Protein 1ERP (pdb70)

InterPro domains:
  IPR009064 Pheromone, protozoan [PF06360] (38-75)
  IPR016058 Pheromone Er-1, protozoan [G3DSA:1.20.50.10] (38-75)
  IPR036245 Protozoan pheromone superfamily [SSF47014] (38-75)

Structure (mmCIF, N/CA/C/O backbone):
data_1ERP
#
_entry.id   1ERP
#
_cell.length_a   1.000
_cell.length_b   1.000
_cell.length_c   1.000
_cell.angle_alpha   90.00
_cell.angle_beta   90.00
_cell.angle_gamma   90.00
#
_symmetry.space_group_name_H-M   'P 1'
#
loop_
_atom_site.group_PDB
_atom_site.id
_atom_site.type_symbol
_atom_site.label_atom_id
_atom_site.label_alt_id
_atom_site.label_comp_id
_atom_site.label_asym_id
_atom_site.label_entity_id
_atom_site.label_seq_id
_atom_site.pdbx_PDB_ins_code
_atom_site.Cartn_x
_atom_site.Cartn_y
_atom_site.Cartn_z
_atom_site.occupancy
_atom_site.B_iso_or_equiv
_atom_site.auth_seq_id
_atom_site.auth_comp_id
_atom_site.auth_asym_id
_atom_site.auth_atom_id
_atom_site.pdbx_PDB_model_num
ATOM 1 N N . ASP A 1 1 ? -0.701 -10.895 -2.826 1.00 0.51 1 ASP A N 1
ATOM 2 C CA . ASP A 1 1 ? -0.049 -10.820 -4.142 1.00 0.44 1 ASP A CA 1
ATOM 3 C C . ASP A 1 1 ? 0.687 -9.491 -4.245 1.00 0.35 1 ASP A C 1
ATOM 4 O O . ASP A 1 1 ? 0.971 -8.958 -3.182 1.00 0.36 1 ASP A O 1
ATOM 13 N N . LEU A 1 2 ? 0.995 -8.951 -5.426 1.00 0.41 2 LEU A N 1
ATOM 14 C CA . LEU A 1 2 ? 1.750 -7.712 -5.586 1.00 0.43 2 LEU A CA 1
ATOM 15 C C . LEU A 1 2 ? 1.098 -6.579 -4.778 1.00 0.37 2 LEU A C 1
ATOM 16 O O . LEU A 1 2 ? 1.771 -5.781 -4.124 1.00 0.46 2 LEU A O 1
ATOM 32 N N . CYS A 1 3 ? -0.234 -6.533 -4.799 1.00 0.32 3 CYS A N 1
ATOM 33 C CA . CYS A 1 3 ? -1.004 -5.562 -4.028 1.00 0.24 3 CYS A CA 1
ATOM 34 C C . CYS A 1 3 ? -0.732 -5.694 -2.531 1.00 0.20 3 CYS A C 1
ATOM 35 O O . CYS A 1 3 ? -0.185 -4.791 -1.911 1.00 0.30 3 CYS A O 1
ATOM 42 N N . GLU A 1 4 ? -1.085 -6.838 -1.950 1.00 0.24 4 GLU A N 1
ATOM 43 C CA . GLU A 1 4 ? -0.794 -7.129 -0.546 1.00 0.31 4 GLU A CA 1
ATOM 44 C C . GLU A 1 4 ? 0.670 -6.801 -0.238 1.00 0.30 4 GLU A C 1
ATOM 45 O O . GLU A 1 4 ? 0.969 -6.073 0.704 1.00 0.37 4 GLU A O 1
ATOM 57 N N . GLN A 1 5 ? 1.588 -7.325 -1.055 1.00 0.27 5 GLN A N 1
ATOM 58 C CA . GLN A 1 5 ? 3.007 -7.071 -0.910 1.00 0.33 5 GLN A CA 1
ATOM 59 C C . GLN A 1 5 ? 3.293 -5.580 -0.789 1.00 0.39 5 GLN A C 1
ATOM 60 O O . GLN A 1 5 ? 4.076 -5.197 0.072 1.00 0.61 5 GLN A O 1
ATOM 74 N N . SER A 1 6 ? 2.663 -4.729 -1.600 1.00 0.30 6 SER A N 1
ATOM 75 C CA . SER A 1 6 ? 2.870 -3.294 -1.466 1.00 0.36 6 SER A CA 1
ATOM 76 C C . SER A 1 6 ? 2.389 -2.717 -0.133 1.00 0.43 6 SER A C 1
ATOM 77 O O . SER A 1 6 ? 2.952 -1.732 0.342 1.00 0.62 6 SER A O 1
ATOM 85 N N . ALA A 1 7 ? 1.407 -3.349 0.510 1.00 0.42 7 ALA A N 1
ATOM 86 C CA . ALA A 1 7 ? 1.005 -2.970 1.856 1.00 0.63 7 ALA A CA 1
ATOM 87 C C . ALA A 1 7 ? 2.030 -3.470 2.872 1.00 0.78 7 ALA A C 1
ATOM 88 O O . ALA A 1 7 ? 2.523 -2.718 3.708 1.00 0.98 7 ALA A O 1
ATOM 95 N N . LEU A 1 8 ? 2.363 -4.751 2.778 1.00 0.74 8 LEU A N 1
ATOM 96 C CA . LEU A 1 8 ? 3.167 -5.485 3.732 1.00 0.95 8 LEU A CA 1
ATOM 97 C C . LEU A 1 8 ? 4.616 -4.982 3.731 1.00 0.99 8 LEU A C 1
ATOM 98 O O . LEU A 1 8 ? 5.201 -4.778 4.791 1.00 1.12 8 LEU A O 1
ATOM 114 N N . GLN A 1 9 ? 5.203 -4.788 2.547 1.00 0.90 9 GLN A N 1
ATOM 115 C CA . GLN A 1 9 ? 6.568 -4.316 2.380 1.00 0.97 9 GLN A CA 1
ATOM 116 C C . GLN A 1 9 ? 6.628 -2.788 2.320 1.00 0.82 9 GLN A C 1
ATOM 117 O O . GLN A 1 9 ? 7.726 -2.257 2.172 1.00 0.93 9 GLN A O 1
ATOM 131 N N . CYS A 1 10 ? 5.497 -2.077 2.434 1.00 0.65 10 CYS A N 1
ATOM 132 C CA . CYS A 1 10 ? 5.503 -0.618 2.455 1.00 0.50 10 CYS A CA 1
ATOM 133 C C . CYS A 1 10 ? 6.056 -0.053 1.148 1.00 0.54 10 CYS A C 1
ATOM 134 O O . CYS A 1 10 ? 7.175 0.445 1.066 1.00 1.18 10 CYS A O 1
ATOM 141 N N . ASN A 1 11 ? 5.244 -0.152 0.099 1.00 0.66 11 ASN A N 1
ATOM 142 C CA . ASN A 1 11 ? 5.582 0.281 -1.242 1.00 0.54 11 ASN A CA 1
ATOM 143 C C . ASN A 1 11 ? 4.445 1.150 -1.772 1.00 0.42 11 ASN A C 1
ATOM 144 O O . ASN A 1 11 ? 3.534 0.651 -2.426 1.00 0.39 11 ASN A O 1
ATOM 155 N N . GLU A 1 12 ? 4.510 2.455 -1.497 1.00 0.44 12 GLU A N 1
ATOM 156 C CA . GLU A 1 12 ? 3.615 3.460 -2.065 1.00 0.44 12 GLU A CA 1
ATOM 157 C C . GLU A 1 12 ? 3.392 3.211 -3.568 1.00 0.35 12 GLU A C 1
ATOM 158 O O . GLU A 1 12 ? 2.264 3.294 -4.054 1.00 0.44 12 GLU A O 1
ATOM 170 N N . GLN A 1 13 ? 4.459 2.854 -4.291 1.00 0.32 13 GLN A N 1
ATOM 171 C CA . GLN A 1 13 ? 4.426 2.745 -5.739 1.00 0.41 13 GLN A CA 1
ATOM 172 C C . GLN A 1 13 ? 3.459 1.631 -6.068 1.00 0.40 13 GLN A C 1
ATOM 173 O O . GLN A 1 13 ? 2.451 1.821 -6.739 1.00 0.44 13 GLN A O 1
ATOM 187 N N . GLY A 1 14 ? 3.769 0.465 -5.528 1.00 0.35 14 GLY A N 1
ATOM 188 C CA . GLY A 1 14 ? 2.950 -0.724 -5.634 1.00 0.33 14 GLY A CA 1
ATOM 189 C C . GLY A 1 14 ? 1.499 -0.459 -5.221 1.00 0.24 14 GLY A C 1
ATOM 190 O O . GLY A 1 14 ? 0.568 -0.869 -5.914 1.00 0.25 14 GLY A O 1
ATOM 194 N N . CYS A 1 15 ? 1.293 0.267 -4.121 1.00 0.25 15 CYS A N 1
ATOM 195 C CA . CYS A 1 15 ? -0.047 0.647 -3.681 1.00 0.24 15 CYS A CA 1
ATOM 196 C C . CYS A 1 15 ? -0.841 1.443 -4.727 1.00 0.30 15 CYS A C 1
ATOM 197 O O . CYS A 1 15 ? -2.068 1.446 -4.676 1.00 0.34 15 CYS A O 1
ATOM 204 N N . HIS A 1 16 ? -0.180 2.132 -5.658 1.00 0.36 16 HIS A N 1
ATOM 205 C CA . HIS A 1 16 ? -0.843 2.746 -6.811 1.00 0.44 16 HIS A CA 1
ATOM 206 C C . HIS A 1 16 ? -0.792 1.862 -8.062 1.00 0.40 16 HIS A C 1
ATOM 207 O O . HIS A 1 16 ? -1.689 1.928 -8.899 1.00 0.61 16 HIS A O 1
ATOM 221 N N . ASN A 1 17 ? 0.293 1.107 -8.233 1.00 0.24 17 ASN A N 1
ATOM 222 C CA . ASN A 1 17 ? 0.657 0.469 -9.493 1.00 0.28 17 ASN A CA 1
ATOM 223 C C . ASN A 1 17 ? 0.068 -0.937 -9.567 1.00 0.29 17 ASN A C 1
ATOM 224 O O . ASN A 1 17 ? -0.515 -1.333 -10.572 1.00 0.44 17 ASN A O 1
ATOM 235 N N . PHE A 1 18 ? 0.245 -1.690 -8.481 1.00 0.22 18 PHE A N 1
ATOM 236 C CA . PHE A 1 18 ? -0.178 -3.068 -8.331 1.00 0.29 18 PHE A CA 1
ATOM 237 C C . PHE A 1 18 ? -1.594 -3.133 -7.764 1.00 0.32 18 PHE A C 1
ATOM 238 O O . PHE A 1 18 ? -2.434 -3.862 -8.288 1.00 0.41 18 PHE A O 1
ATOM 255 N N . CYS A 1 19 ? -1.857 -2.418 -6.664 1.00 0.26 19 CYS A N 1
ATOM 256 C CA . CYS A 1 19 ? -3.196 -2.418 -6.080 1.00 0.28 19 CYS A CA 1
ATOM 257 C C . CYS A 1 19 ? -4.174 -1.704 -7.007 1.00 0.29 19 CYS A C 1
ATOM 258 O O . CYS A 1 19 ? -3.802 -0.795 -7.747 1.00 0.29 19 CYS A O 1
ATOM 265 N N . SER A 1 20 ? -5.439 -2.126 -6.960 1.00 0.34 20 SER A N 1
ATOM 266 C CA . SER A 1 20 ? -6.508 -1.513 -7.732 1.00 0.39 20 SER A CA 1
ATOM 267 C C . SER A 1 20 ? -6.819 -0.137 -7.132 1.00 0.44 20 SER A C 1
ATOM 268 O O . SER A 1 20 ? -6.406 0.142 -6.007 1.00 0.49 20 SER A O 1
ATOM 276 N N . PRO A 1 21 ? -7.594 0.723 -7.811 1.00 0.45 21 PRO A N 1
ATOM 277 C CA . PRO A 1 21 ? -8.047 1.963 -7.206 1.00 0.40 21 PRO A CA 1
ATOM 278 C C . PRO A 1 21 ? -8.878 1.757 -5.932 1.00 0.38 21 PRO A C 1
ATOM 279 O O . PRO A 1 21 ? -8.981 2.692 -5.140 1.00 0.42 21 PRO A O 1
ATOM 290 N N . GLU A 1 22 ? -9.472 0.573 -5.737 1.00 0.42 22 GLU A N 1
ATOM 291 C CA . GLU A 1 22 ? -10.288 0.304 -4.552 1.00 0.48 22 GLU A CA 1
ATOM 292 C C . GLU A 1 22 ? -9.356 0.034 -3.379 1.00 0.44 22 GLU A C 1
ATOM 293 O O . GLU A 1 22 ? -9.524 0.595 -2.298 1.00 0.48 22 GLU A O 1
ATOM 305 N N . ASP A 1 23 ? -8.356 -0.823 -3.602 1.00 0.39 23 ASP A N 1
ATOM 306 C CA . ASP A 1 23 ? -7.416 -1.155 -2.544 1.00 0.38 23 ASP A CA 1
ATOM 307 C C . ASP A 1 23 ? -6.451 -0.001 -2.315 1.00 0.33 23 ASP A C 1
ATOM 308 O O . ASP A 1 23 ? -5.976 0.166 -1.203 1.00 0.36 23 ASP A O 1
ATOM 317 N N . LYS A 1 24 ? -6.169 0.812 -3.338 1.00 0.28 24 LYS A N 1
ATOM 318 C CA . LYS A 1 24 ? -5.293 1.978 -3.280 1.00 0.26 24 LYS A CA 1
ATOM 319 C C . LYS A 1 24 ? -5.292 2.700 -1.919 1.00 0.24 24 LYS A C 1
ATOM 320 O O . LYS A 1 24 ? -4.243 2.728 -1.283 1.00 0.25 24 LYS A O 1
ATOM 339 N N . PRO A 1 25 ? -6.390 3.312 -1.439 1.00 0.27 25 PRO A N 1
ATOM 340 C CA . PRO A 1 25 ? -6.397 3.973 -0.141 1.00 0.34 25 PRO A CA 1
ATOM 341 C C . PRO A 1 25 ? -6.121 2.967 0.977 1.00 0.38 25 PRO A C 1
ATOM 342 O O . PRO A 1 25 ? -5.317 3.230 1.866 1.00 0.44 25 PRO A O 1
ATOM 353 N N . GLY A 1 26 ? -6.773 1.807 0.917 1.00 0.38 26 GLY A N 1
ATOM 354 C CA . GLY A 1 26 ? -6.544 0.708 1.848 1.00 0.46 26 GLY A CA 1
ATOM 355 C C . GLY A 1 26 ? -5.059 0.354 1.985 1.00 0.49 26 GLY A C 1
ATOM 356 O O . GLY A 1 26 ? -4.598 0.018 3.070 1.00 0.55 26 GLY A O 1
ATOM 360 N N . CYS A 1 27 ? -4.312 0.412 0.883 1.00 0.42 27 CYS A N 1
ATOM 361 C CA . CYS A 1 27 ? -2.908 0.052 0.810 1.00 0.39 27 CYS A CA 1
ATOM 362 C C . CYS A 1 27 ? -2.061 1.258 1.176 1.00 0.38 27 CYS A C 1
ATOM 363 O O . CYS A 1 27 ? -1.406 1.272 2.207 1.00 0.43 27 CYS A O 1
ATOM 370 N N . LEU A 1 28 ? -2.079 2.288 0.331 1.00 0.33 28 LEU A N 1
ATOM 371 C CA . LEU A 1 28 ? -1.234 3.463 0.472 1.00 0.32 28 LEU A CA 1
ATOM 372 C C . LEU A 1 28 ? -1.621 4.217 1.707 1.00 0.34 28 LEU A C 1
ATOM 373 O O . LEU A 1 28 ? -0.767 4.528 2.513 1.00 0.40 28 LEU A O 1
ATOM 389 N N . GLY A 1 29 ? -2.892 4.555 1.836 1.00 0.31 29 GLY A N 1
ATOM 390 C CA . GLY A 1 29 ? -3.377 5.252 3.021 1.00 0.37 29 GLY A CA 1
ATOM 391 C C . GLY A 1 29 ? -2.927 4.536 4.298 1.00 0.44 29 GLY A C 1
ATOM 392 O O . GLY A 1 29 ? -2.553 5.190 5.270 1.00 0.52 29 GLY A O 1
ATOM 396 N N . MET A 1 30 ? -2.913 3.197 4.291 1.00 0.45 30 MET A N 1
ATOM 397 C CA . MET A 1 30 ? -2.383 2.441 5.420 1.00 0.53 30 MET A CA 1
ATOM 398 C C . MET A 1 30 ? -0.860 2.598 5.505 1.00 0.53 30 MET A C 1
ATOM 399 O O . MET A 1 30 ? -0.340 2.961 6.551 1.00 0.58 30 MET A O 1
ATOM 413 N N . VAL A 1 31 ? -0.128 2.341 4.423 1.00 0.49 31 VAL A N 1
ATOM 414 C CA . VAL A 1 31 ? 1.327 2.435 4.388 1.00 0.54 31 VAL A CA 1
ATOM 415 C C . VAL A 1 31 ? 1.807 3.816 4.858 1.00 0.54 31 VAL A C 1
ATOM 416 O O . VAL A 1 31 ? 2.719 3.912 5.672 1.00 0.62 31 VAL A O 1
ATOM 429 N N . TRP A 1 32 ? 1.182 4.886 4.364 1.00 0.50 32 TRP A N 1
ATOM 430 C CA . TRP A 1 32 ? 1.475 6.269 4.711 1.00 0.52 32 TRP A CA 1
ATOM 431 C C . TRP A 1 32 ? 1.277 6.516 6.205 1.00 0.53 32 TRP A C 1
ATOM 432 O O . TRP A 1 32 ? 1.809 7.495 6.722 1.00 0.55 32 TRP A O 1
ATOM 453 N N . ASN A 1 33 ? 0.517 5.668 6.904 1.00 0.55 33 ASN A N 1
ATOM 454 C CA . ASN A 1 33 ? 0.380 5.785 8.342 1.00 0.57 33 ASN A CA 1
ATOM 455 C C . ASN A 1 33 ? 1.723 5.445 9.011 1.00 0.44 33 ASN A C 1
ATOM 456 O O . ASN A 1 33 ? 2.141 4.282 8.978 1.00 0.48 33 ASN A O 1
ATOM 467 N N . PRO A 1 34 ? 2.387 6.417 9.663 1.00 0.42 34 PRO A N 1
ATOM 468 C CA . PRO A 1 34 ? 3.674 6.189 10.303 1.00 0.43 34 PRO A CA 1
ATOM 469 C C . PRO A 1 34 ? 3.595 5.155 11.433 1.00 0.48 34 PRO A C 1
ATOM 470 O O . PRO A 1 34 ? 4.622 4.608 11.825 1.00 1.12 34 PRO A O 1
ATOM 481 N N . GLU A 1 35 ? 2.386 4.831 11.912 1.00 0.53 35 GLU A N 1
ATOM 482 C CA . GLU A 1 35 ? 2.168 3.750 12.860 1.00 0.54 35 GLU A CA 1
ATOM 483 C C . GLU A 1 35 ? 2.574 2.385 12.282 1.00 0.69 35 GLU A C 1
ATOM 484 O O . GLU A 1 35 ? 2.958 1.506 13.049 1.00 0.81 35 GLU A O 1
ATOM 496 N N . LEU A 1 36 ? 2.492 2.185 10.960 1.00 0.94 36 LEU A N 1
ATOM 497 C CA . LEU A 1 36 ? 2.890 0.924 10.335 1.00 1.40 36 LEU A CA 1
ATOM 498 C C . LEU A 1 36 ? 4.265 1.041 9.678 1.00 1.52 36 LEU A C 1
ATOM 499 O O . LEU A 1 36 ? 5.156 0.253 9.979 1.00 2.01 36 LEU A O 1
ATOM 515 N N . CYS A 1 37 ? 4.428 2.006 8.773 1.00 1.16 37 CYS A N 1
ATOM 516 C CA . CYS A 1 37 ? 5.686 2.233 8.063 1.00 1.30 37 CYS A CA 1
ATOM 517 C C . CYS A 1 37 ? 6.165 3.670 8.280 1.00 1.22 37 CYS A C 1
ATOM 518 O O . CYS A 1 37 ? 5.668 4.574 7.611 1.00 1.09 37 CYS A O 1
ATOM 525 N N . PRO A 1 38 ? 7.078 3.903 9.232 1.00 1.57 38 PRO A N 1
ATOM 526 C CA . PRO A 1 38 ? 7.594 5.228 9.529 1.00 1.76 38 PRO A CA 1
ATOM 527 C C . PRO A 1 38 ? 8.658 5.633 8.503 1.00 2.24 38 PRO A C 1
ATOM 528 O O . PRO A 1 38 ? 8.835 6.833 8.299 1.00 3.37 38 PRO A O 1
ATOM 539 N N . ASP A 1 1 ? -0.464 -11.272 -2.636 1.00 0.56 1 ASP A N 2
ATOM 540 C CA . ASP A 1 1 ? 0.081 -11.144 -4.008 1.00 0.47 1 ASP A CA 2
ATOM 541 C C . ASP A 1 1 ? 0.602 -9.726 -4.233 1.00 0.33 1 ASP A C 2
ATOM 542 O O . ASP A 1 1 ? 0.830 -9.073 -3.227 1.00 0.35 1 ASP A O 2
ATOM 551 N N . LEU A 1 2 ? 0.810 -9.235 -5.466 1.00 0.33 2 LEU A N 2
ATOM 552 C CA . LEU A 1 2 ? 1.521 -7.977 -5.716 1.00 0.30 2 LEU A CA 2
ATOM 553 C C . LEU A 1 2 ? 0.942 -6.829 -4.884 1.00 0.28 2 LEU A C 2
ATOM 554 O O . LEU A 1 2 ? 1.673 -6.038 -4.297 1.00 0.39 2 LEU A O 2
ATOM 570 N N . CYS A 1 3 ? -0.386 -6.754 -4.820 1.00 0.24 3 CYS A N 2
ATOM 571 C CA . CYS A 1 3 ? -1.076 -5.739 -4.033 1.00 0.22 3 CYS A CA 2
ATOM 572 C C . CYS A 1 3 ? -0.661 -5.786 -2.563 1.00 0.22 3 CYS A C 2
ATOM 573 O O . CYS A 1 3 ? -0.094 -4.841 -2.030 1.00 0.24 3 CYS A O 2
ATOM 580 N N . GLU A 1 4 ? -0.942 -6.906 -1.906 1.00 0.27 4 GLU A N 2
ATOM 581 C CA . GLU A 1 4 ? -0.519 -7.160 -0.533 1.00 0.31 4 GLU A CA 2
ATOM 582 C C . GLU A 1 4 ? 0.975 -6.889 -0.361 1.00 0.30 4 GLU A C 2
ATOM 583 O O . GLU A 1 4 ? 1.371 -6.230 0.596 1.00 0.36 4 GLU A O 2
ATOM 595 N N . GLN A 1 5 ? 1.808 -7.372 -1.285 1.00 0.30 5 GLN A N 2
ATOM 596 C CA . GLN A 1 5 ? 3.232 -7.086 -1.292 1.00 0.34 5 GLN A CA 2
ATOM 597 C C . GLN A 1 5 ? 3.474 -5.572 -1.182 1.00 0.28 5 GLN A C 2
ATOM 598 O O . GLN A 1 5 ? 4.390 -5.156 -0.482 1.00 0.33 5 GLN A O 2
ATOM 612 N N . SER A 1 6 ? 2.652 -4.731 -1.821 1.00 0.24 6 SER A N 2
ATOM 613 C CA . SER A 1 6 ? 2.746 -3.286 -1.656 1.00 0.28 6 SER A CA 2
ATOM 614 C C . SER A 1 6 ? 2.542 -2.817 -0.219 1.00 0.32 6 SER A C 2
ATOM 615 O O . SER A 1 6 ? 3.080 -1.793 0.172 1.00 0.48 6 SER A O 2
ATOM 623 N N . ALA A 1 7 ? 1.765 -3.528 0.588 1.00 0.37 7 ALA A N 2
ATOM 624 C CA . ALA A 1 7 ? 1.681 -3.214 2.004 1.00 0.52 7 ALA A CA 2
ATOM 625 C C . ALA A 1 7 ? 2.922 -3.785 2.684 1.00 0.58 7 ALA A C 2
ATOM 626 O O . ALA A 1 7 ? 3.619 -3.099 3.426 1.00 0.70 7 ALA A O 2
ATOM 633 N N . LEU A 1 8 ? 3.221 -5.043 2.374 1.00 0.58 8 LEU A N 2
ATOM 634 C CA . LEU A 1 8 ? 4.223 -5.856 3.044 1.00 0.72 8 LEU A CA 2
ATOM 635 C C . LEU A 1 8 ? 5.611 -5.212 2.957 1.00 0.67 8 LEU A C 2
ATOM 636 O O . LEU A 1 8 ? 6.302 -5.064 3.960 1.00 0.76 8 LEU A O 2
ATOM 652 N N . GLN A 1 9 ? 6.020 -4.843 1.739 1.00 0.56 9 GLN A N 2
ATOM 653 C CA . GLN A 1 9 ? 7.254 -4.125 1.452 1.00 0.54 9 GLN A CA 2
ATOM 654 C C . GLN A 1 9 ? 7.059 -2.608 1.567 1.00 0.43 9 GLN A C 2
ATOM 655 O O . GLN A 1 9 ? 7.999 -1.864 1.301 1.00 0.50 9 GLN A O 2
ATOM 669 N N . CYS A 1 10 ? 5.868 -2.135 1.951 1.00 0.42 10 CYS A N 2
ATOM 670 C CA . CYS A 1 10 ? 5.597 -0.717 2.169 1.00 0.42 10 CYS A CA 2
ATOM 671 C C . CYS A 1 10 ? 5.655 0.073 0.854 1.00 0.51 10 CYS A C 2
ATOM 672 O O . CYS A 1 10 ? 6.039 1.244 0.832 1.00 0.71 10 CYS A O 2
ATOM 679 N N . ASN A 1 11 ? 5.299 -0.560 -0.271 1.00 0.52 11 ASN A N 2
ATOM 680 C CA . ASN A 1 11 ? 5.509 0.024 -1.580 1.00 0.48 11 ASN A CA 2
ATOM 681 C C . ASN A 1 11 ? 4.336 0.932 -1.881 1.00 0.44 11 ASN A C 2
ATOM 682 O O . ASN A 1 11 ? 3.424 0.566 -2.620 1.00 0.40 11 ASN A O 2
ATOM 693 N N . GLU A 1 12 ? 4.440 2.151 -1.350 1.00 0.50 12 GLU A N 2
ATOM 694 C CA . GLU A 1 12 ? 3.681 3.317 -1.763 1.00 0.43 12 GLU A CA 2
ATOM 695 C C . GLU A 1 12 ? 3.370 3.264 -3.269 1.00 0.35 12 GLU A C 2
ATOM 696 O O . GLU A 1 12 ? 2.226 3.464 -3.655 1.00 0.38 12 GLU A O 2
ATOM 708 N N . GLN A 1 13 ? 4.327 2.895 -4.120 1.00 0.35 13 GLN A N 2
ATOM 709 C CA . GLN A 1 13 ? 4.121 2.913 -5.564 1.00 0.33 13 GLN A CA 2
ATOM 710 C C . GLN A 1 13 ? 3.113 1.844 -5.951 1.00 0.29 13 GLN A C 2
ATOM 711 O O . GLN A 1 13 ? 2.090 2.094 -6.581 1.00 0.29 13 GLN A O 2
ATOM 725 N N . GLY A 1 14 ? 3.447 0.619 -5.580 1.00 0.28 14 GLY A N 2
ATOM 726 C CA . GLY A 1 14 ? 2.681 -0.584 -5.808 1.00 0.27 14 GLY A CA 2
ATOM 727 C C . GLY A 1 14 ? 1.281 -0.464 -5.229 1.00 0.23 14 GLY A C 2
ATOM 728 O O . GLY A 1 14 ? 0.357 -1.099 -5.729 1.00 0.33 14 GLY A O 2
ATOM 732 N N . CYS A 1 15 ? 1.086 0.338 -4.183 1.00 0.21 15 CYS A N 2
ATOM 733 C CA . CYS A 1 15 ? -0.257 0.645 -3.711 1.00 0.22 15 CYS A CA 2
ATOM 734 C C . CYS A 1 15 ? -1.111 1.303 -4.808 1.00 0.24 15 CYS A C 2
ATOM 735 O O . CYS A 1 15 ? -2.326 1.162 -4.808 1.00 0.32 15 CYS A O 2
ATOM 742 N N . HIS A 1 16 ? -0.507 2.022 -5.752 1.00 0.24 16 HIS A N 2
ATOM 743 C CA . HIS A 1 16 ? -1.190 2.519 -6.948 1.00 0.24 16 HIS A CA 2
ATOM 744 C C . HIS A 1 16 ? -1.052 1.537 -8.110 1.00 0.23 16 HIS A C 2
ATOM 745 O O . HIS A 1 16 ? -1.986 1.356 -8.886 1.00 0.27 16 HIS A O 2
ATOM 759 N N . ASN A 1 17 ? 0.143 0.971 -8.280 1.00 0.22 17 ASN A N 2
ATOM 760 C CA . ASN A 1 17 ? 0.515 0.260 -9.496 1.00 0.25 17 ASN A CA 2
ATOM 761 C C . ASN A 1 17 ? 0.049 -1.195 -9.482 1.00 0.23 17 ASN A C 2
ATOM 762 O O . ASN A 1 17 ? -0.396 -1.713 -10.502 1.00 0.31 17 ASN A O 2
ATOM 773 N N . PHE A 1 18 ? 0.203 -1.868 -8.339 1.00 0.20 18 PHE A N 2
ATOM 774 C CA . PHE A 1 18 ? -0.087 -3.279 -8.155 1.00 0.21 18 PHE A CA 2
ATOM 775 C C . PHE A 1 18 ? -1.486 -3.458 -7.557 1.00 0.24 18 PHE A C 2
ATOM 776 O O . PHE A 1 18 ? -2.267 -4.272 -8.044 1.00 0.28 18 PHE A O 2
ATOM 793 N N . CYS A 1 19 ? -1.799 -2.726 -6.482 1.00 0.25 19 CYS A N 2
ATOM 794 C CA . CYS A 1 19 ? -3.138 -2.730 -5.909 1.00 0.23 19 CYS A CA 2
ATOM 795 C C . CYS A 1 19 ? -4.097 -2.007 -6.846 1.00 0.20 19 CYS A C 2
ATOM 796 O O . CYS A 1 19 ? -3.715 -1.077 -7.551 1.00 0.25 19 CYS A O 2
ATOM 803 N N . SER A 1 20 ? -5.359 -2.436 -6.833 1.00 0.18 20 SER A N 2
ATOM 804 C CA . SER A 1 20 ? -6.420 -1.773 -7.572 1.00 0.20 20 SER A CA 2
ATOM 805 C C . SER A 1 20 ? -6.755 -0.438 -6.893 1.00 0.21 20 SER A C 2
ATOM 806 O O . SER A 1 20 ? -6.446 -0.254 -5.716 1.00 0.22 20 SER A O 2
ATOM 814 N N . PRO A 1 21 ? -7.415 0.495 -7.600 1.00 0.31 21 PRO A N 2
ATOM 815 C CA . PRO A 1 21 ? -7.694 1.824 -7.081 1.00 0.42 21 PRO A CA 2
ATOM 816 C C . PRO A 1 21 ? -8.518 1.817 -5.787 1.00 0.44 21 PRO A C 2
ATOM 817 O O . PRO A 1 21 ? -8.442 2.784 -5.034 1.00 0.50 21 PRO A O 2
ATOM 828 N N . GLU A 1 22 ? -9.289 0.753 -5.516 1.00 0.44 22 GLU A N 2
ATOM 829 C CA . GLU A 1 22 ? -10.063 0.671 -4.274 1.00 0.52 22 GLU A CA 2
ATOM 830 C C . GLU A 1 22 ? -9.134 0.305 -3.121 1.00 0.40 22 GLU A C 2
ATOM 831 O O . GLU A 1 22 ? -9.291 0.796 -2.005 1.00 0.37 22 GLU A O 2
ATOM 843 N N . ASP A 1 23 ? -8.145 -0.550 -3.395 1.00 0.37 23 ASP A N 2
ATOM 844 C CA . ASP A 1 23 ? -7.189 -0.953 -2.380 1.00 0.30 23 ASP A CA 2
ATOM 845 C C . ASP A 1 23 ? -6.205 0.182 -2.163 1.00 0.27 23 ASP A C 2
ATOM 846 O O . ASP A 1 23 ? -5.785 0.405 -1.039 1.00 0.31 23 ASP A O 2
ATOM 855 N N . LYS A 1 24 ? -5.856 0.925 -3.217 1.00 0.27 24 LYS A N 2
ATOM 856 C CA . LYS A 1 24 ? -4.938 2.057 -3.175 1.00 0.28 24 LYS A CA 2
ATOM 857 C C . LYS A 1 24 ? -5.015 2.891 -1.884 1.00 0.27 24 LYS A C 2
ATOM 858 O O . LYS A 1 24 ? -4.006 2.971 -1.188 1.00 0.27 24 LYS A O 2
ATOM 877 N N . PRO A 1 25 ? -6.142 3.531 -1.518 1.00 0.28 25 PRO A N 2
ATOM 878 C CA . PRO A 1 25 ? -6.220 4.292 -0.279 1.00 0.31 25 PRO A CA 2
ATOM 879 C C . PRO A 1 25 ? -6.003 3.376 0.923 1.00 0.31 25 PRO A C 2
ATOM 880 O O . PRO A 1 25 ? -5.253 3.712 1.832 1.00 0.32 25 PRO A O 2
ATOM 891 N N . GLY A 1 26 ? -6.636 2.206 0.913 1.00 0.32 26 GLY A N 2
ATOM 892 C CA . GLY A 1 26 ? -6.428 1.194 1.936 1.00 0.35 26 GLY A CA 2
ATOM 893 C C . GLY A 1 26 ? -4.949 0.834 2.108 1.00 0.31 26 GLY A C 2
ATOM 894 O O . GLY A 1 26 ? -4.527 0.488 3.198 1.00 0.33 26 GLY A O 2
ATOM 898 N N . CYS A 1 27 ? -4.171 0.816 1.032 1.00 0.27 27 CYS A N 2
ATOM 899 C CA . CYS A 1 27 ? -2.806 0.319 1.026 1.00 0.23 27 CYS A CA 2
ATOM 900 C C . CYS A 1 27 ? -1.876 1.463 1.390 1.00 0.24 27 CYS A C 2
ATOM 901 O O . CYS A 1 27 ? -1.173 1.425 2.392 1.00 0.32 27 CYS A O 2
ATOM 908 N N . LEU A 1 28 ? -1.895 2.495 0.543 1.00 0.22 28 LEU A N 2
ATOM 909 C CA . LEU A 1 28 ? -1.046 3.674 0.656 1.00 0.23 28 LEU A CA 2
ATOM 910 C C . LEU A 1 28 ? -1.477 4.474 1.846 1.00 0.21 28 LEU A C 2
ATOM 911 O O . LEU A 1 28 ? -0.655 4.804 2.675 1.00 0.26 28 LEU A O 2
ATOM 927 N N . GLY A 1 29 ? -2.744 4.847 1.903 1.00 0.20 29 GLY A N 2
ATOM 928 C CA . GLY A 1 29 ? -3.252 5.646 3.011 1.00 0.24 29 GLY A CA 2
ATOM 929 C C . GLY A 1 29 ? -2.887 5.003 4.352 1.00 0.26 29 GLY A C 2
ATOM 930 O O . GLY A 1 29 ? -2.521 5.705 5.293 1.00 0.32 29 GLY A O 2
ATOM 934 N N . MET A 1 30 ? -2.935 3.668 4.427 1.00 0.27 30 MET A N 2
ATOM 935 C CA . MET A 1 30 ? -2.458 2.950 5.602 1.00 0.33 30 MET A CA 2
ATOM 936 C C . MET A 1 30 ? -0.931 3.053 5.709 1.00 0.32 30 MET A C 2
ATOM 937 O O . MET A 1 30 ? -0.429 3.500 6.731 1.00 0.36 30 MET A O 2
ATOM 951 N N . VAL A 1 31 ? -0.176 2.676 4.675 1.00 0.33 31 VAL A N 2
ATOM 952 C CA . VAL A 1 31 ? 1.284 2.765 4.670 1.00 0.38 31 VAL A CA 2
ATOM 953 C C . VAL A 1 31 ? 1.781 4.147 5.132 1.00 0.39 31 VAL A C 2
ATOM 954 O O . VAL A 1 31 ? 2.668 4.241 5.973 1.00 0.49 31 VAL A O 2
ATOM 967 N N . TRP A 1 32 ? 1.197 5.223 4.606 1.00 0.33 32 TRP A N 2
ATOM 968 C CA . TRP A 1 32 ? 1.511 6.602 4.949 1.00 0.36 32 TRP A CA 2
ATOM 969 C C . TRP A 1 32 ? 1.317 6.868 6.442 1.00 0.37 32 TRP A C 2
ATOM 970 O O . TRP A 1 32 ? 1.963 7.762 6.986 1.00 0.47 32 TRP A O 2
ATOM 991 N N . ASN A 1 33 ? 0.420 6.138 7.111 1.00 0.35 33 ASN A N 2
ATOM 992 C CA . ASN A 1 33 ? 0.265 6.288 8.546 1.00 0.37 33 ASN A CA 2
ATOM 993 C C . ASN A 1 33 ? 1.532 5.756 9.245 1.00 0.38 33 ASN A C 2
ATOM 994 O O . ASN A 1 33 ? 1.831 4.562 9.146 1.00 0.35 33 ASN A O 2
ATOM 1005 N N . PRO A 1 34 ? 2.256 6.612 9.989 1.00 0.50 34 PRO A N 2
ATOM 1006 C CA . PRO A 1 34 ? 3.541 6.271 10.589 1.00 0.55 34 PRO A CA 2
ATOM 1007 C C . PRO A 1 34 ? 3.434 5.141 11.617 1.00 0.50 34 PRO A C 2
ATOM 1008 O O . PRO A 1 34 ? 4.418 4.460 11.896 1.00 1.11 34 PRO A O 2
ATOM 1019 N N . GLU A 1 35 ? 2.247 4.949 12.197 1.00 0.65 35 GLU A N 2
ATOM 1020 C CA . GLU A 1 35 ? 1.971 3.923 13.184 1.00 0.60 35 GLU A CA 2
ATOM 1021 C C . GLU A 1 35 ? 1.903 2.550 12.496 1.00 0.58 35 GLU A C 2
ATOM 1022 O O . GLU A 1 35 ? 2.146 1.531 13.138 1.00 0.78 35 GLU A O 2
ATOM 1034 N N . LEU A 1 36 ? 1.562 2.522 11.200 1.00 0.53 36 LEU A N 2
ATOM 1035 C CA . LEU A 1 36 ? 1.429 1.299 10.419 1.00 0.69 36 LEU A CA 2
ATOM 1036 C C . LEU A 1 36 ? 2.704 0.988 9.633 1.00 0.76 36 LEU A C 2
ATOM 1037 O O . LEU A 1 36 ? 3.143 -0.160 9.644 1.00 1.02 36 LEU A O 2
ATOM 1053 N N . CYS A 1 37 ? 3.294 1.970 8.941 1.00 0.63 37 CYS A N 2
ATOM 1054 C CA . CYS A 1 37 ? 4.545 1.762 8.207 1.00 0.67 37 CYS A CA 2
ATOM 1055 C C . CYS A 1 37 ? 5.433 2.998 8.381 1.00 0.70 37 CYS A C 2
ATOM 1056 O O . CYS A 1 37 ? 4.889 4.100 8.397 1.00 1.13 37 CYS A O 2
ATOM 1063 N N . PRO A 1 38 ? 6.756 2.853 8.570 1.00 1.29 38 PRO A N 2
ATOM 1064 C CA . PRO A 1 38 ? 7.642 3.992 8.749 1.00 1.51 38 PRO A CA 2
ATOM 1065 C C . PRO A 1 38 ? 7.912 4.689 7.413 1.00 2.23 38 PRO A C 2
ATOM 1066 O O . PRO A 1 38 ? 7.667 4.082 6.370 1.00 3.42 38 PRO A O 2
ATOM 1077 N N . ASP A 1 1 ? -1.150 -11.079 -2.663 1.00 0.67 1 ASP A N 3
ATOM 1078 C CA . ASP A 1 1 ? -0.464 -11.011 -3.968 1.00 0.55 1 ASP A CA 3
ATOM 1079 C C . ASP A 1 1 ? 0.234 -9.659 -4.170 1.00 0.46 1 ASP A C 3
ATOM 1080 O O . ASP A 1 1 ? 0.531 -9.034 -3.161 1.00 0.46 1 ASP A O 3
ATOM 1089 N N . LEU A 1 2 ? 0.503 -9.182 -5.395 1.00 0.44 2 LEU A N 3
ATOM 1090 C CA . LEU A 1 2 ? 1.298 -7.971 -5.634 1.00 0.36 2 LEU A CA 3
ATOM 1091 C C . LEU A 1 2 ? 0.780 -6.783 -4.819 1.00 0.30 2 LEU A C 3
ATOM 1092 O O . LEU A 1 2 ? 1.546 -6.012 -4.242 1.00 0.39 2 LEU A O 3
ATOM 1108 N N . CYS A 1 3 ? -0.541 -6.632 -4.783 1.00 0.25 3 CYS A N 3
ATOM 1109 C CA . CYS A 1 3 ? -1.186 -5.561 -4.041 1.00 0.22 3 CYS A CA 3
ATOM 1110 C C . CYS A 1 3 ? -0.803 -5.612 -2.561 1.00 0.24 3 CYS A C 3
ATOM 1111 O O . CYS A 1 3 ? -0.137 -4.721 -2.046 1.00 0.26 3 CYS A O 3
ATOM 1118 N N . GLU A 1 4 ? -1.193 -6.692 -1.892 1.00 0.30 4 GLU A N 3
ATOM 1119 C CA . GLU A 1 4 ? -0.817 -7.015 -0.520 1.00 0.30 4 GLU A CA 3
ATOM 1120 C C . GLU A 1 4 ? 0.685 -6.785 -0.307 1.00 0.28 4 GLU A C 3
ATOM 1121 O O . GLU A 1 4 ? 1.086 -6.033 0.580 1.00 0.28 4 GLU A O 3
ATOM 1133 N N . GLN A 1 5 ? 1.521 -7.410 -1.140 1.00 0.30 5 GLN A N 3
ATOM 1134 C CA . GLN A 1 5 ? 2.966 -7.233 -1.111 1.00 0.33 5 GLN A CA 3
ATOM 1135 C C . GLN A 1 5 ? 3.354 -5.752 -1.178 1.00 0.32 5 GLN A C 3
ATOM 1136 O O . GLN A 1 5 ? 4.353 -5.370 -0.583 1.00 0.42 5 GLN A O 3
ATOM 1150 N N . SER A 1 6 ? 2.586 -4.897 -1.858 1.00 0.30 6 SER A N 3
ATOM 1151 C CA . SER A 1 6 ? 2.835 -3.460 -1.827 1.00 0.31 6 SER A CA 3
ATOM 1152 C C . SER A 1 6 ? 2.762 -2.908 -0.408 1.00 0.36 6 SER A C 3
ATOM 1153 O O . SER A 1 6 ? 3.563 -2.065 -0.030 1.00 0.54 6 SER A O 3
ATOM 1161 N N . ALA A 1 7 ? 1.823 -3.388 0.398 1.00 0.30 7 ALA A N 3
ATOM 1162 C CA . ALA A 1 7 ? 1.753 -3.004 1.800 1.00 0.43 7 ALA A CA 3
ATOM 1163 C C . ALA A 1 7 ? 2.921 -3.654 2.537 1.00 0.54 7 ALA A C 3
ATOM 1164 O O . ALA A 1 7 ? 3.671 -3.002 3.258 1.00 0.70 7 ALA A O 3
ATOM 1171 N N . LEU A 1 8 ? 3.083 -4.955 2.312 1.00 0.49 8 LEU A N 3
ATOM 1172 C CA . LEU A 1 8 ? 4.040 -5.813 2.998 1.00 0.64 8 LEU A CA 3
ATOM 1173 C C . LEU A 1 8 ? 5.480 -5.293 2.855 1.00 0.69 8 LEU A C 3
ATOM 1174 O O . LEU A 1 8 ? 6.231 -5.270 3.826 1.00 0.88 8 LEU A O 3
ATOM 1190 N N . GLN A 1 9 ? 5.872 -4.882 1.644 1.00 0.56 9 GLN A N 3
ATOM 1191 C CA . GLN A 1 9 ? 7.173 -4.297 1.341 1.00 0.61 9 GLN A CA 3
ATOM 1192 C C . GLN A 1 9 ? 7.178 -2.775 1.569 1.00 0.52 9 GLN A C 3
ATOM 1193 O O . GLN A 1 9 ? 8.182 -2.129 1.276 1.00 0.59 9 GLN A O 3
ATOM 1207 N N . CYS A 1 10 ? 6.083 -2.182 2.060 1.00 0.51 10 CYS A N 3
ATOM 1208 C CA . CYS A 1 10 ? 5.957 -0.737 2.251 1.00 0.54 10 CYS A CA 3
ATOM 1209 C C . CYS A 1 10 ? 6.105 0.008 0.913 1.00 0.45 10 CYS A C 3
ATOM 1210 O O . CYS A 1 10 ? 6.528 1.163 0.865 1.00 0.50 10 CYS A O 3
ATOM 1217 N N . ASN A 1 11 ? 5.775 -0.653 -0.205 1.00 0.56 11 ASN A N 3
ATOM 1218 C CA . ASN A 1 11 ? 5.965 -0.109 -1.536 1.00 0.51 11 ASN A CA 3
ATOM 1219 C C . ASN A 1 11 ? 4.787 0.784 -1.885 1.00 0.48 11 ASN A C 3
ATOM 1220 O O . ASN A 1 11 ? 3.863 0.386 -2.600 1.00 0.44 11 ASN A O 3
ATOM 1231 N N . GLU A 1 12 ? 4.883 2.022 -1.404 1.00 0.54 12 GLU A N 3
ATOM 1232 C CA . GLU A 1 12 ? 4.004 3.130 -1.735 1.00 0.55 12 GLU A CA 3
ATOM 1233 C C . GLU A 1 12 ? 3.615 3.116 -3.221 1.00 0.45 12 GLU A C 3
ATOM 1234 O O . GLU A 1 12 ? 2.478 3.391 -3.586 1.00 0.46 12 GLU A O 3
ATOM 1246 N N . GLN A 1 13 ? 4.569 2.786 -4.095 1.00 0.43 13 GLN A N 3
ATOM 1247 C CA . GLN A 1 13 ? 4.353 2.781 -5.533 1.00 0.40 13 GLN A CA 3
ATOM 1248 C C . GLN A 1 13 ? 3.320 1.729 -5.884 1.00 0.32 13 GLN A C 3
ATOM 1249 O O . GLN A 1 13 ? 2.285 2.020 -6.474 1.00 0.33 13 GLN A O 3
ATOM 1263 N N . GLY A 1 14 ? 3.639 0.495 -5.526 1.00 0.29 14 GLY A N 3
ATOM 1264 C CA . GLY A 1 14 ? 2.802 -0.678 -5.662 1.00 0.27 14 GLY A CA 3
ATOM 1265 C C . GLY A 1 14 ? 1.383 -0.405 -5.172 1.00 0.21 14 GLY A C 3
ATOM 1266 O O . GLY A 1 14 ? 0.422 -0.823 -5.815 1.00 0.23 14 GLY A O 3
ATOM 1270 N N . CYS A 1 15 ? 1.229 0.345 -4.077 1.00 0.23 15 CYS A N 3
ATOM 1271 C CA . CYS A 1 15 ? -0.097 0.731 -3.599 1.00 0.25 15 CYS A CA 3
ATOM 1272 C C . CYS A 1 15 ? -0.945 1.456 -4.658 1.00 0.28 15 CYS A C 3
ATOM 1273 O O . CYS A 1 15 ? -2.166 1.435 -4.577 1.00 0.33 15 CYS A O 3
ATOM 1280 N N . HIS A 1 16 ? -0.339 2.108 -5.650 1.00 0.27 16 HIS A N 3
ATOM 1281 C CA . HIS A 1 16 ? -1.039 2.607 -6.837 1.00 0.27 16 HIS A CA 3
ATOM 1282 C C . HIS A 1 16 ? -0.894 1.653 -8.024 1.00 0.25 16 HIS A C 3
ATOM 1283 O O . HIS A 1 16 ? -1.824 1.489 -8.809 1.00 0.28 16 HIS A O 3
ATOM 1297 N N . ASN A 1 17 ? 0.312 1.120 -8.221 1.00 0.25 17 ASN A N 3
ATOM 1298 C CA . ASN A 1 17 ? 0.728 0.495 -9.469 1.00 0.31 17 ASN A CA 3
ATOM 1299 C C . ASN A 1 17 ? 0.224 -0.947 -9.541 1.00 0.30 17 ASN A C 3
ATOM 1300 O O . ASN A 1 17 ? -0.240 -1.408 -10.579 1.00 0.40 17 ASN A O 3
ATOM 1311 N N . PHE A 1 18 ? 0.331 -1.662 -8.420 1.00 0.24 18 PHE A N 3
ATOM 1312 C CA . PHE A 1 18 ? -0.017 -3.064 -8.280 1.00 0.26 18 PHE A CA 3
ATOM 1313 C C . PHE A 1 18 ? -1.426 -3.205 -7.699 1.00 0.24 18 PHE A C 3
ATOM 1314 O O . PHE A 1 18 ? -2.219 -4.000 -8.197 1.00 0.27 18 PHE A O 3
ATOM 1331 N N . CYS A 1 19 ? -1.735 -2.469 -6.626 1.00 0.22 19 CYS A N 3
ATOM 1332 C CA . CYS A 1 19 ? -3.069 -2.494 -6.036 1.00 0.21 19 CYS A CA 3
ATOM 1333 C C . CYS A 1 19 ? -4.080 -1.822 -6.951 1.00 0.19 19 CYS A C 3
ATOM 1334 O O . CYS A 1 19 ? -3.782 -0.848 -7.639 1.00 0.21 19 CYS A O 3
ATOM 1341 N N . SER A 1 20 ? -5.304 -2.338 -6.912 1.00 0.19 20 SER A N 3
ATOM 1342 C CA . SER A 1 20 ? -6.466 -1.782 -7.570 1.00 0.19 20 SER A CA 3
ATOM 1343 C C . SER A 1 20 ? -6.790 -0.412 -6.959 1.00 0.20 20 SER A C 3
ATOM 1344 O O . SER A 1 20 ? -6.395 -0.135 -5.829 1.00 0.24 20 SER A O 3
ATOM 1352 N N . PRO A 1 21 ? -7.551 0.444 -7.658 1.00 0.23 21 PRO A N 3
ATOM 1353 C CA . PRO A 1 21 ? -7.925 1.757 -7.154 1.00 0.27 21 PRO A CA 3
ATOM 1354 C C . PRO A 1 21 ? -8.708 1.686 -5.835 1.00 0.29 21 PRO A C 3
ATOM 1355 O O . PRO A 1 21 ? -8.643 2.630 -5.049 1.00 0.31 21 PRO A O 3
ATOM 1366 N N . GLU A 1 22 ? -9.431 0.588 -5.582 1.00 0.32 22 GLU A N 3
ATOM 1367 C CA . GLU A 1 22 ? -10.145 0.379 -4.324 1.00 0.34 22 GLU A CA 3
ATOM 1368 C C . GLU A 1 22 ? -9.161 0.079 -3.193 1.00 0.30 22 GLU A C 3
ATOM 1369 O O . GLU A 1 22 ? -9.278 0.635 -2.101 1.00 0.33 22 GLU A O 3
ATOM 1381 N N . ASP A 1 23 ? -8.174 -0.780 -3.460 1.00 0.26 23 ASP A N 3
ATOM 1382 C CA . ASP A 1 23 ? -7.191 -1.149 -2.454 1.00 0.25 23 ASP A CA 3
ATOM 1383 C C . ASP A 1 23 ? -6.235 0.011 -2.217 1.00 0.21 23 ASP A C 3
ATOM 1384 O O . ASP A 1 23 ? -5.794 0.200 -1.094 1.00 0.24 23 ASP A O 3
ATOM 1393 N N . LYS A 1 24 ? -5.930 0.806 -3.243 1.00 0.20 24 LYS A N 3
ATOM 1394 C CA . LYS A 1 24 ? -5.032 1.953 -3.171 1.00 0.20 24 LYS A CA 3
ATOM 1395 C C . LYS A 1 24 ? -5.094 2.745 -1.855 1.00 0.20 24 LYS A C 3
ATOM 1396 O O . LYS A 1 24 ? -4.088 2.782 -1.152 1.00 0.21 24 LYS A O 3
ATOM 1415 N N . PRO A 1 25 ? -6.204 3.412 -1.493 1.00 0.22 25 PRO A N 3
ATOM 1416 C CA . PRO A 1 25 ? -6.286 4.129 -0.229 1.00 0.26 25 PRO A CA 3
ATOM 1417 C C . PRO A 1 25 ? -6.092 3.169 0.945 1.00 0.27 25 PRO A C 3
ATOM 1418 O O . PRO A 1 25 ? -5.377 3.479 1.891 1.00 0.31 25 PRO A O 3
ATOM 1429 N N . GLY A 1 26 ? -6.710 1.991 0.868 1.00 0.28 26 GLY A N 3
ATOM 1430 C CA . GLY A 1 26 ? -6.515 0.931 1.848 1.00 0.34 26 GLY A CA 3
ATOM 1431 C C . GLY A 1 26 ? -5.036 0.581 2.059 1.00 0.32 26 GLY A C 3
ATOM 1432 O O . GLY A 1 26 ? -4.640 0.223 3.161 1.00 0.40 26 GLY A O 3
ATOM 1436 N N . CYS A 1 27 ? -4.227 0.631 1.001 1.00 0.25 27 CYS A N 3
ATOM 1437 C CA . CYS A 1 27 ? -2.823 0.259 1.010 1.00 0.23 27 CYS A CA 3
ATOM 1438 C C . CYS A 1 27 ? -2.011 1.478 1.409 1.00 0.25 27 CYS A C 3
ATOM 1439 O O . CYS A 1 27 ? -1.484 1.545 2.509 1.00 0.39 27 CYS A O 3
ATOM 1446 N N . LEU A 1 28 ? -1.952 2.475 0.528 1.00 0.20 28 LEU A N 3
ATOM 1447 C CA . LEU A 1 28 ? -1.118 3.656 0.690 1.00 0.23 28 LEU A CA 3
ATOM 1448 C C . LEU A 1 28 ? -1.594 4.450 1.874 1.00 0.22 28 LEU A C 3
ATOM 1449 O O . LEU A 1 28 ? -0.820 4.783 2.748 1.00 0.32 28 LEU A O 3
ATOM 1465 N N . GLY A 1 29 ? -2.874 4.778 1.904 1.00 0.19 29 GLY A N 3
ATOM 1466 C CA . GLY A 1 29 ? -3.441 5.528 3.019 1.00 0.23 29 GLY A CA 3
ATOM 1467 C C . GLY A 1 29 ? -3.101 4.887 4.371 1.00 0.32 29 GLY A C 3
ATOM 1468 O O . GLY A 1 29 ? -2.925 5.602 5.356 1.00 0.49 29 GLY A O 3
ATOM 1472 N N . MET A 1 30 ? -2.976 3.554 4.424 1.00 0.26 30 MET A N 3
ATOM 1473 C CA . MET A 1 30 ? -2.531 2.867 5.633 1.00 0.37 30 MET A CA 3
ATOM 1474 C C . MET A 1 30 ? -1.005 2.932 5.770 1.00 0.40 30 MET A C 3
ATOM 1475 O O . MET A 1 30 ? -0.505 3.229 6.849 1.00 0.48 30 MET A O 3
ATOM 1489 N N . VAL A 1 31 ? -0.248 2.676 4.702 1.00 0.37 31 VAL A N 3
ATOM 1490 C CA . VAL A 1 31 ? 1.213 2.733 4.710 1.00 0.43 31 VAL A CA 3
ATOM 1491 C C . VAL A 1 31 ? 1.685 4.127 5.159 1.00 0.44 31 VAL A C 3
ATOM 1492 O O . VAL A 1 31 ? 2.564 4.228 6.009 1.00 0.54 31 VAL A O 3
ATOM 1505 N N . TRP A 1 32 ? 1.052 5.197 4.663 1.00 0.39 32 TRP A N 3
ATOM 1506 C CA . TRP A 1 32 ? 1.294 6.579 5.059 1.00 0.45 32 TRP A CA 3
ATOM 1507 C C . TRP A 1 32 ? 1.085 6.789 6.555 1.00 0.49 32 TRP A C 3
ATOM 1508 O O . TRP A 1 32 ? 1.531 7.804 7.083 1.00 0.56 32 TRP A O 3
ATOM 1529 N N . ASN A 1 33 ? 0.390 5.881 7.247 1.00 0.49 33 ASN A N 3
ATOM 1530 C CA . ASN A 1 33 ? 0.211 6.012 8.675 1.00 0.50 33 ASN A CA 3
ATOM 1531 C C . ASN A 1 33 ? 1.528 5.634 9.364 1.00 0.46 33 ASN A C 3
ATOM 1532 O O . ASN A 1 33 ? 1.898 4.458 9.329 1.00 0.45 33 ASN A O 3
ATOM 1543 N N . PRO A 1 34 ? 2.219 6.576 10.034 1.00 0.54 34 PRO A N 3
ATOM 1544 C CA . PRO A 1 34 ? 3.453 6.276 10.743 1.00 0.67 34 PRO A CA 3
ATOM 1545 C C . PRO A 1 34 ? 3.239 5.255 11.868 1.00 0.67 34 PRO A C 3
ATOM 1546 O O . PRO A 1 34 ? 4.197 4.617 12.298 1.00 1.10 34 PRO A O 3
ATOM 1557 N N . GLU A 1 35 ? 1.991 5.047 12.308 1.00 0.85 35 GLU A N 3
ATOM 1558 C CA . GLU A 1 35 ? 1.654 3.979 13.239 1.00 0.77 35 GLU A CA 3
ATOM 1559 C C . GLU A 1 35 ? 1.932 2.592 12.637 1.00 0.63 35 GLU A C 3
ATOM 1560 O O . GLU A 1 35 ? 2.144 1.642 13.388 1.00 0.87 35 GLU A O 3
ATOM 1572 N N . LEU A 1 36 ? 1.899 2.454 11.303 1.00 0.56 36 LEU A N 3
ATOM 1573 C CA . LEU A 1 36 ? 2.089 1.179 10.618 1.00 0.78 36 LEU A CA 3
ATOM 1574 C C . LEU A 1 36 ? 3.395 1.119 9.826 1.00 0.89 36 LEU A C 3
ATOM 1575 O O . LEU A 1 36 ? 4.143 0.158 9.999 1.00 1.24 36 LEU A O 3
ATOM 1591 N N . CYS A 1 37 ? 3.665 2.083 8.935 1.00 0.69 37 CYS A N 3
ATOM 1592 C CA . CYS A 1 37 ? 4.854 2.036 8.072 1.00 0.77 37 CYS A CA 3
ATOM 1593 C C . CYS A 1 37 ? 5.576 3.384 8.138 1.00 0.93 37 CYS A C 3
ATOM 1594 O O . CYS A 1 37 ? 4.899 4.408 8.195 1.00 1.17 37 CYS A O 3
ATOM 1601 N N . PRO A 1 38 ? 6.918 3.408 8.206 1.00 1.74 38 PRO A N 3
ATOM 1602 C CA . PRO A 1 38 ? 7.671 4.639 8.378 1.00 1.97 38 PRO A CA 3
ATOM 1603 C C . PRO A 1 38 ? 7.753 5.417 7.065 1.00 2.87 38 PRO A C 3
ATOM 1604 O O . PRO A 1 38 ? 7.910 6.635 7.134 1.00 3.76 38 PRO A O 3
ATOM 1615 N N . ASP A 1 1 ? -0.765 -11.365 -2.857 1.00 0.62 1 ASP A N 4
ATOM 1616 C CA . ASP A 1 1 ? -0.117 -11.162 -4.172 1.00 0.49 1 ASP A CA 4
ATOM 1617 C C . ASP A 1 1 ? 0.473 -9.754 -4.302 1.00 0.37 1 ASP A C 4
ATOM 1618 O O . ASP A 1 1 ? 0.642 -9.109 -3.277 1.00 0.42 1 ASP A O 4
ATOM 1627 N N . LEU A 1 2 ? 0.791 -9.262 -5.505 1.00 0.35 2 LEU A N 4
ATOM 1628 C CA . LEU A 1 2 ? 1.525 -8.011 -5.723 1.00 0.31 2 LEU A CA 4
ATOM 1629 C C . LEU A 1 2 ? 0.979 -6.861 -4.876 1.00 0.30 2 LEU A C 4
ATOM 1630 O O . LEU A 1 2 ? 1.725 -6.126 -4.232 1.00 0.46 2 LEU A O 4
ATOM 1646 N N . CYS A 1 3 ? -0.343 -6.709 -4.884 1.00 0.25 3 CYS A N 4
ATOM 1647 C CA . CYS A 1 3 ? -1.027 -5.673 -4.127 1.00 0.24 3 CYS A CA 4
ATOM 1648 C C . CYS A 1 3 ? -0.705 -5.758 -2.635 1.00 0.22 3 CYS A C 4
ATOM 1649 O O . CYS A 1 3 ? -0.166 -4.831 -2.042 1.00 0.25 3 CYS A O 4
ATOM 1656 N N . GLU A 1 4 ? -1.021 -6.904 -2.043 1.00 0.30 4 GLU A N 4
ATOM 1657 C CA . GLU A 1 4 ? -0.690 -7.246 -0.666 1.00 0.37 4 GLU A CA 4
ATOM 1658 C C . GLU A 1 4 ? 0.799 -6.988 -0.402 1.00 0.34 4 GLU A C 4
ATOM 1659 O O . GLU A 1 4 ? 1.148 -6.254 0.523 1.00 0.36 4 GLU A O 4
ATOM 1671 N N . GLN A 1 5 ? 1.688 -7.553 -1.227 1.00 0.33 5 GLN A N 4
ATOM 1672 C CA . GLN A 1 5 ? 3.115 -7.277 -1.139 1.00 0.31 5 GLN A CA 4
ATOM 1673 C C . GLN A 1 5 ? 3.409 -5.775 -1.173 1.00 0.32 5 GLN A C 4
ATOM 1674 O O . GLN A 1 5 ? 4.377 -5.336 -0.561 1.00 0.40 5 GLN A O 4
ATOM 1688 N N . SER A 1 6 ? 2.596 -4.980 -1.865 1.00 0.34 6 SER A N 4
ATOM 1689 C CA . SER A 1 6 ? 2.706 -3.531 -1.848 1.00 0.38 6 SER A CA 4
ATOM 1690 C C . SER A 1 6 ? 2.494 -2.938 -0.461 1.00 0.40 6 SER A C 4
ATOM 1691 O O . SER A 1 6 ? 3.086 -1.919 -0.135 1.00 0.52 6 SER A O 4
ATOM 1699 N N . ALA A 1 7 ? 1.652 -3.544 0.364 1.00 0.36 7 ALA A N 4
ATOM 1700 C CA . ALA A 1 7 ? 1.507 -3.108 1.745 1.00 0.41 7 ALA A CA 4
ATOM 1701 C C . ALA A 1 7 ? 2.687 -3.661 2.537 1.00 0.47 7 ALA A C 4
ATOM 1702 O O . ALA A 1 7 ? 3.369 -2.938 3.258 1.00 0.57 7 ALA A O 4
ATOM 1709 N N . LEU A 1 8 ? 2.946 -4.953 2.350 1.00 0.45 8 LEU A N 4
ATOM 1710 C CA . LEU A 1 8 ? 3.938 -5.722 3.088 1.00 0.54 8 LEU A CA 4
ATOM 1711 C C . LEU A 1 8 ? 5.329 -5.078 3.000 1.00 0.51 8 LEU A C 4
ATOM 1712 O O . LEU A 1 8 ? 5.982 -4.849 4.015 1.00 0.59 8 LEU A O 4
ATOM 1728 N N . GLN A 1 9 ? 5.774 -4.775 1.776 1.00 0.45 9 GLN A N 4
ATOM 1729 C CA . GLN A 1 9 ? 7.031 -4.104 1.481 1.00 0.47 9 GLN A CA 4
ATOM 1730 C C . GLN A 1 9 ? 6.856 -2.578 1.480 1.00 0.48 9 GLN A C 4
ATOM 1731 O O . GLN A 1 9 ? 7.762 -1.861 1.058 1.00 0.67 9 GLN A O 4
ATOM 1745 N N . CYS A 1 10 ? 5.712 -2.068 1.950 1.00 0.41 10 CYS A N 4
ATOM 1746 C CA . CYS A 1 10 ? 5.476 -0.644 2.150 1.00 0.44 10 CYS A CA 4
ATOM 1747 C C . CYS A 1 10 ? 5.614 0.151 0.845 1.00 0.52 10 CYS A C 4
ATOM 1748 O O . CYS A 1 10 ? 6.041 1.306 0.835 1.00 0.72 10 CYS A O 4
ATOM 1755 N N . ASN A 1 11 ? 5.251 -0.471 -0.284 1.00 0.53 11 ASN A N 4
ATOM 1756 C CA . ASN A 1 11 ? 5.483 0.087 -1.600 1.00 0.48 11 ASN A CA 4
ATOM 1757 C C . ASN A 1 11 ? 4.326 1.008 -1.939 1.00 0.43 11 ASN A C 4
ATOM 1758 O O . ASN A 1 11 ? 3.382 0.617 -2.624 1.00 0.43 11 ASN A O 4
ATOM 1769 N N . GLU A 1 12 ? 4.460 2.248 -1.471 1.00 0.44 12 GLU A N 4
ATOM 1770 C CA . GLU A 1 12 ? 3.703 3.402 -1.926 1.00 0.38 12 GLU A CA 4
ATOM 1771 C C . GLU A 1 12 ? 3.372 3.277 -3.423 1.00 0.32 12 GLU A C 4
ATOM 1772 O O . GLU A 1 12 ? 2.208 3.348 -3.798 1.00 0.35 12 GLU A O 4
ATOM 1784 N N . GLN A 1 13 ? 4.366 3.019 -4.276 1.00 0.30 13 GLN A N 4
ATOM 1785 C CA . GLN A 1 13 ? 4.168 2.958 -5.720 1.00 0.29 13 GLN A CA 4
ATOM 1786 C C . GLN A 1 13 ? 3.124 1.910 -6.067 1.00 0.29 13 GLN A C 4
ATOM 1787 O O . GLN A 1 13 ? 2.096 2.194 -6.674 1.00 0.32 13 GLN A O 4
ATOM 1801 N N . GLY A 1 14 ? 3.437 0.674 -5.714 1.00 0.30 14 GLY A N 4
ATOM 1802 C CA . GLY A 1 14 ? 2.632 -0.501 -5.955 1.00 0.37 14 GLY A CA 4
ATOM 1803 C C . GLY A 1 14 ? 1.214 -0.334 -5.411 1.00 0.30 14 GLY A C 4
ATOM 1804 O O . GLY A 1 14 ? 0.267 -0.828 -6.017 1.00 0.31 14 GLY A O 4
ATOM 1808 N N . CYS A 1 15 ? 1.033 0.389 -4.303 1.00 0.27 15 CYS A N 4
ATOM 1809 C CA . CYS A 1 15 ? -0.309 0.723 -3.838 1.00 0.27 15 CYS A CA 4
ATOM 1810 C C . CYS A 1 15 ? -1.137 1.405 -4.943 1.00 0.28 15 CYS A C 4
ATOM 1811 O O . CYS A 1 15 ? -2.352 1.261 -4.980 1.00 0.37 15 CYS A O 4
ATOM 1818 N N . HIS A 1 16 ? -0.514 2.139 -5.863 1.00 0.28 16 HIS A N 4
ATOM 1819 C CA . HIS A 1 16 ? -1.169 2.602 -7.088 1.00 0.27 16 HIS A CA 4
ATOM 1820 C C . HIS A 1 16 ? -1.013 1.587 -8.228 1.00 0.22 16 HIS A C 4
ATOM 1821 O O . HIS A 1 16 ? -1.948 1.355 -8.988 1.00 0.25 16 HIS A O 4
ATOM 1835 N N . ASN A 1 17 ? 0.201 1.062 -8.408 1.00 0.21 17 ASN A N 4
ATOM 1836 C CA . ASN A 1 17 ? 0.610 0.361 -9.622 1.00 0.23 17 ASN A CA 4
ATOM 1837 C C . ASN A 1 17 ? 0.100 -1.083 -9.658 1.00 0.25 17 ASN A C 4
ATOM 1838 O O . ASN A 1 17 ? -0.374 -1.559 -10.686 1.00 0.34 17 ASN A O 4
ATOM 1849 N N . PHE A 1 18 ? 0.249 -1.787 -8.536 1.00 0.21 18 PHE A N 4
ATOM 1850 C CA . PHE A 1 18 ? -0.075 -3.192 -8.352 1.00 0.25 18 PHE A CA 4
ATOM 1851 C C . PHE A 1 18 ? -1.496 -3.342 -7.813 1.00 0.28 18 PHE A C 4
ATOM 1852 O O . PHE A 1 18 ? -2.263 -4.168 -8.302 1.00 0.31 18 PHE A O 4
ATOM 1869 N N . CYS A 1 19 ? -1.825 -2.587 -6.762 1.00 0.28 19 CYS A N 4
ATOM 1870 C CA . CYS A 1 19 ? -3.141 -2.651 -6.145 1.00 0.26 19 CYS A CA 4
ATOM 1871 C C . CYS A 1 19 ? -4.178 -1.995 -7.038 1.00 0.26 19 CYS A C 4
ATOM 1872 O O . CYS A 1 19 ? -3.907 -1.016 -7.730 1.00 0.28 19 CYS A O 4
ATOM 1879 N N . SER A 1 20 ? -5.391 -2.529 -6.973 1.00 0.26 20 SER A N 4
ATOM 1880 C CA . SER A 1 20 ? -6.566 -1.940 -7.577 1.00 0.25 20 SER A CA 4
ATOM 1881 C C . SER A 1 20 ? -6.858 -0.607 -6.881 1.00 0.24 20 SER A C 4
ATOM 1882 O O . SER A 1 20 ? -6.412 -0.390 -5.752 1.00 0.28 20 SER A O 4
ATOM 1890 N N . PRO A 1 21 ? -7.653 0.275 -7.501 1.00 0.26 21 PRO A N 4
ATOM 1891 C CA . PRO A 1 21 ? -8.015 1.550 -6.910 1.00 0.30 21 PRO A CA 4
ATOM 1892 C C . PRO A 1 21 ? -8.656 1.451 -5.519 1.00 0.36 21 PRO A C 4
ATOM 1893 O O . PRO A 1 21 ? -8.613 2.447 -4.803 1.00 0.35 21 PRO A O 4
ATOM 1904 N N . GLU A 1 22 ? -9.229 0.304 -5.120 1.00 0.49 22 GLU A N 4
ATOM 1905 C CA . GLU A 1 22 ? -9.855 0.199 -3.795 1.00 0.62 22 GLU A CA 4
ATOM 1906 C C . GLU A 1 22 ? -8.803 -0.128 -2.755 1.00 0.60 22 GLU A C 4
ATOM 1907 O O . GLU A 1 22 ? -8.829 0.392 -1.639 1.00 0.72 22 GLU A O 4
ATOM 1919 N N . ASP A 1 23 ? -7.852 -0.973 -3.145 1.00 0.49 23 ASP A N 4
ATOM 1920 C CA . ASP A 1 23 ? -6.767 -1.327 -2.265 1.00 0.54 23 ASP A CA 4
ATOM 1921 C C . ASP A 1 23 ? -5.839 -0.129 -2.147 1.00 0.48 23 ASP A C 4
ATOM 1922 O O . ASP A 1 23 ? -5.357 0.134 -1.057 1.00 0.46 23 ASP A O 4
ATOM 1931 N N . LYS A 1 24 ? -5.651 0.650 -3.215 1.00 0.43 24 LYS A N 4
ATOM 1932 C CA . LYS A 1 24 ? -4.862 1.880 -3.204 1.00 0.32 24 LYS A CA 4
ATOM 1933 C C . LYS A 1 24 ? -4.991 2.716 -1.914 1.00 0.25 24 LYS A C 4
ATOM 1934 O O . LYS A 1 24 ? -4.018 2.769 -1.165 1.00 0.23 24 LYS A O 4
ATOM 1953 N N . PRO A 1 25 ? -6.107 3.409 -1.618 1.00 0.29 25 PRO A N 4
ATOM 1954 C CA . PRO A 1 25 ? -6.214 4.235 -0.424 1.00 0.33 25 PRO A CA 4
ATOM 1955 C C . PRO A 1 25 ? -5.985 3.386 0.821 1.00 0.33 25 PRO A C 4
ATOM 1956 O O . PRO A 1 25 ? -5.259 3.794 1.723 1.00 0.38 25 PRO A O 4
ATOM 1967 N N . GLY A 1 26 ? -6.574 2.191 0.854 1.00 0.33 26 GLY A N 4
ATOM 1968 C CA . GLY A 1 26 ? -6.361 1.248 1.940 1.00 0.39 26 GLY A CA 4
ATOM 1969 C C . GLY A 1 26 ? -4.877 0.945 2.175 1.00 0.39 26 GLY A C 4
ATOM 1970 O O . GLY A 1 26 ? -4.470 0.676 3.295 1.00 0.43 26 GLY A O 4
ATOM 1974 N N . CYS A 1 27 ? -4.082 0.876 1.116 1.00 0.33 27 CYS A N 4
ATOM 1975 C CA . CYS A 1 27 ? -2.725 0.357 1.124 1.00 0.28 27 CYS A CA 4
ATOM 1976 C C . CYS A 1 27 ? -1.797 1.508 1.457 1.00 0.30 27 CYS A C 4
ATOM 1977 O O . CYS A 1 27 ? -1.047 1.479 2.423 1.00 0.38 27 CYS A O 4
ATOM 1984 N N . LEU A 1 28 ? -1.885 2.540 0.617 1.00 0.27 28 LEU A N 4
ATOM 1985 C CA . LEU A 1 28 ? -1.080 3.749 0.660 1.00 0.23 28 LEU A CA 4
ATOM 1986 C C . LEU A 1 28 ? -1.497 4.600 1.819 1.00 0.23 28 LEU A C 4
ATOM 1987 O O . LEU A 1 28 ? -0.649 5.037 2.567 1.00 0.29 28 LEU A O 4
ATOM 2003 N N . GLY A 1 29 ? -2.778 4.903 1.939 1.00 0.23 29 GLY A N 4
ATOM 2004 C CA . GLY A 1 29 ? -3.252 5.705 3.060 1.00 0.28 29 GLY A CA 4
ATOM 2005 C C . GLY A 1 29 ? -2.808 5.083 4.385 1.00 0.32 29 GLY A C 4
ATOM 2006 O O . GLY A 1 29 ? -2.372 5.794 5.288 1.00 0.40 29 GLY A O 4
ATOM 2010 N N . MET A 1 30 ? -2.865 3.749 4.488 1.00 0.32 30 MET A N 4
ATOM 2011 C CA . MET A 1 30 ? -2.309 3.056 5.644 1.00 0.35 30 MET A CA 4
ATOM 2012 C C . MET A 1 30 ? -0.784 3.216 5.691 1.00 0.34 30 MET A C 4
ATOM 2013 O O . MET A 1 30 ? -0.262 3.685 6.692 1.00 0.40 30 MET A O 4
ATOM 2027 N N . VAL A 1 31 ? -0.061 2.850 4.630 1.00 0.31 31 VAL A N 4
ATOM 2028 C CA . VAL A 1 31 ? 1.396 2.979 4.557 1.00 0.34 31 VAL A CA 4
ATOM 2029 C C . VAL A 1 31 ? 1.855 4.383 4.987 1.00 0.33 31 VAL A C 4
ATOM 2030 O O . VAL A 1 31 ? 2.802 4.520 5.754 1.00 0.38 31 VAL A O 4
ATOM 2043 N N . TRP A 1 32 ? 1.184 5.435 4.517 1.00 0.32 32 TRP A N 4
ATOM 2044 C CA . TRP A 1 32 ? 1.516 6.815 4.834 1.00 0.33 32 TRP A CA 4
ATOM 2045 C C . TRP A 1 32 ? 1.391 7.075 6.333 1.00 0.37 32 TRP A C 4
ATOM 2046 O O . TRP A 1 32 ? 2.075 7.950 6.861 1.00 0.46 32 TRP A O 4
ATOM 2067 N N . ASN A 1 33 ? 0.518 6.342 7.027 1.00 0.39 33 ASN A N 4
ATOM 2068 C CA . ASN A 1 33 ? 0.410 6.458 8.468 1.00 0.40 33 ASN A CA 4
ATOM 2069 C C . ASN A 1 33 ? 1.669 5.855 9.121 1.00 0.34 33 ASN A C 4
ATOM 2070 O O . ASN A 1 33 ? 1.910 4.652 9.000 1.00 0.34 33 ASN A O 4
ATOM 2081 N N . PRO A 1 34 ? 2.462 6.659 9.849 1.00 0.40 34 PRO A N 4
ATOM 2082 C CA . PRO A 1 34 ? 3.737 6.227 10.403 1.00 0.44 34 PRO A CA 4
ATOM 2083 C C . PRO A 1 34 ? 3.570 5.187 11.515 1.00 0.47 34 PRO A C 4
ATOM 2084 O O . PRO A 1 34 ? 4.491 4.419 11.771 1.00 1.16 34 PRO A O 4
ATOM 2095 N N . GLU A 1 35 ? 2.405 5.138 12.170 1.00 0.63 35 GLU A N 4
ATOM 2096 C CA . GLU A 1 35 ? 2.101 4.102 13.147 1.00 0.58 35 GLU A CA 4
ATOM 2097 C C . GLU A 1 35 ? 2.095 2.739 12.447 1.00 0.55 35 GLU A C 4
ATOM 2098 O O . GLU A 1 35 ? 2.558 1.745 13.004 1.00 0.66 35 GLU A O 4
ATOM 2110 N N . LEU A 1 36 ? 1.574 2.698 11.216 1.00 0.59 36 LEU A N 4
ATOM 2111 C CA . LEU A 1 36 ? 1.431 1.470 10.450 1.00 0.75 36 LEU A CA 4
ATOM 2112 C C . LEU A 1 36 ? 2.700 1.130 9.668 1.00 0.80 36 LEU A C 4
ATOM 2113 O O . LEU A 1 36 ? 3.144 -0.015 9.738 1.00 1.02 36 LEU A O 4
ATOM 2129 N N . CYS A 1 37 ? 3.292 2.081 8.934 1.00 0.67 37 CYS A N 4
ATOM 2130 C CA . CYS A 1 37 ? 4.600 1.863 8.305 1.00 0.69 37 CYS A CA 4
ATOM 2131 C C . CYS A 1 37 ? 5.584 2.969 8.709 1.00 0.70 37 CYS A C 4
ATOM 2132 O O . CYS A 1 37 ? 5.613 4.011 8.055 1.00 0.77 37 CYS A O 4
ATOM 2139 N N . PRO A 1 38 ? 6.351 2.787 9.797 1.00 0.93 38 PRO A N 4
ATOM 2140 C CA . PRO A 1 38 ? 7.321 3.773 10.250 1.00 1.12 38 PRO A CA 4
ATOM 2141 C C . PRO A 1 38 ? 8.565 3.756 9.359 1.00 1.38 38 PRO A C 4
ATOM 2142 O O . PRO A 1 38 ? 8.980 2.670 8.949 1.00 2.52 38 PRO A O 4
ATOM 2153 N N . ASP A 1 1 ? -0.953 -11.030 -2.860 1.00 0.59 1 ASP A N 5
ATOM 2154 C CA . ASP A 1 1 ? -0.246 -10.874 -4.155 1.00 0.46 1 ASP A CA 5
ATOM 2155 C C . ASP A 1 1 ? 0.477 -9.539 -4.217 1.00 0.32 1 ASP A C 5
ATOM 2156 O O . ASP A 1 1 ? 0.686 -8.943 -3.172 1.00 0.37 1 ASP A O 5
ATOM 2165 N N . LEU A 1 2 ? 0.800 -9.044 -5.421 1.00 0.32 2 LEU A N 5
ATOM 2166 C CA . LEU A 1 2 ? 1.514 -7.783 -5.633 1.00 0.30 2 LEU A CA 5
ATOM 2167 C C . LEU A 1 2 ? 0.941 -6.671 -4.750 1.00 0.29 2 LEU A C 5
ATOM 2168 O O . LEU A 1 2 ? 1.676 -5.923 -4.110 1.00 0.44 2 LEU A O 5
ATOM 2184 N N . CYS A 1 3 ? -0.388 -6.583 -4.710 1.00 0.25 3 CYS A N 5
ATOM 2185 C CA . CYS A 1 3 ? -1.106 -5.608 -3.902 1.00 0.23 3 CYS A CA 5
ATOM 2186 C C . CYS A 1 3 ? -0.777 -5.738 -2.414 1.00 0.26 3 CYS A C 5
ATOM 2187 O O . CYS A 1 3 ? -0.237 -4.822 -1.804 1.00 0.38 3 CYS A O 5
ATOM 2194 N N . GLU A 1 4 ? -1.081 -6.896 -1.832 1.00 0.25 4 GLU A N 5
ATOM 2195 C CA . GLU A 1 4 ? -0.731 -7.225 -0.453 1.00 0.33 4 GLU A CA 5
ATOM 2196 C C . GLU A 1 4 ? 0.750 -6.966 -0.187 1.00 0.34 4 GLU A C 5
ATOM 2197 O O . GLU A 1 4 ? 1.083 -6.245 0.749 1.00 0.39 4 GLU A O 5
ATOM 2209 N N . GLN A 1 5 ? 1.650 -7.530 -0.998 1.00 0.34 5 GLN A N 5
ATOM 2210 C CA . GLN A 1 5 ? 3.070 -7.232 -0.888 1.00 0.36 5 GLN A CA 5
ATOM 2211 C C . GLN A 1 5 ? 3.322 -5.715 -0.886 1.00 0.35 5 GLN A C 5
ATOM 2212 O O . GLN A 1 5 ? 4.188 -5.237 -0.160 1.00 0.41 5 GLN A O 5
ATOM 2226 N N . SER A 1 6 ? 2.561 -4.940 -1.660 1.00 0.34 6 SER A N 5
ATOM 2227 C CA . SER A 1 6 ? 2.631 -3.486 -1.618 1.00 0.39 6 SER A CA 5
ATOM 2228 C C . SER A 1 6 ? 2.332 -2.905 -0.240 1.00 0.46 6 SER A C 5
ATOM 2229 O O . SER A 1 6 ? 2.860 -1.856 0.106 1.00 0.62 6 SER A O 5
ATOM 2237 N N . ALA A 1 7 ? 1.470 -3.546 0.538 1.00 0.45 7 ALA A N 5
ATOM 2238 C CA . ALA A 1 7 ? 1.208 -3.128 1.905 1.00 0.53 7 ALA A CA 5
ATOM 2239 C C . ALA A 1 7 ? 2.356 -3.623 2.779 1.00 0.54 7 ALA A C 5
ATOM 2240 O O . ALA A 1 7 ? 2.915 -2.881 3.581 1.00 0.67 7 ALA A O 5
ATOM 2247 N N . LEU A 1 8 ? 2.733 -4.884 2.575 1.00 0.45 8 LEU A N 5
ATOM 2248 C CA . LEU A 1 8 ? 3.677 -5.610 3.406 1.00 0.51 8 LEU A CA 5
ATOM 2249 C C . LEU A 1 8 ? 5.043 -4.925 3.409 1.00 0.57 8 LEU A C 5
ATOM 2250 O O . LEU A 1 8 ? 5.606 -4.647 4.464 1.00 0.73 8 LEU A O 5
ATOM 2266 N N . GLN A 1 9 ? 5.558 -4.628 2.211 1.00 0.51 9 GLN A N 5
ATOM 2267 C CA . GLN A 1 9 ? 6.797 -3.896 2.017 1.00 0.62 9 GLN A CA 5
ATOM 2268 C C . GLN A 1 9 ? 6.535 -2.385 1.995 1.00 0.67 9 GLN A C 5
ATOM 2269 O O . GLN A 1 9 ? 7.404 -1.617 1.593 1.00 0.80 9 GLN A O 5
ATOM 2283 N N . CYS A 1 10 ? 5.338 -1.962 2.411 1.00 0.73 10 CYS A N 5
ATOM 2284 C CA . CYS A 1 10 ? 4.940 -0.573 2.549 1.00 0.90 10 CYS A CA 5
ATOM 2285 C C . CYS A 1 10 ? 5.273 0.263 1.310 1.00 0.91 10 CYS A C 5
ATOM 2286 O O . CYS A 1 10 ? 5.704 1.414 1.373 1.00 1.12 10 CYS A O 5
ATOM 2293 N N . ASN A 1 11 ? 5.024 -0.328 0.140 1.00 0.78 11 ASN A N 5
ATOM 2294 C CA . ASN A 1 11 ? 5.373 0.265 -1.128 1.00 0.71 11 ASN A CA 5
ATOM 2295 C C . ASN A 1 11 ? 4.238 1.180 -1.542 1.00 0.65 11 ASN A C 5
ATOM 2296 O O . ASN A 1 11 ? 3.335 0.766 -2.268 1.00 0.60 11 ASN A O 5
ATOM 2307 N N . GLU A 1 12 ? 4.312 2.429 -1.080 1.00 0.71 12 GLU A N 5
ATOM 2308 C CA . GLU A 1 12 ? 3.446 3.524 -1.505 1.00 0.68 12 GLU A CA 5
ATOM 2309 C C . GLU A 1 12 ? 3.202 3.460 -3.020 1.00 0.60 12 GLU A C 5
ATOM 2310 O O . GLU A 1 12 ? 2.088 3.671 -3.488 1.00 0.57 12 GLU A O 5
ATOM 2322 N N . GLN A 1 13 ? 4.245 3.141 -3.791 1.00 0.62 13 GLN A N 5
ATOM 2323 C CA . GLN A 1 13 ? 4.189 3.148 -5.241 1.00 0.61 13 GLN A CA 5
ATOM 2324 C C . GLN A 1 13 ? 3.208 2.085 -5.694 1.00 0.51 13 GLN A C 5
ATOM 2325 O O . GLN A 1 13 ? 2.196 2.368 -6.326 1.00 0.54 13 GLN A O 5
ATOM 2339 N N . GLY A 1 14 ? 3.538 0.847 -5.361 1.00 0.42 14 GLY A N 5
ATOM 2340 C CA . GLY A 1 14 ? 2.757 -0.335 -5.640 1.00 0.37 14 GLY A CA 5
ATOM 2341 C C . GLY A 1 14 ? 1.326 -0.179 -5.137 1.00 0.33 14 GLY A C 5
ATOM 2342 O O . GLY A 1 14 ? 0.391 -0.676 -5.751 1.00 0.34 14 GLY A O 5
ATOM 2346 N N . CYS A 1 15 ? 1.111 0.540 -4.041 1.00 0.31 15 CYS A N 5
ATOM 2347 C CA . CYS A 1 15 ? -0.247 0.806 -3.595 1.00 0.28 15 CYS A CA 5
ATOM 2348 C C . CYS A 1 15 ? -1.080 1.514 -4.677 1.00 0.29 15 CYS A C 5
ATOM 2349 O O . CYS A 1 15 ? -2.299 1.401 -4.679 1.00 0.27 15 CYS A O 5
ATOM 2356 N N . HIS A 1 16 ? -0.454 2.219 -5.622 1.00 0.33 16 HIS A N 5
ATOM 2357 C CA . HIS A 1 16 ? -1.089 2.625 -6.880 1.00 0.26 16 HIS A CA 5
ATOM 2358 C C . HIS A 1 16 ? -0.799 1.638 -8.019 1.00 0.30 16 HIS A C 5
ATOM 2359 O O . HIS A 1 16 ? -1.664 1.391 -8.854 1.00 0.34 16 HIS A O 5
ATOM 2373 N N . ASN A 1 17 ? 0.440 1.152 -8.119 1.00 0.39 17 ASN A N 5
ATOM 2374 C CA . ASN A 1 17 ? 0.947 0.487 -9.320 1.00 0.50 17 ASN A CA 5
ATOM 2375 C C . ASN A 1 17 ? 0.574 -0.999 -9.399 1.00 0.57 17 ASN A C 5
ATOM 2376 O O . ASN A 1 17 ? 0.424 -1.541 -10.491 1.00 0.90 17 ASN A O 5
ATOM 2387 N N . PHE A 1 18 ? 0.532 -1.658 -8.243 1.00 0.41 18 PHE A N 5
ATOM 2388 C CA . PHE A 1 18 ? 0.263 -3.068 -8.015 1.00 0.47 18 PHE A CA 5
ATOM 2389 C C . PHE A 1 18 ? -1.183 -3.253 -7.542 1.00 0.39 18 PHE A C 5
ATOM 2390 O O . PHE A 1 18 ? -1.914 -4.078 -8.086 1.00 0.45 18 PHE A O 5
ATOM 2407 N N . CYS A 1 19 ? -1.584 -2.527 -6.491 1.00 0.29 19 CYS A N 5
ATOM 2408 C CA . CYS A 1 19 ? -2.947 -2.572 -5.976 1.00 0.25 19 CYS A CA 5
ATOM 2409 C C . CYS A 1 19 ? -3.893 -1.930 -6.980 1.00 0.31 19 CYS A C 5
ATOM 2410 O O . CYS A 1 19 ? -3.511 -1.037 -7.733 1.00 0.41 19 CYS A O 5
ATOM 2417 N N . SER A 1 20 ? -5.141 -2.394 -6.973 1.00 0.31 20 SER A N 5
ATOM 2418 C CA . SER A 1 20 ? -6.196 -1.819 -7.793 1.00 0.42 20 SER A CA 5
ATOM 2419 C C . SER A 1 20 ? -6.690 -0.528 -7.132 1.00 0.34 20 SER A C 5
ATOM 2420 O O . SER A 1 20 ? -6.397 -0.294 -5.958 1.00 0.30 20 SER A O 5
ATOM 2428 N N . PRO A 1 21 ? -7.456 0.312 -7.844 1.00 0.38 21 PRO A N 5
ATOM 2429 C CA . PRO A 1 21 ? -7.911 1.579 -7.307 1.00 0.39 21 PRO A CA 5
ATOM 2430 C C . PRO A 1 21 ? -8.738 1.429 -6.020 1.00 0.42 21 PRO A C 5
ATOM 2431 O O . PRO A 1 21 ? -8.817 2.391 -5.258 1.00 0.43 21 PRO A O 5
ATOM 2442 N N . GLU A 1 22 ? -9.318 0.248 -5.747 1.00 0.47 22 GLU A N 5
ATOM 2443 C CA . GLU A 1 22 ? -10.183 0.103 -4.573 1.00 0.52 22 GLU A CA 5
ATOM 2444 C C . GLU A 1 22 ? -9.308 -0.021 -3.345 1.00 0.41 22 GLU A C 5
ATOM 2445 O O . GLU A 1 22 ? -9.557 0.599 -2.313 1.00 0.51 22 GLU A O 5
ATOM 2457 N N . ASP A 1 23 ? -8.278 -0.853 -3.488 1.00 0.29 23 ASP A N 5
ATOM 2458 C CA . ASP A 1 23 ? -7.349 -1.130 -2.420 1.00 0.28 23 ASP A CA 5
ATOM 2459 C C . ASP A 1 23 ? -6.314 -0.023 -2.357 1.00 0.29 23 ASP A C 5
ATOM 2460 O O . ASP A 1 23 ? -5.702 0.134 -1.317 1.00 0.35 23 ASP A O 5
ATOM 2469 N N . LYS A 1 24 ? -6.125 0.775 -3.412 1.00 0.30 24 LYS A N 5
ATOM 2470 C CA . LYS A 1 24 ? -5.240 1.935 -3.393 1.00 0.28 24 LYS A CA 5
ATOM 2471 C C . LYS A 1 24 ? -5.316 2.743 -2.089 1.00 0.31 24 LYS A C 5
ATOM 2472 O O . LYS A 1 24 ? -4.308 2.816 -1.393 1.00 0.31 24 LYS A O 5
ATOM 2491 N N . PRO A 1 25 ? -6.436 3.396 -1.731 1.00 0.37 25 PRO A N 5
ATOM 2492 C CA . PRO A 1 25 ? -6.506 4.166 -0.499 1.00 0.41 25 PRO A CA 5
ATOM 2493 C C . PRO A 1 25 ? -6.280 3.255 0.703 1.00 0.42 25 PRO A C 5
ATOM 2494 O O . PRO A 1 25 ? -5.520 3.599 1.602 1.00 0.44 25 PRO A O 5
ATOM 2505 N N . GLY A 1 26 ? -6.915 2.081 0.699 1.00 0.43 26 GLY A N 5
ATOM 2506 C CA . GLY A 1 26 ? -6.731 1.083 1.743 1.00 0.47 26 GLY A CA 5
ATOM 2507 C C . GLY A 1 26 ? -5.255 0.759 1.986 1.00 0.44 26 GLY A C 5
ATOM 2508 O O . GLY A 1 26 ? -4.860 0.502 3.112 1.00 0.50 26 GLY A O 5
ATOM 2512 N N . CYS A 1 27 ? -4.457 0.706 0.921 1.00 0.37 27 CYS A N 5
ATOM 2513 C CA . CYS A 1 27 ? -3.079 0.261 0.916 1.00 0.37 27 CYS A CA 5
ATOM 2514 C C . CYS A 1 27 ? -2.200 1.452 1.220 1.00 0.36 27 CYS A C 5
ATOM 2515 O O . CYS A 1 27 ? -1.520 1.478 2.227 1.00 0.40 27 CYS A O 5
ATOM 2522 N N . LEU A 1 28 ? -2.216 2.448 0.333 1.00 0.34 28 LEU A N 5
ATOM 2523 C CA . LEU A 1 28 ? -1.363 3.620 0.427 1.00 0.33 28 LEU A CA 5
ATOM 2524 C C . LEU A 1 28 ? -1.760 4.428 1.622 1.00 0.31 28 LEU A C 5
ATOM 2525 O O . LEU A 1 28 ? -0.912 4.779 2.412 1.00 0.33 28 LEU A O 5
ATOM 2541 N N . GLY A 1 29 ? -3.030 4.777 1.733 1.00 0.29 29 GLY A N 5
ATOM 2542 C CA . GLY A 1 29 ? -3.514 5.533 2.883 1.00 0.29 29 GLY A CA 5
ATOM 2543 C C . GLY A 1 29 ? -3.064 4.878 4.194 1.00 0.31 29 GLY A C 5
ATOM 2544 O O . GLY A 1 29 ? -2.700 5.569 5.144 1.00 0.34 29 GLY A O 5
ATOM 2548 N N . MET A 1 30 ? -3.048 3.542 4.230 1.00 0.33 30 MET A N 5
ATOM 2549 C CA . MET A 1 30 ? -2.559 2.780 5.373 1.00 0.41 30 MET A CA 5
ATOM 2550 C C . MET A 1 30 ? -1.028 2.839 5.466 1.00 0.43 30 MET A C 5
ATOM 2551 O O . MET A 1 30 ? -0.484 3.102 6.527 1.00 0.51 30 MET A O 5
ATOM 2565 N N . VAL A 1 31 ? -0.312 2.612 4.370 1.00 0.42 31 VAL A N 5
ATOM 2566 C CA . VAL A 1 31 ? 1.145 2.620 4.304 1.00 0.50 31 VAL A CA 5
ATOM 2567 C C . VAL A 1 31 ? 1.699 3.993 4.697 1.00 0.49 31 VAL A C 5
ATOM 2568 O O . VAL A 1 31 ? 2.689 4.080 5.418 1.00 0.57 31 VAL A O 5
ATOM 2581 N N . TRP A 1 32 ? 1.039 5.065 4.259 1.00 0.42 32 TRP A N 5
ATOM 2582 C CA . TRP A 1 32 ? 1.335 6.438 4.629 1.00 0.41 32 TRP A CA 5
ATOM 2583 C C . TRP A 1 32 ? 1.193 6.652 6.133 1.00 0.44 32 TRP A C 5
ATOM 2584 O O . TRP A 1 32 ? 1.685 7.658 6.632 1.00 0.47 32 TRP A O 5
ATOM 2605 N N . ASN A 1 33 ? 0.528 5.752 6.867 1.00 0.49 33 ASN A N 5
ATOM 2606 C CA . ASN A 1 33 ? 0.492 5.824 8.317 1.00 0.56 33 ASN A CA 5
ATOM 2607 C C . ASN A 1 33 ? 1.851 5.379 8.883 1.00 0.56 33 ASN A C 5
ATOM 2608 O O . ASN A 1 33 ? 2.148 4.181 8.861 1.00 0.57 33 ASN A O 5
ATOM 2619 N N . PRO A 1 34 ? 2.664 6.291 9.449 1.00 0.61 34 PRO A N 5
ATOM 2620 C CA . PRO A 1 34 ? 3.971 5.941 9.989 1.00 0.66 34 PRO A CA 5
ATOM 2621 C C . PRO A 1 34 ? 3.874 5.050 11.241 1.00 0.68 34 PRO A C 5
ATOM 2622 O O . PRO A 1 34 ? 4.882 4.495 11.668 1.00 1.29 34 PRO A O 5
ATOM 2633 N N . GLU A 1 35 ? 2.656 4.802 11.743 1.00 0.57 35 GLU A N 5
ATOM 2634 C CA . GLU A 1 35 ? 2.384 3.743 12.702 1.00 0.64 35 GLU A CA 5
ATOM 2635 C C . GLU A 1 35 ? 2.710 2.357 12.131 1.00 0.81 35 GLU A C 5
ATOM 2636 O O . GLU A 1 35 ? 3.294 1.547 12.847 1.00 1.03 35 GLU A O 5
ATOM 2648 N N . LEU A 1 36 ? 2.444 2.094 10.846 1.00 0.94 36 LEU A N 5
ATOM 2649 C CA . LEU A 1 36 ? 2.806 0.806 10.266 1.00 1.35 36 LEU A CA 5
ATOM 2650 C C . LEU A 1 36 ? 4.239 0.815 9.732 1.00 1.48 36 LEU A C 5
ATOM 2651 O O . LEU A 1 36 ? 5.037 -0.039 10.114 1.00 1.87 36 LEU A O 5
ATOM 2667 N N . CYS A 1 37 ? 4.556 1.740 8.818 1.00 1.25 37 CYS A N 5
ATOM 2668 C CA . CYS A 1 37 ? 5.871 1.793 8.175 1.00 1.31 37 CYS A CA 5
ATOM 2669 C C . CYS A 1 37 ? 6.462 3.198 8.285 1.00 1.15 37 CYS A C 5
ATOM 2670 O O . CYS A 1 37 ? 6.166 4.041 7.439 1.00 1.09 37 CYS A O 5
ATOM 2677 N N . PRO A 1 38 ? 7.239 3.482 9.339 1.00 1.37 38 PRO A N 5
ATOM 2678 C CA . PRO A 1 38 ? 7.883 4.772 9.508 1.00 1.50 38 PRO A CA 5
ATOM 2679 C C . PRO A 1 38 ? 9.130 4.870 8.626 1.00 1.77 38 PRO A C 5
ATOM 2680 O O . PRO A 1 38 ? 9.644 5.978 8.485 1.00 2.75 38 PRO A O 5
ATOM 2691 N N . ASP A 1 1 ? -0.923 -10.896 -2.538 1.00 0.56 1 ASP A N 6
ATOM 2692 C CA . ASP A 1 1 ? -0.181 -10.910 -3.838 1.00 0.43 1 ASP A CA 6
ATOM 2693 C C . ASP A 1 1 ? 0.562 -9.599 -4.051 1.00 0.33 1 ASP A C 6
ATOM 2694 O O . ASP A 1 1 ? 0.900 -8.967 -3.060 1.00 0.36 1 ASP A O 6
ATOM 2703 N N . LEU A 1 2 ? 0.808 -9.172 -5.297 1.00 0.33 2 LEU A N 6
ATOM 2704 C CA . LEU A 1 2 ? 1.522 -7.932 -5.614 1.00 0.30 2 LEU A CA 6
ATOM 2705 C C . LEU A 1 2 ? 0.946 -6.752 -4.825 1.00 0.27 2 LEU A C 6
ATOM 2706 O O . LEU A 1 2 ? 1.669 -5.943 -4.245 1.00 0.37 2 LEU A O 6
ATOM 2722 N N . CYS A 1 3 ? -0.384 -6.676 -4.794 1.00 0.22 3 CYS A N 6
ATOM 2723 C CA . CYS A 1 3 ? -1.096 -5.662 -4.029 1.00 0.19 3 CYS A CA 6
ATOM 2724 C C . CYS A 1 3 ? -0.650 -5.669 -2.568 1.00 0.21 3 CYS A C 6
ATOM 2725 O O . CYS A 1 3 ? 0.028 -4.752 -2.125 1.00 0.28 3 CYS A O 6
ATOM 2732 N N . GLU A 1 4 ? -0.984 -6.725 -1.834 1.00 0.25 4 GLU A N 6
ATOM 2733 C CA . GLU A 1 4 ? -0.553 -6.930 -0.453 1.00 0.30 4 GLU A CA 6
ATOM 2734 C C . GLU A 1 4 ? 0.939 -6.627 -0.270 1.00 0.29 4 GLU A C 6
ATOM 2735 O O . GLU A 1 4 ? 1.313 -5.842 0.597 1.00 0.33 4 GLU A O 6
ATOM 2747 N N . GLN A 1 5 ? 1.794 -7.238 -1.094 1.00 0.27 5 GLN A N 6
ATOM 2748 C CA . GLN A 1 5 ? 3.235 -7.012 -1.087 1.00 0.28 5 GLN A CA 6
ATOM 2749 C C . GLN A 1 5 ? 3.553 -5.511 -1.147 1.00 0.30 5 GLN A C 6
ATOM 2750 O O . GLN A 1 5 ? 4.543 -5.084 -0.568 1.00 0.43 5 GLN A O 6
ATOM 2764 N N . SER A 1 6 ? 2.726 -4.692 -1.802 1.00 0.25 6 SER A N 6
ATOM 2765 C CA . SER A 1 6 ? 2.878 -3.241 -1.762 1.00 0.27 6 SER A CA 6
ATOM 2766 C C . SER A 1 6 ? 2.883 -2.710 -0.332 1.00 0.38 6 SER A C 6
ATOM 2767 O O . SER A 1 6 ? 3.705 -1.877 0.027 1.00 0.57 6 SER A O 6
ATOM 2775 N N . ALA A 1 7 ? 1.962 -3.194 0.490 1.00 0.39 7 ALA A N 6
ATOM 2776 C CA . ALA A 1 7 ? 1.902 -2.822 1.894 1.00 0.54 7 ALA A CA 6
ATOM 2777 C C . ALA A 1 7 ? 3.077 -3.472 2.614 1.00 0.59 7 ALA A C 6
ATOM 2778 O O . ALA A 1 7 ? 3.814 -2.824 3.351 1.00 0.74 7 ALA A O 6
ATOM 2785 N N . LEU A 1 8 ? 3.263 -4.764 2.362 1.00 0.53 8 LEU A N 6
ATOM 2786 C CA . LEU A 1 8 ? 4.216 -5.607 3.064 1.00 0.63 8 LEU A CA 6
ATOM 2787 C C . LEU A 1 8 ? 5.655 -5.089 2.918 1.00 0.67 8 LEU A C 6
ATOM 2788 O O . LEU A 1 8 ? 6.409 -5.059 3.887 1.00 0.85 8 LEU A O 6
ATOM 2804 N N . GLN A 1 9 ? 6.039 -4.690 1.703 1.00 0.57 9 GLN A N 6
ATOM 2805 C CA . GLN A 1 9 ? 7.324 -4.079 1.397 1.00 0.60 9 GLN A CA 6
ATOM 2806 C C . GLN A 1 9 ? 7.258 -2.554 1.542 1.00 0.53 9 GLN A C 6
ATOM 2807 O O . GLN A 1 9 ? 8.242 -1.880 1.245 1.00 0.59 9 GLN A O 6
ATOM 2821 N N . CYS A 1 10 ? 6.121 -1.998 1.974 1.00 0.50 10 CYS A N 6
ATOM 2822 C CA . CYS A 1 10 ? 5.959 -0.563 2.177 1.00 0.51 10 CYS A CA 6
ATOM 2823 C C . CYS A 1 10 ? 6.206 0.208 0.871 1.00 0.47 10 CYS A C 6
ATOM 2824 O O . CYS A 1 10 ? 6.644 1.357 0.865 1.00 0.52 10 CYS A O 6
ATOM 2831 N N . ASN A 1 11 ? 5.913 -0.440 -0.261 1.00 0.57 11 ASN A N 6
ATOM 2832 C CA . ASN A 1 11 ? 6.074 0.111 -1.591 1.00 0.49 11 ASN A CA 6
ATOM 2833 C C . ASN A 1 11 ? 4.848 0.943 -1.931 1.00 0.45 11 ASN A C 6
ATOM 2834 O O . ASN A 1 11 ? 3.918 0.471 -2.587 1.00 0.44 11 ASN A O 6
ATOM 2845 N N . GLU A 1 12 ? 4.894 2.204 -1.506 1.00 0.46 12 GLU A N 6
ATOM 2846 C CA . GLU A 1 12 ? 3.929 3.241 -1.837 1.00 0.45 12 GLU A CA 6
ATOM 2847 C C . GLU A 1 12 ? 3.476 3.148 -3.301 1.00 0.36 12 GLU A C 6
ATOM 2848 O O . GLU A 1 12 ? 2.299 3.281 -3.613 1.00 0.42 12 GLU A O 6
ATOM 2860 N N . GLN A 1 13 ? 4.421 2.896 -4.209 1.00 0.31 13 GLN A N 6
ATOM 2861 C CA . GLN A 1 13 ? 4.143 2.797 -5.635 1.00 0.33 13 GLN A CA 6
ATOM 2862 C C . GLN A 1 13 ? 3.117 1.706 -5.885 1.00 0.33 13 GLN A C 6
ATOM 2863 O O . GLN A 1 13 ? 2.074 1.936 -6.486 1.00 0.34 13 GLN A O 6
ATOM 2877 N N . GLY A 1 14 ? 3.470 0.506 -5.452 1.00 0.33 14 GLY A N 6
ATOM 2878 C CA . GLY A 1 14 ? 2.675 -0.699 -5.545 1.00 0.36 14 GLY A CA 6
ATOM 2879 C C . GLY A 1 14 ? 1.224 -0.456 -5.132 1.00 0.28 14 GLY A C 6
ATOM 2880 O O . GLY A 1 14 ? 0.307 -0.966 -5.769 1.00 0.27 14 GLY A O 6
ATOM 2884 N N . CYS A 1 15 ? 0.998 0.368 -4.106 1.00 0.28 15 CYS A N 6
ATOM 2885 C CA . CYS A 1 15 ? -0.354 0.708 -3.676 1.00 0.28 15 CYS A CA 6
ATOM 2886 C C . CYS A 1 15 ? -1.196 1.333 -4.798 1.00 0.28 15 CYS A C 6
ATOM 2887 O O . CYS A 1 15 ? -2.416 1.249 -4.767 1.00 0.31 15 CYS A O 6
ATOM 2894 N N . HIS A 1 16 ? -0.571 1.972 -5.783 1.00 0.27 16 HIS A N 6
ATOM 2895 C CA . HIS A 1 16 ? -1.228 2.420 -7.011 1.00 0.28 16 HIS A CA 6
ATOM 2896 C C . HIS A 1 16 ? -1.013 1.437 -8.163 1.00 0.24 16 HIS A C 6
ATOM 2897 O O . HIS A 1 16 ? -1.909 1.231 -8.976 1.00 0.30 16 HIS A O 6
ATOM 2911 N N . ASN A 1 17 ? 0.207 0.915 -8.292 1.00 0.21 17 ASN A N 6
ATOM 2912 C CA . ASN A 1 17 ? 0.650 0.233 -9.502 1.00 0.23 17 ASN A CA 6
ATOM 2913 C C . ASN A 1 17 ? 0.164 -1.218 -9.504 1.00 0.24 17 ASN A C 6
ATOM 2914 O O . ASN A 1 17 ? -0.272 -1.741 -10.526 1.00 0.34 17 ASN A O 6
ATOM 2925 N N . PHE A 1 18 ? 0.244 -1.869 -8.343 1.00 0.19 18 PHE A N 6
ATOM 2926 C CA . PHE A 1 18 ? -0.104 -3.262 -8.138 1.00 0.21 18 PHE A CA 6
ATOM 2927 C C . PHE A 1 18 ? -1.523 -3.390 -7.578 1.00 0.20 18 PHE A C 6
ATOM 2928 O O . PHE A 1 18 ? -2.307 -4.191 -8.081 1.00 0.22 18 PHE A O 6
ATOM 2945 N N . CYS A 1 19 ? -1.852 -2.644 -6.517 1.00 0.19 19 CYS A N 6
ATOM 2946 C CA . CYS A 1 19 ? -3.196 -2.683 -5.947 1.00 0.20 19 CYS A CA 6
ATOM 2947 C C . CYS A 1 19 ? -4.183 -1.965 -6.857 1.00 0.18 19 CYS A C 6
ATOM 2948 O O . CYS A 1 19 ? -3.864 -0.952 -7.477 1.00 0.21 19 CYS A O 6
ATOM 2955 N N . SER A 1 20 ? -5.407 -2.485 -6.897 1.00 0.21 20 SER A N 6
ATOM 2956 C CA . SER A 1 20 ? -6.529 -1.903 -7.606 1.00 0.22 20 SER A CA 6
ATOM 2957 C C . SER A 1 20 ? -6.916 -0.573 -6.946 1.00 0.22 20 SER A C 6
ATOM 2958 O O . SER A 1 20 ? -6.618 -0.373 -5.770 1.00 0.29 20 SER A O 6
ATOM 2966 N N . PRO A 1 21 ? -7.627 0.326 -7.644 1.00 0.22 21 PRO A N 6
ATOM 2967 C CA . PRO A 1 21 ? -8.020 1.613 -7.090 1.00 0.24 21 PRO A CA 6
ATOM 2968 C C . PRO A 1 21 ? -8.809 1.529 -5.774 1.00 0.24 21 PRO A C 6
ATOM 2969 O O . PRO A 1 21 ? -8.759 2.484 -5.004 1.00 0.26 21 PRO A O 6
ATOM 2980 N N . GLU A 1 22 ? -9.517 0.423 -5.497 1.00 0.27 22 GLU A N 6
ATOM 2981 C CA . GLU A 1 22 ? -10.267 0.296 -4.239 1.00 0.31 22 GLU A CA 6
ATOM 2982 C C . GLU A 1 22 ? -9.285 0.022 -3.106 1.00 0.27 22 GLU A C 6
ATOM 2983 O O . GLU A 1 22 ? -9.410 0.552 -2.003 1.00 0.30 22 GLU A O 6
ATOM 2995 N N . ASP A 1 23 ? -8.278 -0.800 -3.398 1.00 0.24 23 ASP A N 6
ATOM 2996 C CA . ASP A 1 23 ? -7.255 -1.115 -2.425 1.00 0.25 23 ASP A CA 6
ATOM 2997 C C . ASP A 1 23 ? -6.345 0.093 -2.264 1.00 0.27 23 ASP A C 6
ATOM 2998 O O . ASP A 1 23 ? -5.877 0.334 -1.167 1.00 0.32 23 ASP A O 6
ATOM 3007 N N . LYS A 1 24 ? -6.113 0.879 -3.320 1.00 0.26 24 LYS A N 6
ATOM 3008 C CA . LYS A 1 24 ? -5.238 2.048 -3.303 1.00 0.25 24 LYS A CA 6
ATOM 3009 C C . LYS A 1 24 ? -5.303 2.885 -2.012 1.00 0.30 24 LYS A C 6
ATOM 3010 O O . LYS A 1 24 ? -4.270 3.019 -1.359 1.00 0.33 24 LYS A O 6
ATOM 3029 N N . PRO A 1 25 ? -6.447 3.473 -1.613 1.00 0.32 25 PRO A N 6
ATOM 3030 C CA . PRO A 1 25 ? -6.516 4.227 -0.368 1.00 0.36 25 PRO A CA 6
ATOM 3031 C C . PRO A 1 25 ? -6.259 3.308 0.825 1.00 0.36 25 PRO A C 6
ATOM 3032 O O . PRO A 1 25 ? -5.491 3.659 1.714 1.00 0.38 25 PRO A O 6
ATOM 3043 N N . GLY A 1 26 ? -6.883 2.129 0.826 1.00 0.36 26 GLY A N 6
ATOM 3044 C CA . GLY A 1 26 ? -6.655 1.099 1.830 1.00 0.39 26 GLY A CA 6
ATOM 3045 C C . GLY A 1 26 ? -5.164 0.819 2.031 1.00 0.38 26 GLY A C 6
ATOM 3046 O O . GLY A 1 26 ? -4.717 0.621 3.150 1.00 0.44 26 GLY A O 6
ATOM 3050 N N . CYS A 1 27 ? -4.390 0.812 0.952 1.00 0.34 27 CYS A N 6
ATOM 3051 C CA . CYS A 1 27 ? -2.977 0.490 0.951 1.00 0.36 27 CYS A CA 6
ATOM 3052 C C . CYS A 1 27 ? -2.195 1.748 1.286 1.00 0.44 27 CYS A C 6
ATOM 3053 O O . CYS A 1 27 ? -1.701 1.884 2.397 1.00 0.65 27 CYS A O 6
ATOM 3060 N N . LEU A 1 28 ? -2.122 2.705 0.362 1.00 0.35 28 LEU A N 6
ATOM 3061 C CA . LEU A 1 28 ? -1.281 3.893 0.512 1.00 0.33 28 LEU A CA 6
ATOM 3062 C C . LEU A 1 28 ? -1.701 4.676 1.726 1.00 0.31 28 LEU A C 6
ATOM 3063 O O . LEU A 1 28 ? -0.889 5.026 2.565 1.00 0.33 28 LEU A O 6
ATOM 3079 N N . GLY A 1 29 ? -2.991 4.945 1.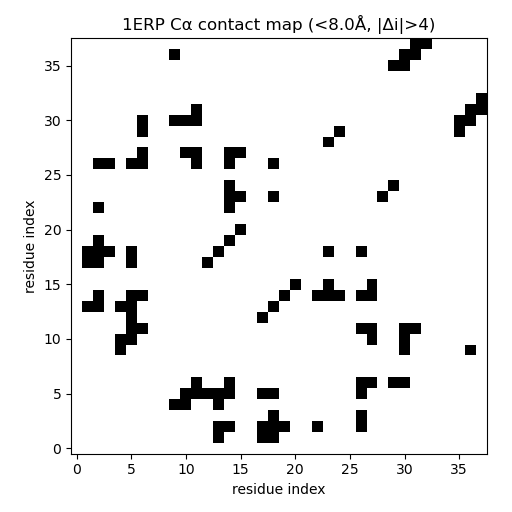825 1.00 0.28 29 GLY A N 6
ATOM 3080 C CA . GLY A 1 29 ? -3.545 5.620 2.990 1.00 0.30 29 GLY A CA 6
ATOM 3081 C C . GLY A 1 29 ? -3.127 4.943 4.303 1.00 0.33 29 GLY A C 6
ATOM 3082 O O . GLY A 1 29 ? -2.962 5.636 5.305 1.00 0.51 29 GLY A O 6
ATOM 3086 N N . MET A 1 30 ? -2.927 3.616 4.313 1.00 0.25 30 MET A N 6
ATOM 3087 C CA . MET A 1 30 ? -2.392 2.939 5.491 1.00 0.29 30 MET A CA 6
ATOM 3088 C C . MET A 1 30 ? -0.869 3.098 5.568 1.00 0.29 30 MET A C 6
ATOM 3089 O O . MET A 1 30 ? -0.363 3.478 6.617 1.00 0.31 30 MET A O 6
ATOM 3103 N N . VAL A 1 31 ? -0.127 2.835 4.490 1.00 0.29 31 VAL A N 6
ATOM 3104 C CA . VAL A 1 31 ? 1.330 2.959 4.483 1.00 0.33 31 VAL A CA 6
ATOM 3105 C C . VAL A 1 31 ? 1.757 4.371 4.933 1.00 0.34 31 VAL A C 6
ATOM 3106 O O . VAL A 1 31 ? 2.670 4.516 5.740 1.00 0.40 31 VAL A O 6
ATOM 3119 N N . TRP A 1 32 ? 1.054 5.404 4.459 1.00 0.32 32 TRP A N 6
ATOM 3120 C CA . TRP A 1 32 ? 1.259 6.801 4.820 1.00 0.36 32 TRP A CA 6
ATOM 3121 C C . TRP A 1 32 ? 1.136 7.021 6.324 1.00 0.35 32 TRP A C 6
ATOM 3122 O O . TRP A 1 32 ? 1.684 7.996 6.834 1.00 0.39 32 TRP A O 6
ATOM 3143 N N . ASN A 1 33 ? 0.418 6.154 7.044 1.00 0.33 33 ASN A N 6
ATOM 3144 C CA . ASN A 1 33 ? 0.363 6.242 8.491 1.00 0.34 33 ASN A CA 6
ATOM 3145 C C . ASN A 1 33 ? 1.683 5.708 9.065 1.00 0.32 33 ASN A C 6
ATOM 3146 O O . ASN A 1 33 ? 1.911 4.496 9.009 1.00 0.32 33 ASN A O 6
ATOM 3157 N N . PRO A 1 34 ? 2.545 6.554 9.656 1.00 0.40 34 PRO A N 6
ATOM 3158 C CA . PRO A 1 34 ? 3.840 6.113 10.158 1.00 0.48 34 PRO A CA 6
ATOM 3159 C C . PRO A 1 34 ? 3.685 5.040 11.242 1.00 0.60 34 PRO A C 6
ATOM 3160 O O . PRO A 1 34 ? 4.546 4.183 11.397 1.00 1.41 34 PRO A O 6
ATOM 3171 N N . GLU A 1 35 ? 2.564 5.063 11.970 1.00 0.54 35 GLU A N 6
ATOM 3172 C CA . GLU A 1 35 ? 2.238 4.068 12.985 1.00 0.53 35 GLU A CA 6
ATOM 3173 C C . GLU A 1 35 ? 2.066 2.664 12.379 1.00 0.51 35 GLU A C 6
ATOM 3174 O O . GLU A 1 35 ? 2.212 1.672 13.089 1.00 0.74 35 GLU A O 6
ATOM 3186 N N . LEU A 1 36 ? 1.734 2.561 11.087 1.00 0.49 36 LEU A N 6
ATOM 3187 C CA . LEU A 1 36 ? 1.526 1.278 10.419 1.00 0.65 36 LEU A CA 6
ATOM 3188 C C . LEU A 1 36 ? 2.812 0.834 9.720 1.00 0.71 36 LEU A C 6
ATOM 3189 O O . LEU A 1 36 ? 3.299 -0.258 9.980 1.00 0.98 36 LEU A O 6
ATOM 3205 N N . CYS A 1 37 ? 3.347 1.667 8.833 1.00 0.58 37 CYS A N 6
ATOM 3206 C CA . CYS A 1 37 ? 4.668 1.461 8.238 1.00 0.65 37 CYS A CA 6
ATOM 3207 C C . CYS A 1 37 ? 5.630 2.595 8.642 1.00 0.71 37 CYS A C 6
ATOM 3208 O O . CYS A 1 37 ? 5.623 3.640 7.992 1.00 0.76 37 CYS A O 6
ATOM 3215 N N . PRO A 1 38 ? 6.419 2.427 9.712 1.00 0.98 38 PRO A N 6
ATOM 3216 C CA . PRO A 1 38 ? 7.421 3.404 10.116 1.00 1.17 38 PRO A CA 6
ATOM 3217 C C . PRO A 1 38 ? 8.692 3.263 9.269 1.00 1.50 38 PRO A C 6
ATOM 3218 O O . PRO A 1 38 ? 8.861 2.228 8.626 1.00 2.83 38 PRO A O 6
ATOM 3229 N N . ASP A 1 1 ? -0.373 -11.137 -3.088 1.00 0.72 1 ASP A N 7
ATOM 3230 C CA . ASP A 1 1 ? 0.332 -10.959 -4.372 1.00 0.70 1 ASP A CA 7
ATOM 3231 C C . ASP A 1 1 ? 0.930 -9.568 -4.359 1.00 0.51 1 ASP A C 7
ATOM 3232 O O . ASP A 1 1 ? 0.945 -8.983 -3.285 1.00 0.36 1 ASP A O 7
ATOM 3241 N N . LEU A 1 2 ? 1.354 -9.041 -5.512 1.00 0.66 2 LEU A N 7
ATOM 3242 C CA . LEU A 1 2 ? 1.979 -7.733 -5.669 1.00 0.59 2 LEU A CA 7
ATOM 3243 C C . LEU A 1 2 ? 1.270 -6.649 -4.845 1.00 0.47 2 LEU A C 7
ATOM 3244 O O . LEU A 1 2 ? 1.913 -5.825 -4.200 1.00 0.49 2 LEU A O 7
ATOM 3260 N N . CYS A 1 3 ? -0.062 -6.663 -4.837 1.00 0.43 3 CYS A N 7
ATOM 3261 C CA . CYS A 1 3 ? -0.850 -5.727 -4.035 1.00 0.34 3 CYS A CA 7
ATOM 3262 C C . CYS A 1 3 ? -0.519 -5.821 -2.546 1.00 0.30 3 CYS A C 7
ATOM 3263 O O . CYS A 1 3 ? -0.018 -4.869 -1.956 1.00 0.27 3 CYS A O 7
ATOM 3270 N N . GLU A 1 4 ? -0.782 -6.979 -1.943 1.00 0.39 4 GLU A N 7
ATOM 3271 C CA . GLU A 1 4 ? -0.406 -7.234 -0.549 1.00 0.40 4 GLU A CA 7
ATOM 3272 C C . GLU A 1 4 ? 1.077 -6.929 -0.335 1.00 0.37 4 GLU A C 7
ATOM 3273 O O . GLU A 1 4 ? 1.425 -6.204 0.595 1.00 0.38 4 GLU A O 7
ATOM 3285 N N . GLN A 1 5 ? 1.942 -7.449 -1.215 1.00 0.36 5 GLN A N 7
ATOM 3286 C CA . GLN A 1 5 ? 3.363 -7.134 -1.240 1.00 0.38 5 GLN A CA 7
ATOM 3287 C C . GLN A 1 5 ? 3.574 -5.635 -1.038 1.00 0.28 5 GLN A C 7
ATOM 3288 O O . GLN A 1 5 ? 4.435 -5.223 -0.274 1.00 0.33 5 GLN A O 7
ATOM 3302 N N . SER A 1 6 ? 2.757 -4.819 -1.699 1.00 0.26 6 SER A N 7
ATOM 3303 C CA . SER A 1 6 ? 2.781 -3.378 -1.578 1.00 0.30 6 SER A CA 7
ATOM 3304 C C . SER A 1 6 ? 2.545 -2.877 -0.156 1.00 0.36 6 SER A C 7
ATOM 3305 O O . SER A 1 6 ? 3.184 -1.926 0.276 1.00 0.48 6 SER A O 7
ATOM 3313 N N . ALA A 1 7 ? 1.622 -3.483 0.580 1.00 0.35 7 ALA A N 7
ATOM 3314 C CA . ALA A 1 7 ? 1.354 -3.076 1.952 1.00 0.44 7 ALA A CA 7
ATOM 3315 C C . ALA A 1 7 ? 2.463 -3.594 2.864 1.00 0.51 7 ALA A C 7
ATOM 3316 O O . ALA A 1 7 ? 2.982 -2.872 3.710 1.00 0.68 7 ALA A O 7
ATOM 3323 N N . LEU A 1 8 ? 2.857 -4.846 2.649 1.00 0.42 8 LEU A N 7
ATOM 3324 C CA . LEU A 1 8 ? 3.811 -5.588 3.441 1.00 0.48 8 LEU A CA 7
ATOM 3325 C C . LEU A 1 8 ? 5.208 -4.951 3.338 1.00 0.49 8 LEU A C 7
ATOM 3326 O O . LEU A 1 8 ? 5.848 -4.701 4.356 1.00 0.59 8 LEU A O 7
ATOM 3342 N N . GLN A 1 9 ? 5.692 -4.691 2.117 1.00 0.43 9 GLN A N 7
ATOM 3343 C CA . GLN A 1 9 ? 6.965 -4.013 1.865 1.00 0.47 9 GLN A CA 7
ATOM 3344 C C . GLN A 1 9 ? 6.801 -2.484 1.898 1.00 0.46 9 GLN A C 7
ATOM 3345 O O . GLN A 1 9 ? 7.777 -1.766 1.702 1.00 0.56 9 GLN A O 7
ATOM 3359 N N . CYS A 1 10 ? 5.588 -1.976 2.140 1.00 0.46 10 CYS A N 7
ATOM 3360 C CA . CYS A 1 10 ? 5.311 -0.551 2.285 1.00 0.53 10 CYS A CA 7
ATOM 3361 C C . CYS A 1 10 ? 5.630 0.213 1.002 1.00 0.52 10 CYS A C 7
ATOM 3362 O O . CYS A 1 10 ? 6.119 1.341 1.025 1.00 0.68 10 CYS A O 7
ATOM 3369 N N . ASN A 1 11 ? 5.327 -0.402 -0.141 1.00 0.49 11 ASN A N 7
ATOM 3370 C CA . ASN A 1 11 ? 5.571 0.185 -1.437 1.00 0.44 11 ASN A CA 7
ATOM 3371 C C . ASN A 1 11 ? 4.389 1.082 -1.760 1.00 0.44 11 ASN A C 7
ATOM 3372 O O . ASN A 1 11 ? 3.393 0.637 -2.322 1.00 0.51 11 ASN A O 7
ATOM 3383 N N . GLU A 1 12 ? 4.505 2.365 -1.426 1.00 0.43 12 GLU A N 7
ATOM 3384 C CA . GLU A 1 12 ? 3.536 3.372 -1.829 1.00 0.46 12 GLU A CA 7
ATOM 3385 C C . GLU A 1 12 ? 3.196 3.249 -3.326 1.00 0.40 12 GLU A C 7
ATOM 3386 O O . GLU A 1 12 ? 2.097 3.591 -3.740 1.00 0.43 12 GLU A O 7
ATOM 3398 N N . GLN A 1 13 ? 4.127 2.754 -4.151 1.00 0.48 13 GLN A N 7
ATOM 3399 C CA . GLN A 1 13 ? 3.994 2.810 -5.598 1.00 0.39 13 GLN A CA 7
ATOM 3400 C C . GLN A 1 13 ? 3.017 1.744 -6.026 1.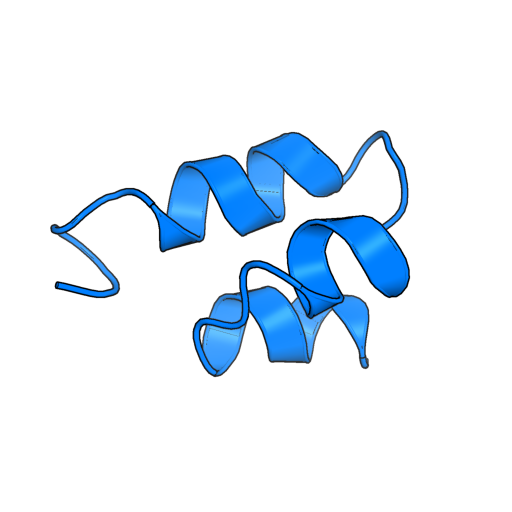00 0.33 13 GLN A C 7
ATOM 3401 O O . GLN A 1 13 ? 2.025 2.009 -6.696 1.00 0.30 13 GLN A O 7
ATOM 3415 N N . GLY A 1 14 ? 3.345 0.527 -5.630 1.00 0.35 14 GLY A N 7
ATOM 3416 C CA . GLY A 1 14 ? 2.566 -0.668 -5.828 1.00 0.35 14 GLY A CA 7
ATOM 3417 C C . GLY A 1 14 ? 1.130 -0.466 -5.352 1.00 0.33 14 GLY A C 7
ATOM 3418 O O . GLY A 1 14 ? 0.200 -0.965 -5.975 1.00 0.34 14 GLY A O 7
ATOM 3422 N N . CYS A 1 15 ? 0.920 0.313 -4.291 1.00 0.34 15 CYS A N 7
ATOM 3423 C CA . CYS A 1 15 ? -0.424 0.666 -3.854 1.00 0.35 15 CYS A CA 7
ATOM 3424 C C . CYS A 1 15 ? -1.234 1.332 -4.979 1.00 0.35 15 CYS A C 7
ATOM 3425 O O . CYS A 1 15 ? -2.455 1.233 -5.009 1.00 0.44 15 CYS A O 7
ATOM 3432 N N . HIS A 1 16 ? -0.580 2.010 -5.923 1.00 0.31 16 HIS A N 7
ATOM 3433 C CA . HIS A 1 16 ? -1.209 2.513 -7.141 1.00 0.30 16 HIS A CA 7
ATOM 3434 C C . HIS A 1 16 ? -1.043 1.551 -8.317 1.00 0.27 16 HIS A C 7
ATOM 3435 O O . HIS A 1 16 ? -1.954 1.436 -9.133 1.00 0.31 16 HIS A O 7
ATOM 3449 N N . ASN A 1 17 ? 0.138 0.944 -8.442 1.00 0.24 17 ASN A N 7
ATOM 3450 C CA . ASN A 1 17 ? 0.565 0.199 -9.621 1.00 0.25 17 ASN A CA 7
ATOM 3451 C C . ASN A 1 17 ? -0.016 -1.216 -9.625 1.00 0.26 17 ASN A C 7
ATOM 3452 O O . ASN A 1 17 ? -0.539 -1.681 -10.632 1.00 0.35 17 ASN A O 7
ATOM 3463 N N . PHE A 1 18 ? 0.126 -1.901 -8.491 1.00 0.24 18 PHE A N 7
ATOM 3464 C CA . PHE A 1 18 ? -0.243 -3.288 -8.269 1.00 0.27 18 PHE A CA 7
ATOM 3465 C C . PHE A 1 18 ? -1.662 -3.382 -7.708 1.00 0.27 18 PHE A C 7
ATOM 3466 O O . PHE A 1 18 ? -2.486 -4.127 -8.231 1.00 0.31 18 PHE A O 7
ATOM 3483 N N . CYS A 1 19 ? -1.938 -2.672 -6.611 1.00 0.25 19 CYS A N 7
ATOM 3484 C CA . CYS A 1 19 ? -3.256 -2.696 -5.994 1.00 0.24 19 CYS A CA 7
ATOM 3485 C C . CYS A 1 19 ? -4.244 -1.947 -6.874 1.00 0.20 19 CYS A C 7
ATOM 3486 O O . CYS A 1 19 ? -3.931 -0.913 -7.464 1.00 0.24 19 CYS A O 7
ATOM 3493 N N . SER A 1 20 ? -5.461 -2.477 -6.928 1.00 0.23 20 SER A N 7
ATOM 3494 C CA . SER A 1 20 ? -6.586 -1.877 -7.615 1.00 0.24 20 SER A CA 7
ATOM 3495 C C . SER A 1 20 ? -6.938 -0.541 -6.958 1.00 0.22 20 SER A C 7
ATOM 3496 O O . SER A 1 20 ? -6.561 -0.305 -5.814 1.00 0.24 20 SER A O 7
ATOM 3504 N N . PRO A 1 21 ? -7.685 0.340 -7.639 1.00 0.23 21 PRO A N 7
ATOM 3505 C CA . PRO A 1 21 ? -8.050 1.631 -7.083 1.00 0.24 21 PRO A CA 7
ATOM 3506 C C . PRO A 1 21 ? -8.828 1.559 -5.757 1.00 0.24 21 PRO A C 7
ATOM 3507 O O . PRO A 1 21 ? -8.799 2.532 -5.009 1.00 0.26 21 PRO A O 7
ATOM 3518 N N . GLU A 1 22 ? -9.502 0.439 -5.459 1.00 0.27 22 GLU A N 7
ATOM 3519 C CA . GLU A 1 22 ? -10.274 0.284 -4.222 1.00 0.31 22 GLU A CA 7
ATOM 3520 C C . GLU A 1 22 ? -9.277 0.084 -3.081 1.00 0.28 22 GLU A C 7
ATOM 3521 O O . GLU A 1 22 ? -9.357 0.702 -2.020 1.00 0.33 22 GLU A O 7
ATOM 3533 N N . ASP A 1 23 ? -8.302 -0.792 -3.335 1.00 0.24 23 ASP A N 7
ATOM 3534 C CA . ASP A 1 23 ? -7.239 -1.083 -2.391 1.00 0.24 23 ASP A CA 7
ATOM 3535 C C . ASP A 1 23 ? -6.281 0.097 -2.298 1.00 0.26 23 ASP A C 7
ATOM 3536 O O . ASP A 1 23 ? -5.703 0.309 -1.241 1.00 0.30 23 ASP A O 7
ATOM 3545 N N . LYS A 1 24 ? -6.109 0.883 -3.360 1.00 0.28 24 LYS A N 7
ATOM 3546 C CA . LYS A 1 24 ? -5.193 2.019 -3.370 1.00 0.26 24 LYS A CA 7
ATOM 3547 C C . LYS A 1 24 ? -5.197 2.882 -2.091 1.00 0.30 24 LYS A C 7
ATOM 3548 O O . LYS A 1 24 ? -4.172 2.905 -1.410 1.00 0.27 24 LYS A O 7
ATOM 3567 N N . PRO A 1 25 ? -6.265 3.631 -1.749 1.00 0.41 25 PRO A N 7
ATOM 3568 C CA . PRO A 1 25 ? -6.275 4.466 -0.553 1.00 0.52 25 PRO A CA 7
ATOM 3569 C C . PRO A 1 25 ? -6.049 3.599 0.681 1.00 0.53 25 PRO A C 7
ATOM 3570 O O . PRO A 1 25 ? -5.264 3.954 1.556 1.00 0.57 25 PRO A O 7
ATOM 3581 N N . GLY A 1 26 ? -6.721 2.448 0.726 1.00 0.54 26 GLY A N 7
ATOM 3582 C CA . GLY A 1 26 ? -6.581 1.496 1.811 1.00 0.60 26 GLY A CA 7
ATOM 3583 C C . GLY A 1 26 ? -5.130 1.065 2.011 1.00 0.51 26 GLY A C 7
ATOM 3584 O O . GLY A 1 26 ? -4.739 0.742 3.120 1.00 0.53 26 GLY A O 7
ATOM 3588 N N . CYS A 1 27 ? -4.351 0.983 0.936 1.00 0.42 27 CYS A N 7
ATOM 3589 C CA . CYS A 1 27 ? -3.002 0.448 0.933 1.00 0.35 27 CYS A CA 7
ATOM 3590 C C . CYS A 1 27 ? -2.033 1.568 1.256 1.00 0.27 27 CYS A C 7
ATOM 3591 O O . CYS A 1 27 ? -1.299 1.514 2.234 1.00 0.31 27 CYS A O 7
ATOM 3598 N N . LEU A 1 28 ? -2.037 2.596 0.406 1.00 0.24 28 LEU A N 7
ATOM 3599 C CA . LEU A 1 28 ? -1.114 3.724 0.492 1.00 0.20 28 LEU A CA 7
ATOM 3600 C C . LEU A 1 28 ? -1.458 4.554 1.693 1.00 0.22 28 LEU A C 7
ATOM 3601 O O . LEU A 1 28 ? -0.591 4.836 2.500 1.00 0.25 28 LEU A O 7
ATOM 3617 N N . GLY A 1 29 ? -2.705 4.981 1.793 1.00 0.29 29 GLY A N 7
ATOM 3618 C CA . GLY A 1 29 ? -3.152 5.773 2.932 1.00 0.37 29 GLY A CA 7
ATOM 3619 C C . GLY A 1 29 ? -2.754 5.094 4.246 1.00 0.34 29 GLY A C 7
ATOM 3620 O O . GLY A 1 29 ? -2.305 5.751 5.183 1.00 0.42 29 GLY A O 7
ATOM 3624 N N . MET A 1 30 ? -2.875 3.765 4.288 1.00 0.32 30 MET A N 7
ATOM 3625 C CA . MET A 1 30 ? -2.432 2.962 5.414 1.00 0.33 30 MET A CA 7
ATOM 3626 C C . MET A 1 30 ? -0.905 2.998 5.541 1.00 0.30 30 MET A C 7
ATOM 3627 O O . MET A 1 30 ? -0.396 3.381 6.585 1.00 0.33 30 MET A O 7
ATOM 3641 N N . VAL A 1 31 ? -0.157 2.621 4.505 1.00 0.30 31 VAL A N 7
ATOM 3642 C CA . VAL A 1 31 ? 1.305 2.606 4.512 1.00 0.40 31 VAL A CA 7
ATOM 3643 C C . VAL A 1 31 ? 1.877 3.963 4.946 1.00 0.42 31 VAL A C 7
ATOM 3644 O O . VAL A 1 31 ? 2.808 4.016 5.743 1.00 0.53 31 VAL A O 7
ATOM 3657 N N . TRP A 1 32 ? 1.306 5.057 4.440 1.00 0.38 32 TRP A N 7
ATOM 3658 C CA . TRP A 1 32 ? 1.684 6.424 4.771 1.00 0.47 32 TRP A CA 7
ATOM 3659 C C . TRP A 1 32 ? 1.556 6.664 6.274 1.00 0.52 32 TRP A C 7
ATOM 3660 O O . TRP A 1 32 ? 2.223 7.549 6.802 1.00 0.67 32 TRP A O 7
ATOM 3681 N N . ASN A 1 33 ? 0.704 5.910 6.972 1.00 0.43 33 ASN A N 7
ATOM 3682 C CA . ASN A 1 33 ? 0.577 6.034 8.409 1.00 0.45 33 ASN A CA 7
ATOM 3683 C C . ASN A 1 33 ? 1.842 5.489 9.099 1.00 0.46 33 ASN A C 7
ATOM 3684 O O . ASN A 1 33 ? 2.070 4.275 9.088 1.00 0.45 33 ASN A O 7
ATOM 3695 N N . PRO A 1 34 ? 2.655 6.343 9.744 1.00 0.51 34 PRO A N 7
ATOM 3696 C CA . PRO A 1 34 ? 3.915 5.923 10.341 1.00 0.57 34 PRO A CA 7
ATOM 3697 C C . PRO A 1 34 ? 3.700 5.016 11.558 1.00 0.57 34 PRO A C 7
ATOM 3698 O O . PRO A 1 34 ? 4.593 4.252 11.909 1.00 1.24 34 PRO A O 7
ATOM 3709 N N . GLU A 1 35 ? 2.510 5.048 12.169 1.00 0.60 35 GLU A N 7
ATOM 3710 C CA . GLU A 1 35 ? 2.142 4.109 13.221 1.00 0.62 35 GLU A CA 7
ATOM 3711 C C . GLU A 1 35 ? 2.128 2.676 12.672 1.00 0.63 35 GLU A C 7
ATOM 3712 O O . GLU A 1 35 ? 2.392 1.732 13.413 1.00 0.82 35 GLU A O 7
ATOM 3724 N N . LEU A 1 36 ? 1.826 2.503 11.379 1.00 0.58 36 LEU A N 7
ATOM 3725 C CA . LEU A 1 36 ? 1.816 1.197 10.736 1.00 0.72 36 LEU A CA 7
ATOM 3726 C C . LEU A 1 36 ? 3.154 0.902 10.063 1.00 0.84 36 LEU A C 7
ATOM 3727 O O . LEU A 1 36 ? 3.707 -0.174 10.284 1.00 1.09 36 LEU A O 7
ATOM 3743 N N . CYS A 1 37 ? 3.670 1.818 9.236 1.00 0.71 37 CYS A N 7
ATOM 3744 C CA . CYS A 1 37 ? 4.964 1.615 8.582 1.00 0.77 37 CYS A CA 7
ATOM 3745 C C . CYS A 1 37 ? 5.798 2.897 8.578 1.00 0.68 37 CYS A C 7
ATOM 3746 O O . CYS A 1 37 ? 5.630 3.721 7.681 1.00 0.74 37 CYS A O 7
ATOM 3753 N N . PRO A 1 38 ? 6.657 3.097 9.591 1.00 0.94 38 PRO A N 7
ATOM 3754 C CA . PRO A 1 38 ? 7.537 4.250 9.670 1.00 1.10 38 PRO A CA 7
ATOM 3755 C C . PRO A 1 38 ? 8.777 4.039 8.795 1.00 1.33 38 PRO A C 7
ATOM 3756 O O . PRO A 1 38 ? 9.593 4.957 8.728 1.00 2.19 38 PRO A O 7
ATOM 3767 N N . ASP A 1 1 ? -0.877 -10.882 -2.208 1.00 0.70 1 ASP A N 8
ATOM 3768 C CA . ASP A 1 1 ? -0.402 -10.837 -3.597 1.00 0.66 1 ASP A CA 8
ATOM 3769 C C . ASP A 1 1 ? 0.552 -9.670 -3.846 1.00 0.47 1 ASP A C 8
ATOM 3770 O O . ASP A 1 1 ? 1.215 -9.250 -2.912 1.00 0.65 1 ASP A O 8
ATOM 3779 N N . LEU A 1 2 ? 0.623 -9.150 -5.079 1.00 0.50 2 LEU A N 8
ATOM 3780 C CA . LEU A 1 2 ? 1.379 -7.952 -5.416 1.00 0.43 2 LEU A CA 8
ATOM 3781 C C . LEU A 1 2 ? 0.837 -6.747 -4.650 1.00 0.37 2 LEU A C 8
ATOM 3782 O O . LEU A 1 2 ? 1.596 -5.947 -4.102 1.00 0.44 2 LEU A O 8
ATOM 3798 N N . CYS A 1 3 ? -0.485 -6.610 -4.632 1.00 0.29 3 CYS A N 8
ATOM 3799 C CA . CYS A 1 3 ? -1.163 -5.540 -3.921 1.00 0.25 3 CYS A CA 8
ATOM 3800 C C . CYS A 1 3 ? -0.813 -5.584 -2.441 1.00 0.29 3 CYS A C 8
ATOM 3801 O O . CYS A 1 3 ? -0.191 -4.662 -1.918 1.00 0.33 3 CYS A O 8
ATOM 3808 N N . GLU A 1 4 ? -1.174 -6.682 -1.776 1.00 0.32 4 GLU A N 8
ATOM 3809 C CA . GLU A 1 4 ? -0.788 -6.903 -0.383 1.00 0.35 4 GLU A CA 8
ATOM 3810 C C . GLU A 1 4 ? 0.708 -6.628 -0.220 1.00 0.32 4 GLU A C 8
ATOM 3811 O O . GLU A 1 4 ? 1.100 -5.798 0.596 1.00 0.36 4 GLU A O 8
ATOM 3823 N N . GLN A 1 5 ? 1.554 -7.309 -1.002 1.00 0.31 5 GLN A N 8
ATOM 3824 C CA . GLN A 1 5 ? 2.997 -7.120 -0.923 1.00 0.33 5 GLN A CA 8
ATOM 3825 C C . GLN A 1 5 ? 3.397 -5.639 -0.982 1.00 0.26 5 GLN A C 8
ATOM 3826 O O . GLN A 1 5 ? 4.273 -5.227 -0.226 1.00 0.35 5 GLN A O 8
ATOM 3840 N N . SER A 1 6 ? 2.785 -4.822 -1.848 1.00 0.27 6 SER A N 8
ATOM 3841 C CA . SER A 1 6 ? 3.107 -3.398 -1.883 1.00 0.41 6 SER A CA 8
ATOM 3842 C C . SER A 1 6 ? 2.816 -2.703 -0.556 1.00 0.42 6 SER A C 8
ATOM 3843 O O . SER A 1 6 ? 3.561 -1.813 -0.158 1.00 0.53 6 SER A O 8
ATOM 3851 N N . ALA A 1 7 ? 1.776 -3.138 0.153 1.00 0.45 7 ALA A N 8
ATOM 3852 C CA . ALA A 1 7 ? 1.510 -2.644 1.492 1.00 0.56 7 ALA A CA 8
ATOM 3853 C C . ALA A 1 7 ? 2.631 -3.135 2.392 1.00 0.60 7 ALA A C 8
ATOM 3854 O O . ALA A 1 7 ? 3.284 -2.359 3.077 1.00 0.75 7 ALA A O 8
ATOM 3861 N N . LEU A 1 8 ? 2.861 -4.444 2.352 1.00 0.52 8 LEU A N 8
ATOM 3862 C CA . LEU A 1 8 ? 3.770 -5.154 3.231 1.00 0.60 8 LEU A CA 8
ATOM 3863 C C . LEU A 1 8 ? 5.182 -4.552 3.184 1.00 0.63 8 LEU A C 8
ATOM 3864 O O . LEU A 1 8 ? 5.819 -4.378 4.217 1.00 0.70 8 LEU A O 8
ATOM 3880 N N . GLN A 1 9 ? 5.679 -4.248 1.978 1.00 0.61 9 GLN A N 8
ATOM 3881 C CA . GLN A 1 9 ? 6.996 -3.650 1.763 1.00 0.62 9 GLN A CA 8
ATOM 3882 C C . GLN A 1 9 ? 6.976 -2.116 1.885 1.00 0.62 9 GLN A C 8
ATOM 3883 O O . GLN A 1 9 ? 7.985 -1.475 1.603 1.00 0.65 9 GLN A O 8
ATOM 3897 N N . CYS A 1 10 ? 5.852 -1.511 2.280 1.00 0.67 10 CYS A N 8
ATOM 3898 C CA . CYS A 1 10 ? 5.690 -0.063 2.370 1.00 0.66 10 CYS A CA 8
ATOM 3899 C C . CYS A 1 10 ? 5.966 0.617 1.020 1.00 0.60 10 CYS A C 8
ATOM 3900 O O . CYS A 1 10 ? 6.440 1.750 0.957 1.00 0.73 10 CYS A O 8
ATOM 3907 N N . ASN A 1 11 ? 5.655 -0.072 -0.080 1.00 0.56 11 ASN A N 8
ATOM 3908 C CA . ASN A 1 11 ? 5.911 0.389 -1.435 1.00 0.47 11 ASN A CA 8
ATOM 3909 C C . ASN A 1 11 ? 4.747 1.253 -1.912 1.00 0.43 11 ASN A C 8
ATOM 3910 O O . ASN A 1 11 ? 3.816 0.750 -2.542 1.00 0.39 11 ASN A O 8
ATOM 3921 N N . GLU A 1 12 ? 4.839 2.562 -1.661 1.00 0.51 12 GLU A N 8
ATOM 3922 C CA . GLU A 1 12 ? 3.927 3.576 -2.179 1.00 0.52 12 GLU A CA 8
ATOM 3923 C C . GLU A 1 12 ? 3.590 3.340 -3.661 1.00 0.44 12 GLU A C 8
ATOM 3924 O O . GLU A 1 12 ? 2.429 3.409 -4.062 1.00 0.46 12 GLU A O 8
ATOM 3936 N N . GLN A 1 13 ? 4.611 3.070 -4.483 1.00 0.43 13 GLN A N 8
ATOM 3937 C CA . GLN A 1 13 ? 4.430 2.932 -5.921 1.00 0.43 13 GLN A CA 8
ATOM 3938 C C . GLN A 1 13 ? 3.484 1.775 -6.158 1.00 0.39 13 GLN A C 8
ATOM 3939 O O . GLN A 1 13 ? 2.429 1.925 -6.765 1.00 0.39 13 GLN A O 8
ATOM 3953 N N . GLY A 1 14 ? 3.889 0.620 -5.653 1.00 0.39 14 GLY A N 8
ATOM 3954 C CA . GLY A 1 14 ? 3.105 -0.601 -5.680 1.00 0.39 14 GLY A CA 8
ATOM 3955 C C . GLY A 1 14 ? 1.665 -0.369 -5.198 1.00 0.36 14 GLY A C 8
ATOM 3956 O O . GLY A 1 14 ? 0.717 -0.802 -5.849 1.00 0.36 14 GLY A O 8
ATOM 3960 N N . CYS A 1 15 ? 1.483 0.357 -4.093 1.00 0.38 15 CYS A N 8
ATOM 3961 C CA . CYS A 1 15 ? 0.151 0.721 -3.607 1.00 0.40 15 CYS A CA 8
ATOM 3962 C C . CYS A 1 15 ? -0.715 1.454 -4.645 1.00 0.42 15 CYS A C 8
ATOM 3963 O O . CYS A 1 15 ? -1.936 1.455 -4.520 1.00 0.48 15 CYS A O 8
ATOM 3970 N N . HIS A 1 16 ? -0.117 2.092 -5.651 1.00 0.39 16 HIS A N 8
ATOM 3971 C CA . HIS A 1 16 ? -0.836 2.633 -6.805 1.00 0.39 16 HIS A CA 8
ATOM 3972 C C . HIS A 1 16 ? -0.794 1.702 -8.024 1.00 0.31 16 HIS A C 8
ATOM 3973 O O . HIS A 1 16 ? -1.755 1.655 -8.787 1.00 0.38 16 HIS A O 8
ATOM 3987 N N . ASN A 1 17 ? 0.331 1.021 -8.255 1.00 0.21 17 ASN A N 8
ATOM 3988 C CA . ASN A 1 17 ? 0.588 0.261 -9.476 1.00 0.23 17 ASN A CA 8
ATOM 3989 C C . ASN A 1 17 ? -0.019 -1.135 -9.382 1.00 0.30 17 ASN A C 8
ATOM 3990 O O . ASN A 1 17 ? -0.695 -1.596 -10.295 1.00 0.51 17 ASN A O 8
ATOM 4001 N N . PHE A 1 18 ? 0.302 -1.831 -8.293 1.00 0.21 18 PHE A N 8
ATOM 4002 C CA . PHE A 1 18 ? -0.057 -3.215 -8.050 1.00 0.24 18 PHE A CA 8
ATOM 4003 C C . PHE A 1 18 ? -1.465 -3.284 -7.461 1.00 0.24 18 PHE A C 8
ATOM 4004 O O . PHE A 1 18 ? -2.271 -4.103 -7.895 1.00 0.30 18 PHE A O 8
ATOM 4021 N N . CYS A 1 19 ? -1.760 -2.455 -6.453 1.00 0.22 19 CYS A N 8
ATOM 4022 C CA . CYS A 1 19 ? -3.090 -2.468 -5.847 1.00 0.24 19 CYS A CA 8
ATOM 4023 C C . CYS A 1 19 ? -4.143 -1.878 -6.776 1.00 0.19 19 CYS A C 8
ATOM 4024 O O . CYS A 1 19 ? -3.856 -1.026 -7.615 1.00 0.22 19 CYS A O 8
ATOM 4031 N N . SER A 1 20 ? -5.384 -2.334 -6.596 1.00 0.33 20 SER A N 8
ATOM 4032 C CA . SER A 1 20 ? -6.542 -1.785 -7.276 1.00 0.36 20 SER A CA 8
ATOM 4033 C C . SER A 1 20 ? -6.792 -0.367 -6.752 1.00 0.27 20 SER A C 8
ATOM 4034 O O . SER A 1 20 ? -6.309 -0.021 -5.674 1.00 0.34 20 SER A O 8
ATOM 4042 N N . PRO A 1 21 ? -7.600 0.455 -7.438 1.00 0.27 21 PRO A N 8
ATOM 4043 C CA . PRO A 1 21 ? -8.084 1.701 -6.866 1.00 0.30 21 PRO A CA 8
ATOM 4044 C C . PRO A 1 21 ? -8.832 1.501 -5.538 1.00 0.31 21 PRO A C 8
ATOM 4045 O O . PRO A 1 21 ? -8.916 2.444 -4.752 1.00 0.36 21 PRO A O 8
ATOM 4056 N N . GLU A 1 22 ? -9.375 0.304 -5.287 1.00 0.34 22 GLU A N 8
ATOM 4057 C CA . GLU A 1 22 ? -10.103 0.009 -4.058 1.00 0.43 22 GLU A CA 8
ATOM 4058 C C . GLU A 1 22 ? -9.118 -0.220 -2.918 1.00 0.39 22 GLU A C 8
ATOM 4059 O O . GLU A 1 22 ? -9.293 0.336 -1.833 1.00 0.41 22 GLU A O 8
ATOM 4071 N N . ASP A 1 23 ? -8.069 -1.011 -3.163 1.00 0.36 23 ASP A N 8
ATOM 4072 C CA . ASP A 1 23 ? -7.091 -1.290 -2.120 1.00 0.36 23 ASP A CA 8
ATOM 4073 C C . ASP A 1 23 ? -6.133 -0.115 -1.957 1.00 0.34 23 ASP A C 8
ATOM 4074 O O . ASP A 1 23 ? -5.631 0.101 -0.863 1.00 0.36 23 ASP A O 8
ATOM 4083 N N . LYS A 1 24 ? -5.900 0.669 -3.016 1.00 0.33 24 LYS A N 8
ATOM 4084 C CA . LYS A 1 24 ? -5.088 1.884 -3.020 1.00 0.28 24 LYS A CA 8
ATOM 4085 C C . LYS A 1 24 ? -5.093 2.650 -1.684 1.00 0.31 24 LYS A C 8
ATOM 4086 O O . LYS A 1 24 ? -4.038 2.746 -1.062 1.00 0.28 24 LYS A O 8
ATOM 4105 N N . PRO A 1 25 ? -6.215 3.224 -1.211 1.00 0.41 25 PRO A N 8
ATOM 4106 C CA . PRO A 1 25 ? -6.241 3.925 0.064 1.00 0.48 25 PRO A CA 8
ATOM 4107 C C . PRO A 1 25 ? -5.905 2.977 1.215 1.00 0.49 25 PRO A C 8
ATOM 4108 O O . PRO A 1 25 ? -5.117 3.320 2.089 1.00 0.49 25 PRO A O 8
ATOM 4119 N N . GLY A 1 26 ? -6.487 1.779 1.208 1.00 0.52 26 GLY A N 8
ATOM 4120 C CA . GLY A 1 26 ? -6.185 0.754 2.197 1.00 0.56 26 GLY A CA 8
ATOM 4121 C C . GLY A 1 26 ? -4.682 0.475 2.311 1.00 0.51 26 GLY A C 8
ATOM 4122 O O . GLY A 1 26 ? -4.195 0.110 3.374 1.00 0.58 26 GLY A O 8
ATOM 4126 N N . CYS A 1 27 ? -3.958 0.555 1.197 1.00 0.41 27 CYS A N 8
ATOM 4127 C CA . CYS A 1 27 ? -2.548 0.227 1.099 1.00 0.37 27 CYS A CA 8
ATOM 4128 C C . CYS A 1 27 ? -1.741 1.476 1.430 1.00 0.32 27 CYS A C 8
ATOM 4129 O O . CYS A 1 27 ? -1.082 1.565 2.458 1.00 0.37 27 CYS A O 8
ATOM 4136 N N . LEU A 1 28 ? -1.819 2.471 0.546 1.00 0.26 28 LEU A N 8
ATOM 4137 C CA . LEU A 1 28 ? -1.045 3.699 0.627 1.00 0.22 28 LEU A CA 8
ATOM 4138 C C . LEU A 1 28 ? -1.480 4.507 1.807 1.00 0.20 28 LEU A C 8
ATOM 4139 O O . LEU A 1 28 ? -0.649 4.956 2.566 1.00 0.25 28 LEU A O 8
ATOM 4155 N N . GLY A 1 29 ? -2.770 4.746 1.938 1.00 0.21 29 GLY A N 8
ATOM 4156 C CA . GLY A 1 29 ? -3.290 5.461 3.098 1.00 0.25 29 GLY A CA 8
ATOM 4157 C C . GLY A 1 29 ? -2.770 4.836 4.398 1.00 0.28 29 GLY A C 8
ATOM 4158 O O . GLY A 1 29 ? -2.442 5.558 5.338 1.00 0.33 29 GLY A O 8
ATOM 4162 N N . MET A 1 30 ? -2.642 3.504 4.445 1.00 0.33 30 MET A N 8
ATOM 4163 C CA . MET A 1 30 ? -1.973 2.845 5.558 1.00 0.44 30 MET A CA 8
ATOM 4164 C C . MET A 1 30 ? -0.481 3.196 5.582 1.00 0.46 30 MET A C 8
ATOM 4165 O O . MET A 1 30 ? 0.001 3.690 6.595 1.00 0.50 30 MET A O 8
ATOM 4179 N N . VAL A 1 31 ? 0.262 2.969 4.497 1.00 0.49 31 VAL A N 8
ATOM 4180 C CA . VAL A 1 31 ? 1.692 3.278 4.439 1.00 0.62 31 VAL A CA 8
ATOM 4181 C C . VAL A 1 31 ? 1.985 4.724 4.880 1.00 0.59 31 VAL A C 8
ATOM 4182 O O . VAL A 1 31 ? 2.896 4.971 5.664 1.00 0.71 31 VAL A O 8
ATOM 4195 N N . TRP A 1 32 ? 1.206 5.689 4.388 1.00 0.49 32 TRP A N 8
ATOM 4196 C CA . TRP A 1 32 ? 1.378 7.109 4.657 1.00 0.54 32 TRP A CA 8
ATOM 4197 C C . TRP A 1 32 ? 1.098 7.424 6.126 1.00 0.62 32 TRP A C 8
ATOM 4198 O O . TRP A 1 32 ? 1.544 8.459 6.616 1.00 0.73 32 TRP A O 8
ATOM 4219 N N . ASN A 1 33 ? 0.379 6.553 6.837 1.00 0.57 33 ASN A N 8
ATOM 4220 C CA . ASN A 1 33 ? 0.256 6.652 8.280 1.00 0.56 33 ASN A CA 8
ATOM 4221 C C . ASN A 1 33 ? 1.516 6.019 8.889 1.00 0.49 33 ASN A C 8
ATOM 4222 O O . ASN A 1 33 ? 1.699 4.810 8.730 1.00 0.56 33 ASN A O 8
ATOM 4233 N N . PRO A 1 34 ? 2.388 6.769 9.585 1.00 0.44 34 PRO A N 8
ATOM 4234 C CA . PRO A 1 34 ? 3.626 6.236 10.146 1.00 0.46 34 PRO A CA 8
ATOM 4235 C C . PRO A 1 34 ? 3.346 5.418 11.420 1.00 0.52 34 PRO A C 8
ATOM 4236 O O . PRO A 1 34 ? 3.885 5.705 12.486 1.00 1.51 34 PRO A O 8
ATOM 4247 N N . GLU A 1 35 ? 2.504 4.392 11.280 1.00 0.97 35 GLU A N 8
ATOM 4248 C CA . GLU A 1 35 ? 2.012 3.491 12.312 1.00 0.91 35 GLU A CA 8
ATOM 4249 C C . GLU A 1 35 ? 1.869 2.101 11.688 1.00 0.95 35 GLU A C 8
ATOM 4250 O O . GLU A 1 35 ? 2.372 1.117 12.224 1.00 1.13 35 GLU A O 8
ATOM 4262 N N . LEU A 1 36 ? 1.192 2.015 10.533 1.00 0.97 36 LEU A N 8
ATOM 4263 C CA . LEU A 1 36 ? 0.886 0.734 9.910 1.00 1.19 36 LEU A CA 8
ATOM 4264 C C . LEU A 1 36 ? 2.073 0.215 9.098 1.00 1.42 36 LEU A C 8
ATOM 4265 O O . LEU A 1 36 ? 2.396 -0.967 9.194 1.00 1.75 36 LEU A O 8
ATOM 4281 N N . CYS A 1 37 ? 2.724 1.076 8.311 1.00 1.31 37 CYS A N 8
ATOM 4282 C CA . CYS A 1 37 ? 3.947 0.706 7.586 1.00 1.54 37 CYS A CA 8
ATOM 4283 C C . CYS A 1 37 ? 4.974 1.842 7.659 1.00 1.61 37 CYS A C 8
ATOM 4284 O O . CYS A 1 37 ? 5.007 2.683 6.763 1.00 1.83 37 CYS A O 8
ATOM 4291 N N . PRO A 1 38 ? 5.759 1.920 8.744 1.00 1.61 38 PRO A N 8
ATOM 4292 C CA . PRO A 1 38 ? 6.734 2.981 8.938 1.00 1.73 38 PRO A CA 8
ATOM 4293 C C . PRO A 1 38 ? 7.979 2.738 8.081 1.00 2.00 38 PRO A C 8
ATOM 4294 O O . PRO A 1 38 ? 8.266 1.582 7.772 1.00 3.56 38 PRO A O 8
ATOM 4305 N N . ASP A 1 1 ? -0.141 -10.788 -2.301 1.00 0.82 1 ASP A N 9
ATOM 4306 C CA . ASP A 1 1 ? 0.233 -10.801 -3.728 1.00 0.59 1 ASP A CA 9
ATOM 4307 C C . ASP A 1 1 ? 0.803 -9.436 -4.125 1.00 0.42 1 ASP A C 9
ATOM 4308 O O . ASP A 1 1 ? 1.274 -8.757 -3.219 1.00 0.60 1 ASP A O 9
ATOM 4317 N N . LEU A 1 2 ? 0.782 -9.008 -5.396 1.00 0.34 2 LEU A N 9
ATOM 4318 C CA . LEU A 1 2 ? 1.387 -7.734 -5.792 1.00 0.35 2 LEU A CA 9
ATOM 4319 C C . LEU A 1 2 ? 0.724 -6.562 -5.064 1.00 0.39 2 LEU A C 9
ATOM 4320 O O . LEU A 1 2 ? 1.362 -5.551 -4.782 1.00 0.70 2 LEU A O 9
ATOM 4336 N N . CYS A 1 3 ? -0.563 -6.684 -4.749 1.00 0.26 3 CYS A N 9
ATOM 4337 C CA . CYS A 1 3 ? -1.232 -5.653 -3.971 1.00 0.23 3 CYS A CA 9
ATOM 4338 C C . CYS A 1 3 ? -0.715 -5.652 -2.534 1.00 0.21 3 CYS A C 9
ATOM 4339 O O . CYS A 1 3 ? -0.030 -4.726 -2.116 1.00 0.27 3 CYS A O 9
ATOM 4346 N N . GLU A 1 4 ? -1.020 -6.710 -1.785 1.00 0.27 4 GLU A N 9
ATOM 4347 C CA . GLU A 1 4 ? -0.613 -6.850 -0.390 1.00 0.34 4 GLU A CA 9
ATOM 4348 C C . GLU A 1 4 ? 0.878 -6.565 -0.188 1.00 0.33 4 GLU A C 9
ATOM 4349 O O . GLU A 1 4 ? 1.233 -5.856 0.753 1.00 0.34 4 GLU A O 9
ATOM 4361 N N . GLN A 1 5 ? 1.763 -7.079 -1.053 1.00 0.37 5 GLN A N 9
ATOM 4362 C CA . GLN A 1 5 ? 3.185 -6.776 -0.922 1.00 0.44 5 GLN A CA 9
ATOM 4363 C C . GLN A 1 5 ? 3.424 -5.267 -0.888 1.00 0.45 5 GLN A C 9
ATOM 4364 O O . GLN A 1 5 ? 4.301 -4.807 -0.173 1.00 0.53 5 GLN A O 9
ATOM 4378 N N . SER A 1 6 ? 2.639 -4.470 -1.610 1.00 0.42 6 SER A N 9
ATOM 4379 C CA . SER A 1 6 ? 2.782 -3.028 -1.540 1.00 0.44 6 SER A CA 9
ATOM 4380 C C . SER A 1 6 ? 2.483 -2.471 -0.149 1.00 0.48 6 SER A C 9
ATOM 4381 O O . SER A 1 6 ? 3.043 -1.447 0.225 1.00 0.65 6 SER A O 9
ATOM 4389 N N . ALA A 1 7 ? 1.640 -3.141 0.633 1.00 0.39 7 ALA A N 9
ATOM 4390 C CA . ALA A 1 7 ? 1.371 -2.753 2.008 1.00 0.45 7 ALA A CA 9
ATOM 4391 C C . ALA A 1 7 ? 2.482 -3.280 2.914 1.00 0.54 7 ALA A C 9
ATOM 4392 O O . ALA A 1 7 ? 3.032 -2.557 3.739 1.00 0.69 7 ALA A O 9
ATOM 4399 N N . LEU A 1 8 ? 2.819 -4.555 2.731 1.00 0.50 8 LEU A N 9
ATOM 4400 C CA . LEU A 1 8 ? 3.728 -5.329 3.559 1.00 0.58 8 LEU A CA 9
ATOM 4401 C C . LEU A 1 8 ? 5.175 -4.832 3.407 1.00 0.54 8 LEU A C 9
ATOM 4402 O O . LEU A 1 8 ? 5.833 -4.528 4.398 1.00 0.66 8 LEU A O 9
ATOM 4418 N N . GLN A 1 9 ? 5.677 -4.747 2.171 1.00 0.45 9 GLN A N 9
ATOM 4419 C CA . GLN A 1 9 ? 6.977 -4.181 1.837 1.00 0.45 9 GLN A CA 9
ATOM 4420 C C . GLN A 1 9 ? 6.912 -2.658 1.732 1.00 0.40 9 GLN A C 9
ATOM 4421 O O . GLN A 1 9 ? 7.953 -2.022 1.591 1.00 0.48 9 GLN A O 9
ATOM 4435 N N . CYS A 1 10 ? 5.714 -2.069 1.818 1.00 0.46 10 CYS A N 9
ATOM 4436 C CA . CYS A 1 10 ? 5.560 -0.641 2.061 1.00 0.43 10 CYS A CA 9
ATOM 4437 C C . CYS A 1 10 ? 5.914 0.169 0.811 1.00 0.40 10 CYS A C 9
ATOM 4438 O O . CYS A 1 10 ? 6.580 1.200 0.865 1.00 0.50 10 CYS A O 9
ATOM 4445 N N . ASN A 1 11 ? 5.447 -0.323 -0.339 1.00 0.45 11 ASN A N 9
ATOM 4446 C CA . ASN A 1 11 ? 5.691 0.235 -1.655 1.00 0.40 11 ASN A CA 9
ATOM 4447 C C . ASN A 1 11 ? 4.540 1.166 -2.027 1.00 0.38 11 ASN A C 9
ATOM 4448 O O . ASN A 1 11 ? 3.579 0.749 -2.673 1.00 0.37 11 ASN A O 9
ATOM 4459 N N . GLU A 1 12 ? 4.674 2.443 -1.660 1.00 0.42 12 GLU A N 9
ATOM 4460 C CA . GLU A 1 12 ? 3.811 3.530 -2.106 1.00 0.45 12 GLU A CA 9
ATOM 4461 C C . GLU A 1 12 ? 3.447 3.391 -3.593 1.00 0.38 12 GLU A C 9
ATOM 4462 O O . GLU A 1 12 ? 2.296 3.583 -3.976 1.00 0.42 12 GLU A O 9
ATOM 4474 N N . GLN A 1 13 ? 4.421 3.051 -4.443 1.00 0.35 13 GLN A N 9
ATOM 4475 C CA . GLN A 1 13 ? 4.221 3.049 -5.884 1.00 0.36 13 GLN A CA 9
ATOM 4476 C C . GLN A 1 13 ? 3.269 1.920 -6.213 1.00 0.33 13 GLN A C 9
ATOM 4477 O O . GLN A 1 13 ? 2.205 2.118 -6.792 1.00 0.30 13 GLN A O 9
ATOM 4491 N N . GLY A 1 14 ? 3.680 0.733 -5.802 1.00 0.34 14 GLY A N 9
ATOM 4492 C CA . GLY A 1 14 ? 2.914 -0.493 -5.928 1.00 0.33 14 GLY A CA 9
ATOM 4493 C C . GLY A 1 14 ? 1.495 -0.345 -5.367 1.00 0.26 14 GLY A C 9
ATOM 4494 O O . GLY A 1 14 ? 0.552 -0.921 -5.905 1.00 0.23 14 GLY A O 9
ATOM 4498 N N . CYS A 1 15 ? 1.300 0.448 -4.313 1.00 0.29 15 CYS A N 9
ATOM 4499 C CA . CYS A 1 15 ? -0.039 0.724 -3.800 1.00 0.25 15 CYS A CA 9
ATOM 4500 C C . CYS A 1 15 ? -0.947 1.420 -4.828 1.00 0.23 15 CYS A C 9
ATOM 4501 O O . CYS A 1 15 ? -2.164 1.325 -4.720 1.00 0.26 15 CYS A O 9
ATOM 4508 N N . HIS A 1 16 ? -0.392 2.124 -5.815 1.00 0.24 16 HIS A N 9
ATOM 4509 C CA . HIS A 1 16 ? -1.150 2.616 -6.968 1.00 0.24 16 HIS A CA 9
ATOM 4510 C C . HIS A 1 16 ? -1.029 1.677 -8.171 1.00 0.24 16 HIS A C 9
ATOM 4511 O O . HIS A 1 16 ? -1.981 1.523 -8.930 1.00 0.28 16 HIS A O 9
ATOM 4525 N N . ASN A 1 17 ? 0.161 1.115 -8.392 1.00 0.23 17 ASN A N 9
ATOM 4526 C CA . ASN A 1 17 ? 0.491 0.381 -9.608 1.00 0.27 17 ASN A CA 9
ATOM 4527 C C . ASN A 1 17 ? -0.059 -1.042 -9.551 1.00 0.28 17 ASN A C 9
ATOM 4528 O O . ASN A 1 17 ? -0.677 -1.522 -10.497 1.00 0.44 17 ASN A O 9
ATOM 4539 N N . PHE A 1 18 ? 0.227 -1.733 -8.447 1.00 0.19 18 PHE A N 9
ATOM 4540 C CA . PHE A 1 18 ? -0.076 -3.135 -8.236 1.00 0.21 18 PHE A CA 9
ATOM 4541 C C . PHE A 1 18 ? -1.459 -3.293 -7.598 1.00 0.19 18 PHE A C 9
ATOM 4542 O O . PHE A 1 18 ? -2.249 -4.123 -8.041 1.00 0.22 18 PHE A O 9
ATOM 4559 N N . CYS A 1 19 ? -1.748 -2.537 -6.530 1.00 0.18 19 CYS A N 9
ATOM 4560 C CA . CYS A 1 19 ? -3.072 -2.585 -5.911 1.00 0.18 19 CYS A CA 9
ATOM 4561 C C . CYS A 1 19 ? -4.110 -1.946 -6.829 1.00 0.17 19 CYS A C 9
ATOM 4562 O O . CYS A 1 19 ? -3.811 -1.025 -7.586 1.00 0.20 19 CYS A O 9
ATOM 4569 N N . SER A 1 20 ? -5.345 -2.440 -6.735 1.00 0.22 20 SER A N 9
ATOM 4570 C CA . SER A 1 20 ? -6.487 -1.928 -7.484 1.00 0.25 20 SER A CA 9
ATOM 4571 C C . SER A 1 20 ? -6.953 -0.609 -6.846 1.00 0.26 20 SER A C 9
ATOM 4572 O O . SER A 1 20 ? -6.579 -0.330 -5.708 1.00 0.26 20 SER A O 9
ATOM 4580 N N . PRO A 1 21 ? -7.782 0.212 -7.515 1.00 0.34 21 PRO A N 9
ATOM 4581 C CA . PRO A 1 21 ? -8.150 1.522 -7.000 1.00 0.32 21 PRO A CA 9
ATOM 4582 C C . PRO A 1 21 ? -8.948 1.462 -5.691 1.00 0.31 21 PRO A C 9
ATOM 4583 O O . PRO A 1 21 ? -8.945 2.438 -4.942 1.00 0.32 21 PRO A O 9
ATOM 4594 N N . GLU A 1 22 ? -9.619 0.341 -5.406 1.00 0.33 22 GLU A N 9
ATOM 4595 C CA . GLU A 1 22 ? -10.316 0.141 -4.137 1.00 0.35 22 GLU A CA 9
ATOM 4596 C C . GLU A 1 22 ? -9.315 -0.069 -3.002 1.00 0.30 22 GLU A C 9
ATOM 4597 O O . GLU A 1 22 ? -9.458 0.507 -1.924 1.00 0.32 22 GLU A O 9
ATOM 4609 N N . ASP A 1 23 ? -8.297 -0.897 -3.252 1.00 0.26 23 ASP A N 9
ATOM 4610 C CA . ASP A 1 23 ? -7.287 -1.215 -2.256 1.00 0.25 23 ASP A CA 9
ATOM 4611 C C . ASP A 1 23 ? -6.284 -0.075 -2.132 1.00 0.23 23 ASP A C 9
ATOM 4612 O O . ASP A 1 23 ? -5.734 0.117 -1.059 1.00 0.25 23 ASP A O 9
ATOM 4621 N N . LYS A 1 24 ? -6.057 0.697 -3.199 1.00 0.22 24 LYS A N 9
ATOM 4622 C CA . LYS A 1 24 ? -5.185 1.868 -3.229 1.00 0.21 24 LYS A CA 9
ATOM 4623 C C . LYS A 1 24 ? -5.155 2.652 -1.905 1.00 0.21 24 LYS A C 9
ATOM 4624 O O . LYS A 1 24 ? -4.092 2.727 -1.295 1.00 0.22 24 LYS A O 9
ATOM 4643 N N . PRO A 1 25 ? -6.257 3.262 -1.435 1.00 0.26 25 PRO A N 9
ATOM 4644 C CA . PRO A 1 25 ? -6.251 4.000 -0.182 1.00 0.31 25 PRO A CA 9
ATOM 4645 C C . PRO A 1 25 ? -5.944 3.063 0.985 1.00 0.33 25 PRO A C 9
ATOM 4646 O O . PRO A 1 25 ? -5.144 3.391 1.854 1.00 0.36 25 PRO A O 9
ATOM 4657 N N . GLY A 1 26 ? -6.558 1.883 0.994 1.00 0.35 26 GLY A N 9
ATOM 4658 C CA . GLY A 1 26 ? -6.272 0.852 1.979 1.00 0.40 26 GLY A CA 9
ATOM 4659 C C . GLY A 1 26 ? -4.774 0.537 2.081 1.00 0.38 26 GLY A C 9
ATOM 4660 O O . GLY A 1 26 ? -4.277 0.243 3.158 1.00 0.45 26 GLY A O 9
ATOM 4664 N N . CYS A 1 27 ? -4.053 0.561 0.964 1.00 0.32 27 CYS A N 9
ATOM 4665 C CA . CYS A 1 27 ? -2.652 0.186 0.889 1.00 0.31 27 CYS A CA 9
ATOM 4666 C C . CYS A 1 27 ? -1.792 1.398 1.204 1.00 0.31 27 CYS A C 9
ATOM 4667 O O . CYS A 1 27 ? -1.071 1.428 2.194 1.00 0.40 27 CYS A O 9
ATOM 4674 N N . LEU A 1 28 ? -1.887 2.412 0.344 1.00 0.25 28 LEU A N 9
ATOM 4675 C CA . LEU A 1 28 ? -1.071 3.613 0.410 1.00 0.25 28 LEU A CA 9
ATOM 4676 C C . LEU A 1 28 ? -1.480 4.417 1.607 1.00 0.25 28 LEU A C 9
ATOM 4677 O O . LEU A 1 28 ? -0.640 4.786 2.400 1.00 0.28 28 LEU A O 9
ATOM 4693 N N . GLY A 1 29 ? -2.759 4.733 1.717 1.00 0.24 29 GLY A N 9
ATOM 4694 C CA . GLY A 1 29 ? -3.267 5.484 2.857 1.00 0.26 29 GLY A CA 9
ATOM 4695 C C . GLY A 1 29 ? -2.794 4.876 4.183 1.00 0.28 29 GLY A C 9
ATOM 4696 O O . GLY A 1 29 ? -2.435 5.614 5.098 1.00 0.35 29 GLY A O 9
ATOM 4700 N N . MET A 1 30 ? -2.744 3.540 4.285 1.00 0.26 30 MET A N 9
ATOM 4701 C CA . MET A 1 30 ? -2.162 2.900 5.463 1.00 0.31 30 MET A CA 9
ATOM 4702 C C . MET A 1 30 ? -0.635 3.056 5.486 1.00 0.33 30 MET A C 9
ATOM 4703 O O . MET A 1 30 ? -0.085 3.474 6.497 1.00 0.38 30 MET A O 9
ATOM 4717 N N . VAL A 1 31 ? 0.067 2.736 4.397 1.00 0.32 31 VAL A N 9
ATOM 4718 C CA . VAL A 1 31 ? 1.522 2.868 4.309 1.00 0.38 31 VAL A CA 9
ATOM 4719 C C . VAL A 1 31 ? 1.995 4.277 4.699 1.00 0.40 31 VAL A C 9
ATOM 4720 O O . VAL A 1 31 ? 2.945 4.427 5.459 1.00 0.47 31 VAL A O 9
ATOM 4733 N N . TRP A 1 32 ? 1.316 5.311 4.200 1.00 0.38 32 TRP A N 9
ATOM 4734 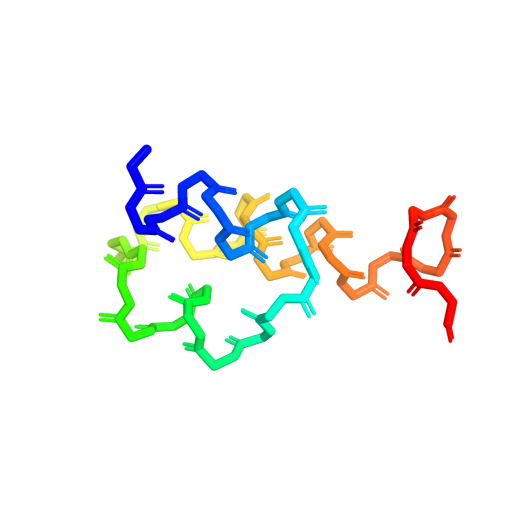C CA . TRP A 1 32 ? 1.551 6.709 4.522 1.00 0.39 32 TRP A CA 9
ATOM 4735 C C . TRP A 1 32 ? 1.447 6.963 6.026 1.00 0.43 32 TRP A C 9
ATOM 4736 O O . TRP A 1 32 ? 2.049 7.916 6.512 1.00 0.50 32 TRP A O 9
ATOM 4757 N N . ASN A 1 33 ? 0.680 6.154 6.763 1.00 0.41 33 ASN A N 9
ATOM 4758 C CA . ASN A 1 33 ? 0.580 6.287 8.205 1.00 0.44 33 ASN A CA 9
ATOM 4759 C C . ASN A 1 33 ? 1.808 5.645 8.870 1.00 0.42 33 ASN A C 9
ATOM 4760 O O . ASN A 1 33 ? 1.898 4.414 8.916 1.00 0.35 33 ASN A O 9
ATOM 4771 N N . PRO A 1 34 ? 2.739 6.438 9.431 1.00 0.59 34 PRO A N 9
ATOM 4772 C CA . PRO A 1 34 ? 3.972 5.912 10.001 1.00 0.67 34 PRO A CA 9
ATOM 4773 C C . PRO A 1 34 ? 3.686 4.960 11.169 1.00 0.67 34 PRO A C 9
ATOM 4774 O O . PRO A 1 34 ? 4.454 4.039 11.428 1.00 1.46 34 PRO A O 9
ATOM 4785 N N . GLU A 1 35 ? 2.554 5.152 11.851 1.00 0.56 35 GLU A N 9
ATOM 4786 C CA . GLU A 1 35 ? 2.094 4.288 12.928 1.00 0.60 35 GLU A CA 9
ATOM 4787 C C . GLU A 1 35 ? 1.788 2.858 12.450 1.00 0.69 35 GLU A C 9
ATOM 4788 O O . GLU A 1 35 ? 1.773 1.945 13.272 1.00 1.10 35 GLU A O 9
ATOM 4800 N N . LEU A 1 36 ? 1.532 2.647 11.153 1.00 0.57 36 LEU A N 9
ATOM 4801 C CA . LEU A 1 36 ? 1.264 1.321 10.596 1.00 0.80 36 LEU A CA 9
ATOM 4802 C C . LEU A 1 36 ? 2.528 0.744 9.964 1.00 0.89 36 LEU A C 9
ATOM 4803 O O . LEU A 1 36 ? 2.961 -0.350 10.320 1.00 1.22 36 LEU A O 9
ATOM 4819 N N . CYS A 1 37 ? 3.111 1.481 9.024 1.00 0.75 37 CYS A N 9
ATOM 4820 C CA . CYS A 1 37 ? 4.387 1.165 8.391 1.00 0.90 37 CYS A CA 9
ATOM 4821 C C . CYS A 1 37 ? 5.413 2.284 8.661 1.00 0.90 37 CYS A C 9
ATOM 4822 O O . CYS A 1 37 ? 5.406 3.285 7.945 1.00 0.90 37 CYS A O 9
ATOM 4829 N N . PRO A 1 38 ? 6.255 2.165 9.700 1.00 1.13 38 PRO A N 9
ATOM 4830 C CA . PRO A 1 38 ? 7.267 3.160 10.030 1.00 1.27 38 PRO A CA 9
ATOM 4831 C C . PRO A 1 38 ? 8.502 3.009 9.137 1.00 1.59 38 PRO A C 9
ATOM 4832 O O . PRO A 1 38 ? 9.329 3.918 9.147 1.00 2.05 38 PRO A O 9
ATOM 4843 N N . ASP A 1 1 ? -0.923 -10.896 -2.538 1.00 0.56 1 ASP A N 10
ATOM 4844 C CA . ASP A 1 1 ? -0.181 -10.910 -3.838 1.00 0.43 1 ASP A CA 10
ATOM 4845 C C . ASP A 1 1 ? 0.562 -9.599 -4.051 1.00 0.33 1 ASP A C 10
ATOM 4846 O O . ASP A 1 1 ? 0.900 -8.967 -3.060 1.00 0.36 1 ASP A O 10
ATOM 4855 N N . LEU A 1 2 ? 0.808 -9.172 -5.297 1.00 0.33 2 LEU A N 10
ATOM 4856 C CA . LEU A 1 2 ? 1.522 -7.932 -5.614 1.00 0.30 2 LEU A CA 10
ATOM 4857 C C . LEU A 1 2 ? 0.946 -6.752 -4.825 1.00 0.27 2 LEU A C 10
ATOM 4858 O O . LEU A 1 2 ? 1.669 -5.943 -4.245 1.00 0.37 2 LEU A O 10
ATOM 4874 N N . CYS A 1 3 ? -0.384 -6.676 -4.794 1.00 0.22 3 CYS A N 10
ATOM 4875 C CA . CYS A 1 3 ? -1.096 -5.662 -4.029 1.00 0.19 3 CYS A CA 10
ATOM 4876 C C . CYS A 1 3 ? -0.650 -5.669 -2.568 1.00 0.21 3 CYS A C 10
ATOM 4877 O O . CYS A 1 3 ? 0.028 -4.752 -2.125 1.00 0.28 3 CYS A O 10
ATOM 4884 N N . GLU A 1 4 ? -0.984 -6.725 -1.834 1.00 0.25 4 GLU A N 10
ATOM 4885 C CA . GLU A 1 4 ? -0.553 -6.930 -0.453 1.00 0.30 4 GLU A CA 10
ATOM 4886 C C . GLU A 1 4 ? 0.939 -6.627 -0.270 1.00 0.29 4 GLU A C 10
ATOM 4887 O O . GLU A 1 4 ? 1.313 -5.842 0.597 1.00 0.33 4 GLU A O 10
ATOM 4899 N N . GLN A 1 5 ? 1.794 -7.238 -1.094 1.00 0.27 5 GLN A N 10
ATOM 4900 C CA . GLN A 1 5 ? 3.235 -7.012 -1.087 1.00 0.28 5 GLN A CA 10
ATOM 4901 C C . GLN A 1 5 ? 3.553 -5.511 -1.147 1.00 0.30 5 GLN A C 10
ATOM 4902 O O . GLN A 1 5 ? 4.543 -5.084 -0.568 1.00 0.43 5 GLN A O 10
ATOM 4916 N N . SER A 1 6 ? 2.726 -4.692 -1.802 1.00 0.25 6 SER A N 10
ATOM 4917 C CA . SER A 1 6 ? 2.878 -3.241 -1.762 1.00 0.27 6 SER A CA 10
ATOM 4918 C C . SER A 1 6 ? 2.883 -2.710 -0.332 1.00 0.38 6 SER A C 10
ATOM 4919 O O . SER A 1 6 ? 3.705 -1.877 0.027 1.00 0.57 6 SER A O 10
ATOM 4927 N N . ALA A 1 7 ? 1.962 -3.194 0.490 1.00 0.39 7 ALA A N 10
ATOM 4928 C CA . ALA A 1 7 ? 1.902 -2.822 1.894 1.00 0.54 7 ALA A CA 10
ATOM 4929 C C . ALA A 1 7 ? 3.077 -3.472 2.614 1.00 0.59 7 ALA A C 10
ATOM 4930 O O . ALA A 1 7 ? 3.814 -2.824 3.351 1.00 0.74 7 ALA A O 10
ATOM 4937 N N . LEU A 1 8 ? 3.263 -4.764 2.362 1.00 0.53 8 LEU A N 10
ATOM 4938 C CA . LEU A 1 8 ? 4.216 -5.607 3.064 1.00 0.63 8 LEU A CA 10
ATOM 4939 C C . LEU A 1 8 ? 5.655 -5.089 2.918 1.00 0.67 8 LEU A C 10
ATOM 4940 O O . LEU A 1 8 ? 6.409 -5.059 3.887 1.00 0.85 8 LEU A O 10
ATOM 4956 N N . GLN A 1 9 ? 6.039 -4.690 1.703 1.00 0.57 9 GLN A N 10
ATOM 4957 C CA . GLN A 1 9 ? 7.324 -4.079 1.397 1.00 0.60 9 GLN A CA 10
ATOM 4958 C C . GLN A 1 9 ? 7.258 -2.554 1.542 1.00 0.53 9 GLN A C 10
ATOM 4959 O O . GLN A 1 9 ? 8.242 -1.880 1.245 1.00 0.59 9 GLN A O 10
ATOM 4973 N N . CYS A 1 10 ? 6.121 -1.998 1.974 1.00 0.50 10 CYS A N 10
ATOM 4974 C CA . CYS A 1 10 ? 5.959 -0.563 2.177 1.00 0.51 10 CYS A CA 10
ATOM 4975 C C . CYS A 1 10 ? 6.206 0.208 0.871 1.00 0.47 10 CYS A C 10
ATOM 4976 O O . CYS A 1 10 ? 6.644 1.357 0.865 1.00 0.52 10 CYS A O 10
ATOM 4983 N N . ASN A 1 11 ? 5.913 -0.440 -0.261 1.00 0.57 11 ASN A N 10
ATOM 4984 C CA . ASN A 1 11 ? 6.074 0.111 -1.591 1.00 0.49 11 ASN A CA 10
ATOM 4985 C C . ASN A 1 11 ? 4.848 0.943 -1.931 1.00 0.45 11 ASN A C 10
ATOM 4986 O O . ASN A 1 11 ? 3.918 0.471 -2.587 1.00 0.44 11 ASN A O 10
ATOM 4997 N N . GLU A 1 12 ? 4.894 2.204 -1.506 1.00 0.46 12 GLU A N 10
ATOM 4998 C CA . GLU A 1 12 ? 3.929 3.241 -1.837 1.00 0.45 12 GLU A CA 10
ATOM 4999 C C . GLU A 1 12 ? 3.476 3.148 -3.301 1.00 0.36 12 GLU A C 10
ATOM 5000 O O . GLU A 1 12 ? 2.299 3.281 -3.613 1.00 0.42 12 GLU A O 10
ATOM 5012 N N . GLN A 1 13 ? 4.421 2.896 -4.209 1.00 0.31 13 GLN A N 10
ATOM 5013 C CA . GLN A 1 13 ? 4.143 2.797 -5.635 1.00 0.33 13 GLN A CA 10
ATOM 5014 C C . GLN A 1 13 ? 3.117 1.706 -5.885 1.00 0.33 13 GLN A C 10
ATOM 5015 O O . GLN A 1 13 ? 2.074 1.936 -6.486 1.00 0.34 13 GLN A O 10
ATOM 5029 N N . GLY A 1 14 ? 3.470 0.506 -5.452 1.00 0.33 14 GLY A N 10
ATOM 5030 C CA . GLY A 1 14 ? 2.675 -0.699 -5.545 1.00 0.36 14 GLY A CA 10
ATOM 5031 C C . GLY A 1 14 ? 1.224 -0.456 -5.132 1.00 0.28 14 GLY A C 10
ATOM 5032 O O . GLY A 1 14 ? 0.307 -0.966 -5.769 1.00 0.27 14 GLY A O 10
ATOM 5036 N N . CYS A 1 15 ? 0.998 0.368 -4.106 1.00 0.28 15 CYS A N 10
ATOM 5037 C CA . CYS A 1 15 ? -0.354 0.708 -3.676 1.00 0.28 15 CYS A CA 10
ATOM 5038 C C . CYS A 1 15 ? -1.196 1.333 -4.798 1.00 0.28 15 CYS A C 10
ATOM 5039 O O . CYS A 1 15 ? -2.416 1.249 -4.767 1.00 0.31 15 CYS A O 10
ATOM 5046 N N . HIS A 1 16 ? -0.571 1.972 -5.783 1.00 0.27 16 HIS A N 10
ATOM 5047 C CA . HIS A 1 16 ? -1.228 2.420 -7.011 1.00 0.28 16 HIS A CA 10
ATOM 5048 C C . HIS A 1 16 ? -1.013 1.437 -8.163 1.00 0.24 16 HIS A C 10
ATOM 5049 O O . HIS A 1 16 ? -1.909 1.231 -8.976 1.00 0.30 16 HIS A O 10
ATOM 5063 N N . ASN A 1 17 ? 0.207 0.915 -8.292 1.00 0.21 17 ASN A N 10
ATOM 5064 C CA . ASN A 1 17 ? 0.650 0.233 -9.502 1.00 0.23 17 ASN A CA 10
ATOM 5065 C C . ASN A 1 17 ? 0.164 -1.218 -9.504 1.00 0.24 17 ASN A C 10
ATOM 5066 O O . ASN A 1 17 ? -0.272 -1.741 -10.526 1.00 0.34 17 ASN A O 10
ATOM 5077 N N . PHE A 1 18 ? 0.244 -1.869 -8.343 1.00 0.19 18 PHE A N 10
ATOM 5078 C CA . PHE A 1 18 ? -0.104 -3.262 -8.138 1.00 0.21 18 PHE A CA 10
ATOM 5079 C C . PHE A 1 18 ? -1.523 -3.390 -7.578 1.00 0.20 18 PHE A C 10
ATOM 5080 O O . PHE A 1 18 ? -2.307 -4.191 -8.081 1.00 0.22 18 PHE A O 10
ATOM 5097 N N . CYS A 1 19 ? -1.852 -2.644 -6.517 1.00 0.19 19 CYS A N 10
ATOM 5098 C CA . CYS A 1 19 ? -3.196 -2.683 -5.947 1.00 0.20 19 CYS A CA 10
ATOM 5099 C C . CYS A 1 19 ? -4.183 -1.965 -6.857 1.00 0.18 19 CYS A C 10
ATOM 5100 O O . CYS A 1 19 ? -3.864 -0.952 -7.477 1.00 0.21 19 CYS A O 10
ATOM 5107 N N . SER A 1 20 ? -5.407 -2.485 -6.897 1.00 0.21 20 SER A N 10
ATOM 5108 C CA . SER A 1 20 ? -6.529 -1.903 -7.606 1.00 0.22 20 SER A CA 10
ATOM 5109 C C . SER A 1 20 ? -6.916 -0.573 -6.946 1.00 0.22 20 SER A C 10
ATOM 5110 O O . SER A 1 20 ? -6.618 -0.373 -5.770 1.00 0.29 20 SER A O 10
ATOM 5118 N N . PRO A 1 21 ? -7.627 0.326 -7.644 1.00 0.22 21 PRO A N 10
ATOM 5119 C CA . PRO A 1 21 ? -8.020 1.613 -7.090 1.00 0.24 21 PRO A CA 10
ATOM 5120 C C . PRO A 1 21 ? -8.809 1.529 -5.774 1.00 0.24 21 PRO A C 10
ATOM 5121 O O . PRO A 1 21 ? -8.759 2.484 -5.004 1.00 0.26 21 PRO A O 10
ATOM 5132 N N . GLU A 1 22 ? -9.517 0.423 -5.497 1.00 0.27 22 GLU A N 10
ATOM 5133 C CA . GLU A 1 22 ? -10.267 0.296 -4.239 1.00 0.31 22 GLU A CA 10
ATOM 5134 C C . GLU A 1 22 ? -9.285 0.022 -3.106 1.00 0.27 22 GLU A C 10
ATOM 5135 O O . GLU A 1 22 ? -9.410 0.552 -2.003 1.00 0.30 22 GLU A O 10
ATOM 5147 N N . ASP A 1 23 ? -8.278 -0.800 -3.398 1.00 0.24 23 ASP A N 10
ATOM 5148 C CA . ASP A 1 23 ? -7.255 -1.115 -2.425 1.00 0.25 23 ASP A CA 10
ATOM 5149 C C . ASP A 1 23 ? -6.345 0.093 -2.264 1.00 0.27 23 ASP A C 10
ATOM 5150 O O . ASP A 1 23 ? -5.877 0.334 -1.167 1.00 0.32 23 ASP A O 10
ATOM 5159 N N . LYS A 1 24 ? -6.113 0.879 -3.320 1.00 0.26 24 LYS A N 10
ATOM 5160 C CA . LYS A 1 24 ? -5.238 2.048 -3.303 1.00 0.25 24 LYS A CA 10
ATOM 5161 C C . LYS A 1 24 ? -5.303 2.885 -2.012 1.00 0.30 24 LYS A C 10
ATOM 5162 O O . LYS A 1 24 ? -4.270 3.019 -1.359 1.00 0.33 24 LYS A O 10
ATOM 5181 N N . PRO A 1 25 ? -6.447 3.473 -1.613 1.00 0.32 25 PRO A N 10
ATOM 5182 C CA . PRO A 1 25 ? -6.516 4.227 -0.368 1.00 0.36 25 PRO A CA 10
ATOM 5183 C C . PRO A 1 25 ? -6.259 3.308 0.825 1.00 0.36 25 PRO A C 10
ATOM 5184 O O . PRO A 1 25 ? -5.491 3.659 1.714 1.00 0.38 25 PRO A O 10
ATOM 5195 N N . GLY A 1 26 ? -6.883 2.129 0.826 1.00 0.36 26 GLY A N 10
ATOM 5196 C CA . GLY A 1 26 ? -6.655 1.099 1.830 1.00 0.39 26 GLY A CA 10
ATOM 5197 C C . GLY A 1 26 ? -5.164 0.819 2.031 1.00 0.38 26 GLY A C 10
ATOM 5198 O O . GLY A 1 26 ? -4.717 0.621 3.150 1.00 0.44 26 GLY A O 10
ATOM 5202 N N . CYS A 1 27 ? -4.390 0.812 0.952 1.00 0.34 27 CYS A N 10
ATOM 5203 C CA . CYS A 1 27 ? -2.977 0.490 0.951 1.00 0.36 27 CYS A CA 10
ATOM 5204 C C . CYS A 1 27 ? -2.195 1.748 1.286 1.00 0.44 27 CYS A C 10
ATOM 5205 O O . CYS A 1 27 ? -1.701 1.884 2.397 1.00 0.65 27 CYS A O 10
ATOM 5212 N N . LEU A 1 28 ? -2.122 2.705 0.362 1.00 0.35 28 LEU A N 10
ATOM 5213 C CA . LEU A 1 28 ? -1.281 3.893 0.512 1.00 0.33 28 LEU A CA 10
ATOM 5214 C C . LEU A 1 28 ? -1.701 4.676 1.726 1.00 0.31 28 LEU A C 10
ATOM 5215 O O . LEU A 1 28 ? -0.889 5.026 2.565 1.00 0.33 28 LEU A O 10
ATOM 5231 N N . GLY A 1 29 ? -2.991 4.945 1.825 1.00 0.28 29 GLY A N 10
ATOM 5232 C CA . GLY A 1 29 ? -3.545 5.620 2.990 1.00 0.30 29 GLY A CA 10
ATOM 5233 C C . GLY A 1 29 ? -3.127 4.943 4.303 1.00 0.33 29 GLY A C 10
ATOM 5234 O O . GLY A 1 29 ? -2.962 5.636 5.305 1.00 0.51 29 GLY A O 10
ATOM 5238 N N . MET A 1 30 ? -2.927 3.616 4.313 1.00 0.25 30 MET A N 10
ATOM 5239 C CA . MET A 1 30 ? -2.392 2.939 5.491 1.00 0.29 30 MET A CA 10
ATOM 5240 C C . MET A 1 30 ? -0.869 3.098 5.568 1.00 0.29 30 MET A C 10
ATOM 5241 O O . MET A 1 30 ? -0.363 3.478 6.617 1.00 0.31 30 MET A O 10
ATOM 5255 N N . VAL A 1 31 ? -0.127 2.835 4.490 1.00 0.29 31 VAL A N 10
ATOM 5256 C CA . VAL A 1 31 ? 1.330 2.959 4.483 1.00 0.33 31 VAL A CA 10
ATOM 5257 C C . VAL A 1 31 ? 1.757 4.371 4.933 1.00 0.34 31 VAL A C 10
ATOM 5258 O O . VAL A 1 31 ? 2.670 4.516 5.740 1.00 0.40 31 VAL A O 10
ATOM 5271 N N . TRP A 1 32 ? 1.054 5.404 4.459 1.00 0.32 32 TRP A N 10
ATOM 5272 C CA . TRP A 1 32 ? 1.259 6.801 4.820 1.00 0.36 32 TRP A CA 10
ATOM 5273 C C . TRP A 1 32 ? 1.136 7.021 6.324 1.00 0.35 32 TRP A C 10
ATOM 5274 O O . TRP A 1 32 ? 1.684 7.996 6.834 1.00 0.39 32 TRP A O 10
ATOM 5295 N N . ASN A 1 33 ? 0.418 6.154 7.044 1.00 0.33 33 ASN A N 10
ATOM 5296 C CA . ASN A 1 33 ? 0.363 6.242 8.491 1.00 0.34 33 ASN A CA 10
ATOM 5297 C C . ASN A 1 33 ? 1.683 5.708 9.065 1.00 0.32 33 ASN A C 10
ATOM 5298 O O . ASN A 1 33 ? 1.911 4.496 9.009 1.00 0.32 33 ASN A O 10
ATOM 5309 N N . PRO A 1 34 ? 2.545 6.554 9.656 1.00 0.40 34 PRO A N 10
ATOM 5310 C CA . PRO A 1 34 ? 3.840 6.113 10.158 1.00 0.48 34 PRO A CA 10
ATOM 5311 C C . PRO A 1 34 ? 3.685 5.040 11.242 1.00 0.60 34 PRO A C 10
ATOM 5312 O O . PRO A 1 34 ? 4.546 4.183 11.397 1.00 1.41 34 PRO A O 10
ATOM 5323 N N . GLU A 1 35 ? 2.564 5.063 11.970 1.00 0.54 35 GLU A N 10
ATOM 5324 C CA . GLU A 1 35 ? 2.238 4.068 12.985 1.00 0.53 35 GLU A CA 10
ATOM 5325 C C . GLU A 1 35 ? 2.066 2.664 12.379 1.00 0.51 35 GLU A C 10
ATOM 5326 O O . GLU A 1 35 ? 2.212 1.672 13.089 1.00 0.74 35 GLU A O 10
ATOM 5338 N N . LEU A 1 36 ? 1.734 2.561 11.087 1.00 0.49 36 LEU A N 10
ATOM 5339 C CA . LEU A 1 36 ? 1.526 1.278 10.419 1.00 0.65 36 LEU A CA 10
ATOM 5340 C C . LEU A 1 36 ? 2.812 0.834 9.720 1.00 0.71 36 LEU A C 10
ATOM 5341 O O . LEU A 1 36 ? 3.299 -0.258 9.980 1.00 0.98 36 LEU A O 10
ATOM 5357 N N . CYS A 1 37 ? 3.347 1.667 8.833 1.00 0.58 37 CYS A N 10
ATOM 5358 C CA . CYS A 1 37 ? 4.668 1.461 8.238 1.00 0.65 37 CYS A CA 10
ATOM 5359 C C . CYS A 1 37 ? 5.630 2.595 8.642 1.00 0.71 37 CYS A C 10
ATOM 5360 O O . CYS A 1 37 ? 5.623 3.640 7.992 1.00 0.76 37 CYS A O 10
ATOM 5367 N N . PRO A 1 38 ? 6.419 2.427 9.712 1.00 0.98 38 PRO A N 10
ATOM 5368 C CA . PRO A 1 38 ? 7.421 3.404 10.116 1.00 1.17 38 PRO A CA 10
ATOM 5369 C C . PRO A 1 38 ? 8.692 3.263 9.269 1.00 1.50 38 PRO A C 10
ATOM 5370 O O . PRO A 1 38 ? 8.861 2.228 8.626 1.00 2.83 38 PRO A O 10
ATOM 5381 N N . ASP A 1 1 ? -0.440 -10.926 -2.667 1.00 0.53 1 ASP A N 11
ATOM 5382 C CA . ASP A 1 1 ? 0.043 -10.830 -4.055 1.00 0.44 1 ASP A CA 11
ATOM 5383 C C . ASP A 1 1 ? 0.562 -9.415 -4.285 1.00 0.37 1 ASP A C 11
ATOM 5384 O O . ASP A 1 1 ? 0.639 -8.673 -3.315 1.00 0.51 1 ASP A O 11
ATOM 5393 N N . LEU A 1 2 ? 0.844 -9.004 -5.523 1.00 0.37 2 LEU A N 11
ATOM 5394 C CA . LEU A 1 2 ? 1.391 -7.692 -5.869 1.00 0.40 2 LEU A CA 11
ATOM 5395 C C . LEU A 1 2 ? 0.750 -6.537 -5.094 1.00 0.40 2 LEU A C 11
ATOM 5396 O O . LEU A 1 2 ? 1.451 -5.625 -4.668 1.00 0.56 2 LEU A O 11
ATOM 5412 N N . CYS A 1 3 ? -0.561 -6.580 -4.872 1.00 0.28 3 CYS A N 11
ATOM 5413 C CA . CYS A 1 3 ? -1.224 -5.572 -4.050 1.00 0.24 3 CYS A CA 11
ATOM 5414 C C . CYS A 1 3 ? -0.772 -5.622 -2.588 1.00 0.23 3 CYS A C 11
ATOM 5415 O O . CYS A 1 3 ? -0.105 -4.712 -2.106 1.00 0.26 3 CYS A O 11
ATOM 5422 N N . GLU A 1 4 ? -1.143 -6.680 -1.867 1.00 0.28 4 GLU A N 11
ATOM 5423 C CA . GLU A 1 4 ? -0.772 -6.878 -0.464 1.00 0.33 4 GLU A CA 11
ATOM 5424 C C . GLU A 1 4 ? 0.741 -6.704 -0.250 1.00 0.26 4 GLU A C 11
ATOM 5425 O O . GLU A 1 4 ? 1.156 -6.000 0.671 1.00 0.26 4 GLU A O 11
ATOM 5437 N N . GLN A 1 5 ? 1.561 -7.260 -1.143 1.00 0.28 5 GLN A N 11
ATOM 5438 C CA . GLN A 1 5 ? 2.991 -7.003 -1.228 1.00 0.34 5 GLN A CA 11
ATOM 5439 C C . GLN A 1 5 ? 3.303 -5.514 -1.058 1.00 0.29 5 GLN A C 11
ATOM 5440 O O . GLN A 1 5 ? 4.200 -5.166 -0.301 1.00 0.34 5 GLN A O 11
ATOM 5454 N N . SER A 1 6 ? 2.576 -4.617 -1.727 1.00 0.30 6 SER A N 11
ATOM 5455 C CA . SER A 1 6 ? 2.784 -3.186 -1.570 1.00 0.33 6 SER A CA 11
ATOM 5456 C C . SER A 1 6 ? 2.555 -2.684 -0.146 1.00 0.35 6 SER A C 11
ATOM 5457 O O . SER A 1 6 ? 3.209 -1.735 0.271 1.00 0.47 6 SER A O 11
ATOM 5465 N N . ALA A 1 7 ? 1.658 -3.307 0.612 1.00 0.32 7 ALA A N 11
ATOM 5466 C CA . ALA A 1 7 ? 1.432 -2.934 2.001 1.00 0.40 7 ALA A CA 11
ATOM 5467 C C . ALA A 1 7 ? 2.520 -3.537 2.886 1.00 0.48 7 ALA A C 11
ATOM 5468 O O . ALA A 1 7 ? 3.059 -2.879 3.770 1.00 0.67 7 ALA A O 11
ATOM 5475 N N . LEU A 1 8 ? 2.855 -4.798 2.619 1.00 0.40 8 LEU A N 11
ATOM 5476 C CA . LEU A 1 8 ? 3.741 -5.625 3.413 1.00 0.49 8 LEU A CA 11
ATOM 5477 C C . LEU A 1 8 ? 5.199 -5.170 3.258 1.00 0.51 8 LEU A C 11
ATOM 5478 O O . LEU A 1 8 ? 5.893 -4.955 4.249 1.00 0.59 8 LEU A O 11
ATOM 5494 N N . GLN A 1 9 ? 5.672 -5.026 2.015 1.00 0.52 9 GLN A N 11
ATOM 5495 C CA . GLN A 1 9 ? 6.999 -4.507 1.706 1.00 0.59 9 GLN A CA 11
ATOM 5496 C C . GLN A 1 9 ? 6.997 -2.978 1.778 1.00 0.56 9 GLN A C 11
ATOM 5497 O O . GLN A 1 9 ? 8.063 -2.370 1.722 1.00 0.69 9 GLN A O 11
ATOM 5511 N N . CYS A 1 10 ? 5.817 -2.356 1.896 1.00 0.55 10 CYS A N 11
ATOM 5512 C CA . CYS A 1 10 ? 5.668 -0.927 2.124 1.00 0.55 10 CYS A CA 11
ATOM 5513 C C . CYS A 1 10 ? 6.093 -0.131 0.889 1.00 0.52 10 CYS A C 11
ATOM 5514 O O . CYS A 1 10 ? 6.814 0.861 0.960 1.00 0.69 10 CYS A O 11
ATOM 5521 N N . ASN A 1 11 ? 5.605 -0.586 -0.268 1.00 0.47 11 ASN A N 11
ATOM 5522 C CA . ASN A 1 11 ? 5.828 0.022 -1.566 1.00 0.40 11 ASN A CA 11
ATOM 5523 C C . ASN A 1 11 ? 4.654 0.936 -1.910 1.00 0.36 11 ASN A C 11
ATOM 5524 O O . ASN A 1 11 ? 3.723 0.527 -2.605 1.00 0.33 11 ASN A O 11
ATOM 5535 N N . GLU A 1 12 ? 4.736 2.188 -1.456 1.00 0.41 12 GLU A N 11
ATOM 5536 C CA . GLU A 1 12 ? 3.850 3.280 -1.844 1.00 0.41 12 GLU A CA 11
ATOM 5537 C C . GLU A 1 12 ? 3.509 3.226 -3.344 1.00 0.34 12 GLU A C 11
ATOM 5538 O O . GLU A 1 12 ? 2.363 3.454 -3.728 1.00 0.37 12 GLU A O 11
ATOM 5550 N N . GLN A 1 13 ? 4.470 2.862 -4.199 1.00 0.33 13 GLN A N 11
ATOM 5551 C CA . GLN A 1 13 ? 4.270 2.957 -5.637 1.00 0.31 13 GLN A CA 11
ATOM 5552 C C . GLN A 1 13 ? 3.277 1.887 -6.024 1.00 0.27 13 GLN A C 11
ATOM 5553 O O . GLN A 1 13 ? 2.237 2.135 -6.627 1.00 0.28 13 GLN A O 11
ATOM 5567 N N . GLY A 1 14 ? 3.637 0.668 -5.649 1.00 0.25 14 GLY A N 11
ATOM 5568 C CA . GLY A 1 14 ? 2.829 -0.515 -5.823 1.00 0.26 14 GLY A CA 11
ATOM 5569 C C . GLY A 1 14 ? 1.424 -0.312 -5.254 1.00 0.22 14 GLY A C 11
ATOM 5570 O O . GLY A 1 14 ? 0.450 -0.776 -5.838 1.00 0.25 14 GLY A O 11
ATOM 5574 N N . CYS A 1 15 ? 1.282 0.432 -4.155 1.00 0.24 15 CYS A N 11
ATOM 5575 C CA . CYS A 1 15 ? -0.044 0.753 -3.638 1.00 0.26 15 CYS A CA 11
ATOM 5576 C C . CYS A 1 15 ? -0.931 1.499 -4.650 1.00 0.31 15 CYS A C 11
ATOM 5577 O O . CYS A 1 15 ? -2.149 1.454 -4.533 1.00 0.37 15 CYS A O 11
ATOM 5584 N N . HIS A 1 16 ? -0.358 2.185 -5.639 1.00 0.31 16 HIS A N 11
ATOM 5585 C CA . HIS A 1 16 ? -1.100 2.690 -6.797 1.00 0.33 16 HIS A CA 11
ATOM 5586 C C . HIS A 1 16 ? -1.011 1.744 -7.997 1.00 0.32 16 HIS A C 11
ATOM 5587 O O . HIS A 1 16 ? -1.979 1.590 -8.736 1.00 0.38 16 HIS A O 11
ATOM 5601 N N . ASN A 1 17 ? 0.174 1.188 -8.245 1.00 0.29 17 ASN A N 11
ATOM 5602 C CA . ASN A 1 17 ? 0.510 0.532 -9.503 1.00 0.35 17 ASN A CA 11
ATOM 5603 C C . ASN A 1 17 ? 0.048 -0.924 -9.517 1.00 0.31 17 ASN A C 11
ATOM 5604 O O . ASN A 1 17 ? -0.443 -1.421 -10.525 1.00 0.38 17 ASN A O 11
ATOM 5615 N N . PHE A 1 18 ? 0.266 -1.616 -8.398 1.00 0.27 18 PHE A N 11
ATOM 5616 C CA . PHE A 1 18 ? -0.031 -3.022 -8.196 1.00 0.28 18 PHE A CA 11
ATOM 5617 C C . PHE A 1 18 ? -1.426 -3.184 -7.588 1.00 0.24 18 PHE A C 11
ATOM 5618 O O . PHE A 1 18 ? -2.198 -4.025 -8.042 1.00 0.26 18 PHE A O 11
ATOM 5635 N N . CYS A 1 19 ? -1.748 -2.411 -6.543 1.00 0.24 19 CYS A N 11
ATOM 5636 C CA . CYS A 1 19 ? -3.081 -2.451 -5.947 1.00 0.22 19 CYS A CA 11
ATOM 5637 C C . CYS A 1 19 ? -4.095 -1.764 -6.849 1.00 0.21 19 CYS A C 11
ATOM 5638 O O . CYS A 1 19 ? -3.804 -0.773 -7.514 1.00 0.25 19 CYS A O 11
ATOM 5645 N N . SER A 1 20 ? -5.309 -2.300 -6.825 1.00 0.20 20 SER A N 11
ATOM 5646 C CA . SER A 1 20 ? -6.479 -1.787 -7.508 1.00 0.20 20 SER A CA 11
ATOM 5647 C C . SER A 1 20 ? -6.908 -0.456 -6.876 1.00 0.19 20 SER A C 11
ATOM 5648 O O . SER A 1 20 ? -6.523 -0.167 -5.744 1.00 0.21 20 SER A O 11
ATOM 5656 N N . PRO A 1 21 ? -7.746 0.349 -7.549 1.00 0.25 21 PRO A N 11
ATOM 5657 C CA . PRO A 1 21 ? -8.190 1.630 -7.020 1.00 0.30 21 PRO A CA 11
ATOM 5658 C C . PRO A 1 21 ? -8.954 1.499 -5.694 1.00 0.30 21 PRO A C 11
ATOM 5659 O O . PRO A 1 21 ? -8.958 2.443 -4.907 1.00 0.33 21 PRO A O 11
ATOM 5670 N N . GLU A 1 22 ? -9.588 0.346 -5.439 1.00 0.32 22 GLU A N 11
ATOM 5671 C CA . GLU A 1 22 ? -10.294 0.089 -4.186 1.00 0.37 22 GLU A CA 11
ATOM 5672 C C . GLU A 1 22 ? -9.301 -0.093 -3.039 1.00 0.30 22 GLU A C 11
ATOM 5673 O O . GLU A 1 22 ? -9.456 0.503 -1.974 1.00 0.32 22 GLU A O 11
ATOM 5685 N N . ASP A 1 23 ? -8.284 -0.927 -3.260 1.00 0.27 23 ASP A N 11
ATOM 5686 C CA . ASP A 1 23 ? -7.283 -1.235 -2.250 1.00 0.26 23 ASP A CA 11
ATOM 5687 C C . ASP A 1 23 ? -6.284 -0.094 -2.097 1.00 0.25 23 ASP A C 11
ATOM 5688 O O . ASP A 1 23 ? -5.745 0.090 -1.014 1.00 0.28 23 ASP A O 11
ATOM 5697 N N . LYS A 1 24 ? -6.040 0.684 -3.154 1.00 0.24 24 LYS A N 11
ATOM 5698 C CA . LYS A 1 24 ? -5.165 1.853 -3.159 1.00 0.22 24 LYS A CA 11
ATOM 5699 C C . LYS A 1 24 ? -5.162 2.628 -1.830 1.00 0.24 24 LYS A C 11
ATOM 5700 O O . LYS A 1 24 ? -4.120 2.674 -1.183 1.00 0.25 24 LYS A O 11
ATOM 5719 N N . PRO A 1 25 ? -6.267 3.259 -1.398 1.00 0.28 25 PRO A N 11
ATOM 5720 C CA . PRO A 1 25 ? -6.289 3.984 -0.137 1.00 0.33 25 PRO A CA 11
ATOM 5721 C C . PRO A 1 25 ? -5.986 3.039 1.024 1.00 0.35 25 PRO A C 11
ATOM 5722 O O . PRO A 1 25 ? -5.203 3.374 1.903 1.00 0.36 25 PRO A O 11
ATOM 5733 N N . GLY A 1 26 ? -6.580 1.847 1.010 1.00 0.37 26 GLY A N 11
ATOM 5734 C CA . GLY A 1 26 ? -6.295 0.806 1.989 1.00 0.42 26 GLY A CA 11
ATOM 5735 C C . GLY A 1 26 ? -4.795 0.515 2.135 1.00 0.39 26 GLY A C 11
ATOM 5736 O O . GLY A 1 26 ? -4.321 0.214 3.223 1.00 0.44 26 GLY A O 11
ATOM 5740 N N . CYS A 1 27 ? -4.052 0.532 1.033 1.00 0.33 27 CYS A N 11
ATOM 5741 C CA . CYS A 1 27 ? -2.652 0.144 0.986 1.00 0.31 27 CYS A CA 11
ATOM 5742 C C . CYS A 1 27 ? -1.788 1.353 1.304 1.00 0.30 27 CYS A C 11
ATOM 5743 O O . CYS A 1 27 ? -1.038 1.380 2.275 1.00 0.41 27 CYS A O 11
ATOM 5750 N N . LEU A 1 28 ? -1.905 2.366 0.445 1.00 0.24 28 LEU A N 11
ATOM 5751 C CA . LEU A 1 28 ? -1.101 3.572 0.496 1.00 0.22 28 LEU A CA 11
ATOM 5752 C C . LEU A 1 28 ? -1.490 4.344 1.722 1.00 0.24 28 LEU A C 11
ATOM 5753 O O . LEU A 1 28 ? -0.630 4.691 2.501 1.00 0.28 28 LEU A O 11
ATOM 5769 N N . GLY A 1 29 ? -2.768 4.647 1.878 1.00 0.24 29 GLY A N 11
ATOM 5770 C CA . GLY A 1 29 ? -3.256 5.361 3.053 1.00 0.30 29 GLY A CA 11
ATOM 5771 C C . GLY A 1 29 ? -2.698 4.759 4.348 1.00 0.34 29 GLY A C 11
ATOM 5772 O O . GLY A 1 29 ? -2.332 5.491 5.265 1.00 0.39 29 GLY A O 11
ATOM 5776 N N . MET A 1 30 ? -2.593 3.427 4.412 1.00 0.38 30 MET A N 11
ATOM 5777 C CA . MET A 1 30 ? -1.981 2.746 5.544 1.00 0.45 30 MET A CA 11
ATOM 5778 C C . MET A 1 30 ? -0.461 2.963 5.544 1.00 0.44 30 MET A C 11
ATOM 5779 O O . MET A 1 30 ? 0.085 3.412 6.545 1.00 0.48 30 MET A O 11
ATOM 5793 N N . VAL A 1 31 ? 0.235 2.679 4.441 1.00 0.41 31 VAL A N 11
ATOM 5794 C CA . VAL A 1 31 ? 1.679 2.895 4.331 1.00 0.45 31 VAL A CA 11
ATOM 5795 C C . VAL A 1 31 ? 2.073 4.336 4.708 1.00 0.44 31 VAL A C 11
ATOM 5796 O O . VAL A 1 31 ? 2.969 4.541 5.521 1.00 0.47 31 VAL A O 11
ATOM 5809 N N . TRP A 1 32 ? 1.393 5.338 4.146 1.00 0.45 32 TRP A N 11
ATOM 5810 C CA . TRP A 1 32 ? 1.550 6.751 4.453 1.00 0.44 32 TRP A CA 11
ATOM 5811 C C . TRP A 1 32 ? 1.330 7.033 5.936 1.00 0.45 32 TRP A C 11
ATOM 5812 O O . TRP A 1 32 ? 1.824 8.048 6.417 1.00 0.51 32 TRP A O 11
ATOM 5833 N N . ASN A 1 33 ? 0.576 6.197 6.657 1.00 0.45 33 ASN A N 11
ATOM 5834 C CA . ASN A 1 33 ? 0.401 6.373 8.088 1.00 0.47 33 ASN A CA 11
ATOM 5835 C C . ASN A 1 33 ? 1.625 5.796 8.817 1.00 0.40 33 ASN A C 11
ATOM 5836 O O . ASN A 1 33 ? 1.760 4.571 8.896 1.00 0.37 33 ASN A O 11
ATOM 5847 N N . PRO A 1 34 ? 2.498 6.638 9.407 1.00 0.48 34 PRO A N 11
ATOM 5848 C CA . PRO A 1 34 ? 3.698 6.180 10.094 1.00 0.47 34 PRO A CA 11
ATOM 5849 C C . PRO A 1 34 ? 3.384 5.365 11.359 1.00 0.50 34 PRO A C 11
ATOM 5850 O O . PRO A 1 34 ? 4.278 4.749 11.929 1.00 1.04 34 PRO A O 11
ATOM 5861 N N . GLU A 1 35 ? 2.107 5.279 11.747 1.00 0.74 35 GLU A N 11
ATOM 5862 C CA . GLU A 1 35 ? 1.618 4.304 12.706 1.00 0.81 35 GLU A CA 11
ATOM 5863 C C . GLU A 1 35 ? 1.819 2.861 12.211 1.00 0.67 35 GLU A C 11
ATOM 5864 O O . GLU A 1 35 ? 2.213 2.006 13.002 1.00 0.82 35 GLU A O 11
ATOM 5876 N N . LEU A 1 36 ? 1.556 2.564 10.932 1.00 0.53 36 LEU A N 11
ATOM 5877 C CA . LEU A 1 36 ? 1.595 1.186 10.436 1.00 0.62 36 LEU A CA 11
ATOM 5878 C C . LEU A 1 36 ? 2.946 0.851 9.807 1.00 0.71 36 LEU A C 11
ATOM 5879 O O . LEU A 1 36 ? 3.573 -0.140 10.176 1.00 1.02 36 LEU A O 11
ATOM 5895 N N . CYS A 1 37 ? 3.394 1.669 8.855 1.00 0.58 37 CYS A N 11
ATOM 5896 C CA . CYS A 1 37 ? 4.720 1.582 8.247 1.00 0.63 37 CYS A CA 11
ATOM 5897 C C . CYS A 1 37 ? 5.521 2.874 8.503 1.00 0.65 37 CYS A C 11
ATOM 5898 O O . CYS A 1 37 ? 5.403 3.821 7.726 1.00 0.72 37 CYS A O 11
ATOM 5905 N N . PRO A 1 38 ? 6.290 2.955 9.601 1.00 0.90 38 PRO A N 11
ATOM 5906 C CA . PRO A 1 38 ? 7.148 4.095 9.896 1.00 1.06 38 PRO A CA 11
ATOM 5907 C C . PRO A 1 38 ? 8.400 4.084 9.013 1.00 1.31 38 PRO A C 11
ATOM 5908 O O . PRO A 1 38 ? 9.090 5.101 8.989 1.00 2.19 38 PRO A O 11
ATOM 5919 N N . ASP A 1 1 ? -0.722 -10.934 -2.307 1.00 0.58 1 ASP A N 12
ATOM 5920 C CA . ASP A 1 1 ? -0.142 -10.863 -3.663 1.00 0.52 1 ASP A CA 12
ATOM 5921 C C . ASP A 1 1 ? 0.402 -9.463 -3.984 1.00 0.42 1 ASP A C 12
ATOM 5922 O O . ASP A 1 1 ? 0.641 -8.716 -3.045 1.00 0.49 1 ASP A O 12
ATOM 5931 N N . LEU A 1 2 ? 0.608 -9.079 -5.253 1.00 0.41 2 LEU A N 12
ATOM 5932 C CA . LEU A 1 2 ? 1.317 -7.848 -5.624 1.00 0.34 2 LEU A CA 12
ATOM 5933 C C . LEU A 1 2 ? 0.703 -6.588 -5.008 1.00 0.37 2 LEU A C 12
ATOM 5934 O O . LEU A 1 2 ? 1.390 -5.596 -4.780 1.00 0.66 2 LEU A O 12
ATOM 5950 N N . CYS A 1 3 ? -0.600 -6.594 -4.745 1.00 0.30 3 CYS A N 12
ATOM 5951 C CA . CYS A 1 3 ? -1.195 -5.487 -4.019 1.00 0.27 3 CYS A CA 12
ATOM 5952 C C . CYS A 1 3 ? -0.642 -5.455 -2.589 1.00 0.34 3 CYS A C 12
ATOM 5953 O O . CYS A 1 3 ? 0.162 -4.593 -2.243 1.00 0.45 3 CYS A O 12
ATOM 5960 N N . GLU A 1 4 ? -1.035 -6.445 -1.789 1.00 0.44 4 GLU A N 12
ATOM 5961 C CA . GLU A 1 4 ? -0.585 -6.709 -0.426 1.00 0.44 4 GLU A CA 12
ATOM 5962 C C . GLU A 1 4 ? 0.921 -6.497 -0.241 1.00 0.38 4 GLU A C 12
ATOM 5963 O O . GLU A 1 4 ? 1.324 -5.835 0.716 1.00 0.35 4 GLU A O 12
ATOM 5975 N N . GLN A 1 5 ? 1.757 -7.042 -1.137 1.00 0.39 5 GLN A N 12
ATOM 5976 C CA . GLN A 1 5 ? 3.209 -6.886 -1.074 1.00 0.33 5 GLN A CA 12
ATOM 5977 C C . GLN A 1 5 ? 3.579 -5.419 -0.845 1.00 0.40 5 GLN A C 12
ATOM 5978 O O . GLN A 1 5 ? 4.535 -5.123 -0.135 1.00 0.43 5 GLN A O 12
ATOM 5992 N N . SER A 1 6 ? 2.802 -4.514 -1.438 1.00 0.50 6 SER A N 12
ATOM 5993 C CA . SER A 1 6 ? 2.992 -3.078 -1.391 1.00 0.51 6 SER A CA 12
ATOM 5994 C C . SER A 1 6 ? 2.552 -2.468 -0.066 1.00 0.50 6 SER A C 12
ATOM 5995 O O . SER A 1 6 ? 3.067 -1.427 0.323 1.00 0.68 6 SER A O 12
ATOM 6003 N N . ALA A 1 7 ? 1.642 -3.108 0.658 1.00 0.42 7 ALA A N 12
ATOM 6004 C CA . ALA A 1 7 ? 1.377 -2.725 2.034 1.00 0.48 7 ALA A CA 12
ATOM 6005 C C . ALA A 1 7 ? 2.546 -3.200 2.889 1.00 0.55 7 ALA A C 12
ATOM 6006 O O . ALA A 1 7 ? 3.207 -2.422 3.572 1.00 0.64 7 ALA A O 12
ATOM 6013 N N . LEU A 1 8 ? 2.825 -4.495 2.780 1.00 0.55 8 LEU A N 12
ATOM 6014 C CA . LEU A 1 8 ? 3.802 -5.238 3.541 1.00 0.61 8 LEU A CA 12
ATOM 6015 C C . LEU A 1 8 ? 5.181 -4.565 3.461 1.00 0.68 8 LEU A C 12
ATOM 6016 O O . LEU A 1 8 ? 5.793 -4.292 4.490 1.00 0.82 8 LEU A O 12
ATOM 6032 N N . GLN A 1 9 ? 5.670 -4.278 2.251 1.00 0.65 9 GLN A N 12
ATOM 6033 C CA . GLN A 1 9 ? 6.952 -3.637 2.018 1.00 0.71 9 GLN A CA 12
ATOM 6034 C C . GLN A 1 9 ? 6.782 -2.134 1.769 1.00 0.62 9 GLN A C 12
ATOM 6035 O O . GLN A 1 9 ? 7.673 -1.509 1.201 1.00 0.75 9 GLN A O 12
ATOM 6049 N N . CYS A 1 10 ? 5.665 -1.543 2.209 1.00 0.63 10 CYS A N 12
ATOM 6050 C CA . CYS A 1 10 ? 5.514 -0.096 2.299 1.00 0.63 10 CYS A CA 12
ATOM 6051 C C . CYS A 1 10 ? 5.777 0.599 0.956 1.00 0.61 10 CYS A C 12
ATOM 6052 O O . CYS A 1 10 ? 6.416 1.650 0.905 1.00 0.66 10 CYS A O 12
ATOM 6059 N N . ASN A 1 11 ? 5.281 0.023 -0.146 1.00 0.65 11 ASN A N 12
ATOM 6060 C CA . ASN A 1 11 ? 5.593 0.474 -1.492 1.00 0.52 11 ASN A CA 12
ATOM 6061 C C . ASN A 1 11 ? 4.448 1.322 -2.021 1.00 0.47 11 ASN A C 12
ATOM 6062 O O . ASN A 1 11 ? 3.572 0.817 -2.718 1.00 0.42 11 ASN A O 12
ATOM 6073 N N . GLU A 1 12 ? 4.501 2.623 -1.725 1.00 0.56 12 GLU A N 12
ATOM 6074 C CA . GLU A 1 12 ? 3.657 3.658 -2.316 1.00 0.62 12 GLU A CA 12
ATOM 6075 C C . GLU A 1 12 ? 3.373 3.369 -3.797 1.00 0.50 12 GLU A C 12
ATOM 6076 O O . GLU A 1 12 ? 2.234 3.462 -4.254 1.00 0.57 12 GLU A O 12
ATOM 6088 N N . GLN A 1 13 ? 4.418 2.991 -4.539 1.00 0.40 13 GLN A N 12
ATOM 6089 C CA . GLN A 1 13 ? 4.329 2.737 -5.965 1.00 0.45 13 GLN A CA 12
ATOM 6090 C C . GLN A 1 13 ? 3.316 1.633 -6.203 1.00 0.37 13 GLN A C 12
ATOM 6091 O O . GLN A 1 13 ? 2.278 1.846 -6.813 1.00 0.37 13 GLN A O 12
ATOM 6105 N N . GLY A 1 14 ? 3.634 0.446 -5.713 1.00 0.32 14 GLY A N 12
ATOM 6106 C CA . GLY A 1 14 ? 2.821 -0.746 -5.812 1.00 0.29 14 GLY A CA 12
ATOM 6107 C C . GLY A 1 14 ? 1.396 -0.504 -5.317 1.00 0.23 14 GLY A C 12
ATOM 6108 O O . GLY A 1 14 ? 0.439 -0.958 -5.939 1.00 0.22 14 GLY A O 12
ATOM 6112 N N . CYS A 1 15 ? 1.237 0.259 -4.233 1.00 0.23 15 CYS A N 12
ATOM 6113 C CA . CYS A 1 15 ? -0.077 0.674 -3.749 1.00 0.22 15 CYS A CA 12
ATOM 6114 C C . CYS A 1 15 ? -0.914 1.422 -4.802 1.00 0.24 15 CYS A C 12
ATOM 6115 O O . CYS A 1 15 ? -2.131 1.509 -4.667 1.00 0.34 15 CYS A O 12
ATOM 6122 N N . HIS A 1 16 ? -0.288 1.982 -5.835 1.00 0.26 16 HIS A N 12
ATOM 6123 C CA . HIS A 1 16 ? -0.961 2.506 -7.023 1.00 0.26 16 HIS A CA 12
ATOM 6124 C C . HIS A 1 16 ? -0.902 1.540 -8.209 1.00 0.21 16 HIS A C 12
ATOM 6125 O O . HIS A 1 16 ? -1.868 1.418 -8.955 1.00 0.23 16 HIS A O 12
ATOM 6139 N N . ASN A 1 17 ? 0.261 0.932 -8.438 1.00 0.22 17 ASN A N 12
ATOM 6140 C CA . ASN A 1 17 ? 0.603 0.267 -9.690 1.00 0.25 17 ASN A CA 12
ATOM 6141 C C . ASN A 1 17 ? 0.101 -1.175 -9.684 1.00 0.25 17 ASN A C 12
ATOM 6142 O O . ASN A 1 17 ? -0.351 -1.692 -10.703 1.00 0.34 17 ASN A O 12
ATOM 6153 N N . PHE A 1 18 ? 0.228 -1.835 -8.532 1.00 0.21 18 PHE A N 12
ATOM 6154 C CA . PHE A 1 18 ? -0.101 -3.232 -8.321 1.00 0.23 18 PHE A CA 12
ATOM 6155 C C . PHE A 1 18 ? -1.494 -3.356 -7.696 1.00 0.20 18 PHE A C 12
ATOM 6156 O O . PHE A 1 18 ? -2.288 -4.191 -8.121 1.00 0.23 18 PHE A O 12
ATOM 6173 N N . CYS A 1 19 ? -1.793 -2.549 -6.673 1.00 0.21 19 CYS A N 12
ATOM 6174 C CA . CYS A 1 19 ? -3.126 -2.524 -6.075 1.00 0.21 19 CYS A CA 12
ATOM 6175 C C . CYS A 1 19 ? -4.125 -1.889 -7.032 1.00 0.22 19 CYS A C 12
ATOM 6176 O O . CYS A 1 19 ? -3.808 -0.938 -7.741 1.00 0.25 19 CYS A O 12
ATOM 6183 N N . SER A 1 20 ? -5.356 -2.399 -7.009 1.00 0.24 20 SER A N 12
ATOM 6184 C CA . SER A 1 20 ? -6.479 -1.781 -7.698 1.00 0.23 20 SER A CA 12
ATOM 6185 C C . SER A 1 20 ? -6.938 -0.544 -6.916 1.00 0.21 20 SER A C 12
ATOM 6186 O O . SER A 1 20 ? -6.622 -0.414 -5.733 1.00 0.32 20 SER A O 12
ATOM 6194 N N . PRO A 1 21 ? -7.696 0.365 -7.552 1.00 0.23 21 PRO A N 12
ATOM 6195 C CA . PRO A 1 21 ? -8.115 1.623 -6.946 1.00 0.27 21 PRO A CA 12
ATOM 6196 C C . PRO A 1 21 ? -8.895 1.453 -5.636 1.00 0.30 21 PRO A C 12
ATOM 6197 O O . PRO A 1 21 ? -8.913 2.376 -4.824 1.00 0.35 21 PRO A O 12
ATOM 6208 N N . GLU A 1 22 ? -9.530 0.297 -5.419 1.00 0.31 22 GLU A N 12
ATOM 6209 C CA . GLU A 1 22 ? -10.255 0.016 -4.182 1.00 0.39 22 GLU A CA 12
ATOM 6210 C C . GLU A 1 22 ? -9.266 -0.214 -3.042 1.00 0.35 22 GLU A C 12
ATOM 6211 O O . GLU A 1 22 ? -9.449 0.300 -1.940 1.00 0.41 22 GLU A O 12
ATOM 6223 N N . ASP A 1 23 ? -8.207 -0.975 -3.321 1.00 0.27 23 ASP A N 12
ATOM 6224 C CA . ASP A 1 23 ? -7.203 -1.299 -2.323 1.00 0.26 23 ASP A CA 12
ATOM 6225 C C . ASP A 1 23 ? -6.268 -0.115 -2.133 1.00 0.24 23 ASP A C 12
ATOM 6226 O O . ASP A 1 23 ? -5.795 0.104 -1.025 1.00 0.27 23 ASP A O 12
ATOM 6235 N N . LYS A 1 24 ? -6.010 0.663 -3.190 1.00 0.23 24 LYS A N 12
ATOM 6236 C CA . LYS A 1 24 ? -5.175 1.861 -3.166 1.00 0.21 24 LYS A CA 12
ATOM 6237 C C . LYS A 1 24 ? -5.199 2.623 -1.830 1.00 0.24 24 LYS A C 12
ATOM 6238 O O . LYS A 1 24 ? -4.151 2.720 -1.200 1.00 0.22 24 LYS A O 12
ATOM 6257 N N . PRO A 1 25 ? -6.324 3.205 -1.374 1.00 0.32 25 PRO A N 12
ATOM 6258 C CA . PRO A 1 25 ? -6.351 3.929 -0.111 1.00 0.37 25 PRO A CA 12
ATOM 6259 C C . PRO A 1 25 ? -6.008 2.994 1.047 1.00 0.37 25 PRO A C 12
ATOM 6260 O O . PRO A 1 25 ? -5.199 3.340 1.902 1.00 0.37 25 PRO A O 12
ATOM 6271 N N . GLY A 1 26 ? -6.601 1.800 1.050 1.00 0.40 26 GLY A N 12
ATOM 6272 C CA . GLY A 1 26 ? -6.312 0.764 2.029 1.00 0.44 26 GLY A CA 12
ATOM 6273 C C . GLY A 1 26 ? -4.817 0.452 2.133 1.00 0.41 26 GLY A C 12
ATOM 6274 O O . GLY A 1 26 ? -4.335 0.051 3.185 1.00 0.53 26 GLY A O 12
ATOM 6278 N N . CYS A 1 27 ? -4.094 0.533 1.017 1.00 0.31 27 CYS A N 12
ATOM 6279 C CA . CYS A 1 27 ? -2.684 0.201 0.937 1.00 0.28 27 CYS A CA 12
ATOM 6280 C C . CYS A 1 27 ? -1.887 1.451 1.271 1.00 0.24 27 CYS A C 12
ATOM 6281 O O . CYS A 1 27 ? -1.256 1.539 2.310 1.00 0.29 27 CYS A O 12
ATOM 6288 N N . LEU A 1 28 ? -1.937 2.441 0.381 1.00 0.21 28 LEU A N 12
ATOM 6289 C CA . LEU A 1 28 ? -1.132 3.654 0.437 1.00 0.22 28 LEU A CA 12
ATOM 6290 C C . LEU A 1 28 ? -1.510 4.493 1.619 1.00 0.22 28 LEU A C 12
ATOM 6291 O O . LEU A 1 28 ? -0.641 4.940 2.342 1.00 0.33 28 LEU A O 12
ATOM 6307 N N . GLY A 1 29 ? -2.792 4.755 1.784 1.00 0.19 29 GLY A N 12
ATOM 6308 C CA . GLY A 1 29 ? -3.270 5.480 2.956 1.00 0.22 29 GLY A CA 12
ATOM 6309 C C . GLY A 1 29 ? -2.716 4.852 4.240 1.00 0.31 29 GLY A C 12
ATOM 6310 O O . GLY A 1 29 ? -2.316 5.566 5.158 1.00 0.40 29 GLY A O 12
ATOM 6314 N N . MET A 1 30 ? -2.644 3.518 4.288 1.00 0.33 30 MET A N 12
ATOM 6315 C CA . MET A 1 30 ? -2.056 2.822 5.425 1.00 0.39 30 MET A CA 12
ATOM 6316 C C . MET A 1 30 ? -0.534 3.022 5.440 1.00 0.41 30 MET A C 12
ATOM 6317 O O . MET A 1 30 ? 0.016 3.435 6.451 1.00 0.46 30 MET A O 12
ATOM 6331 N N . VAL A 1 31 ? 0.160 2.766 4.330 1.00 0.40 31 VAL A N 12
ATOM 6332 C CA . VAL A 1 31 ? 1.606 2.935 4.220 1.00 0.47 31 VAL A CA 12
ATOM 6333 C C . VAL A 1 31 ? 2.033 4.352 4.630 1.00 0.47 31 VAL A C 12
ATOM 6334 O O . VAL A 1 31 ? 3.050 4.540 5.291 1.00 0.64 31 VAL A O 12
ATOM 6347 N N . TRP A 1 32 ? 1.254 5.359 4.237 1.00 0.35 32 TRP A N 12
ATOM 6348 C CA . TRP A 1 32 ? 1.505 6.754 4.563 1.00 0.36 32 TRP A CA 12
ATOM 6349 C C . TRP A 1 32 ? 1.401 6.969 6.070 1.00 0.39 32 TRP A C 12
ATOM 6350 O O . TRP A 1 32 ? 2.041 7.872 6.604 1.00 0.46 32 TRP A O 12
ATOM 6371 N N . ASN A 1 33 ? 0.594 6.162 6.763 1.00 0.39 33 ASN A N 12
ATOM 6372 C CA . ASN A 1 33 ? 0.504 6.231 8.207 1.00 0.41 33 ASN A CA 12
ATOM 6373 C C . ASN A 1 33 ? 1.760 5.591 8.825 1.00 0.44 33 ASN A C 12
ATOM 6374 O O . ASN A 1 33 ? 1.975 4.385 8.681 1.00 0.50 33 ASN A O 12
ATOM 6385 N N . PRO A 1 34 ? 2.588 6.367 9.547 1.00 0.50 34 PRO A N 12
ATOM 6386 C CA . PRO A 1 34 ? 3.850 5.879 10.081 1.00 0.61 34 PRO A CA 12
ATOM 6387 C C . PRO A 1 34 ? 3.656 4.852 11.203 1.00 0.71 34 PRO A C 12
ATOM 6388 O O . PRO A 1 34 ? 4.565 4.079 11.487 1.00 1.43 34 PRO A O 12
ATOM 6399 N N . GLU A 1 35 ? 2.482 4.832 11.847 1.00 0.52 35 GLU A N 12
ATOM 6400 C CA . GLU A 1 35 ? 2.150 3.842 12.860 1.00 0.51 35 GLU A CA 12
ATOM 6401 C C . GLU A 1 35 ? 2.083 2.458 12.205 1.00 0.51 35 GLU A C 12
ATOM 6402 O O . GLU A 1 35 ? 2.549 1.469 12.768 1.00 0.70 35 GLU A O 12
ATOM 6414 N N . LEU A 1 36 ? 1.520 2.398 10.993 1.00 0.51 36 LEU A N 12
ATOM 6415 C CA . LEU A 1 36 ? 1.386 1.164 10.232 1.00 0.70 36 LEU A CA 12
ATOM 6416 C C . LEU A 1 36 ? 2.667 0.815 9.468 1.00 0.78 36 LEU A C 12
ATOM 6417 O O . LEU A 1 36 ? 3.082 -0.342 9.504 1.00 1.07 36 LEU A O 12
ATOM 6433 N N . CYS A 1 37 ? 3.300 1.777 8.791 1.00 0.59 37 CYS A N 12
ATOM 6434 C CA . CYS A 1 37 ? 4.575 1.555 8.095 1.00 0.66 37 CYS A CA 12
ATOM 6435 C C . CYS A 1 37 ? 5.652 2.449 8.712 1.00 0.79 37 CYS A C 12
ATOM 6436 O O . CYS A 1 37 ? 5.840 3.571 8.244 1.00 0.93 37 CYS A O 12
ATOM 6443 N N . PRO A 1 38 ? 6.335 1.986 9.771 1.00 1.25 38 PRO A N 12
ATOM 6444 C CA . PRO A 1 38 ? 7.430 2.720 10.380 1.00 1.68 38 PRO A CA 12
ATOM 6445 C C . PRO A 1 38 ? 8.701 2.589 9.534 1.00 1.98 38 PRO A C 12
ATOM 6446 O O . PRO A 1 38 ? 9.667 3.286 9.838 1.00 2.54 38 PRO A O 12
ATOM 6457 N N . ASP A 1 1 ? -0.909 -11.424 -3.126 1.00 0.82 1 ASP A N 13
ATOM 6458 C CA . ASP A 1 1 ? -0.220 -11.232 -4.414 1.00 0.67 1 ASP A CA 13
ATOM 6459 C C . ASP A 1 1 ? 0.324 -9.806 -4.532 1.00 0.57 1 ASP A C 13
ATOM 6460 O O . ASP A 1 1 ? 0.537 -9.194 -3.493 1.00 0.59 1 ASP A O 13
ATOM 6469 N N . LEU A 1 2 ? 0.544 -9.258 -5.736 1.00 0.54 2 LEU A N 13
ATOM 6470 C CA . LEU A 1 2 ? 1.267 -8.000 -5.939 1.00 0.45 2 LEU A CA 13
ATOM 6471 C C . LEU A 1 2 ? 0.768 -6.892 -5.008 1.00 0.35 2 LEU A C 13
ATOM 6472 O O . LEU A 1 2 ? 1.547 -6.206 -4.352 1.00 0.47 2 LEU A O 13
ATOM 6488 N N . CYS A 1 3 ? -0.552 -6.723 -4.965 1.00 0.30 3 CYS A N 13
ATOM 6489 C CA . CYS A 1 3 ? -1.202 -5.691 -4.171 1.00 0.26 3 CYS A CA 13
ATOM 6490 C C . CYS A 1 3 ? -0.856 -5.818 -2.689 1.00 0.30 3 CYS A C 13
ATOM 6491 O O . CYS A 1 3 ? -0.263 -4.924 -2.092 1.00 0.33 3 CYS A O 13
ATOM 6498 N N . GLU A 1 4 ? -1.215 -6.958 -2.104 1.00 0.40 4 GLU A N 13
ATOM 6499 C CA . GLU A 1 4 ? -0.826 -7.351 -0.756 1.00 0.51 4 GLU A CA 13
ATOM 6500 C C . GLU A 1 4 ? 0.662 -7.050 -0.543 1.00 0.48 4 GLU A C 13
ATOM 6501 O O . GLU A 1 4 ? 1.030 -6.308 0.368 1.00 0.49 4 GLU A O 13
ATOM 6513 N N . GLN A 1 5 ? 1.523 -7.589 -1.411 1.00 0.48 5 GLN A N 13
ATOM 6514 C CA . GLN A 1 5 ? 2.956 -7.342 -1.349 1.00 0.48 5 GLN A CA 13
ATOM 6515 C C . GLN A 1 5 ? 3.295 -5.842 -1.342 1.00 0.47 5 GLN A C 13
ATOM 6516 O O . GLN A 1 5 ? 4.258 -5.452 -0.684 1.00 0.53 5 GLN A O 13
ATOM 6530 N N . SER A 1 6 ? 2.535 -4.983 -2.031 1.00 0.44 6 SER A N 13
ATOM 6531 C CA . SER A 1 6 ? 2.732 -3.543 -1.928 1.00 0.42 6 SER A CA 13
ATOM 6532 C C . SER A 1 6 ? 2.595 -3.030 -0.500 1.00 0.44 6 SER A C 13
ATOM 6533 O O . SER A 1 6 ? 3.358 -2.163 -0.085 1.00 0.55 6 SER A O 13
ATOM 6541 N N . ALA A 1 7 ? 1.640 -3.567 0.254 1.00 0.42 7 ALA A N 13
ATOM 6542 C CA . ALA A 1 7 ? 1.469 -3.194 1.648 1.00 0.48 7 ALA A CA 13
ATOM 6543 C C . ALA A 1 7 ? 2.616 -3.807 2.439 1.00 0.58 7 ALA A C 13
ATOM 6544 O O . ALA A 1 7 ? 3.328 -3.117 3.165 1.00 0.68 7 ALA A O 13
ATOM 6551 N N . LEU A 1 8 ? 2.809 -5.109 2.243 1.00 0.59 8 LEU A N 13
ATOM 6552 C CA . LEU A 1 8 ? 3.774 -5.923 2.963 1.00 0.69 8 LEU A CA 13
ATOM 6553 C C . LEU A 1 8 ? 5.168 -5.287 2.935 1.00 0.62 8 LEU A C 13
ATOM 6554 O O . LEU A 1 8 ? 5.818 -5.163 3.970 1.00 0.72 8 LEU A O 13
ATOM 6570 N N . GLN A 1 9 ? 5.627 -4.885 1.744 1.00 0.50 9 GLN A N 13
ATOM 6571 C CA . GLN A 1 9 ? 6.938 -4.281 1.552 1.00 0.49 9 GLN A CA 13
ATOM 6572 C C . GLN A 1 9 ? 6.916 -2.757 1.723 1.00 0.42 9 GLN A C 13
ATOM 6573 O O . GLN A 1 9 ? 7.952 -2.120 1.546 1.00 0.49 9 GLN A O 13
ATOM 6587 N N . CYS A 1 10 ? 5.759 -2.155 2.013 1.00 0.41 10 CYS A N 13
ATOM 6588 C CA . CYS A 1 10 ? 5.556 -0.712 1.917 1.00 0.51 10 CYS A CA 13
ATOM 6589 C C . CYS A 1 10 ? 6.104 -0.182 0.581 1.00 0.64 10 CYS A C 13
ATOM 6590 O O . CYS A 1 10 ? 6.747 0.864 0.514 1.00 0.76 10 CYS A O 13
ATOM 6597 N N . ASN A 1 11 ? 5.736 -0.858 -0.516 1.00 0.73 11 ASN A N 13
ATOM 6598 C CA . ASN A 1 11 ? 5.891 -0.319 -1.859 1.00 0.70 11 ASN A CA 13
ATOM 6599 C C . ASN A 1 11 ? 4.717 0.616 -2.143 1.00 0.60 11 ASN A C 13
ATOM 6600 O O . ASN A 1 11 ? 3.737 0.261 -2.801 1.00 0.51 11 ASN A O 13
ATOM 6611 N N . GLU A 1 12 ? 4.894 1.847 -1.654 1.00 0.65 12 GLU A N 13
ATOM 6612 C CA . GLU A 1 12 ? 4.048 3.009 -1.889 1.00 0.60 12 GLU A CA 13
ATOM 6613 C C . GLU A 1 12 ? 3.612 3.092 -3.356 1.00 0.41 12 GLU A C 13
ATOM 6614 O O . GLU A 1 12 ? 2.454 3.356 -3.657 1.00 0.42 12 GLU A O 13
ATOM 6626 N N . GLN A 1 13 ? 4.541 2.873 -4.293 1.00 0.34 13 GLN A N 13
ATOM 6627 C CA . GLN A 1 13 ? 4.226 2.946 -5.712 1.00 0.29 13 GLN A CA 13
ATOM 6628 C C . GLN A 1 13 ? 3.233 1.851 -6.036 1.00 0.25 13 GLN A C 13
ATOM 6629 O O . GLN A 1 13 ? 2.182 2.090 -6.617 1.00 0.26 13 GLN A O 13
ATOM 6643 N N . GLY A 1 14 ? 3.625 0.636 -5.683 1.00 0.25 14 GLY A N 13
ATOM 6644 C CA . GLY A 1 14 ? 2.835 -0.572 -5.838 1.00 0.25 14 GLY A CA 13
ATOM 6645 C C . GLY A 1 14 ? 1.407 -0.390 -5.317 1.00 0.21 14 GLY A C 13
ATOM 6646 O O . GLY A 1 14 ? 0.454 -0.842 -5.947 1.00 0.22 14 GLY A O 13
ATOM 6650 N N . CYS A 1 15 ? 1.232 0.322 -4.201 1.00 0.20 15 CYS A N 13
ATOM 6651 C CA . CYS A 1 15 ? -0.103 0.661 -3.709 1.00 0.21 15 CYS A CA 13
ATOM 6652 C C . CYS A 1 15 ? -0.979 1.363 -4.765 1.00 0.22 15 CYS A C 13
ATOM 6653 O O . CYS A 1 15 ? -2.197 1.293 -4.695 1.00 0.26 15 CYS A O 13
ATOM 6660 N N . HIS A 1 16 ? -0.395 2.052 -5.743 1.00 0.22 16 HIS A N 13
ATOM 6661 C CA . HIS A 1 16 ? -1.107 2.551 -6.923 1.00 0.23 16 HIS A CA 13
ATOM 6662 C C . HIS A 1 16 ? -0.974 1.593 -8.111 1.00 0.20 16 HIS A C 13
ATOM 6663 O O . HIS A 1 16 ? -1.927 1.380 -8.852 1.00 0.25 16 HIS A O 13
ATOM 6677 N N . ASN A 1 17 ? 0.246 1.113 -8.355 1.00 0.21 17 ASN A N 13
ATOM 6678 C CA . ASN A 1 17 ? 0.637 0.493 -9.616 1.00 0.30 17 ASN A CA 13
ATOM 6679 C C . ASN A 1 17 ? 0.164 -0.960 -9.677 1.00 0.32 17 ASN A C 13
ATOM 6680 O O . ASN A 1 17 ? -0.249 -1.452 -10.723 1.00 0.42 17 ASN A O 13
ATOM 6691 N N . PHE A 1 18 ? 0.251 -1.655 -8.540 1.00 0.27 18 PHE A N 13
ATOM 6692 C CA . PHE A 1 18 ? -0.104 -3.053 -8.373 1.00 0.31 18 PHE A CA 13
ATOM 6693 C C . PHE A 1 18 ? -1.513 -3.172 -7.791 1.00 0.30 18 PHE A C 13
ATOM 6694 O O . PHE A 1 18 ? -2.326 -3.939 -8.302 1.00 0.35 18 PHE A O 13
ATOM 6711 N N . CYS A 1 19 ? -1.798 -2.462 -6.694 1.00 0.25 19 CYS A N 13
ATOM 6712 C CA . CYS A 1 19 ? -3.116 -2.527 -6.071 1.00 0.21 19 CYS A CA 13
ATOM 6713 C C . CYS A 1 19 ? -4.164 -1.835 -6.929 1.00 0.18 19 CYS A C 13
ATOM 6714 O O . CYS A 1 19 ? -3.899 -0.838 -7.597 1.00 0.22 19 CYS A O 13
ATOM 6721 N N . SER A 1 20 ? -5.383 -2.361 -6.859 1.00 0.18 20 SER A N 13
ATOM 6722 C CA . SER A 1 20 ? -6.573 -1.786 -7.450 1.00 0.24 20 SER A CA 13
ATOM 6723 C C . SER A 1 20 ? -6.855 -0.427 -6.799 1.00 0.22 20 SER A C 13
ATOM 6724 O O . SER A 1 20 ? -6.440 -0.195 -5.663 1.00 0.23 20 SER A O 13
ATOM 6732 N N . PRO A 1 21 ? -7.611 0.464 -7.458 1.00 0.26 21 PRO A N 13
ATOM 6733 C CA . PRO A 1 21 ? -7.943 1.767 -6.907 1.00 0.29 21 PRO A CA 13
ATOM 6734 C C . PRO A 1 21 ? -8.646 1.704 -5.544 1.00 0.35 21 PRO A C 13
ATOM 6735 O O . PRO A 1 21 ? -8.551 2.673 -4.795 1.00 0.39 21 PRO A O 13
ATOM 6746 N N . GLU A 1 22 ? -9.332 0.602 -5.207 1.00 0.40 22 GLU A N 13
ATOM 6747 C CA . GLU A 1 22 ? -9.966 0.469 -3.891 1.00 0.52 22 GLU A CA 13
ATOM 6748 C C . GLU A 1 22 ? -8.915 0.100 -2.849 1.00 0.46 22 GLU A C 13
ATOM 6749 O O . GLU A 1 22 ? -8.940 0.593 -1.722 1.00 0.57 22 GLU A O 13
ATOM 6761 N N . ASP A 1 23 ? -7.971 -0.765 -3.227 1.00 0.35 23 ASP A N 13
ATOM 6762 C CA . ASP A 1 23 ? -6.937 -1.185 -2.299 1.00 0.36 23 ASP A CA 13
ATOM 6763 C C . ASP A 1 23 ? -5.953 -0.044 -2.112 1.00 0.37 23 ASP A C 13
ATOM 6764 O O . ASP A 1 23 ? -5.391 0.088 -1.039 1.00 0.45 23 ASP A O 13
ATOM 6773 N N . LYS A 1 24 ? -5.752 0.797 -3.127 1.00 0.33 24 LYS A N 13
ATOM 6774 C CA . LYS A 1 24 ? -4.878 1.959 -3.074 1.00 0.33 24 LYS A CA 13
ATOM 6775 C C . LYS A 1 24 ? -4.947 2.740 -1.748 1.00 0.32 24 LYS A C 13
ATOM 6776 O O . LYS A 1 24 ? -3.941 2.771 -1.043 1.00 0.33 24 LYS A O 13
ATOM 6795 N N . PRO A 1 25 ? -6.061 3.392 -1.370 1.00 0.33 25 PRO A N 13
ATOM 6796 C CA . PRO A 1 25 ? -6.156 4.068 -0.086 1.00 0.35 25 PRO A CA 13
ATOM 6797 C C . PRO A 1 25 ? -5.952 3.080 1.058 1.00 0.35 25 PRO A C 13
ATOM 6798 O O . PRO A 1 25 ? -5.265 3.391 2.023 1.00 0.39 25 PRO A O 13
ATOM 6809 N N . GLY A 1 26 ? -6.524 1.883 0.946 1.00 0.36 26 GLY A N 13
ATOM 6810 C CA . GLY A 1 26 ? -6.277 0.817 1.909 1.00 0.42 26 GLY A CA 13
ATOM 6811 C C . GLY A 1 26 ? -4.779 0.614 2.182 1.00 0.36 26 GLY A C 13
ATOM 6812 O O . GLY A 1 26 ? -4.365 0.452 3.321 1.00 0.38 26 GLY A O 13
ATOM 6816 N N . CYS A 1 27 ? -3.970 0.602 1.127 1.00 0.36 27 CYS A N 13
ATOM 6817 C CA . CYS A 1 27 ? -2.571 0.218 1.112 1.00 0.36 27 CYS A CA 13
ATOM 6818 C C . CYS A 1 27 ? -1.727 1.434 1.454 1.00 0.34 27 CYS A C 13
ATOM 6819 O O . CYS A 1 27 ? -1.110 1.500 2.511 1.00 0.37 27 CYS A O 13
ATOM 6826 N N . LEU A 1 28 ? -1.740 2.431 0.571 1.00 0.33 28 LEU A N 13
ATOM 6827 C CA . LEU A 1 28 ? -0.953 3.647 0.723 1.00 0.31 28 LEU A CA 13
ATOM 6828 C C . LEU A 1 28 ? -1.450 4.403 1.925 1.00 0.28 28 LEU A C 13
ATOM 6829 O O . LEU A 1 28 ? -0.676 4.782 2.781 1.00 0.33 28 LEU A O 13
ATOM 6845 N N . GLY A 1 29 ? -2.748 4.639 1.993 1.00 0.29 29 GLY A N 13
ATOM 6846 C CA . GLY A 1 29 ? -3.334 5.323 3.140 1.00 0.35 29 GLY A CA 13
ATOM 6847 C C . GLY A 1 29 ? -2.923 4.674 4.469 1.00 0.37 29 GLY A C 13
ATOM 6848 O O . GLY A 1 29 ? -2.721 5.388 5.449 1.00 0.46 29 GLY A O 13
ATOM 6852 N N . MET A 1 30 ? -2.759 3.342 4.516 1.00 0.37 30 MET A N 13
ATOM 6853 C CA . MET A 1 30 ? -2.172 2.704 5.694 1.00 0.39 30 MET A CA 13
ATOM 6854 C C . MET A 1 30 ? -0.674 3.003 5.789 1.00 0.35 30 MET A C 13
ATOM 6855 O O . MET A 1 30 ? -0.218 3.469 6.828 1.00 0.37 30 MET A O 13
ATOM 6869 N N . VAL A 1 31 ? 0.104 2.740 4.735 1.00 0.37 31 VAL A N 13
ATOM 6870 C CA . VAL A 1 31 ? 1.549 2.965 4.738 1.00 0.44 31 VAL A CA 13
ATOM 6871 C C . VAL A 1 31 ? 1.881 4.400 5.192 1.00 0.44 31 VAL A C 13
ATOM 6872 O O . VAL A 1 31 ? 2.710 4.596 6.075 1.00 0.57 31 VAL A O 13
ATOM 6885 N N . TRP A 1 32 ? 1.184 5.403 4.649 1.00 0.37 32 TRP A N 13
ATOM 6886 C CA . TRP A 1 32 ? 1.335 6.817 4.970 1.00 0.40 32 TRP A CA 13
ATOM 6887 C C . TRP A 1 32 ? 1.078 7.098 6.446 1.00 0.44 32 TRP A C 13
ATOM 6888 O O . TRP A 1 32 ? 1.496 8.145 6.933 1.00 0.57 32 TRP A O 13
ATOM 6909 N N . ASN A 1 33 ? 0.378 6.216 7.159 1.00 0.40 33 ASN A N 13
ATOM 6910 C CA . ASN A 1 33 ? 0.184 6.379 8.582 1.00 0.44 33 ASN A CA 13
ATOM 6911 C C . ASN A 1 33 ? 1.464 5.938 9.308 1.00 0.50 33 ASN A C 13
ATOM 6912 O O . ASN A 1 33 ? 1.765 4.741 9.322 1.00 0.52 33 ASN A O 13
ATOM 6923 N N . PRO A 1 34 ? 2.206 6.855 9.956 1.00 0.58 34 PRO A N 13
ATOM 6924 C CA . PRO A 1 34 ? 3.424 6.509 10.676 1.00 0.71 34 PRO A CA 13
ATOM 6925 C C . PRO A 1 34 ? 3.155 5.614 11.895 1.00 0.81 34 PRO A C 13
ATOM 6926 O O . PRO A 1 34 ? 4.095 5.034 12.432 1.00 1.16 34 PRO A O 13
ATOM 6937 N N . GLU A 1 35 ? 1.886 5.424 12.283 1.00 1.04 35 GLU A N 13
ATOM 6938 C CA . GLU A 1 35 ? 1.494 4.375 13.214 1.00 0.97 35 GLU A CA 13
ATOM 6939 C C . GLU A 1 35 ? 1.810 2.984 12.640 1.00 0.82 35 GLU A C 13
ATOM 6940 O O . GLU A 1 35 ? 2.219 2.097 13.384 1.00 0.97 35 GLU A O 13
ATOM 6952 N N . LEU A 1 36 ? 1.635 2.779 11.329 1.00 0.67 36 LEU A N 13
ATOM 6953 C CA . LEU A 1 36 ? 1.820 1.472 10.706 1.00 0.79 36 LEU A CA 13
ATOM 6954 C C . LEU A 1 36 ? 3.183 1.338 10.025 1.00 0.97 36 LEU A C 13
ATOM 6955 O O . LEU A 1 36 ? 3.884 0.365 10.299 1.00 1.29 36 LEU A O 13
ATOM 6971 N N . CYS A 1 37 ? 3.558 2.257 9.125 1.00 0.80 37 CYS A N 13
ATOM 6972 C CA . CYS A 1 37 ? 4.815 2.122 8.373 1.00 0.82 37 CYS A CA 13
ATOM 6973 C C . CYS A 1 37 ? 5.581 3.449 8.345 1.00 0.91 37 CYS A C 13
ATOM 6974 O O . CYS A 1 37 ? 5.381 4.244 7.431 1.00 0.94 37 CYS A O 13
ATOM 6981 N N . PRO A 1 38 ? 6.410 3.727 9.366 1.00 1.28 38 PRO A N 13
ATOM 6982 C CA . PRO A 1 38 ? 7.129 4.985 9.483 1.00 1.58 38 PRO A CA 13
ATOM 6983 C C . PRO A 1 38 ? 8.330 5.024 8.533 1.00 1.79 38 PRO A C 13
ATOM 6984 O O . PRO A 1 38 ? 8.850 6.117 8.316 1.00 2.82 38 PRO A O 13
ATOM 6995 N N . ASP A 1 1 ? -0.211 -11.153 -2.371 1.00 0.71 1 ASP A N 14
ATOM 6996 C CA . ASP A 1 1 ? 0.232 -10.976 -3.762 1.00 0.55 1 ASP A CA 14
ATOM 6997 C C . ASP A 1 1 ? 0.686 -9.532 -3.939 1.00 0.41 1 ASP A C 14
ATOM 6998 O O . ASP A 1 1 ? 0.670 -8.800 -2.958 1.00 0.47 1 ASP A O 14
ATOM 7007 N N . LEU A 1 2 ? 1.031 -9.108 -5.152 1.00 0.47 2 LEU A N 14
ATOM 7008 C CA . LEU A 1 2 ? 1.668 -7.821 -5.444 1.00 0.42 2 LEU A CA 14
ATOM 7009 C C . LEU A 1 2 ? 1.066 -6.651 -4.655 1.00 0.39 2 LEU A C 14
ATOM 7010 O O . LEU A 1 2 ? 1.787 -5.846 -4.068 1.00 0.49 2 LEU A O 14
ATOM 7026 N N . CYS A 1 3 ? -0.261 -6.565 -4.615 1.00 0.35 3 CYS A N 14
ATOM 7027 C CA . CYS A 1 3 ? -0.967 -5.540 -3.850 1.00 0.32 3 CYS A CA 14
ATOM 7028 C C . CYS A 1 3 ? -0.621 -5.582 -2.358 1.00 0.32 3 CYS A C 14
ATOM 7029 O O . CYS A 1 3 ? -0.132 -4.611 -1.784 1.00 0.41 3 CYS A O 14
ATOM 7036 N N . GLU A 1 4 ? -0.885 -6.728 -1.736 1.00 0.32 4 GLU A N 14
ATOM 7037 C CA . GLU A 1 4 ? -0.564 -6.972 -0.331 1.00 0.32 4 GLU A CA 14
ATOM 7038 C C . GLU A 1 4 ? 0.931 -6.746 -0.078 1.00 0.33 4 GLU A C 14
ATOM 7039 O O . GLU A 1 4 ? 1.297 -5.982 0.818 1.00 0.34 4 GLU A O 14
ATOM 7051 N N . GLN A 1 5 ? 1.797 -7.327 -0.908 1.00 0.34 5 GLN A N 14
ATOM 7052 C CA . GLN A 1 5 ? 3.214 -7.014 -0.911 1.00 0.32 5 GLN A CA 14
ATOM 7053 C C . GLN A 1 5 ? 3.454 -5.507 -0.923 1.00 0.29 5 GLN A C 14
ATOM 7054 O O . GLN A 1 5 ? 4.297 -5.038 -0.175 1.00 0.39 5 GLN A O 14
ATOM 7068 N N . SER A 1 6 ? 2.724 -4.720 -1.708 1.00 0.25 6 SER A N 14
ATOM 7069 C CA . SER A 1 6 ? 2.827 -3.268 -1.625 1.00 0.28 6 SER A CA 14
ATOM 7070 C C . SER A 1 6 ? 2.604 -2.716 -0.216 1.00 0.31 6 SER A C 14
ATOM 7071 O O . SER A 1 6 ? 3.305 -1.804 0.207 1.00 0.42 6 SER A O 14
ATOM 7079 N N . ALA A 1 7 ? 1.658 -3.268 0.533 1.00 0.29 7 ALA A N 14
ATOM 7080 C CA . ALA A 1 7 ? 1.425 -2.832 1.904 1.00 0.38 7 ALA A CA 14
ATOM 7081 C C . ALA A 1 7 ? 2.581 -3.280 2.800 1.00 0.47 7 ALA A C 14
ATOM 7082 O O . ALA A 1 7 ? 3.132 -2.497 3.570 1.00 0.61 7 ALA A O 14
ATOM 7089 N N . LEU A 1 8 ? 2.949 -4.551 2.678 1.00 0.47 8 LEU A N 14
ATOM 7090 C CA . LEU A 1 8 ? 3.878 -5.245 3.547 1.00 0.60 8 LEU A CA 14
ATOM 7091 C C . LEU A 1 8 ? 5.320 -4.749 3.329 1.00 0.53 8 LEU A C 14
ATOM 7092 O O . LEU A 1 8 ? 6.042 -4.489 4.287 1.00 0.64 8 LEU A O 14
ATOM 7108 N N . GLN A 1 9 ? 5.747 -4.624 2.069 1.00 0.42 9 GLN A N 14
ATOM 7109 C CA . GLN A 1 9 ? 7.046 -4.089 1.673 1.00 0.42 9 GLN A CA 14
ATOM 7110 C C . GLN A 1 9 ? 6.998 -2.562 1.618 1.00 0.40 9 GLN A C 14
ATOM 7111 O O . GLN A 1 9 ? 8.054 -1.935 1.558 1.00 0.47 9 GLN A O 14
ATOM 7125 N N . CYS A 1 10 ? 5.797 -1.970 1.645 1.00 0.55 10 CYS A N 14
ATOM 7126 C CA . CYS A 1 10 ? 5.600 -0.567 1.978 1.00 0.45 10 CYS A CA 14
ATOM 7127 C C . CYS A 1 10 ? 5.940 0.338 0.795 1.00 0.43 10 CYS A C 14
ATOM 7128 O O . CYS A 1 10 ? 6.866 1.146 0.847 1.00 0.61 10 CYS A O 14
ATOM 7135 N N . ASN A 1 11 ? 5.178 0.169 -0.295 1.00 0.79 11 ASN A N 14
ATOM 7136 C CA . ASN A 1 11 ? 5.456 0.758 -1.594 1.00 0.78 11 ASN A CA 14
ATOM 7137 C C . ASN A 1 11 ? 4.247 1.560 -2.053 1.00 0.73 11 ASN A C 14
ATOM 7138 O O . ASN A 1 11 ? 3.355 1.018 -2.697 1.00 0.63 11 ASN A O 14
ATOM 7149 N N . GLU A 1 12 ? 4.233 2.856 -1.733 1.00 0.83 12 GLU A N 14
ATOM 7150 C CA . GLU A 1 12 ? 3.252 3.820 -2.227 1.00 0.84 12 GLU A CA 14
ATOM 7151 C C . GLU A 1 12 ? 2.995 3.603 -3.735 1.00 0.70 12 GLU A C 14
ATOM 7152 O O . GLU A 1 12 ? 1.854 3.618 -4.195 1.00 0.70 12 GLU A O 14
ATOM 7164 N N . GLN A 1 13 ? 4.061 3.361 -4.501 1.00 0.64 13 GLN A N 14
ATOM 7165 C CA . GLN A 1 13 ? 3.980 3.213 -5.946 1.00 0.53 13 GLN A CA 14
ATOM 7166 C C . GLN A 1 13 ? 3.094 2.030 -6.286 1.00 0.44 13 GLN A C 14
ATOM 7167 O O . GLN A 1 13 ? 2.117 2.134 -7.019 1.00 0.47 13 GLN A O 14
ATOM 7181 N N . GLY A 1 14 ? 3.483 0.875 -5.783 1.00 0.41 14 GLY A N 14
ATOM 7182 C CA . GLY A 1 14 ? 2.812 -0.386 -6.000 1.00 0.40 14 GLY A CA 14
ATOM 7183 C C . GLY A 1 14 ? 1.393 -0.368 -5.419 1.00 0.25 14 GLY A C 14
ATOM 7184 O O . GLY A 1 14 ? 0.474 -0.931 -6.005 1.00 0.24 14 GLY A O 14
ATOM 7188 N N . CYS A 1 15 ? 1.156 0.353 -4.321 1.00 0.24 15 CYS A N 14
ATOM 7189 C CA . CYS A 1 15 ? -0.201 0.668 -3.874 1.00 0.25 15 CYS A CA 14
ATOM 7190 C C . CYS A 1 15 ? -1.041 1.348 -4.977 1.00 0.28 15 CYS A C 14
ATOM 7191 O O . CYS A 1 15 ? -2.256 1.465 -4.858 1.00 0.31 15 CYS A O 14
ATOM 7198 N N . HIS A 1 16 ? -0.411 1.862 -6.031 1.00 0.37 16 HIS A N 14
ATOM 7199 C CA . HIS A 1 16 ? -1.062 2.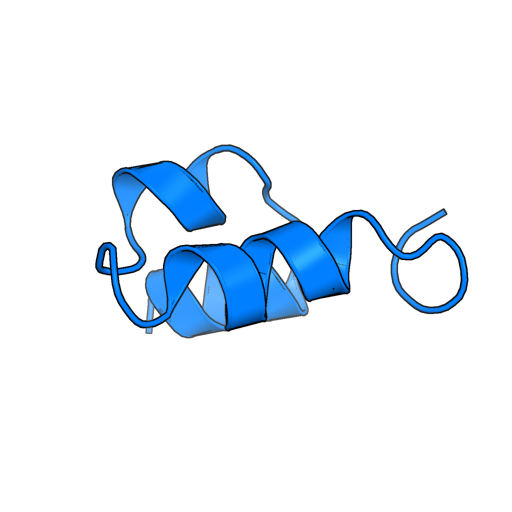352 -7.248 1.00 0.40 16 HIS A CA 14
ATOM 7200 C C . HIS A 1 16 ? -0.944 1.367 -8.413 1.00 0.38 16 HIS A C 14
ATOM 7201 O O . HIS A 1 16 ? -1.923 1.133 -9.116 1.00 0.41 16 HIS A O 14
ATOM 7215 N N . ASN A 1 17 ? 0.263 0.852 -8.654 1.00 0.40 17 ASN A N 14
ATOM 7216 C CA . ASN A 1 17 ? 0.579 0.011 -9.806 1.00 0.44 17 ASN A CA 14
ATOM 7217 C C . ASN A 1 17 ? 0.029 -1.403 -9.622 1.00 0.36 17 ASN A C 14
ATOM 7218 O O . ASN A 1 17 ? -0.553 -1.977 -10.536 1.00 0.49 17 ASN A O 14
ATOM 7229 N N . PHE A 1 18 ? 0.274 -1.979 -8.445 1.00 0.24 18 PHE A N 14
ATOM 7230 C CA . PHE A 1 18 ? -0.055 -3.347 -8.090 1.00 0.26 18 PHE A CA 14
ATOM 7231 C C . PHE A 1 18 ? -1.474 -3.417 -7.522 1.00 0.23 18 PHE A C 14
ATOM 7232 O O . PHE A 1 18 ? -2.273 -4.244 -7.956 1.00 0.29 18 PHE A O 14
ATOM 7249 N N . CYS A 1 19 ? -1.787 -2.583 -6.523 1.00 0.17 19 CYS A N 14
ATOM 7250 C CA . CYS A 1 19 ? -3.117 -2.591 -5.921 1.00 0.17 19 CYS A CA 14
ATOM 7251 C C . CYS A 1 19 ? -4.135 -1.953 -6.853 1.00 0.17 19 CYS A C 14
ATOM 7252 O O . CYS A 1 19 ? -3.869 -0.954 -7.520 1.00 0.20 19 CYS A O 14
ATOM 7259 N N . SER A 1 20 ? -5.334 -2.528 -6.846 1.00 0.23 20 SER A N 14
ATOM 7260 C CA . SER A 1 20 ? -6.497 -2.024 -7.548 1.00 0.29 20 SER A CA 14
ATOM 7261 C C . SER A 1 20 ? -6.919 -0.686 -6.924 1.00 0.29 20 SER A C 14
ATOM 7262 O O . SER A 1 20 ? -6.517 -0.377 -5.802 1.00 0.26 20 SER A O 14
ATOM 7270 N N . PRO A 1 21 ? -7.745 0.125 -7.603 1.00 0.36 21 PRO A N 14
ATOM 7271 C CA . PRO A 1 21 ? -8.169 1.408 -7.061 1.00 0.39 21 PRO A CA 14
ATOM 7272 C C . PRO A 1 21 ? -8.884 1.316 -5.706 1.00 0.36 21 PRO A C 14
ATOM 7273 O O . PRO A 1 21 ? -8.846 2.293 -4.964 1.00 0.35 21 PRO A O 14
ATOM 7284 N N . GLU A 1 22 ? -9.509 0.180 -5.363 1.00 0.38 22 GLU A N 14
ATOM 7285 C CA . GLU A 1 22 ? -10.214 0.062 -4.080 1.00 0.38 22 GLU A CA 14
ATOM 7286 C C . GLU A 1 22 ? -9.182 -0.146 -2.971 1.00 0.32 22 GLU A C 14
ATOM 7287 O O . GLU A 1 22 ? -9.258 0.468 -1.908 1.00 0.33 22 GLU A O 14
ATOM 7299 N N . ASP A 1 23 ? -8.171 -0.973 -3.257 1.00 0.28 23 ASP A N 14
ATOM 7300 C CA . ASP A 1 23 ? -7.098 -1.217 -2.308 1.00 0.26 23 ASP A CA 14
ATOM 7301 C C . ASP A 1 23 ? -6.186 0.004 -2.242 1.00 0.22 23 ASP A C 14
ATOM 7302 O O . ASP A 1 23 ? -5.595 0.241 -1.200 1.00 0.30 23 ASP A O 14
ATOM 7311 N N . LYS A 1 24 ? -6.073 0.796 -3.315 1.00 0.23 24 LYS A N 14
ATOM 7312 C CA . LYS A 1 24 ? -5.215 1.978 -3.355 1.00 0.25 24 LYS A CA 14
ATOM 7313 C C . LYS A 1 24 ? -5.226 2.817 -2.065 1.00 0.27 24 LYS A C 14
ATOM 7314 O O . LYS A 1 24 ? -4.185 2.892 -1.412 1.00 0.27 24 LYS A O 14
ATOM 7333 N N . PRO A 1 25 ? -6.329 3.491 -1.691 1.00 0.32 25 PRO A N 14
ATOM 7334 C CA . PRO A 1 25 ? -6.352 4.314 -0.493 1.00 0.40 25 PRO A CA 14
ATOM 7335 C C . PRO A 1 25 ? -6.071 3.450 0.732 1.00 0.41 25 PRO A C 14
ATOM 7336 O O . PRO A 1 25 ? -5.271 3.830 1.584 1.00 0.47 25 PRO A O 14
ATOM 7347 N N . GLY A 1 26 ? -6.702 2.276 0.795 1.00 0.39 26 GLY A N 14
ATOM 7348 C CA . GLY A 1 26 ? -6.493 1.315 1.865 1.00 0.44 26 GLY A CA 14
ATOM 7349 C C . GLY A 1 26 ? -5.010 0.994 2.076 1.00 0.42 26 GLY A C 14
ATOM 7350 O O . GLY A 1 26 ? -4.589 0.769 3.202 1.00 0.49 26 GLY A O 14
ATOM 7354 N N . CYS A 1 27 ? -4.239 0.927 0.992 1.00 0.34 27 CYS A N 14
ATOM 7355 C CA . CYS A 1 27 ? -2.857 0.477 0.954 1.00 0.31 27 CYS A CA 14
ATOM 7356 C C . CYS A 1 27 ? -1.932 1.648 1.227 1.00 0.30 27 CYS A C 14
ATOM 7357 O O . CYS A 1 27 ? -1.146 1.628 2.166 1.00 0.38 27 CYS A O 14
ATOM 7364 N N . LEU A 1 28 ? -2.022 2.677 0.382 1.00 0.29 28 LEU A N 14
ATOM 7365 C CA . LEU A 1 28 ? -1.173 3.862 0.470 1.00 0.28 28 LEU A CA 14
ATOM 7366 C C . LEU A 1 28 ? -1.525 4.653 1.693 1.00 0.26 28 LEU A C 14
ATOM 7367 O O . LEU A 1 28 ? -0.645 4.985 2.464 1.00 0.28 28 LEU A O 14
ATOM 7383 N N . GLY A 1 29 ? -2.791 5.004 1.840 1.00 0.27 29 GLY A N 14
ATOM 7384 C CA . GLY A 1 29 ? -3.243 5.755 3.003 1.00 0.31 29 GLY A CA 14
ATOM 7385 C C . GLY A 1 29 ? -2.762 5.076 4.288 1.00 0.32 29 GLY A C 14
ATOM 7386 O O . GLY A 1 29 ? -2.307 5.745 5.216 1.00 0.42 29 GLY A O 14
ATOM 7390 N N . MET A 1 30 ? -2.811 3.740 4.321 1.00 0.30 30 MET A N 14
ATOM 7391 C CA . MET A 1 30 ? -2.267 2.966 5.426 1.00 0.31 30 MET A CA 14
ATOM 7392 C C . MET A 1 30 ? -0.743 3.106 5.506 1.00 0.30 30 MET A C 14
ATOM 7393 O O . MET A 1 30 ? -0.227 3.495 6.547 1.00 0.32 30 MET A O 14
ATOM 7407 N N . VAL A 1 31 ? -0.016 2.776 4.437 1.00 0.28 31 VAL A N 14
ATOM 7408 C CA . VAL A 1 31 ? 1.443 2.866 4.374 1.00 0.33 31 VAL A CA 14
ATOM 7409 C C . VAL A 1 31 ? 1.927 4.249 4.833 1.00 0.32 31 VAL A C 14
ATOM 7410 O O . VAL A 1 31 ? 2.905 4.357 5.569 1.00 0.41 31 VAL A O 14
ATOM 7423 N N . TRP A 1 32 ? 1.229 5.302 4.409 1.00 0.27 32 TRP A N 14
ATOM 7424 C CA . TRP A 1 32 ? 1.551 6.684 4.733 1.00 0.31 32 TRP A CA 14
ATOM 7425 C C . TRP A 1 32 ? 1.397 6.940 6.231 1.00 0.34 32 TRP A C 14
ATOM 7426 O O . TRP A 1 32 ? 1.973 7.903 6.728 1.00 0.39 32 TRP A O 14
ATOM 7447 N N . ASN A 1 33 ? 0.646 6.105 6.958 1.00 0.35 33 ASN A N 14
ATOM 7448 C CA . ASN A 1 33 ? 0.612 6.183 8.408 1.00 0.42 33 ASN A CA 14
ATOM 7449 C C . ASN A 1 33 ? 1.943 5.657 8.966 1.00 0.46 33 ASN A C 14
ATOM 7450 O O . ASN A 1 33 ? 2.153 4.440 8.938 1.00 0.43 33 ASN A O 14
ATOM 7461 N N . PRO A 1 34 ? 2.828 6.509 9.520 1.00 0.59 34 PRO A N 14
ATOM 7462 C CA . PRO A 1 34 ? 4.096 6.048 10.070 1.00 0.66 34 PRO A CA 14
ATOM 7463 C C . PRO A 1 34 ? 3.881 5.021 11.189 1.00 0.71 34 PRO A C 14
ATOM 7464 O O . PRO A 1 34 ? 4.716 4.150 11.395 1.00 1.47 34 PRO A O 14
ATOM 7475 N N . GLU A 1 35 ? 2.743 5.070 11.882 1.00 0.59 35 GLU A N 14
ATOM 7476 C CA . GLU A 1 35 ? 2.366 4.068 12.868 1.00 0.57 35 GLU A CA 14
ATOM 7477 C C . GLU A 1 35 ? 2.178 2.664 12.267 1.00 0.50 35 GLU A C 14
ATOM 7478 O O . GLU A 1 35 ? 2.418 1.685 12.971 1.00 0.66 35 GLU A O 14
ATOM 7490 N N . LEU A 1 36 ? 1.717 2.525 11.018 1.00 0.47 36 LEU A N 14
ATOM 7491 C CA . LEU A 1 36 ? 1.386 1.205 10.466 1.00 0.69 36 LEU A CA 14
ATOM 7492 C C . LEU A 1 36 ? 2.603 0.587 9.785 1.00 0.84 36 LEU A C 14
ATOM 7493 O O . LEU A 1 36 ? 2.979 -0.546 10.076 1.00 1.17 36 LEU A O 14
ATOM 7509 N N . CYS A 1 37 ? 3.206 1.357 8.880 1.00 0.76 37 CYS A N 14
ATOM 7510 C CA . CYS A 1 37 ? 4.524 1.072 8.315 1.00 0.89 37 CYS A CA 14
ATOM 7511 C C . CYS A 1 37 ? 5.583 2.051 8.873 1.00 1.11 37 CYS A C 14
ATOM 7512 O O . CYS A 1 37 ? 5.865 3.065 8.230 1.00 1.19 37 CYS A O 14
ATOM 7519 N N . PRO A 1 38 ? 6.143 1.791 10.068 1.00 1.52 38 PRO A N 14
ATOM 7520 C CA . PRO A 1 38 ? 7.254 2.560 10.623 1.00 1.90 38 PRO A CA 14
ATOM 7521 C C . PRO A 1 38 ? 8.580 2.161 9.964 1.00 2.46 38 PRO A C 14
ATOM 7522 O O . PRO A 1 38 ? 9.592 2.783 10.289 1.00 2.98 38 PRO A O 14
ATOM 7533 N N . ASP A 1 1 ? -0.645 -10.911 -2.441 1.00 0.51 1 ASP A N 15
ATOM 7534 C CA . ASP A 1 1 ? -0.220 -10.916 -3.853 1.00 0.43 1 ASP A CA 15
ATOM 7535 C C . ASP A 1 1 ? 0.423 -9.573 -4.189 1.00 0.33 1 ASP A C 15
ATOM 7536 O O . ASP A 1 1 ? 0.818 -8.889 -3.249 1.00 0.35 1 ASP A O 15
ATOM 7545 N N . LEU A 1 2 ? 0.526 -9.180 -5.462 1.00 0.42 2 LEU A N 15
ATOM 7546 C CA . LEU A 1 2 ? 1.169 -7.935 -5.877 1.00 0.47 2 LEU A CA 15
ATOM 7547 C C . LEU A 1 2 ? 0.589 -6.731 -5.132 1.00 0.47 2 LEU A C 15
ATOM 7548 O O . LEU A 1 2 ? 1.299 -5.782 -4.810 1.00 0.66 2 LEU A O 15
ATOM 7564 N N . CYS A 1 3 ? -0.710 -6.772 -4.840 1.00 0.38 3 CYS A N 15
ATOM 7565 C CA . CYS A 1 3 ? -1.325 -5.752 -4.009 1.00 0.31 3 CYS A CA 15
ATOM 7566 C C . CYS A 1 3 ? -0.759 -5.807 -2.592 1.00 0.23 3 CYS A C 15
ATOM 7567 O O . CYS A 1 3 ? 0.006 -4.934 -2.203 1.00 0.33 3 CYS A O 15
ATOM 7574 N N . GLU A 1 4 ? -1.098 -6.837 -1.821 1.00 0.24 4 GLU A N 15
ATOM 7575 C CA . GLU A 1 4 ? -0.630 -6.969 -0.444 1.00 0.27 4 GLU A CA 15
ATOM 7576 C C . GLU A 1 4 ? 0.873 -6.693 -0.302 1.00 0.25 4 GLU A C 15
ATOM 7577 O O . GLU A 1 4 ? 1.265 -5.911 0.564 1.00 0.29 4 GLU A O 15
ATOM 7589 N N . GLN A 1 5 ? 1.722 -7.290 -1.150 1.00 0.24 5 GLN A N 15
ATOM 7590 C CA . GLN A 1 5 ? 3.157 -7.034 -1.071 1.00 0.26 5 GLN A CA 15
ATOM 7591 C C . GLN A 1 5 ? 3.468 -5.537 -1.124 1.00 0.26 5 GLN A C 15
ATOM 7592 O O . GLN A 1 5 ? 4.409 -5.101 -0.476 1.00 0.35 5 GLN A O 15
ATOM 7606 N N . SER A 1 6 ? 2.699 -4.732 -1.863 1.00 0.25 6 SER A N 15
ATOM 7607 C CA . SER A 1 6 ? 2.949 -3.300 -1.888 1.00 0.33 6 SER A CA 15
ATOM 7608 C C . SER A 1 6 ? 2.708 -2.640 -0.528 1.00 0.39 6 SER A C 15
ATOM 7609 O O . SER A 1 6 ? 3.372 -1.662 -0.198 1.00 0.52 6 SER A O 15
ATOM 7617 N N . ALA A 1 7 ? 1.815 -3.198 0.290 1.00 0.36 7 ALA A N 15
ATOM 7618 C CA . ALA A 1 7 ? 1.628 -2.751 1.660 1.00 0.44 7 ALA A CA 15
ATOM 7619 C C . ALA A 1 7 ? 2.742 -3.320 2.539 1.00 0.46 7 ALA A C 15
ATOM 7620 O O . ALA A 1 7 ? 3.442 -2.588 3.228 1.00 0.60 7 ALA A O 15
ATOM 7627 N N . LEU A 1 8 ? 2.917 -4.632 2.476 1.00 0.39 8 LEU A N 15
ATOM 7628 C CA . LEU A 1 8 ? 3.825 -5.396 3.321 1.00 0.47 8 LEU A CA 15
ATOM 7629 C C . LEU A 1 8 ? 5.281 -4.912 3.133 1.00 0.46 8 LEU A C 15
ATOM 7630 O O . LEU A 1 8 ? 5.948 -4.626 4.143 1.00 0.58 8 LEU A O 15
ATOM 7646 N N . GLN A 1 9 ? 5.746 -4.800 1.919 1.00 0.41 9 GLN A N 15
ATOM 7647 C CA . GLN A 1 9 ? 7.086 -4.229 1.604 1.00 0.45 9 GLN A CA 15
ATOM 7648 C C . GLN A 1 9 ? 7.020 -2.702 1.548 1.00 0.45 9 GLN A C 15
ATOM 7649 O O . GLN A 1 9 ? 8.031 -2.081 1.264 1.00 0.54 9 GLN A O 15
ATOM 7663 N N . CYS A 1 10 ? 5.857 -2.093 1.841 1.00 0.44 10 CYS A N 15
ATOM 7664 C CA . CYS A 1 10 ? 5.762 -0.662 2.086 1.00 0.44 10 CYS A CA 15
ATOM 7665 C C . CYS A 1 10 ? 6.155 0.131 0.832 1.00 0.45 10 CYS A C 15
ATOM 7666 O O . CYS A 1 10 ? 6.766 1.197 0.894 1.00 0.55 10 CYS A O 15
ATOM 7673 N N . ASN A 1 11 ? 5.767 -0.411 -0.328 1.00 0.49 11 ASN A N 15
ATOM 7674 C CA . ASN A 1 11 ? 5.975 0.135 -1.660 1.00 0.44 11 ASN A CA 15
ATOM 7675 C C . ASN A 1 11 ? 4.774 1.008 -2.026 1.00 0.40 11 ASN A C 15
ATOM 7676 O O . ASN A 1 11 ? 3.838 0.559 -2.693 1.00 0.38 11 ASN A O 15
ATOM 7687 N N . GLU A 1 12 ? 4.836 2.270 -1.599 1.00 0.42 12 GLU A N 15
ATOM 7688 C CA . GLU A 1 12 ? 3.908 3.331 -1.966 1.00 0.41 12 GLU A CA 15
ATOM 7689 C C . GLU A 1 12 ? 3.514 3.243 -3.450 1.00 0.33 12 GLU A C 15
ATOM 7690 O O . GLU A 1 12 ? 2.330 3.221 -3.772 1.00 0.40 12 GLU A O 15
ATOM 7702 N N . GLN A 1 13 ? 4.489 3.137 -4.359 1.00 0.36 13 GLN A N 15
ATOM 7703 C CA . GLN A 1 13 ? 4.208 3.062 -5.789 1.00 0.33 13 GLN A CA 15
ATOM 7704 C C . GLN A 1 13 ? 3.272 1.897 -6.062 1.00 0.27 13 GLN A C 15
ATOM 7705 O O . GLN A 1 13 ? 2.210 2.047 -6.657 1.00 0.25 13 GLN A O 15
ATOM 7719 N N . GLY A 1 14 ? 3.714 0.720 -5.642 1.00 0.29 14 GLY A N 15
ATOM 7720 C CA . GLY A 1 14 ? 2.975 -0.530 -5.736 1.00 0.30 14 GLY A CA 15
ATOM 7721 C C . GLY A 1 14 ? 1.526 -0.382 -5.257 1.00 0.25 14 GLY A C 15
ATOM 7722 O O . GLY A 1 14 ? 0.608 -0.916 -5.881 1.00 0.26 14 GLY A O 15
ATOM 7726 N N . CYS A 1 15 ? 1.295 0.356 -4.171 1.00 0.23 15 CYS A N 15
ATOM 7727 C CA . CYS A 1 15 ? -0.068 0.626 -3.708 1.00 0.23 15 CYS A CA 15
ATOM 7728 C C . CYS A 1 15 ? -0.948 1.307 -4.771 1.00 0.23 15 CYS A C 15
ATOM 7729 O O . CYS A 1 15 ? -2.167 1.206 -4.707 1.00 0.29 15 CYS A O 15
ATOM 7736 N N . HIS A 1 16 ? -0.370 2.018 -5.737 1.00 0.22 16 HIS A N 15
ATOM 7737 C CA . HIS A 1 16 ? -1.092 2.510 -6.913 1.00 0.23 16 HIS A CA 15
ATOM 7738 C C . HIS A 1 16 ? -0.958 1.552 -8.101 1.00 0.20 16 HIS A C 15
ATOM 7739 O O . HIS A 1 16 ? -1.890 1.406 -8.886 1.00 0.24 16 HIS A O 15
ATOM 7753 N N . ASN A 1 17 ? 0.229 0.971 -8.283 1.00 0.19 17 ASN A N 15
ATOM 7754 C CA . ASN A 1 17 ? 0.608 0.278 -9.509 1.00 0.21 17 ASN A CA 15
ATOM 7755 C C . ASN A 1 17 ? 0.068 -1.152 -9.520 1.00 0.21 17 ASN A C 15
ATOM 7756 O O . ASN A 1 17 ? -0.447 -1.631 -10.527 1.00 0.30 17 ASN A O 15
ATOM 7767 N N . PHE A 1 18 ? 0.243 -1.845 -8.394 1.00 0.17 18 PHE A N 15
ATOM 7768 C CA . PHE A 1 18 ? -0.124 -3.230 -8.176 1.00 0.19 18 PHE A CA 15
ATOM 7769 C C . PHE A 1 18 ? -1.504 -3.329 -7.523 1.00 0.20 18 PHE A C 15
ATOM 7770 O O . PHE A 1 18 ? -2.341 -4.102 -7.985 1.00 0.24 18 PHE A O 15
ATOM 7787 N N . CYS A 1 19 ? -1.747 -2.593 -6.430 1.00 0.21 19 CYS A N 15
ATOM 7788 C CA . CYS A 1 19 ? -3.081 -2.599 -5.828 1.00 0.22 19 CYS A CA 15
ATOM 7789 C C . CYS A 1 19 ? -4.064 -1.881 -6.747 1.00 0.21 19 CYS A C 15
ATOM 7790 O O . CYS A 1 19 ? -3.717 -0.921 -7.430 1.00 0.24 19 CYS A O 15
ATOM 7797 N N . SER A 1 20 ? -5.304 -2.365 -6.751 1.00 0.21 20 SER A N 15
ATOM 7798 C CA . SER A 1 20 ? -6.417 -1.801 -7.498 1.00 0.21 20 SER A CA 15
ATOM 7799 C C . SER A 1 20 ? -6.839 -0.472 -6.857 1.00 0.19 20 SER A C 15
ATOM 7800 O O . SER A 1 20 ? -6.438 -0.192 -5.727 1.00 0.21 20 SER A O 15
ATOM 7808 N N . PRO A 1 21 ? -7.675 0.349 -7.514 1.00 0.23 21 PRO A N 15
ATOM 7809 C CA . PRO A 1 21 ? -8.056 1.636 -6.959 1.00 0.25 21 PRO A CA 15
ATOM 7810 C C . PRO A 1 21 ? -8.795 1.518 -5.616 1.00 0.26 21 PRO A C 15
ATOM 7811 O O . PRO A 1 21 ? -8.785 2.486 -4.852 1.00 0.27 21 PRO A O 15
ATOM 7822 N N . GLU A 1 22 ? -9.403 0.362 -5.307 1.00 0.30 22 GLU A N 15
ATOM 7823 C CA . GLU A 1 22 ? -10.174 0.207 -4.073 1.00 0.33 22 GLU A CA 15
ATOM 7824 C C . GLU A 1 22 ? -9.226 -0.034 -2.916 1.00 0.30 22 GLU A C 15
ATOM 7825 O O . GLU A 1 22 ? -9.427 0.478 -1.815 1.00 0.36 22 GLU A O 15
ATOM 7837 N N . ASP A 1 23 ? -8.194 -0.830 -3.187 1.00 0.26 23 ASP A N 15
ATOM 7838 C CA . ASP A 1 23 ? -7.194 -1.156 -2.197 1.00 0.26 23 ASP A CA 15
ATOM 7839 C C . ASP A 1 23 ? -6.214 -0.001 -2.085 1.00 0.22 23 ASP A C 15
ATOM 7840 O O . ASP A 1 23 ? -5.700 0.228 -1.003 1.00 0.25 23 ASP A O 15
ATOM 7849 N N . LYS A 1 24 ? -5.984 0.763 -3.159 1.00 0.20 24 LYS A N 15
ATOM 7850 C CA . LYS A 1 24 ? -5.100 1.925 -3.185 1.00 0.18 24 LYS A CA 15
ATOM 7851 C C . LYS A 1 24 ? -5.098 2.743 -1.880 1.00 0.19 24 LYS A C 15
ATOM 7852 O O . LYS A 1 24 ? -4.044 2.842 -1.255 1.00 0.20 24 LYS A O 15
ATOM 7871 N N . PRO A 1 25 ? -6.210 3.367 -1.448 1.00 0.23 25 PRO A N 15
ATOM 7872 C CA . PRO A 1 25 ? -6.208 4.158 -0.226 1.00 0.27 25 PRO A CA 15
ATOM 7873 C C . PRO A 1 25 ? -5.954 3.251 0.977 1.00 0.28 25 PRO A C 15
ATOM 7874 O O . PRO A 1 25 ? -5.153 3.579 1.846 1.00 0.31 25 PRO A O 15
ATOM 7885 N N . GLY A 1 26 ? -6.612 2.097 1.019 1.00 0.30 26 GLY A N 15
ATOM 7886 C CA . GLY A 1 26 ? -6.362 1.078 2.020 1.00 0.33 26 GLY A CA 15
ATOM 7887 C C . GLY A 1 26 ? -4.874 0.742 2.154 1.00 0.30 26 GLY A C 15
ATOM 7888 O O . GLY A 1 26 ? -4.408 0.435 3.239 1.00 0.35 26 GLY A O 15
ATOM 7892 N N . CYS A 1 27 ? -4.128 0.723 1.055 1.00 0.25 27 CYS A N 15
ATOM 7893 C CA . CYS A 1 27 ? -2.757 0.260 1.007 1.00 0.23 27 CYS A CA 15
ATOM 7894 C C . CYS A 1 27 ? -1.853 1.435 1.328 1.00 0.24 27 CYS A C 15
ATOM 7895 O O . CYS A 1 27 ? -1.158 1.445 2.334 1.00 0.32 27 CYS A O 15
ATOM 7902 N N . LEU A 1 28 ? -1.889 2.445 0.457 1.00 0.21 28 LEU A N 15
ATOM 7903 C CA . LEU A 1 28 ? -1.041 3.622 0.544 1.00 0.21 28 LEU A CA 15
ATOM 7904 C C . LEU A 1 28 ? -1.458 4.449 1.721 1.00 0.20 28 LEU A C 15
ATOM 7905 O O . LEU A 1 28 ? -0.624 4.816 2.521 1.00 0.24 28 LEU A O 15
ATOM 7921 N N . GLY A 1 29 ? -2.729 4.800 1.800 1.00 0.20 29 GLY A N 15
ATOM 7922 C CA . GLY A 1 29 ? -3.232 5.581 2.922 1.00 0.24 29 GLY A CA 15
ATOM 7923 C C . GLY A 1 29 ? -2.838 4.936 4.254 1.00 0.24 29 GLY A C 15
ATOM 7924 O O . GLY A 1 29 ? -2.475 5.645 5.191 1.00 0.31 29 GLY A O 15
ATOM 7928 N N . MET A 1 30 ? -2.856 3.598 4.337 1.00 0.23 30 MET A N 15
ATOM 7929 C CA . MET A 1 30 ? -2.324 2.922 5.515 1.00 0.27 30 MET A CA 15
ATOM 7930 C C . MET A 1 30 ? -0.803 3.075 5.594 1.00 0.27 30 MET A C 15
ATOM 7931 O O . MET A 1 30 ? -0.293 3.522 6.612 1.00 0.31 30 MET A O 15
ATOM 7945 N N . VAL A 1 31 ? -0.063 2.713 4.545 1.00 0.26 31 VAL A N 15
ATOM 7946 C CA . VAL A 1 31 ? 1.394 2.793 4.528 1.00 0.31 31 VAL A CA 15
ATOM 7947 C C . VAL A 1 31 ? 1.889 4.193 4.928 1.00 0.31 31 VAL A C 15
ATOM 7948 O O . VAL A 1 31 ? 2.802 4.316 5.735 1.00 0.37 31 VAL A O 15
ATOM 7961 N N . TRP A 1 32 ? 1.275 5.250 4.397 1.00 0.29 32 TRP A N 15
ATOM 7962 C CA . TRP A 1 32 ? 1.574 6.637 4.725 1.00 0.32 32 TRP A CA 15
ATOM 7963 C C . TRP A 1 32 ? 1.406 6.889 6.221 1.00 0.35 32 TRP A C 15
ATOM 7964 O O . TRP A 1 32 ? 2.061 7.775 6.766 1.00 0.46 32 TRP A O 15
ATOM 7985 N N . ASN A 1 33 ? 0.523 6.145 6.892 1.00 0.31 33 ASN A N 15
ATOM 7986 C CA . ASN A 1 33 ? 0.358 6.275 8.325 1.00 0.33 33 ASN A CA 15
ATOM 7987 C C . ASN A 1 33 ? 1.575 5.674 9.047 1.00 0.33 33 ASN A C 15
ATOM 7988 O O . ASN A 1 33 ? 1.796 4.461 8.981 1.00 0.34 33 ASN A O 15
ATOM 7999 N N . PRO A 1 34 ? 2.347 6.491 9.781 1.00 0.41 34 PRO A N 15
ATOM 8000 C CA . PRO A 1 34 ? 3.588 6.049 10.395 1.00 0.49 34 PRO A CA 15
ATOM 8001 C C . PRO A 1 34 ? 3.359 5.030 11.515 1.00 0.55 34 PRO A C 15
ATOM 8002 O O . PRO A 1 34 ? 4.281 4.304 11.870 1.00 1.18 34 PRO A O 15
ATOM 8013 N N . GLU A 1 35 ? 2.147 4.944 12.074 1.00 0.65 35 GLU A N 15
ATOM 8014 C CA . GLU A 1 35 ? 1.828 3.911 13.048 1.00 0.60 35 GLU A CA 15
ATOM 8015 C C . GLU A 1 35 ? 1.922 2.526 12.389 1.00 0.54 35 GLU A C 15
ATOM 8016 O O . GLU A 1 35 ? 2.307 1.554 13.035 1.00 0.70 35 GLU A O 15
ATOM 8028 N N . LEU A 1 36 ? 1.544 2.429 11.107 1.00 0.50 36 LEU A N 15
ATOM 8029 C CA . LEU A 1 36 ? 1.414 1.155 10.410 1.00 0.67 36 LEU A CA 15
ATOM 8030 C C . LEU A 1 36 ? 2.735 0.742 9.755 1.00 0.75 36 LEU A C 15
ATOM 8031 O O . LEU A 1 36 ? 3.236 -0.353 10.000 1.00 1.01 36 LEU A O 15
ATOM 8047 N N . CYS A 1 37 ? 3.301 1.617 8.921 1.00 0.61 37 CYS A N 15
ATOM 8048 C CA . CYS A 1 37 ? 4.627 1.474 8.320 1.00 0.67 37 CYS A CA 15
ATOM 8049 C C . CYS A 1 37 ? 5.392 2.814 8.374 1.00 0.69 37 CYS A C 15
ATOM 8050 O O . CYS A 1 37 ? 5.190 3.656 7.501 1.00 0.86 37 CYS A O 15
ATOM 8057 N N . PRO A 1 38 ? 6.229 3.057 9.396 1.00 0.92 38 PRO A N 15
ATOM 8058 C CA . PRO A 1 38 ? 7.023 4.276 9.507 1.00 1.17 38 PRO A CA 15
ATOM 8059 C C . PRO A 1 38 ? 8.237 4.232 8.576 1.00 1.39 38 PRO A C 15
ATOM 8060 O O . PRO A 1 38 ? 8.748 5.302 8.253 1.00 2.34 38 PRO A O 15
ATOM 8071 N N . ASP A 1 1 ? -0.717 -10.664 -2.285 1.00 0.70 1 ASP A N 16
ATOM 8072 C CA . ASP A 1 1 ? -0.242 -10.765 -3.675 1.00 0.56 1 ASP A CA 16
ATOM 8073 C C . ASP A 1 1 ? 0.637 -9.558 -3.968 1.00 0.38 1 ASP A C 16
ATOM 8074 O O . ASP A 1 1 ? 1.226 -9.049 -3.026 1.00 0.54 1 ASP A O 16
ATOM 8083 N N . LEU A 1 2 ? 0.712 -9.085 -5.215 1.00 0.39 2 LEU A N 16
ATOM 8084 C CA . LEU A 1 2 ? 1.419 -7.862 -5.553 1.00 0.32 2 LEU A CA 16
ATOM 8085 C C . LEU A 1 2 ? 0.826 -6.665 -4.808 1.00 0.28 2 LEU A C 16
ATOM 8086 O O . LEU A 1 2 ? 1.548 -5.765 -4.380 1.00 0.37 2 LEU A O 16
ATOM 8102 N N . CYS A 1 3 ? -0.492 -6.650 -4.632 1.00 0.29 3 CYS A N 16
ATOM 8103 C CA . CYS A 1 3 ? -1.132 -5.610 -3.841 1.00 0.27 3 CYS A CA 16
ATOM 8104 C C . CYS A 1 3 ? -0.654 -5.673 -2.394 1.00 0.27 3 CYS A C 16
ATOM 8105 O O . CYS A 1 3 ? 0.024 -4.767 -1.916 1.00 0.29 3 CYS A O 16
ATOM 8112 N N . GLU A 1 4 ? -0.969 -6.763 -1.693 1.00 0.31 4 GLU A N 16
ATOM 8113 C CA . GLU A 1 4 ? -0.545 -6.885 -0.298 1.00 0.38 4 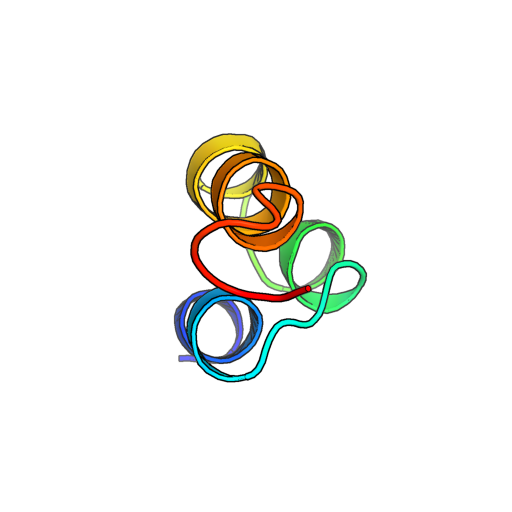GLU A CA 16
ATOM 8114 C C . GLU A 1 4 ? 0.965 -6.679 -0.135 1.00 0.32 4 GLU A C 16
ATOM 8115 O O . GLU A 1 4 ? 1.379 -5.928 0.748 1.00 0.35 4 GLU A O 16
ATOM 8127 N N . GLN A 1 5 ? 1.801 -7.302 -0.978 1.00 0.30 5 GLN A N 16
ATOM 8128 C CA . GLN A 1 5 ? 3.247 -7.127 -0.871 1.00 0.35 5 GLN A CA 16
ATOM 8129 C C . GLN A 1 5 ? 3.627 -5.642 -0.871 1.00 0.36 5 GLN A C 16
ATOM 8130 O O . GLN A 1 5 ? 4.542 -5.248 -0.150 1.00 0.42 5 GLN A O 16
ATOM 8144 N N . SER A 1 6 ? 2.905 -4.823 -1.648 1.00 0.35 6 SER A N 16
ATOM 8145 C CA . SER A 1 6 ? 3.049 -3.376 -1.657 1.00 0.33 6 SER A CA 16
ATOM 8146 C C . SER A 1 6 ? 2.681 -2.733 -0.327 1.00 0.29 6 SER A C 16
ATOM 8147 O O . SER A 1 6 ? 3.320 -1.768 0.075 1.00 0.40 6 SER A O 16
ATOM 8155 N N . ALA A 1 7 ? 1.685 -3.243 0.380 1.00 0.29 7 ALA A N 16
ATOM 8156 C CA . ALA A 1 7 ? 1.358 -2.700 1.688 1.00 0.47 7 ALA A CA 16
ATOM 8157 C C . ALA A 1 7 ? 2.472 -3.079 2.658 1.00 0.60 7 ALA A C 16
ATOM 8158 O O . ALA A 1 7 ? 3.075 -2.236 3.320 1.00 0.78 7 ALA A O 16
ATOM 8165 N N . LEU A 1 8 ? 2.781 -4.370 2.678 1.00 0.59 8 LEU A N 16
ATOM 8166 C CA . LEU A 1 8 ? 3.720 -5.017 3.560 1.00 0.76 8 LEU A CA 16
ATOM 8167 C C . LEU A 1 8 ? 5.104 -4.368 3.446 1.00 0.83 8 LEU A C 16
ATOM 8168 O O . LEU A 1 8 ? 5.708 -4.035 4.462 1.00 1.01 8 LEU A O 16
ATOM 8184 N N . GLN A 1 9 ? 5.612 -4.179 2.224 1.00 0.72 9 GLN A N 16
ATOM 8185 C CA . GLN A 1 9 ? 6.907 -3.556 1.993 1.00 0.76 9 GLN A CA 16
ATOM 8186 C C . GLN A 1 9 ? 6.770 -2.050 1.768 1.00 0.68 9 GLN A C 16
ATOM 8187 O O . GLN A 1 9 ? 7.699 -1.426 1.262 1.00 0.77 9 GLN A O 16
ATOM 8201 N N . CYS A 1 10 ? 5.636 -1.452 2.148 1.00 0.70 10 CYS A N 16
ATOM 8202 C CA . CYS A 1 10 ? 5.503 -0.005 2.217 1.00 0.69 10 CYS A CA 16
ATOM 8203 C C . CYS A 1 10 ? 5.719 0.643 0.845 1.00 0.65 10 CYS A C 16
ATOM 8204 O O . CYS A 1 10 ? 6.205 1.767 0.737 1.00 0.82 10 CYS A O 16
ATOM 8211 N N . ASN A 1 11 ? 5.354 -0.068 -0.226 1.00 0.56 11 ASN A N 16
ATOM 8212 C CA . ASN A 1 11 ? 5.638 0.354 -1.581 1.00 0.44 11 ASN A CA 16
ATOM 8213 C C . ASN A 1 11 ? 4.484 1.215 -2.046 1.00 0.41 11 ASN A C 16
ATOM 8214 O O . ASN A 1 11 ? 3.569 0.717 -2.703 1.00 0.37 11 ASN A O 16
ATOM 8225 N N . GLU A 1 12 ? 4.559 2.504 -1.718 1.00 0.47 12 GLU A N 16
ATOM 8226 C CA . GLU A 1 12 ? 3.683 3.541 -2.244 1.00 0.52 12 GLU A CA 16
ATOM 8227 C C . GLU A 1 12 ? 3.416 3.317 -3.741 1.00 0.45 12 GLU A C 16
ATOM 8228 O O . GLU A 1 12 ? 2.290 3.468 -4.209 1.00 0.54 12 GLU A O 16
ATOM 8240 N N . GLN A 1 13 ? 4.459 2.935 -4.490 1.00 0.37 13 GLN A N 16
ATOM 8241 C CA . GLN A 1 13 ? 4.365 2.752 -5.930 1.00 0.44 13 GLN A CA 16
ATOM 8242 C C . GLN A 1 13 ? 3.308 1.699 -6.201 1.00 0.34 13 GLN A C 16
ATOM 8243 O O . GLN A 1 13 ? 2.273 1.970 -6.799 1.00 0.31 13 GLN A O 16
ATOM 8257 N N . GLY A 1 14 ? 3.595 0.488 -5.748 1.00 0.31 14 GLY A N 16
ATOM 8258 C CA . GLY A 1 14 ? 2.745 -0.672 -5.848 1.00 0.27 14 GLY A CA 16
ATOM 8259 C C . GLY A 1 14 ? 1.339 -0.380 -5.335 1.00 0.21 14 GLY A C 16
ATOM 8260 O O . GLY A 1 14 ? 0.369 -0.841 -5.923 1.00 0.23 14 GLY A O 16
ATOM 8264 N N . CYS A 1 15 ? 1.203 0.414 -4.275 1.00 0.22 15 CYS A N 16
ATOM 8265 C CA . CYS A 1 15 ? -0.114 0.790 -3.776 1.00 0.24 15 CYS A CA 16
ATOM 8266 C C . CYS A 1 15 ? -0.961 1.495 -4.848 1.00 0.26 15 CYS A C 16
ATOM 8267 O O . CYS A 1 15 ? -2.184 1.510 -4.752 1.00 0.32 15 CYS A O 16
ATOM 8274 N N . HIS A 1 16 ? -0.334 2.088 -5.865 1.00 0.25 16 HIS A N 16
ATOM 8275 C CA . HIS A 1 16 ? -1.004 2.570 -7.071 1.00 0.26 16 HIS A CA 16
ATOM 8276 C C . HIS A 1 16 ? -0.908 1.567 -8.229 1.00 0.21 16 HIS A C 16
ATOM 8277 O O . HIS A 1 16 ? -1.856 1.412 -8.993 1.00 0.24 16 HIS A O 16
ATOM 8291 N N . ASN A 1 17 ? 0.262 0.949 -8.406 1.00 0.20 17 ASN A N 16
ATOM 8292 C CA . ASN A 1 17 ? 0.619 0.177 -9.594 1.00 0.24 17 ASN A CA 16
ATOM 8293 C C . ASN A 1 17 ? 0.057 -1.244 -9.531 1.00 0.24 17 ASN A C 16
ATOM 8294 O O . ASN A 1 17 ? -0.477 -1.756 -10.510 1.00 0.34 17 ASN A O 16
ATOM 8305 N N . PHE A 1 18 ? 0.254 -1.898 -8.387 1.00 0.19 18 PHE A N 16
ATOM 8306 C CA . PHE A 1 18 ? -0.108 -3.279 -8.121 1.00 0.22 18 PHE A CA 16
ATOM 8307 C C . PHE A 1 18 ? -1.513 -3.353 -7.523 1.00 0.21 18 PHE A C 16
ATOM 8308 O O . PHE A 1 18 ? -2.339 -4.131 -7.990 1.00 0.24 18 PHE A O 16
ATOM 8325 N N . CYS A 1 19 ? -1.781 -2.575 -6.469 1.00 0.19 19 CYS A N 16
ATOM 8326 C CA . CYS A 1 19 ? -3.104 -2.534 -5.861 1.00 0.20 19 CYS A CA 16
ATOM 8327 C C . CYS A 1 19 ? -4.076 -1.833 -6.795 1.00 0.19 19 CYS A C 16
ATOM 8328 O O . CYS A 1 19 ? -3.732 -0.874 -7.483 1.00 0.22 19 CYS A O 16
ATOM 8335 N N . SER A 1 20 ? -5.311 -2.320 -6.786 1.00 0.21 20 SER A N 16
ATOM 8336 C CA . SER A 1 20 ? -6.429 -1.769 -7.521 1.00 0.21 20 SER A CA 16
ATOM 8337 C C . SER A 1 20 ? -6.814 -0.421 -6.904 1.00 0.19 20 SER A C 16
ATOM 8338 O O . SER A 1 20 ? -6.399 -0.120 -5.785 1.00 0.24 20 SER A O 16
ATOM 8346 N N . PRO A 1 21 ? -7.646 0.390 -7.572 1.00 0.21 21 PRO A N 16
ATOM 8347 C CA . PRO A 1 21 ? -8.089 1.655 -7.014 1.00 0.24 21 PRO A CA 16
ATOM 8348 C C . PRO A 1 21 ? -8.820 1.494 -5.671 1.00 0.25 21 PRO A C 16
ATOM 8349 O O . PRO A 1 21 ? -8.841 2.450 -4.897 1.00 0.27 21 PRO A O 16
ATOM 8360 N N . GLU A 1 22 ? -9.390 0.318 -5.367 1.00 0.30 22 GLU A N 16
ATOM 8361 C CA . GLU A 1 22 ? -10.158 0.155 -4.131 1.00 0.32 22 GLU A CA 16
ATOM 8362 C C . GLU A 1 22 ? -9.187 -0.037 -2.986 1.00 0.27 22 GLU A C 16
ATOM 8363 O O . GLU A 1 22 ? -9.342 0.549 -1.914 1.00 0.30 22 GLU A O 16
ATOM 8375 N N . ASP A 1 23 ? -8.187 -0.878 -3.231 1.00 0.24 23 ASP A N 16
ATOM 8376 C CA . ASP A 1 23 ? -7.196 -1.189 -2.228 1.00 0.24 23 ASP A CA 16
ATOM 8377 C C . ASP A 1 23 ? -6.183 -0.060 -2.145 1.00 0.22 23 ASP A C 16
ATOM 8378 O O . ASP A 1 23 ? -5.586 0.115 -1.098 1.00 0.29 23 ASP A O 16
ATOM 8387 N N . LYS A 1 24 ? -6.008 0.742 -3.199 1.00 0.19 24 LYS A N 16
ATOM 8388 C CA . LYS A 1 24 ? -5.139 1.914 -3.207 1.00 0.18 24 LYS A CA 16
ATOM 8389 C C . LYS A 1 24 ? -5.150 2.703 -1.887 1.00 0.19 24 LYS A C 16
ATOM 8390 O O . LYS A 1 24 ? -4.106 2.780 -1.246 1.00 0.19 24 LYS A O 16
ATOM 8409 N N . PRO A 1 25 ? -6.261 3.329 -1.459 1.00 0.23 25 PRO A N 16
ATOM 8410 C CA . PRO A 1 25 ? -6.289 4.061 -0.201 1.00 0.27 25 PRO A CA 16
ATOM 8411 C C . PRO A 1 25 ? -6.011 3.117 0.964 1.00 0.28 25 PRO A C 16
ATOM 8412 O O . PRO A 1 25 ? -5.224 3.441 1.849 1.00 0.31 25 PRO A O 16
ATOM 8423 N N . GLY A 1 26 ? -6.630 1.937 0.949 1.00 0.29 26 GLY A N 16
ATOM 8424 C CA . GLY A 1 26 ? -6.386 0.907 1.947 1.00 0.33 26 GLY A CA 16
ATOM 8425 C C . GLY A 1 26 ? -4.897 0.583 2.103 1.00 0.31 26 GLY A C 16
ATOM 8426 O O . GLY A 1 26 ? -4.454 0.209 3.178 1.00 0.39 26 GLY A O 16
ATOM 8430 N N . CYS A 1 27 ? -4.134 0.633 1.017 1.00 0.25 27 CYS A N 16
ATOM 8431 C CA . CYS A 1 27 ? -2.740 0.246 0.968 1.00 0.24 27 CYS A CA 16
ATOM 8432 C C . CYS A 1 27 ? -1.935 1.476 1.327 1.00 0.22 27 CYS A C 16
ATOM 8433 O O . CYS A 1 27 ? -1.330 1.550 2.382 1.00 0.29 27 CYS A O 16
ATOM 8440 N N . LEU A 1 28 ? -1.962 2.469 0.436 1.00 0.19 28 LEU A N 16
ATOM 8441 C CA . LEU A 1 28 ? -1.128 3.653 0.513 1.00 0.19 28 LEU A CA 16
ATOM 8442 C C . LEU A 1 28 ? -1.530 4.481 1.693 1.00 0.19 28 LEU A C 16
ATOM 8443 O O . LEU A 1 28 ? -0.687 4.865 2.474 1.00 0.23 28 LEU A O 16
ATOM 8459 N N . GLY A 1 29 ? -2.808 4.788 1.808 1.00 0.18 29 GLY A N 16
ATOM 8460 C CA . GLY A 1 29 ? -3.317 5.528 2.956 1.00 0.21 29 GLY A CA 16
ATOM 8461 C C . GLY A 1 29 ? -2.848 4.899 4.273 1.00 0.24 29 GLY A C 16
ATOM 8462 O O . GLY A 1 29 ? -2.518 5.616 5.216 1.00 0.30 29 GLY A O 16
ATOM 8466 N N . MET A 1 30 ? -2.776 3.563 4.333 1.00 0.24 30 MET A N 16
ATOM 8467 C CA . MET A 1 30 ? -2.226 2.872 5.494 1.00 0.28 30 MET A CA 16
ATOM 8468 C C . MET A 1 30 ? -0.697 3.011 5.538 1.00 0.29 30 MET A C 16
ATOM 8469 O O . MET A 1 30 ? -0.148 3.359 6.576 1.00 0.34 30 MET A O 16
ATOM 8483 N N . VAL A 1 31 ? 0.012 2.774 4.431 1.00 0.29 31 VAL A N 16
ATOM 8484 C CA . VAL A 1 31 ? 1.467 2.889 4.363 1.00 0.34 31 VAL A CA 16
ATOM 8485 C C . VAL A 1 31 ? 1.920 4.289 4.806 1.00 0.33 31 VAL A C 16
ATOM 8486 O O . VAL A 1 31 ? 2.848 4.436 5.595 1.00 0.39 31 VAL A O 16
ATOM 8499 N N . TRP A 1 32 ? 1.247 5.324 4.306 1.00 0.31 32 TRP A N 16
ATOM 8500 C CA . TRP A 1 32 ? 1.490 6.717 4.628 1.00 0.32 32 TRP A CA 16
ATOM 8501 C C . TRP A 1 32 ? 1.275 6.969 6.116 1.00 0.34 32 TRP A C 16
ATOM 8502 O O . TRP A 1 32 ? 1.793 7.957 6.626 1.00 0.38 32 TRP A O 16
ATOM 8523 N N . ASN A 1 33 ? 0.523 6.112 6.817 1.00 0.34 33 ASN A N 16
ATOM 8524 C CA . ASN A 1 33 ? 0.347 6.251 8.250 1.00 0.36 33 ASN A CA 16
ATOM 8525 C C . ASN A 1 33 ? 1.625 5.745 8.929 1.00 0.34 33 ASN A C 16
ATOM 8526 O O . ASN A 1 33 ? 1.908 4.545 8.840 1.00 0.36 33 ASN A O 16
ATOM 8537 N N . PRO A 1 34 ? 2.408 6.620 9.591 1.00 0.39 34 PRO A N 16
ATOM 8538 C CA . PRO A 1 34 ? 3.716 6.282 10.143 1.00 0.46 34 PRO A CA 16
ATOM 8539 C C . PRO A 1 34 ? 3.564 5.476 11.442 1.00 0.50 34 PRO A C 16
ATOM 8540 O O . PRO A 1 34 ? 3.971 5.913 12.516 1.00 1.63 34 PRO A O 16
ATOM 8551 N N . GLU A 1 35 ? 2.927 4.311 11.330 1.00 1.10 35 GLU A N 16
ATOM 8552 C CA . GLU A 1 35 ? 2.453 3.472 12.418 1.00 0.92 35 GLU A CA 16
ATOM 8553 C C . GLU A 1 35 ? 2.312 2.047 11.879 1.00 0.86 35 GLU A C 16
ATOM 8554 O O . GLU A 1 35 ? 2.849 1.099 12.447 1.00 1.06 35 GLU A O 16
ATOM 8566 N N . LEU A 1 36 ? 1.627 1.913 10.734 1.00 0.76 36 LEU A N 16
ATOM 8567 C CA . LEU A 1 36 ? 1.526 0.655 10.002 1.00 0.89 36 LEU A CA 16
ATOM 8568 C C . LEU A 1 36 ? 2.753 0.430 9.119 1.00 1.00 36 LEU A C 16
ATOM 8569 O O . LEU A 1 36 ? 3.178 -0.712 8.961 1.00 1.40 36 LEU A O 16
ATOM 8585 N N . CYS A 1 37 ? 3.355 1.500 8.588 1.00 0.70 37 CYS A N 16
ATOM 8586 C CA . CYS A 1 37 ? 4.667 1.436 7.939 1.00 0.71 37 CYS A CA 16
ATOM 8587 C C . CYS A 1 37 ? 5.569 2.511 8.547 1.00 0.73 37 CYS A C 16
ATOM 8588 O O . CYS A 1 37 ? 5.740 3.574 7.952 1.00 0.80 37 CYS A O 16
ATOM 8595 N N . PRO A 1 38 ? 6.107 2.268 9.751 1.00 1.12 38 PRO A N 16
ATOM 8596 C CA . PRO A 1 38 ? 7.088 3.141 10.363 1.00 1.41 38 PRO A CA 16
ATOM 8597 C C . PRO A 1 38 ? 8.480 2.837 9.797 1.00 1.92 38 PRO A C 16
ATOM 8598 O O . PRO A 1 38 ? 9.381 3.642 10.018 1.00 2.46 38 PRO A O 16
ATOM 8609 N N . ASP A 1 1 ? -0.926 -11.032 -2.402 1.00 0.58 1 ASP A N 17
ATOM 8610 C CA . ASP A 1 1 ? -0.269 -10.947 -3.727 1.00 0.51 1 ASP A CA 17
ATOM 8611 C C . ASP A 1 1 ? 0.394 -9.593 -3.953 1.00 0.42 1 ASP A C 17
ATOM 8612 O O . ASP A 1 1 ? 0.725 -8.942 -2.975 1.00 0.42 1 ASP A O 17
ATOM 8621 N N . LEU A 1 2 ? 0.610 -9.150 -5.201 1.00 0.43 2 LEU A N 17
ATOM 8622 C CA . LEU A 1 2 ? 1.349 -7.940 -5.524 1.00 0.36 2 LEU A CA 17
ATOM 8623 C C . LEU A 1 2 ? 0.874 -6.731 -4.709 1.00 0.31 2 LEU A C 17
ATOM 8624 O O . LEU A 1 2 ? 1.666 -5.984 -4.138 1.00 0.43 2 LEU A O 17
ATOM 8640 N N . CYS A 1 3 ? -0.445 -6.555 -4.667 1.00 0.28 3 CYS A N 17
ATOM 8641 C CA . CYS A 1 3 ? -1.098 -5.462 -3.963 1.00 0.28 3 CYS A CA 17
ATOM 8642 C C . CYS A 1 3 ? -0.750 -5.466 -2.474 1.00 0.33 3 CYS A C 17
ATOM 8643 O O . CYS A 1 3 ? -0.213 -4.500 -1.935 1.00 0.43 3 CYS A O 17
ATOM 8650 N N . GLU A 1 4 ? -1.052 -6.588 -1.828 1.00 0.32 4 GLU A N 17
ATOM 8651 C CA . GLU A 1 4 ? -0.664 -6.873 -0.451 1.00 0.31 4 GLU A CA 17
ATOM 8652 C C . GLU A 1 4 ? 0.825 -6.583 -0.261 1.00 0.31 4 GLU A C 17
ATOM 8653 O O . GLU A 1 4 ? 1.191 -5.821 0.630 1.00 0.33 4 GLU A O 17
ATOM 8665 N N . GLN A 1 5 ? 1.687 -7.167 -1.098 1.00 0.30 5 GLN A N 17
ATOM 8666 C CA . GLN A 1 5 ? 3.109 -6.866 -1.096 1.00 0.34 5 GLN A CA 17
ATOM 8667 C C . GLN A 1 5 ? 3.355 -5.358 -1.039 1.00 0.36 5 GLN A C 17
ATOM 8668 O O . GLN A 1 5 ? 4.127 -4.925 -0.185 1.00 0.50 5 GLN A O 17
ATOM 8682 N N . SER A 1 6 ? 2.727 -4.532 -1.872 1.00 0.36 6 SER A N 17
ATOM 8683 C CA . SER A 1 6 ? 2.927 -3.094 -1.743 1.00 0.36 6 SER A CA 17
ATOM 8684 C C . SER A 1 6 ? 2.538 -2.519 -0.379 1.00 0.40 6 SER A C 17
ATOM 8685 O O . SER A 1 6 ? 3.111 -1.513 0.033 1.00 0.56 6 SER A O 17
ATOM 8693 N N . ALA A 1 7 ? 1.597 -3.135 0.330 1.00 0.38 7 ALA A N 17
ATOM 8694 C CA . ALA A 1 7 ? 1.214 -2.690 1.661 1.00 0.55 7 ALA A CA 17
ATOM 8695 C C . ALA A 1 7 ? 2.281 -3.123 2.660 1.00 0.66 7 ALA A C 17
ATOM 8696 O O . ALA A 1 7 ? 2.800 -2.325 3.439 1.00 0.85 7 ALA A O 17
ATOM 8703 N N . LEU A 1 8 ? 2.626 -4.402 2.602 1.00 0.62 8 LEU A N 17
ATOM 8704 C CA . LEU A 1 8 ? 3.513 -5.099 3.501 1.00 0.76 8 LEU A CA 17
ATOM 8705 C C . LEU A 1 8 ? 4.938 -4.539 3.376 1.00 0.75 8 LEU A C 17
ATOM 8706 O O . LEU A 1 8 ? 5.522 -4.109 4.366 1.00 1.00 8 LEU A O 17
ATOM 8722 N N . GLN A 1 9 ? 5.496 -4.508 2.160 1.00 0.55 9 GLN A N 17
ATOM 8723 C CA . GLN A 1 9 ? 6.799 -3.920 1.877 1.00 0.55 9 GLN A CA 17
ATOM 8724 C C . GLN A 1 9 ? 6.749 -2.386 1.794 1.00 0.49 9 GLN A C 17
ATOM 8725 O O . GLN A 1 9 ? 7.786 -1.767 1.560 1.00 0.52 9 GLN A O 17
ATOM 8739 N N . CYS A 1 10 ? 5.583 -1.758 1.981 1.00 0.51 10 CYS A N 17
ATOM 8740 C CA . CYS A 1 10 ? 5.448 -0.303 2.034 1.00 0.53 10 CYS A CA 17
ATOM 8741 C C . CYS A 1 10 ? 5.948 0.365 0.754 1.00 0.45 10 CYS A C 17
ATOM 8742 O O . CYS A 1 10 ? 6.706 1.333 0.783 1.00 0.55 10 CYS A O 17
ATOM 8749 N N . ASN A 1 11 ? 5.475 -0.142 -0.385 1.00 0.51 11 ASN A N 17
ATOM 8750 C CA . ASN A 1 11 ? 5.763 0.374 -1.712 1.00 0.45 11 ASN A CA 17
ATOM 8751 C C . ASN A 1 11 ? 4.582 1.228 -2.172 1.00 0.46 11 ASN A C 17
ATOM 8752 O O . ASN A 1 11 ? 3.650 0.713 -2.794 1.00 0.39 11 ASN A O 17
ATOM 8763 N N . GLU A 1 12 ? 4.648 2.533 -1.892 1.00 0.57 12 GLU A N 17
ATOM 8764 C CA . GLU A 1 12 ? 3.699 3.536 -2.367 1.00 0.60 12 GLU A CA 17
ATOM 8765 C C . GLU A 1 12 ? 3.393 3.342 -3.862 1.00 0.55 12 GLU A C 17
ATOM 8766 O O . GLU A 1 12 ? 2.232 3.376 -4.273 1.00 0.58 12 GLU A O 17
ATOM 8778 N N . GLN A 1 13 ? 4.429 3.147 -4.686 1.00 0.54 13 GLN A N 17
ATOM 8779 C CA . GLN A 1 13 ? 4.260 3.000 -6.126 1.00 0.52 13 GLN A CA 17
ATOM 8780 C C . GLN A 1 13 ? 3.338 1.827 -6.371 1.00 0.44 13 GLN A C 17
ATOM 8781 O O . GLN A 1 13 ? 2.294 1.952 -6.996 1.00 0.45 13 GLN A O 17
ATOM 8795 N N . GLY A 1 14 ? 3.751 0.675 -5.868 1.00 0.40 14 GLY A N 17
ATOM 8796 C CA . GLY A 1 14 ? 2.997 -0.563 -5.959 1.00 0.37 14 GLY A CA 17
ATOM 8797 C C . GLY A 1 14 ? 1.553 -0.401 -5.451 1.00 0.33 14 GLY A C 17
ATOM 8798 O O . GLY A 1 14 ? 0.616 -0.912 -6.062 1.00 0.33 14 GLY A O 17
ATOM 8802 N N . CYS A 1 15 ? 1.337 0.360 -4.377 1.00 0.33 15 CYS A N 17
ATOM 8803 C CA . CYS A 1 15 ? -0.013 0.686 -3.911 1.00 0.32 15 CYS A CA 17
ATOM 8804 C C . CYS A 1 15 ? -0.874 1.415 -4.961 1.00 0.31 15 CYS A C 17
ATOM 8805 O O . CYS A 1 15 ? -2.092 1.491 -4.815 1.00 0.35 15 CYS A O 17
ATOM 8812 N N . HIS A 1 16 ? -0.264 1.980 -5.998 1.00 0.35 16 HIS A N 17
ATOM 8813 C CA . HIS A 1 16 ? -0.938 2.490 -7.195 1.00 0.36 16 HIS A CA 17
ATOM 8814 C C . HIS A 1 16 ? -0.848 1.525 -8.385 1.00 0.33 16 HIS A C 17
ATOM 8815 O O . HIS A 1 16 ? -1.806 1.385 -9.140 1.00 0.32 16 HIS A O 17
ATOM 8829 N N . ASN A 1 17 ? 0.319 0.915 -8.596 1.00 0.34 17 ASN A N 17
ATOM 8830 C CA . ASN A 1 17 ? 0.646 0.132 -9.786 1.00 0.36 17 ASN A CA 17
ATOM 8831 C C . ASN A 1 17 ? 0.041 -1.268 -9.688 1.00 0.29 17 ASN A C 17
ATOM 8832 O O . ASN A 1 17 ? -0.539 -1.776 -10.644 1.00 0.37 17 ASN A O 17
ATOM 8843 N N . PHE A 1 18 ? 0.247 -1.909 -8.539 1.00 0.24 18 PHE A N 17
ATOM 8844 C CA . PHE A 1 18 ? -0.155 -3.273 -8.248 1.00 0.22 18 PHE A CA 17
ATOM 8845 C C . PHE A 1 18 ? -1.576 -3.294 -7.693 1.00 0.21 18 PHE A C 17
ATOM 8846 O O . PHE A 1 18 ? -2.403 -4.077 -8.155 1.00 0.24 18 PHE A O 17
ATOM 8863 N N . CYS A 1 19 ? -1.855 -2.479 -6.671 1.00 0.24 19 CYS A N 17
ATOM 8864 C CA . CYS A 1 19 ? -3.193 -2.454 -6.088 1.00 0.26 19 CYS A CA 17
ATOM 8865 C C . CYS A 1 19 ? -4.173 -1.767 -7.025 1.00 0.26 19 CYS A C 17
ATOM 8866 O O . CYS A 1 19 ? -3.856 -0.763 -7.664 1.00 0.28 19 CYS A O 17
ATOM 8873 N N . SER A 1 20 ? 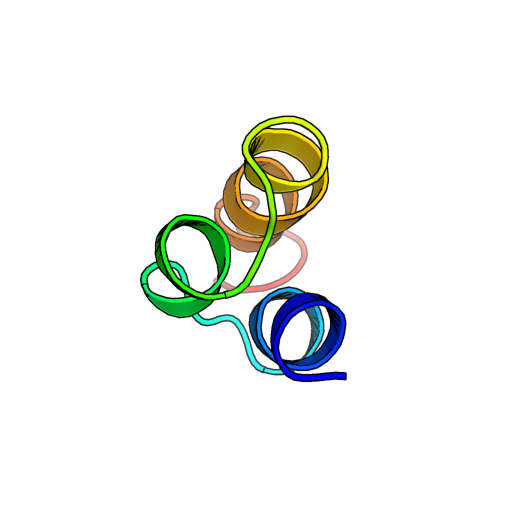-5.388 -2.293 -7.055 1.00 0.29 20 SER A N 17
ATOM 8874 C CA . SER A 1 20 ? -6.524 -1.714 -7.739 1.00 0.29 20 SER A CA 17
ATOM 8875 C C . SER A 1 20 ? -6.960 -0.445 -6.996 1.00 0.23 20 SER A C 17
ATOM 8876 O O . SER A 1 20 ? -6.610 -0.263 -5.829 1.00 0.25 20 SER A O 17
ATOM 8884 N N . PRO A 1 21 ? -7.758 0.427 -7.627 1.00 0.25 21 PRO A N 17
ATOM 8885 C CA . PRO A 1 21 ? -8.209 1.666 -7.012 1.00 0.30 21 PRO A CA 17
ATOM 8886 C C . PRO A 1 21 ? -8.950 1.477 -5.680 1.00 0.30 21 PRO A C 17
ATOM 8887 O O . PRO A 1 21 ? -8.958 2.410 -4.876 1.00 0.34 21 PRO A O 17
ATOM 8898 N N . GLU A 1 22 ? -9.561 0.312 -5.428 1.00 0.31 22 GLU A N 17
ATOM 8899 C CA . GLU A 1 22 ? -10.289 0.092 -4.169 1.00 0.36 22 GLU A CA 17
ATOM 8900 C C . GLU A 1 22 ? -9.272 -0.146 -3.065 1.00 0.31 22 GLU A C 17
ATOM 8901 O O . GLU A 1 22 ? -9.393 0.407 -1.956 1.00 0.33 22 GLU A O 17
ATOM 8913 N N . ASP A 1 23 ? -8.272 -0.957 -3.350 1.00 0.27 23 ASP A N 17
ATOM 8914 C CA . ASP A 1 23 ? -7.242 -1.307 -2.395 1.00 0.28 23 ASP A CA 17
ATOM 8915 C C . ASP A 1 23 ? -6.286 -0.136 -2.205 1.00 0.25 23 ASP A C 17
ATOM 8916 O O . ASP A 1 23 ? -5.771 0.047 -1.116 1.00 0.29 23 ASP A O 17
ATOM 8925 N N . LYS A 1 24 ? -6.058 0.674 -3.250 1.00 0.23 24 LYS A N 17
ATOM 8926 C CA . LYS A 1 24 ? -5.210 1.862 -3.215 1.00 0.21 24 LYS A CA 17
ATOM 8927 C C . LYS A 1 24 ? -5.221 2.607 -1.867 1.00 0.25 24 LYS A C 17
ATOM 8928 O O . LYS A 1 24 ? -4.173 2.671 -1.232 1.00 0.25 24 LYS A O 17
ATOM 8947 N N . PRO A 1 25 ? -6.332 3.216 -1.413 1.00 0.30 25 PRO A N 17
ATOM 8948 C CA . PRO A 1 25 ? -6.358 3.912 -0.134 1.00 0.37 25 PRO A CA 17
ATOM 8949 C C . PRO A 1 25 ? -6.025 2.946 1.000 1.00 0.39 25 PRO A C 17
ATOM 8950 O O . PRO A 1 25 ? -5.223 3.266 1.872 1.00 0.41 25 PRO A O 17
ATOM 8961 N N . GLY A 1 26 ? -6.617 1.753 0.965 1.00 0.41 26 GLY A N 17
ATOM 8962 C CA . GLY A 1 26 ? -6.324 0.695 1.921 1.00 0.47 26 GLY A CA 17
ATOM 8963 C C . GLY A 1 26 ? -4.823 0.422 2.041 1.00 0.43 26 GLY A C 17
ATOM 8964 O O . GLY A 1 26 ? -4.347 0.091 3.124 1.00 0.50 26 GLY A O 17
ATOM 8968 N N . CYS A 1 27 ? -4.089 0.484 0.935 1.00 0.35 27 CYS A N 17
ATOM 8969 C CA . CYS A 1 27 ? -2.684 0.123 0.840 1.00 0.35 27 CYS A CA 17
ATOM 8970 C C . CYS A 1 27 ? -1.829 1.334 1.171 1.00 0.33 27 CYS A C 17
ATOM 8971 O O . CYS A 1 27 ? -1.069 1.337 2.129 1.00 0.46 27 CYS A O 17
ATOM 8978 N N . LEU A 1 28 ? -1.946 2.377 0.355 1.00 0.24 28 LEU A N 17
ATOM 8979 C CA . LEU A 1 28 ? -1.135 3.584 0.434 1.00 0.24 28 LEU A CA 17
ATOM 8980 C C . LEU A 1 28 ? -1.517 4.410 1.621 1.00 0.23 28 LEU A C 17
ATOM 8981 O O . LEU A 1 28 ? -0.650 4.875 2.335 1.00 0.32 28 LEU A O 17
ATOM 8997 N N . GLY A 1 29 ? -2.802 4.635 1.803 1.00 0.25 29 GLY A N 17
ATOM 8998 C CA . GLY A 1 29 ? -3.288 5.333 2.987 1.00 0.30 29 GLY A CA 17
ATOM 8999 C C . GLY A 1 29 ? -2.753 4.653 4.250 1.00 0.37 29 GLY A C 17
ATOM 9000 O O . GLY A 1 29 ? -2.303 5.328 5.176 1.00 0.49 29 GLY A O 17
ATOM 9004 N N . MET A 1 30 ? -2.756 3.317 4.271 1.00 0.37 30 MET A N 17
ATOM 9005 C CA . MET A 1 30 ? -2.178 2.548 5.366 1.00 0.47 30 MET A CA 17
ATOM 9006 C C . MET A 1 30 ? -0.669 2.782 5.455 1.00 0.41 30 MET A C 17
ATOM 9007 O O . MET A 1 30 ? -0.170 3.188 6.502 1.00 0.43 30 MET A O 17
ATOM 9021 N N . VAL A 1 31 ? 0.063 2.531 4.368 1.00 0.39 31 VAL A N 17
ATOM 9022 C CA . VAL A 1 31 ? 1.510 2.712 4.294 1.00 0.41 31 VAL A CA 17
ATOM 9023 C C . VAL A 1 31 ? 1.894 4.122 4.751 1.00 0.37 31 VAL A C 17
ATOM 9024 O O . VAL A 1 31 ? 2.890 4.296 5.451 1.00 0.47 31 VAL A O 17
ATOM 9037 N N . TRP A 1 32 ? 1.097 5.127 4.386 1.00 0.33 32 TRP A N 17
ATOM 9038 C CA . TRP A 1 32 ? 1.382 6.515 4.714 1.00 0.34 32 TRP A CA 17
ATOM 9039 C C . TRP A 1 32 ? 1.206 6.766 6.208 1.00 0.36 32 TRP A C 17
ATOM 9040 O O . TRP A 1 32 ? 1.652 7.815 6.678 1.00 0.41 32 TRP A O 17
ATOM 9061 N N . ASN A 1 33 ? 0.584 5.862 6.963 1.00 0.41 33 ASN A N 17
ATOM 9062 C CA . ASN A 1 33 ? 0.486 6.007 8.405 1.00 0.42 33 ASN A CA 17
ATOM 9063 C C . ASN A 1 33 ? 1.785 5.510 9.071 1.00 0.42 33 ASN A C 17
ATOM 9064 O O . ASN A 1 33 ? 1.986 4.294 9.179 1.00 0.44 33 ASN A O 17
ATOM 9075 N N . PRO A 1 34 ? 2.651 6.409 9.580 1.00 0.49 34 PRO A N 17
ATOM 9076 C CA . PRO A 1 34 ? 3.909 6.029 10.217 1.00 0.52 34 PRO A CA 17
ATOM 9077 C C . PRO A 1 34 ? 3.678 5.257 11.524 1.00 0.48 34 PRO A C 17
ATOM 9078 O O . PRO A 1 34 ? 4.587 4.588 12.012 1.00 1.10 34 PRO A O 17
ATOM 9089 N N . GLU A 1 35 ? 2.447 5.278 12.041 1.00 0.64 35 GLU A N 17
ATOM 9090 C CA . GLU A 1 35 ? 1.995 4.435 13.135 1.00 0.75 35 GLU A CA 17
ATOM 9091 C C . GLU A 1 35 ? 2.072 2.946 12.767 1.00 0.79 35 GLU A C 17
ATOM 9092 O O . GLU A 1 35 ? 2.394 2.137 13.634 1.00 1.09 35 GLU A O 17
ATOM 9104 N N . LEU A 1 36 ? 1.812 2.571 11.505 1.00 0.68 36 LEU A N 17
ATOM 9105 C CA . LEU A 1 36 ? 1.919 1.174 11.084 1.00 0.96 36 LEU A CA 17
ATOM 9106 C C . LEU A 1 36 ? 3.209 0.906 10.316 1.00 1.01 36 LEU A C 17
ATOM 9107 O O . LEU A 1 36 ? 3.820 -0.137 10.547 1.00 1.26 36 LEU A O 17
ATOM 9123 N N . CYS A 1 37 ? 3.631 1.802 9.414 1.00 0.81 37 CYS A N 17
ATOM 9124 C CA . CYS A 1 37 ? 4.889 1.613 8.688 1.00 0.81 37 CYS A CA 17
ATOM 9125 C C . CYS A 1 37 ? 5.902 2.706 9.035 1.00 0.92 37 CYS A C 17
ATOM 9126 O O . CYS A 1 37 ? 5.975 3.704 8.319 1.00 1.00 37 CYS A O 17
ATOM 9133 N N . PRO A 1 38 ? 6.644 2.554 10.145 1.00 1.16 38 PRO A N 17
ATOM 9134 C CA . PRO A 1 38 ? 7.662 3.509 10.553 1.00 1.38 38 PRO A CA 17
ATOM 9135 C C . PRO A 1 38 ? 8.920 3.356 9.692 1.00 1.68 38 PRO A C 17
ATOM 9136 O O . PRO A 1 38 ? 9.820 4.184 9.845 1.00 2.41 38 PRO A O 17
ATOM 9147 N N . ASP A 1 1 ? -0.836 -11.077 -2.673 1.00 0.49 1 ASP A N 18
ATOM 9148 C CA . ASP A 1 1 ? -0.371 -11.034 -4.064 1.00 0.50 1 ASP A CA 18
ATOM 9149 C C . ASP A 1 1 ? 0.275 -9.684 -4.321 1.00 0.45 1 ASP A C 18
ATOM 9150 O O . ASP A 1 1 ? 0.536 -9.016 -3.323 1.00 0.48 1 ASP A O 18
ATOM 9159 N N . LEU A 1 2 ? 0.520 -9.273 -5.574 1.00 0.48 2 LEU A N 18
ATOM 9160 C CA . LEU A 1 2 ? 1.300 -8.052 -5.830 1.00 0.41 2 LEU A CA 18
ATOM 9161 C C . LEU A 1 2 ? 0.755 -6.875 -5.014 1.00 0.35 2 LEU A C 18
ATOM 9162 O O . LEU A 1 2 ? 1.512 -6.094 -4.438 1.00 0.42 2 LEU A O 18
ATOM 9178 N N . CYS A 1 3 ? -0.574 -6.779 -4.953 1.00 0.33 3 CYS A N 18
ATOM 9179 C CA . CYS A 1 3 ? -1.266 -5.796 -4.135 1.00 0.31 3 CYS A CA 18
ATOM 9180 C C . CYS A 1 3 ? -0.821 -5.868 -2.675 1.00 0.31 3 CYS A C 18
ATOM 9181 O O . CYS A 1 3 ? -0.130 -4.974 -2.207 1.00 0.35 3 CYS A O 18
ATOM 9188 N N . GLU A 1 4 ? -1.185 -6.934 -1.959 1.00 0.31 4 GLU A N 18
ATOM 9189 C CA . GLU A 1 4 ? -0.770 -7.130 -0.565 1.00 0.30 4 GLU A CA 18
ATOM 9190 C C . GLU A 1 4 ? 0.728 -6.842 -0.404 1.00 0.29 4 GLU A C 18
ATOM 9191 O O . GLU A 1 4 ? 1.131 -6.001 0.399 1.00 0.34 4 GLU A O 18
ATOM 9203 N N . GLN A 1 5 ? 1.571 -7.500 -1.210 1.00 0.32 5 GLN A N 18
ATOM 9204 C CA . GLN A 1 5 ? 3.004 -7.255 -1.165 1.00 0.33 5 GLN A CA 18
ATOM 9205 C C . GLN A 1 5 ? 3.356 -5.762 -1.263 1.00 0.37 5 GLN A C 18
ATOM 9206 O O . GLN A 1 5 ? 4.328 -5.350 -0.638 1.00 0.45 5 GLN A O 18
ATOM 9220 N N . SER A 1 6 ? 2.605 -4.929 -1.993 1.00 0.37 6 SER A N 18
ATOM 9221 C CA . SER A 1 6 ? 2.894 -3.498 -1.990 1.00 0.42 6 SER A CA 18
ATOM 9222 C C . SER A 1 6 ? 2.778 -2.870 -0.600 1.00 0.45 6 SER A C 18
ATOM 9223 O O . SER A 1 6 ? 3.588 -2.020 -0.245 1.00 0.62 6 SER A O 18
ATOM 9231 N N . ALA A 1 7 ? 1.818 -3.313 0.209 1.00 0.38 7 ALA A N 18
ATOM 9232 C CA . ALA A 1 7 ? 1.731 -2.874 1.594 1.00 0.48 7 ALA A CA 18
ATOM 9233 C C . ALA A 1 7 ? 2.856 -3.524 2.384 1.00 0.54 7 ALA A C 18
ATOM 9234 O O . ALA A 1 7 ? 3.564 -2.867 3.141 1.00 0.66 7 ALA A O 18
ATOM 9241 N N . LEU A 1 8 ? 3.028 -4.828 2.185 1.00 0.51 8 LEU A N 18
ATOM 9242 C CA . LEU A 1 8 ? 3.902 -5.658 2.999 1.00 0.56 8 LEU A CA 18
ATOM 9243 C C . LEU A 1 8 ? 5.358 -5.192 2.883 1.00 0.60 8 LEU A C 18
ATOM 9244 O O . LEU A 1 8 ? 6.072 -5.123 3.878 1.00 0.75 8 LEU A O 18
ATOM 9260 N N . GLN A 1 9 ? 5.798 -4.870 1.662 1.00 0.54 9 GLN A N 18
ATOM 9261 C CA . GLN A 1 9 ? 7.115 -4.311 1.387 1.00 0.58 9 GLN A CA 18
ATOM 9262 C C . GLN A 1 9 ? 7.129 -2.782 1.570 1.00 0.50 9 GLN A C 18
ATOM 9263 O O . GLN A 1 9 ? 8.149 -2.150 1.305 1.00 0.57 9 GLN A O 18
ATOM 9277 N N . CYS A 1 10 ? 6.020 -2.171 2.006 1.00 0.48 10 CYS A N 18
ATOM 9278 C CA . CYS A 1 10 ? 5.886 -0.729 2.202 1.00 0.50 10 CYS A CA 18
ATOM 9279 C C . CYS A 1 10 ? 6.226 0.048 0.919 1.00 0.50 10 CYS A C 18
ATOM 9280 O O . CYS A 1 10 ? 6.787 1.141 0.937 1.00 0.57 10 CYS A O 18
ATOM 9287 N N . ASN A 1 11 ? 5.832 -0.521 -0.225 1.00 0.54 11 ASN A N 18
ATOM 9288 C CA . ASN A 1 11 ? 5.967 0.064 -1.549 1.00 0.44 11 ASN A CA 18
ATOM 9289 C C . ASN A 1 11 ? 4.747 0.941 -1.841 1.00 0.40 11 ASN A C 18
ATOM 9290 O O . ASN A 1 11 ? 3.785 0.503 -2.478 1.00 0.38 11 ASN A O 18
ATOM 9301 N N . GLU A 1 12 ? 4.834 2.200 -1.405 1.00 0.45 12 GLU A N 18
ATOM 9302 C CA . GLU A 1 12 ? 3.866 3.251 -1.693 1.00 0.48 12 GLU A CA 18
ATOM 9303 C C . GLU A 1 12 ? 3.446 3.239 -3.173 1.00 0.41 12 GLU A C 18
ATOM 9304 O O . GLU A 1 12 ? 2.272 3.394 -3.483 1.00 0.48 12 GLU A O 18
ATOM 9316 N N . GLN A 1 13 ? 4.385 3.034 -4.103 1.00 0.35 13 GLN A N 18
ATOM 9317 C CA . GLN A 1 13 ? 4.087 3.072 -5.532 1.00 0.39 13 GLN A CA 18
ATOM 9318 C C . GLN A 1 13 ? 3.209 1.895 -5.889 1.00 0.30 13 GLN A C 18
ATOM 9319 O O . GLN A 1 13 ? 2.184 2.028 -6.546 1.00 0.28 13 GLN A O 18
ATOM 9333 N N . GLY A 1 14 ? 3.669 0.727 -5.476 1.00 0.31 14 GLY A N 18
ATOM 9334 C CA . GLY A 1 14 ? 2.963 -0.535 -5.626 1.00 0.32 14 GLY A CA 18
ATOM 9335 C C . GLY A 1 14 ? 1.505 -0.421 -5.163 1.00 0.26 14 GLY A C 18
ATOM 9336 O O . GLY A 1 14 ? 0.606 -0.946 -5.817 1.00 0.27 14 GLY A O 18
ATOM 9340 N N . CYS A 1 15 ? 1.242 0.293 -4.068 1.00 0.24 15 CYS A N 18
ATOM 9341 C CA . CYS A 1 15 ? -0.139 0.552 -3.652 1.00 0.25 15 CYS A CA 18
ATOM 9342 C C . CYS A 1 15 ? -0.994 1.222 -4.745 1.00 0.26 15 CYS A C 18
ATOM 9343 O O . CYS A 1 15 ? -2.215 1.130 -4.716 1.00 0.32 15 CYS A O 18
ATOM 9350 N N . HIS A 1 16 ? -0.386 1.917 -5.704 1.00 0.26 16 HIS A N 18
ATOM 9351 C CA . HIS A 1 16 ? -1.066 2.465 -6.878 1.00 0.25 16 HIS A CA 18
ATOM 9352 C C . HIS A 1 16 ? -0.910 1.563 -8.103 1.00 0.20 16 HIS A C 18
ATOM 9353 O O . HIS A 1 16 ? -1.826 1.469 -8.915 1.00 0.24 16 HIS A O 18
ATOM 9367 N N . ASN A 1 17 ? 0.274 0.975 -8.269 1.00 0.20 17 ASN A N 18
ATOM 9368 C CA . ASN A 1 17 ? 0.686 0.290 -9.489 1.00 0.23 17 ASN A CA 18
ATOM 9369 C C . ASN A 1 17 ? 0.174 -1.153 -9.491 1.00 0.23 17 ASN A C 18
ATOM 9370 O O . ASN A 1 17 ? -0.316 -1.652 -10.499 1.00 0.31 17 ASN A O 18
ATOM 9381 N N . PHE A 1 18 ? 0.330 -1.828 -8.351 1.00 0.20 18 PHE A N 18
ATOM 9382 C CA . PHE A 1 18 ? -0.009 -3.220 -8.121 1.00 0.22 18 PHE A CA 18
ATOM 9383 C C . PHE A 1 18 ? -1.419 -3.336 -7.534 1.00 0.22 18 PHE A C 18
ATOM 9384 O O . PHE A 1 18 ? -2.221 -4.125 -8.029 1.00 0.24 18 PHE A O 18
ATOM 9401 N N . CYS A 1 19 ? -1.726 -2.594 -6.461 1.00 0.20 19 CYS A N 18
ATOM 9402 C CA . CYS A 1 19 ? -3.077 -2.629 -5.895 1.00 0.19 19 CYS A CA 18
ATOM 9403 C C . CYS A 1 19 ? -4.054 -1.881 -6.794 1.00 0.19 19 CYS A C 18
ATOM 9404 O O . CYS A 1 19 ? -3.713 -0.889 -7.437 1.00 0.24 19 CYS A O 18
ATOM 9411 N N . SER A 1 20 ? -5.293 -2.369 -6.818 1.00 0.19 20 SER A N 18
ATOM 9412 C CA . SER A 1 20 ? -6.396 -1.810 -7.581 1.00 0.21 20 SER A CA 18
ATOM 9413 C C . SER A 1 20 ? -6.830 -0.471 -6.963 1.00 0.19 20 SER A C 18
ATOM 9414 O O . SER A 1 20 ? -6.456 -0.178 -5.830 1.00 0.21 20 SER A O 18
ATOM 9422 N N . PRO A 1 21 ? -7.630 0.357 -7.656 1.00 0.22 21 PRO A N 18
ATOM 9423 C CA . PRO A 1 21 ? -8.018 1.661 -7.143 1.00 0.25 21 PRO A CA 18
ATOM 9424 C C . PRO A 1 21 ? -8.797 1.607 -5.822 1.00 0.25 21 PRO A C 18
ATOM 9425 O O . PRO A 1 21 ? -8.711 2.559 -5.053 1.00 0.27 21 PRO A O 18
ATOM 9436 N N . GLU A 1 22 ? -9.532 0.523 -5.546 1.00 0.30 22 GLU A N 18
ATOM 9437 C CA . GLU A 1 22 ? -10.251 0.371 -4.278 1.00 0.33 22 GLU A CA 18
ATOM 9438 C C . GLU A 1 22 ? -9.282 0.127 -3.121 1.00 0.30 22 GLU A C 18
ATOM 9439 O O . GLU A 1 22 ? -9.370 0.778 -2.081 1.00 0.37 22 GLU A O 18
ATOM 9451 N N . ASP A 1 23 ? -8.322 -0.778 -3.332 1.00 0.25 23 ASP A N 18
ATOM 9452 C CA . ASP A 1 23 ? -7.310 -1.072 -2.331 1.00 0.25 23 ASP A CA 18
ATOM 9453 C C . ASP A 1 23 ? -6.317 0.075 -2.188 1.00 0.23 23 ASP A C 18
ATOM 9454 O O . ASP A 1 23 ? -5.910 0.358 -1.073 1.00 0.33 23 ASP A O 18
ATOM 9463 N N . LYS A 1 24 ? -5.970 0.787 -3.261 1.00 0.19 24 LYS A N 18
ATOM 9464 C CA . LYS A 1 24 ? -5.061 1.934 -3.254 1.00 0.19 24 LYS A CA 18
ATOM 9465 C C . LYS A 1 24 ? -5.082 2.784 -1.963 1.00 0.20 24 LYS A C 18
ATOM 9466 O O . LYS A 1 24 ? -4.071 2.799 -1.262 1.00 0.19 24 LYS A O 18
ATOM 9485 N N . PRO A 1 25 ? -6.156 3.518 -1.623 1.00 0.30 25 PRO A N 18
ATOM 9486 C CA . PRO A 1 25 ? -6.202 4.317 -0.407 1.00 0.36 25 PRO A CA 18
ATOM 9487 C C . PRO A 1 25 ? -6.046 3.430 0.825 1.00 0.35 25 PRO A C 18
ATOM 9488 O O . PRO A 1 25 ? -5.327 3.775 1.754 1.00 0.36 25 PRO A O 18
ATOM 9499 N N . GLY A 1 26 ? -6.714 2.280 0.831 1.00 0.37 26 GLY A N 18
ATOM 9500 C CA . GLY A 1 26 ? -6.582 1.292 1.894 1.00 0.43 26 GLY A CA 18
ATOM 9501 C C . GLY A 1 26 ? -5.119 0.895 2.136 1.00 0.38 26 GLY A C 18
ATOM 9502 O O . GLY A 1 26 ? -4.696 0.734 3.272 1.00 0.50 26 GLY A O 18
ATOM 9506 N N . CYS A 1 27 ? -4.342 0.736 1.068 1.00 0.28 27 CYS A N 18
ATOM 9507 C CA . CYS A 1 27 ? -2.975 0.237 1.079 1.00 0.30 27 CYS A CA 18
ATOM 9508 C C . CYS A 1 27 ? -2.024 1.372 1.429 1.00 0.28 27 CYS A C 18
ATOM 9509 O O . CYS A 1 27 ? -1.343 1.345 2.451 1.00 0.36 27 CYS A O 18
ATOM 9516 N N . LEU A 1 28 ? -2.004 2.394 0.577 1.00 0.25 28 LEU A N 18
ATOM 9517 C CA . LEU A 1 28 ? -1.098 3.523 0.714 1.00 0.29 28 LEU A CA 18
ATOM 9518 C C . LEU A 1 28 ? -1.519 4.348 1.893 1.00 0.27 28 LEU A C 18
ATOM 9519 O O . LEU A 1 28 ? -0.705 4.631 2.746 1.00 0.37 28 LEU A O 18
ATOM 9535 N N . GLY A 1 29 ? -2.773 4.754 1.937 1.00 0.21 29 GLY A N 18
ATOM 9536 C CA . GLY A 1 29 ? -3.305 5.499 3.073 1.00 0.23 29 GLY A CA 18
ATOM 9537 C C . GLY A 1 29 ? -2.945 4.838 4.411 1.00 0.27 29 GLY A C 18
ATOM 9538 O O . GLY A 1 29 ? -2.605 5.541 5.361 1.00 0.33 29 GLY A O 18
ATOM 9542 N N . MET A 1 30 ? -2.972 3.499 4.494 1.00 0.30 30 MET A N 18
ATOM 9543 C CA . MET A 1 30 ? -2.471 2.817 5.687 1.00 0.36 30 MET A CA 18
ATOM 9544 C C . MET A 1 30 ? -0.950 2.942 5.795 1.00 0.38 30 MET A C 18
ATOM 9545 O O . MET A 1 30 ? -0.451 3.371 6.827 1.00 0.41 30 MET A O 18
ATOM 9559 N N . VAL A 1 31 ? -0.194 2.567 4.762 1.00 0.42 31 VAL A N 18
ATOM 9560 C CA . VAL A 1 31 ? 1.267 2.635 4.787 1.00 0.50 31 VAL A CA 18
ATOM 9561 C C . VAL A 1 31 ? 1.762 4.035 5.200 1.00 0.48 31 VAL A C 18
ATOM 9562 O O . VAL A 1 31 ? 2.656 4.159 6.030 1.00 0.56 31 VAL A O 18
ATOM 9575 N N . TRP A 1 32 ? 1.153 5.088 4.653 1.00 0.41 32 TRP A N 18
ATOM 9576 C CA . TRP A 1 32 ? 1.443 6.488 4.927 1.00 0.39 32 TRP A CA 18
ATOM 9577 C C . TRP A 1 32 ? 1.142 6.833 6.385 1.00 0.37 32 TRP A C 18
ATOM 9578 O O . TRP A 1 32 ? 1.666 7.827 6.879 1.00 0.41 32 TRP A O 18
ATOM 9599 N N . ASN A 1 33 ? 0.305 6.053 7.078 1.00 0.38 33 ASN A N 18
ATOM 9600 C CA . ASN A 1 33 ? 0.044 6.269 8.493 1.00 0.47 33 ASN A CA 18
ATOM 9601 C C . ASN A 1 33 ? 1.348 5.989 9.255 1.00 0.55 33 ASN A C 18
ATOM 9602 O O . ASN A 1 33 ? 1.798 4.839 9.227 1.00 0.51 33 ASN A O 18
ATOM 9613 N N . PRO A 1 34 ? 1.970 6.995 9.905 1.00 0.75 34 PRO A N 18
ATOM 9614 C CA . PRO A 1 34 ? 3.311 6.895 10.494 1.00 0.93 34 PRO A CA 18
ATOM 9615 C C . PRO A 1 34 ? 3.321 6.066 11.799 1.00 1.00 34 PRO A C 18
ATOM 9616 O O . PRO A 1 34 ? 3.614 6.575 12.877 1.00 2.35 34 PRO A O 18
ATOM 9627 N N . GLU A 1 35 ? 2.874 4.814 11.683 1.00 0.69 35 GLU A N 18
ATOM 9628 C CA . GLU A 1 35 ? 2.453 3.913 12.749 1.00 0.63 35 GLU A CA 18
ATOM 9629 C C . GLU A 1 35 ? 2.545 2.485 12.189 1.00 0.66 35 GLU A C 18
ATOM 9630 O O . GLU A 1 35 ? 3.218 1.622 12.748 1.00 0.99 35 GLU A O 18
ATOM 9642 N N . LEU A 1 36 ? 1.892 2.271 11.030 1.00 0.51 36 LEU A N 18
ATOM 9643 C CA . LEU A 1 36 ? 1.918 1.011 10.285 1.00 0.68 36 LEU A CA 18
ATOM 9644 C C . LEU A 1 36 ? 3.176 0.865 9.421 1.00 0.76 36 LEU A C 18
ATOM 9645 O O . LEU A 1 36 ? 3.755 -0.220 9.398 1.00 1.05 36 LEU A O 18
ATOM 9661 N N . CYS A 1 37 ? 3.650 1.919 8.759 1.00 0.62 37 CYS A N 18
ATOM 9662 C CA . CYS A 1 37 ? 5.001 1.952 8.193 1.00 0.74 37 CYS A CA 18
ATOM 9663 C C . CYS A 1 37 ? 5.650 3.314 8.493 1.00 0.80 37 CYS A C 18
ATOM 9664 O O . CYS A 1 37 ? 5.378 4.279 7.781 1.00 0.86 37 CYS A O 18
ATOM 9671 N N . PRO A 1 38 ? 6.442 3.432 9.571 1.00 1.08 38 PRO A N 18
ATOM 9672 C CA . PRO A 1 38 ? 7.149 4.660 9.908 1.00 1.31 38 PRO A CA 18
ATOM 9673 C C . PRO A 1 38 ? 8.401 4.812 9.040 1.00 1.61 38 PRO A C 18
ATOM 9674 O O . PRO A 1 38 ? 8.953 5.909 9.021 1.00 2.65 38 PRO A O 18
ATOM 9685 N N . ASP A 1 1 ? -0.614 -11.093 -3.028 1.00 0.62 1 ASP A N 19
ATOM 9686 C CA . ASP A 1 1 ? 0.026 -10.946 -4.353 1.00 0.56 1 ASP A CA 19
ATOM 9687 C C . ASP A 1 1 ? 0.701 -9.591 -4.435 1.00 0.42 1 ASP A C 19
ATOM 9688 O O . ASP A 1 1 ? 0.811 -8.962 -3.390 1.00 0.39 1 ASP A O 19
ATOM 9697 N N . LEU A 1 2 ? 1.090 -9.126 -5.632 1.00 0.49 2 LEU A N 19
ATOM 9698 C CA . LEU A 1 2 ? 1.766 -7.846 -5.844 1.00 0.43 2 LEU A CA 19
ATOM 9699 C C . LEU A 1 2 ? 1.135 -6.721 -5.015 1.00 0.37 2 LEU A C 19
ATOM 9700 O O . LEU A 1 2 ? 1.839 -5.903 -4.426 1.00 0.42 2 LEU A O 19
ATOM 9716 N N . CYS A 1 3 ? -0.200 -6.696 -4.965 1.00 0.36 3 CYS A N 19
ATOM 9717 C CA . CYS A 1 3 ? -0.935 -5.765 -4.114 1.00 0.31 3 CYS A CA 19
ATOM 9718 C C . CYS A 1 3 ? -0.508 -5.891 -2.658 1.00 0.36 3 CYS A C 19
ATOM 9719 O O . CYS A 1 3 ? 0.181 -5.022 -2.151 1.00 0.44 3 CYS A O 19
ATOM 9726 N N . GLU A 1 4 ? -0.886 -6.979 -1.984 1.00 0.35 4 GLU A N 19
ATOM 9727 C CA . GLU A 1 4 ? -0.470 -7.232 -0.607 1.00 0.38 4 GLU A CA 19
ATOM 9728 C C . GLU A 1 4 ? 1.030 -6.960 -0.417 1.00 0.38 4 GLU A C 19
ATOM 9729 O O . GLU A 1 4 ? 1.419 -6.223 0.488 1.00 0.41 4 GLU A O 19
ATOM 9741 N N . GLN A 1 5 ? 1.870 -7.514 -1.297 1.00 0.38 5 GLN A N 19
ATOM 9742 C CA . GLN A 1 5 ? 3.305 -7.287 -1.313 1.00 0.43 5 GLN A CA 19
ATOM 9743 C C . GLN A 1 5 ? 3.638 -5.801 -1.154 1.00 0.39 5 GLN A C 19
ATOM 9744 O O . GLN A 1 5 ? 4.581 -5.465 -0.443 1.00 0.48 5 GLN A O 19
ATOM 9758 N N . SER A 1 6 ? 2.866 -4.915 -1.787 1.00 0.33 6 SER A N 19
ATOM 9759 C CA . SER A 1 6 ? 2.961 -3.467 -1.621 1.00 0.32 6 SER A CA 19
ATOM 9760 C C . SER A 1 6 ? 2.979 -3.049 -0.158 1.00 0.56 6 SER A C 19
ATOM 9761 O O . SER A 1 6 ? 3.866 -2.310 0.279 1.00 0.88 6 SER A O 19
ATOM 9769 N N . ALA A 1 7 ? 2.009 -3.539 0.585 1.00 0.48 7 ALA A N 19
ATOM 9770 C CA . ALA A 1 7 ? 1.855 -3.201 1.994 1.00 0.59 7 ALA A CA 19
ATOM 9771 C C . ALA A 1 7 ? 2.967 -3.890 2.770 1.00 0.68 7 ALA A C 19
ATOM 9772 O O . ALA A 1 7 ? 3.585 -3.299 3.651 1.00 0.84 7 ALA A O 19
ATOM 9779 N N . LEU A 1 8 ? 3.247 -5.135 2.385 1.00 0.64 8 LEU A N 19
ATOM 9780 C CA . LEU A 1 8 ? 4.216 -5.979 3.054 1.00 0.78 8 LEU A CA 19
ATOM 9781 C C . LEU A 1 8 ? 5.606 -5.338 3.001 1.00 0.71 8 LEU A C 19
ATOM 9782 O O . LEU A 1 8 ? 6.310 -5.304 4.003 1.00 0.88 8 LEU A O 19
ATOM 9798 N N . GLN A 1 9 ? 6.014 -4.858 1.821 1.00 0.54 9 GLN A N 19
ATOM 9799 C CA . GLN A 1 9 ? 7.303 -4.233 1.586 1.00 0.53 9 GLN A CA 19
ATOM 9800 C C . GLN A 1 9 ? 7.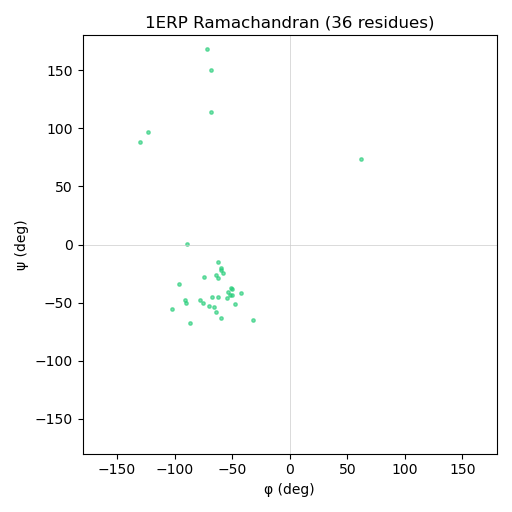264 -2.729 1.848 1.00 0.53 9 GLN A C 19
ATOM 9801 O O . GLN A 1 9 ? 8.325 -2.114 1.883 1.00 0.73 9 GLN A O 19
ATOM 9815 N N . CYS A 1 10 ? 6.082 -2.121 1.991 1.00 0.49 10 CYS A N 19
ATOM 9816 C CA . CYS A 1 10 ? 5.961 -0.669 2.041 1.00 0.55 10 CYS A CA 19
ATOM 9817 C C . CYS A 1 10 ? 6.343 -0.073 0.680 1.00 0.65 10 CYS A C 19
ATOM 9818 O O . CYS A 1 10 ? 6.845 1.047 0.581 1.00 0.69 10 CYS A O 19
ATOM 9825 N N . ASN A 1 11 ? 6.018 -0.785 -0.405 1.00 0.79 11 ASN A N 19
ATOM 9826 C CA . ASN A 1 11 ? 6.123 -0.227 -1.744 1.00 0.68 11 ASN A CA 19
ATOM 9827 C C . ASN A 1 11 ? 4.898 0.621 -2.063 1.00 0.65 11 ASN A C 19
ATOM 9828 O O . ASN A 1 11 ? 4.043 0.219 -2.845 1.00 0.68 11 ASN A O 19
ATOM 9839 N N . GLU A 1 12 ? 4.895 1.835 -1.499 1.00 0.65 12 GLU A N 19
ATOM 9840 C CA . GLU A 1 12 ? 3.947 2.928 -1.731 1.00 0.65 12 GLU A CA 19
ATOM 9841 C C . GLU A 1 12 ? 3.512 3.015 -3.205 1.00 0.47 12 GLU A C 19
ATOM 9842 O O . GLU A 1 12 ? 2.363 3.320 -3.502 1.00 0.48 12 GLU A O 19
ATOM 9854 N N . GLN A 1 13 ? 4.421 2.734 -4.141 1.00 0.40 13 GLN A N 19
ATOM 9855 C CA . GLN A 1 13 ? 4.121 2.742 -5.566 1.00 0.38 13 GLN A CA 19
ATOM 9856 C C . GLN A 1 13 ? 3.074 1.692 -5.881 1.00 0.35 13 GLN A C 19
ATOM 9857 O O . GLN A 1 13 ? 2.035 1.981 -6.467 1.00 0.36 13 GLN A O 19
ATOM 9871 N N . GLY A 1 14 ? 3.408 0.458 -5.532 1.00 0.35 14 GLY A N 19
ATOM 9872 C CA . GLY A 1 14 ? 2.605 -0.741 -5.658 1.00 0.36 14 GLY A CA 19
ATOM 9873 C C . GLY A 1 14 ? 1.157 -0.500 -5.219 1.00 0.31 14 GLY A C 19
ATOM 9874 O O . GLY A 1 14 ? 0.227 -1.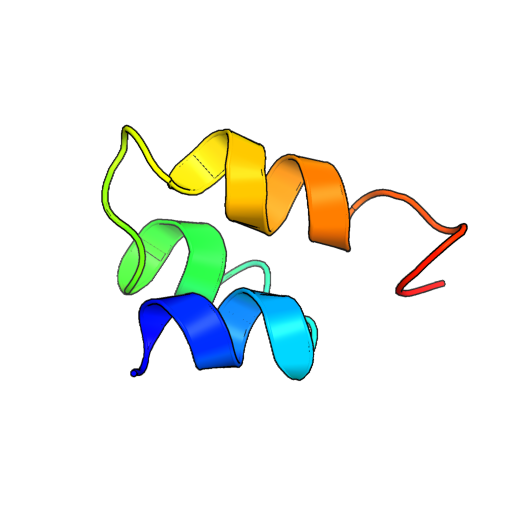013 -5.837 1.00 0.32 14 GLY A O 19
ATOM 9878 N N . CYS A 1 15 ? 0.957 0.295 -4.172 1.00 0.30 15 CYS A N 19
ATOM 9879 C CA . CYS A 1 15 ? -0.381 0.652 -3.725 1.00 0.29 15 CYS A CA 19
ATOM 9880 C C . CYS A 1 15 ? -1.227 1.264 -4.851 1.00 0.32 15 CYS A C 19
ATOM 9881 O O . CYS A 1 15 ? -2.447 1.150 -4.838 1.00 0.38 15 CYS A O 19
ATOM 9888 N N . HIS A 1 16 ? -0.604 1.933 -5.819 1.00 0.31 16 HIS A N 19
ATOM 9889 C CA . HIS A 1 16 ? -1.264 2.427 -7.022 1.00 0.30 16 HIS A CA 19
ATOM 9890 C C . HIS A 1 16 ? -1.045 1.478 -8.201 1.00 0.24 16 HIS A C 19
ATOM 9891 O O . HIS A 1 16 ? -1.936 1.289 -9.023 1.00 0.28 16 HIS A O 19
ATOM 9905 N N . ASN A 1 17 ? 0.171 0.943 -8.321 1.00 0.20 17 ASN A N 19
ATOM 9906 C CA . ASN A 1 17 ? 0.611 0.188 -9.491 1.00 0.24 17 ASN A CA 19
ATOM 9907 C C . ASN A 1 17 ? -0.017 -1.204 -9.537 1.00 0.25 17 ASN A C 19
ATOM 9908 O O . ASN A 1 17 ? -0.449 -1.668 -10.588 1.00 0.31 17 ASN A O 19
ATOM 9919 N N . PHE A 1 18 ? 0.006 -1.886 -8.393 1.00 0.31 18 PHE A N 19
ATOM 9920 C CA . PHE A 1 18 ? -0.403 -3.264 -8.205 1.00 0.38 18 PHE A CA 19
ATOM 9921 C C . PHE A 1 18 ? -1.786 -3.338 -7.562 1.00 0.35 18 PHE A C 19
ATOM 9922 O O . PHE A 1 18 ? -2.653 -4.051 -8.057 1.00 0.42 18 PHE A O 19
ATOM 9939 N N . CYS A 1 19 ? -1.994 -2.657 -6.431 1.00 0.30 19 CYS A N 19
ATOM 9940 C CA . CYS A 1 19 ? -3.317 -2.656 -5.821 1.00 0.30 19 CYS A CA 19
ATOM 9941 C C . CYS A 1 19 ? -4.284 -1.898 -6.723 1.00 0.27 19 CYS A C 19
ATOM 9942 O O . CYS A 1 19 ? -3.888 -0.996 -7.463 1.00 0.24 19 CYS A O 19
ATOM 9949 N N . SER A 1 20 ? -5.561 -2.280 -6.669 1.00 0.35 20 SER A N 19
ATOM 9950 C CA . SER A 1 20 ? -6.606 -1.608 -7.418 1.00 0.34 20 SER A CA 19
ATOM 9951 C C . SER A 1 20 ? -6.809 -0.201 -6.853 1.00 0.33 20 SER A C 19
ATOM 9952 O O . SER A 1 20 ? -6.369 0.072 -5.734 1.00 0.38 20 SER A O 19
ATOM 9960 N N . PRO A 1 21 ? -7.526 0.689 -7.562 1.00 0.37 21 PRO A N 19
ATOM 9961 C CA . PRO A 1 21 ? -7.872 1.985 -6.997 1.00 0.41 21 PRO A CA 19
ATOM 9962 C C . PRO A 1 21 ? -8.670 1.876 -5.690 1.00 0.40 21 PRO A C 19
ATOM 9963 O O . PRO A 1 21 ? -8.664 2.827 -4.910 1.00 0.40 21 PRO A O 19
ATOM 9974 N N . GLU A 1 22 ? -9.347 0.745 -5.438 1.00 0.41 22 GLU A N 19
ATOM 9975 C CA . GLU A 1 22 ? -10.151 0.589 -4.221 1.00 0.44 22 GLU A CA 19
ATOM 9976 C C . GLU A 1 22 ? -9.216 0.258 -3.065 1.00 0.35 22 GLU A C 19
ATOM 9977 O O . GLU A 1 22 ? -9.368 0.764 -1.954 1.00 0.35 22 GLU A O 19
ATOM 9989 N N . ASP A 1 23 ? -8.221 -0.588 -3.338 1.00 0.32 23 ASP A N 19
ATOM 9990 C CA . ASP A 1 23 ? -7.268 -0.954 -2.301 1.00 0.30 23 ASP A CA 19
ATOM 9991 C C . ASP A 1 23 ? -6.272 0.177 -2.092 1.00 0.28 23 ASP A C 19
ATOM 9992 O O . ASP A 1 23 ? -5.755 0.337 -0.994 1.00 0.28 23 ASP A O 19
ATOM 10001 N N . LYS A 1 24 ? -6.026 0.988 -3.123 1.00 0.30 24 LYS A N 19
ATOM 10002 C CA . LYS A 1 24 ? -5.089 2.101 -3.106 1.00 0.26 24 LYS A CA 19
ATOM 10003 C C . LYS A 1 24 ? -5.101 2.898 -1.791 1.00 0.26 24 LYS A C 19
ATOM 10004 O O . LYS A 1 24 ? -4.054 2.964 -1.150 1.00 0.26 24 LYS A O 19
ATOM 10023 N N . PRO A 1 25 ? -6.222 3.506 -1.350 1.00 0.29 25 PRO A N 19
ATOM 10024 C CA . PRO A 1 25 ? -6.278 4.205 -0.071 1.00 0.33 25 PRO A CA 19
ATOM 10025 C C . PRO A 1 25 ? -6.013 3.236 1.084 1.00 0.31 25 PRO A C 19
ATOM 10026 O O . PRO A 1 25 ? -5.217 3.523 1.969 1.00 0.33 25 PRO A O 19
ATOM 10037 N N . GLY A 1 26 ? -6.659 2.073 1.062 1.00 0.31 26 GLY A N 19
ATOM 10038 C CA . GLY A 1 26 ? -6.394 1.019 2.036 1.00 0.33 26 GLY A CA 19
ATOM 10039 C C . GLY A 1 26 ? -4.899 0.764 2.211 1.00 0.31 26 GLY A C 19
ATOM 10040 O O . GLY A 1 26 ? -4.432 0.470 3.301 1.00 0.35 26 GLY A O 19
ATOM 10044 N N . CYS A 1 27 ? -4.147 0.776 1.120 1.00 0.27 27 CYS A N 19
ATOM 10045 C CA . CYS A 1 27 ? -2.764 0.353 1.120 1.00 0.27 27 CYS A CA 19
ATOM 10046 C C . CYS A 1 27 ? -1.898 1.555 1.458 1.00 0.27 27 CYS A C 19
ATOM 10047 O O . CYS A 1 27 ? -1.229 1.596 2.481 1.00 0.33 27 CYS A O 19
ATOM 10054 N N . LEU A 1 28 ? -1.928 2.551 0.565 1.00 0.23 28 LEU A N 19
ATOM 10055 C CA . LEU A 1 28 ? -1.117 3.755 0.670 1.00 0.23 28 LEU A CA 19
ATOM 10056 C C . LEU A 1 28 ? -1.616 4.572 1.822 1.00 0.23 28 LEU A C 19
ATOM 10057 O O . LEU A 1 28 ? -0.836 4.958 2.667 1.00 0.30 28 LEU A O 19
ATOM 10073 N N . GLY A 1 29 ? -2.900 4.883 1.835 1.00 0.21 29 GLY A N 19
ATOM 10074 C CA . GLY A 1 29 ? -3.504 5.641 2.923 1.00 0.29 29 GLY A CA 19
ATOM 10075 C C . GLY A 1 29 ? -3.108 5.057 4.285 1.00 0.35 29 GLY A C 19
ATOM 10076 O O . GLY A 1 29 ? -2.822 5.810 5.214 1.00 0.45 29 GLY A O 19
ATOM 10080 N N . MET A 1 30 ? -3.032 3.725 4.401 1.00 0.33 30 MET A N 19
ATOM 10081 C CA . MET A 1 30 ? -2.476 3.092 5.595 1.00 0.40 30 MET A CA 19
ATOM 10082 C C . MET A 1 30 ? -0.961 3.312 5.701 1.00 0.44 30 MET A C 19
ATOM 10083 O O . MET A 1 30 ? -0.504 3.814 6.721 1.00 0.55 30 MET A O 19
ATOM 10097 N N . VAL A 1 31 ? -0.171 2.967 4.680 1.00 0.41 31 VAL A N 19
ATOM 10098 C CA . VAL A 1 31 ? 1.283 3.160 4.658 1.00 0.49 31 VAL A CA 19
ATOM 10099 C C . VAL A 1 31 ? 1.692 4.593 5.061 1.00 0.51 31 VAL A C 19
ATOM 10100 O O . VAL A 1 31 ? 2.629 4.782 5.833 1.00 0.57 31 VAL A O 19
ATOM 10113 N N . TRP A 1 32 ? 0.972 5.603 4.570 1.00 0.49 32 TRP A N 19
ATOM 10114 C CA . TRP A 1 32 ? 1.153 7.013 4.875 1.00 0.54 32 TRP A CA 19
ATOM 10115 C C . TRP A 1 32 ? 0.930 7.299 6.357 1.00 0.59 32 TRP A C 19
ATOM 10116 O O . TRP A 1 32 ? 1.529 8.241 6.867 1.00 0.57 32 TRP A O 19
ATOM 10137 N N . ASN A 1 33 ? 0.083 6.535 7.059 1.00 0.68 33 ASN A N 19
ATOM 10138 C CA . ASN A 1 33 ? -0.032 6.678 8.511 1.00 0.69 33 ASN A CA 19
ATOM 10139 C C . ASN A 1 33 ? 1.275 6.199 9.162 1.00 0.69 33 ASN A C 19
ATOM 10140 O O . ASN A 1 33 ? 1.576 5.003 9.084 1.00 0.67 33 ASN A O 19
ATOM 10151 N N . PRO A 1 34 ? 2.062 7.087 9.807 1.00 0.73 34 PRO A N 19
ATOM 10152 C CA . PRO A 1 34 ? 3.403 6.762 10.292 1.00 0.76 34 PRO A CA 19
ATOM 10153 C C . PRO A 1 34 ? 3.340 5.991 11.614 1.00 0.89 34 PRO A C 19
ATOM 10154 O O . PRO A 1 34 ? 3.754 6.470 12.670 1.00 2.15 34 PRO A O 19
ATOM 10165 N N . GLU A 1 35 ? 2.761 4.798 11.532 1.00 0.70 35 GLU A N 19
ATOM 10166 C CA . GLU A 1 35 ? 2.322 3.989 12.655 1.00 0.59 35 GLU A CA 19
ATOM 10167 C C . GLU A 1 35 ? 2.255 2.543 12.161 1.00 0.53 35 GLU A C 19
ATOM 10168 O O . GLU A 1 35 ? 2.863 1.643 12.735 1.00 0.78 35 GLU A O 19
ATOM 10180 N N . LEU A 1 36 ? 1.518 2.349 11.055 1.00 0.51 36 LEU A N 19
ATOM 10181 C CA . LEU A 1 36 ? 1.401 1.069 10.364 1.00 0.68 36 LEU A CA 19
ATOM 10182 C C . LEU A 1 36 ? 2.570 0.825 9.415 1.00 0.84 36 LEU A C 19
ATOM 10183 O O . LEU A 1 36 ? 2.969 -0.329 9.266 1.00 1.21 36 LEU A O 19
ATOM 10199 N N . CYS A 1 37 ? 3.134 1.862 8.785 1.00 0.67 37 CYS A N 19
ATOM 10200 C CA . CYS A 1 37 ? 4.362 1.693 8.002 1.00 0.77 37 CYS A CA 19
ATOM 10201 C C . CYS A 1 37 ? 5.353 2.818 8.310 1.00 0.72 37 CYS A C 19
ATOM 10202 O O . CYS A 1 37 ? 5.282 3.873 7.683 1.00 0.76 37 CYS A O 19
ATOM 10209 N N . PRO A 1 38 ? 6.220 2.646 9.323 1.00 0.91 38 PRO A N 19
ATOM 10210 C CA . PRO A 1 38 ? 7.171 3.673 9.719 1.00 1.05 38 PRO A CA 19
ATOM 10211 C C . PRO A 1 38 ? 8.374 3.690 8.772 1.00 1.31 38 PRO A C 19
ATOM 10212 O O . PRO A 1 38 ? 8.609 2.688 8.098 1.00 2.62 38 PRO A O 19
ATOM 10223 N N . ASP A 1 1 ? -0.051 -11.186 -2.905 1.00 0.85 1 ASP A N 20
ATOM 10224 C CA . ASP A 1 1 ? 0.491 -11.041 -4.270 1.00 0.78 1 ASP A CA 20
ATOM 10225 C C . ASP A 1 1 ? 1.043 -9.637 -4.415 1.00 0.63 1 ASP A C 20
ATOM 10226 O O . ASP A 1 1 ? 1.290 -9.012 -3.389 1.00 0.61 1 ASP A O 20
ATOM 10235 N N . LEU A 1 2 ? 1.215 -9.142 -5.644 1.00 0.58 2 LEU A N 20
ATOM 10236 C CA . LEU A 1 2 ? 1.748 -7.809 -5.901 1.00 0.45 2 LEU A CA 20
ATOM 10237 C C . LEU A 1 2 ? 0.988 -6.740 -5.105 1.00 0.35 2 LEU A C 20
ATOM 10238 O O . LEU A 1 2 ? 1.578 -5.788 -4.600 1.00 0.43 2 LEU A O 20
ATOM 10254 N N . CYS A 1 3 ? -0.327 -6.900 -4.969 1.00 0.38 3 CYS A N 20
ATOM 10255 C CA . CYS A 1 3 ? -1.120 -5.976 -4.165 1.00 0.41 3 CYS A CA 20
ATOM 10256 C C . CYS A 1 3 ? -0.725 -6.057 -2.695 1.00 0.43 3 CYS A C 20
ATOM 10257 O O . CYS A 1 3 ? -0.109 -5.138 -2.171 1.00 0.44 3 CYS A O 20
ATOM 10264 N N . GLU A 1 4 ? -1.054 -7.156 -2.022 1.00 0.45 4 GLU A N 20
ATOM 10265 C CA . GLU A 1 4 ? -0.718 -7.346 -0.611 1.00 0.42 4 GLU A CA 20
ATOM 10266 C C . GLU A 1 4 ? 0.739 -6.947 -0.324 1.00 0.31 4 GLU A C 20
ATOM 10267 O O . GLU A 1 4 ? 1.009 -6.127 0.558 1.00 0.34 4 GLU A O 20
ATOM 10279 N N . GLN A 1 5 ? 1.685 -7.489 -1.105 1.00 0.27 5 GLN A N 20
ATOM 10280 C CA . GLN A 1 5 ? 3.090 -7.171 -0.920 1.00 0.30 5 GLN A CA 20
ATOM 10281 C C . GLN A 1 5 ? 3.350 -5.663 -1.016 1.00 0.26 5 GLN A C 20
ATOM 10282 O O . GLN A 1 5 ? 4.309 -5.196 -0.418 1.00 0.31 5 GLN A O 20
ATOM 10296 N N . SER A 1 6 ? 2.555 -4.889 -1.762 1.00 0.29 6 SER A N 20
ATOM 10297 C CA . SER A 1 6 ? 2.772 -3.449 -1.805 1.00 0.31 6 SER A CA 20
ATOM 10298 C C . SER A 1 6 ? 2.629 -2.811 -0.421 1.00 0.31 6 SER A C 20
ATOM 10299 O O . SER A 1 6 ? 3.353 -1.873 -0.097 1.00 0.44 6 SER A O 20
ATOM 10307 N N . ALA A 1 7 ? 1.751 -3.344 0.422 1.00 0.27 7 ALA A N 20
ATOM 10308 C CA . ALA A 1 7 ? 1.677 -2.918 1.812 1.00 0.38 7 ALA A CA 20
ATOM 10309 C C . ALA A 1 7 ? 2.825 -3.573 2.574 1.00 0.46 7 ALA A C 20
ATOM 10310 O O . ALA A 1 7 ? 3.617 -2.907 3.236 1.00 0.66 7 ALA A O 20
ATOM 10317 N N . LEU A 1 8 ? 2.930 -4.891 2.430 1.00 0.40 8 LEU A N 20
ATOM 10318 C CA . LEU A 1 8 ? 3.858 -5.720 3.189 1.00 0.50 8 LEU A CA 20
ATOM 10319 C C . LEU A 1 8 ? 5.309 -5.220 3.094 1.00 0.53 8 LEU A C 20
ATOM 10320 O O . LEU A 1 8 ? 5.995 -5.129 4.115 1.00 0.67 8 LEU A O 20
ATOM 10336 N N . GLN A 1 9 ? 5.767 -4.912 1.869 1.00 0.46 9 GLN A N 20
ATOM 10337 C CA . GLN A 1 9 ? 7.100 -4.362 1.586 1.00 0.52 9 GLN A CA 20
ATOM 10338 C C . GLN A 1 9 ? 7.149 -2.839 1.792 1.00 0.51 9 GLN A C 20
ATOM 10339 O O . GLN A 1 9 ? 8.240 -2.278 1.727 1.00 0.69 9 GLN A O 20
ATOM 10353 N N . CYS A 1 10 ? 6.005 -2.176 1.995 1.00 0.47 10 CYS A N 20
ATOM 10354 C CA . CYS A 1 10 ? 5.912 -0.731 2.179 1.00 0.51 10 CYS A CA 20
ATOM 10355 C C . CYS A 1 10 ? 6.101 0.031 0.863 1.00 0.44 10 CYS A C 20
ATOM 10356 O O . CYS A 1 10 ? 6.601 1.153 0.844 1.00 0.51 10 CYS A O 20
ATOM 10363 N N . ASN A 1 11 ? 5.695 -0.566 -0.258 1.00 0.49 11 ASN A N 20
ATOM 10364 C CA . ASN A 1 11 ? 5.812 0.039 -1.573 1.00 0.39 11 ASN A CA 20
ATOM 10365 C C . ASN A 1 11 ? 4.592 0.917 -1.856 1.00 0.37 11 ASN A C 20
ATOM 10366 O O . ASN A 1 11 ? 3.643 0.483 -2.513 1.00 0.35 11 ASN A O 20
ATOM 10377 N N . GLU A 1 12 ? 4.655 2.163 -1.377 1.00 0.43 12 GLU A N 20
ATOM 10378 C CA . GLU A 1 12 ? 3.733 3.242 -1.717 1.00 0.46 12 GLU A CA 20
ATOM 10379 C C . GLU A 1 12 ? 3.315 3.162 -3.195 1.00 0.42 12 GLU A C 20
ATOM 10380 O O . GLU A 1 12 ? 2.126 3.160 -3.490 1.00 0.55 12 GLU A O 20
ATOM 10392 N N . GLN A 1 13 ? 4.266 3.029 -4.120 1.00 0.36 13 GLN A N 20
ATOM 10393 C CA . GLN A 1 13 ? 3.962 3.002 -5.543 1.00 0.43 13 GLN A CA 20
ATOM 10394 C C . GLN A 1 13 ? 3.044 1.838 -5.853 1.00 0.36 13 GLN A C 20
ATOM 10395 O O . GLN A 1 13 ? 2.010 1.992 -6.497 1.00 0.36 13 GLN A O 20
ATOM 10409 N N . GLY A 1 14 ? 3.486 0.662 -5.433 1.00 0.32 14 GLY A N 20
ATOM 10410 C CA . GLY A 1 14 ? 2.789 -0.599 -5.605 1.00 0.28 14 GLY A CA 20
ATOM 10411 C C . GLY A 1 14 ? 1.336 -0.514 -5.140 1.00 0.26 14 GLY A C 20
ATOM 10412 O O . GLY A 1 14 ? 0.451 -1.090 -5.767 1.00 0.29 14 GLY A O 20
ATOM 10416 N N . CYS A 1 15 ? 1.067 0.222 -4.065 1.00 0.29 15 CYS A N 20
ATOM 10417 C CA . CYS A 1 15 ? -0.316 0.456 -3.643 1.00 0.35 15 CYS A CA 20
ATOM 10418 C C . CYS A 1 15 ? -1.188 1.071 -4.757 1.00 0.41 15 CYS A C 20
ATOM 10419 O O . CYS A 1 15 ? -2.407 0.938 -4.734 1.00 0.49 15 CYS A O 20
ATOM 10426 N N . HIS A 1 16 ? -0.595 1.758 -5.729 1.00 0.40 16 HIS A N 20
ATOM 10427 C CA . HIS A 1 16 ? -1.274 2.270 -6.921 1.00 0.39 16 HIS A CA 20
ATOM 10428 C C . HIS A 1 16 ? -1.045 1.366 -8.138 1.00 0.30 16 HIS A C 20
ATOM 10429 O O . HIS A 1 16 ? -1.943 1.172 -8.951 1.00 0.34 16 HIS A O 20
ATOM 10443 N N . ASN A 1 17 ? 0.188 0.884 -8.305 1.00 0.22 17 ASN A N 20
ATOM 10444 C CA . ASN A 1 17 ? 0.610 0.156 -9.498 1.00 0.26 17 ASN A CA 20
ATOM 10445 C C . ASN A 1 17 ? 0.057 -1.268 -9.476 1.00 0.26 17 ASN A C 20
ATOM 10446 O O . ASN A 1 17 ? -0.432 -1.776 -10.481 1.00 0.34 17 ASN A O 20
ATOM 10457 N N . PHE A 1 18 ? 0.207 -1.921 -8.324 1.00 0.22 18 PHE A N 20
ATOM 10458 C CA . PHE A 1 18 ? -0.114 -3.315 -8.088 1.00 0.24 18 PHE A CA 20
ATOM 10459 C C . PHE A 1 18 ? -1.517 -3.457 -7.493 1.00 0.26 18 PHE A C 20
ATOM 10460 O O . PHE A 1 18 ? -2.315 -4.235 -8.009 1.00 0.26 18 PHE A O 20
ATOM 10477 N N . CYS A 1 19 ? -1.825 -2.752 -6.395 1.00 0.30 19 CYS A N 20
ATOM 10478 C CA . CYS A 1 19 ? -3.182 -2.787 -5.851 1.00 0.29 19 CYS A CA 20
ATOM 10479 C C . CYS A 1 19 ? -4.119 -1.985 -6.749 1.00 0.22 19 CYS A C 20
ATOM 10480 O O . CYS A 1 19 ? -3.709 -1.027 -7.399 1.00 0.28 19 CYS A O 20
ATOM 10487 N N . SER A 1 20 ? -5.391 -2.388 -6.772 1.00 0.20 20 SER A N 20
ATOM 10488 C CA . SER A 1 20 ? -6.436 -1.701 -7.519 1.00 0.22 20 SER A CA 20
ATOM 10489 C C . SER A 1 20 ? -6.769 -0.363 -6.843 1.00 0.24 20 SER A C 20
ATOM 10490 O O . SER A 1 20 ? -6.479 -0.197 -5.657 1.00 0.24 20 SER A O 20
ATOM 10498 N N . PRO A 1 21 ? -7.409 0.576 -7.557 1.00 0.35 21 PRO A N 20
ATOM 10499 C CA . PRO A 1 21 ? -7.706 1.899 -7.026 1.00 0.44 21 PRO A CA 20
ATOM 10500 C C . PRO A 1 21 ? -8.572 1.836 -5.756 1.00 0.41 21 PRO A C 20
ATOM 10501 O O . PRO A 1 21 ? -8.531 2.769 -4.957 1.00 0.42 21 PRO A O 20
ATOM 10512 N N . GLU A 1 22 ? -9.325 0.750 -5.549 1.00 0.43 22 GLU A N 20
ATOM 10513 C CA . GLU A 1 22 ? -10.196 0.623 -4.386 1.00 0.50 22 GLU A CA 20
ATOM 10514 C C . GLU A 1 22 ? -9.354 0.338 -3.147 1.00 0.45 22 GLU A C 20
ATOM 10515 O O . GLU A 1 22 ? -9.610 0.884 -2.074 1.00 0.51 22 GLU A O 20
ATOM 10527 N N . ASP A 1 23 ? -8.353 -0.527 -3.311 1.00 0.40 23 ASP A N 20
ATOM 10528 C CA . ASP A 1 23 ? -7.462 -0.912 -2.230 1.00 0.43 23 ASP A CA 20
ATOM 10529 C C . ASP A 1 23 ? -6.407 0.165 -2.027 1.00 0.35 23 ASP A C 20
ATOM 10530 O O . ASP A 1 23 ? -5.992 0.408 -0.894 1.00 0.45 23 ASP A O 20
ATOM 10539 N N . LYS A 1 24 ? -5.988 0.838 -3.099 1.00 0.24 24 LYS A N 20
ATOM 10540 C CA . LYS A 1 24 ? -5.024 1.938 -3.095 1.00 0.23 24 LYS A CA 20
ATOM 10541 C C . LYS A 1 24 ? -5.074 2.828 -1.845 1.00 0.22 24 LYS A C 20
ATOM 10542 O O . LYS A 1 24 ? -4.052 2.940 -1.176 1.00 0.24 24 LYS A O 20
ATOM 10561 N N . PRO A 1 25 ? -6.190 3.488 -1.492 1.00 0.24 25 PRO A N 20
ATOM 10562 C CA . PRO A 1 25 ? -6.233 4.325 -0.298 1.00 0.32 25 PRO A CA 20
ATOM 10563 C C . PRO A 1 25 ? -6.071 3.471 0.956 1.00 0.36 25 PRO A C 20
ATOM 10564 O O . PRO A 1 25 ? -5.324 3.819 1.863 1.00 0.39 25 PRO A O 20
ATOM 10575 N N . GLY A 1 26 ? -6.752 2.334 1.001 1.00 0.41 26 GLY A N 20
ATOM 10576 C CA . GLY A 1 26 ? -6.594 1.363 2.069 1.00 0.50 26 GLY A CA 20
ATOM 10577 C C . GLY A 1 26 ? -5.131 0.955 2.273 1.00 0.45 26 GLY A C 20
ATOM 10578 O O . GLY A 1 26 ? -4.726 0.644 3.383 1.00 0.48 26 GLY A O 20
ATOM 10582 N N . CYS A 1 27 ? -4.352 0.862 1.200 1.00 0.38 27 CYS A N 20
ATOM 10583 C CA . CYS A 1 27 ? -2.998 0.340 1.203 1.00 0.37 27 CYS A CA 20
ATOM 10584 C C . CYS A 1 27 ? -2.024 1.474 1.504 1.00 0.30 27 CYS A C 20
ATOM 10585 O O . CYS A 1 27 ? -1.318 1.473 2.500 1.00 0.33 27 CYS A O 20
ATOM 10592 N N . LEU A 1 28 ? -1.999 2.467 0.603 1.00 0.25 28 LEU A N 20
ATOM 10593 C CA . LEU A 1 28 ? -1.098 3.603 0.694 1.00 0.25 28 LEU A CA 20
ATOM 10594 C C . LEU A 1 28 ? -1.532 4.482 1.824 1.00 0.20 28 LEU A C 20
ATOM 10595 O O . LEU A 1 28 ? -0.719 4.832 2.652 1.00 0.24 28 LEU A O 20
ATOM 10611 N N . GLY A 1 29 ? -2.786 4.894 1.834 1.00 0.20 29 GLY A N 20
ATOM 10612 C CA . GLY A 1 29 ? -3.291 5.739 2.912 1.00 0.29 29 GLY A CA 20
ATOM 10613 C C . GLY A 1 29 ? -2.932 5.148 4.284 1.00 0.34 29 GLY A C 20
ATOM 10614 O O . GLY A 1 29 ? -2.549 5.884 5.192 1.00 0.41 29 GLY A O 20
ATOM 10618 N N . MET A 1 30 ? -2.994 3.818 4.418 1.00 0.37 30 MET A N 20
ATOM 10619 C CA . MET A 1 30 ? -2.487 3.145 5.612 1.00 0.44 30 MET A CA 20
ATOM 10620 C C . MET A 1 30 ? -0.957 3.254 5.705 1.00 0.40 30 MET A C 20
ATOM 10621 O O . MET A 1 30 ? -0.433 3.667 6.728 1.00 0.42 30 MET A O 20
ATOM 10635 N N . VAL A 1 31 ? -0.213 2.864 4.676 1.00 0.37 31 VAL A N 20
ATOM 10636 C CA . VAL A 1 31 ? 1.248 2.901 4.717 1.00 0.41 31 VAL A CA 20
ATOM 10637 C C . VAL A 1 31 ? 1.789 4.306 5.045 1.00 0.34 31 VAL A C 20
ATOM 10638 O O . VAL A 1 31 ? 2.704 4.454 5.848 1.00 0.40 31 VAL A O 20
ATOM 10651 N N . TRP A 1 32 ? 1.191 5.355 4.488 1.00 0.28 32 TRP A N 20
ATOM 10652 C CA . TRP A 1 32 ? 1.512 6.744 4.780 1.00 0.30 32 TRP A CA 20
ATOM 10653 C C . TRP A 1 32 ? 1.294 7.027 6.276 1.00 0.32 32 TRP A C 20
ATOM 10654 O O . TRP A 1 32 ? 1.790 8.033 6.779 1.00 0.37 32 TRP A O 20
ATOM 10675 N N . ASN A 1 33 ? 0.550 6.184 7.005 1.00 0.32 33 ASN A N 20
ATOM 10676 C CA . ASN A 1 33 ? 0.300 6.394 8.417 1.00 0.36 33 ASN A CA 20
ATOM 10677 C C . ASN A 1 33 ? 1.560 5.961 9.160 1.00 0.41 33 ASN A C 20
ATOM 10678 O O . ASN A 1 33 ? 1.932 4.788 9.058 1.00 0.41 33 ASN A O 20
ATOM 10689 N N . PRO A 1 34 ? 2.194 6.859 9.930 1.00 0.56 34 PRO A N 20
ATOM 10690 C CA . PRO A 1 34 ? 3.468 6.611 10.597 1.00 0.70 34 PRO A CA 20
ATOM 10691 C C . PRO A 1 34 ? 3.321 5.658 11.801 1.00 0.71 34 PRO A C 20
ATOM 10692 O O . PRO A 1 34 ? 3.611 6.028 12.936 1.00 1.98 34 PRO A O 20
ATOM 10703 N N . GLU A 1 35 ? 2.843 4.438 11.537 1.00 0.89 35 GLU A N 20
ATOM 10704 C CA . GLU A 1 35 ? 2.487 3.378 12.478 1.00 0.97 35 GLU A CA 20
ATOM 10705 C C . GLU A 1 35 ? 2.539 2.058 11.699 1.00 1.03 35 GLU A C 20
ATOM 10706 O O . GLU A 1 35 ? 3.304 1.152 12.016 1.00 1.51 35 GLU A O 20
ATOM 10718 N N . LEU A 1 36 ? 1.750 2.014 10.617 1.00 0.76 36 LEU A N 20
ATOM 10719 C CA . LEU A 1 36 ? 1.642 0.897 9.687 1.00 0.98 36 LEU A CA 20
ATOM 10720 C C . LEU A 1 36 ? 2.782 0.928 8.670 1.00 1.23 36 LEU A C 20
ATOM 10721 O O . LEU A 1 36 ? 3.173 -0.123 8.167 1.00 1.93 36 LEU A O 20
ATOM 10737 N N . CYS A 1 37 ? 3.381 2.096 8.433 1.00 0.79 37 CYS A N 20
ATOM 10738 C CA . CYS A 1 37 ? 4.724 2.161 7.873 1.00 0.88 37 CYS A CA 20
ATOM 10739 C C . CYS A 1 37 ? 5.445 3.387 8.434 1.00 0.87 37 CYS A C 20
ATOM 10740 O O . CYS A 1 37 ? 5.233 4.494 7.942 1.00 1.03 37 CYS A O 20
ATOM 10747 N N . PRO A 1 38 ? 6.238 3.215 9.502 1.00 0.98 38 PRO A N 20
ATOM 10748 C CA . PRO A 1 38 ? 7.076 4.263 10.052 1.00 1.15 38 PRO A CA 20
ATOM 10749 C C . PRO A 1 38 ? 8.434 4.231 9.336 1.00 1.41 38 PRO A C 20
ATOM 10750 O O . PRO A 1 38 ? 9.442 3.960 9.986 1.00 2.40 38 PRO A O 20
#

Solvent-accessible surface area: 2772 Å² total; per-residue (Å²): 128,82,35,116,78,2,20,135,115,49,46,84,77,0,0,94,110,87,6,54,109,150,76,80,76,46,5,20,38,83,8,174,44,93,152,103,42,153

Foldseek 3Di:
DLCVVCLVVLVLVSLPVVNPPVCSCVRNVQSVPVPSPD

Nearest PDB structures (foldseek):
  1erp-assembly1_A  TM=9.709E-01  e=4.062E-06  Euplotes raikovi
  1erp-assembly1_A  TM=9.812E-01  e=4.552E-06  Euplotes raikovi
  1erp-assembly1_A  TM=9.879E-01  e=9.604E-06  Euplotes raikovi
  1erp-assembly1_A  TM=1.027E+00  e=2.859E-07  Euplotes raikovi
  1erp-assembly1_A  TM=9.751E-01  e=6.866E-06  Euplotes raikovi

Sequence (38 aa):
DLCEQSALQCNEQGCHNFCSPEDKPGCLGMVWNPELCPDLCEQSALQCNEQGCHNFCSPEDKPGCLGMVWNPELCPDLCEQSALQCNEQGCHNFCSPEDKPGCLGMVWNPELCPDLCEQSALQCNEQGCHNFCSPEDKPGCLGMVWNPELCPDLCEQSALQCNEQGCHNFCSPEDKPGCLGMVWNPELCPDLCEQSALQCNEQGCHNFCSPEDKPGCLGMVWNPELCPDLCEQSALQCNEQGCHNFCSPEDKPGCLGMVWNPELCPDLCEQSALQCNEQGCHNFCSPEDKPGCLGMVWNPELCPDLCEQSALQCNEQGCHNFCSPEDKPGCLGMVWNPELCPDLCEQSALQCNEQGCHNFCSPEDKPGCLGMVWNPELCPDLCEQSALQCNEQGCHNFCSPEDKPGCLGMVWNPELCPDLCEQSALQCNEQGCHNFCSPEDKPGCLGMVWNPELCPDLCEQSALQCNEQGCHNFCSPEDKPGCLGMVWNPELCPDLCEQSALQCNEQGCHNFCSPEDKPGCLGMVWNPELCPDLCEQSALQCNEQGCHNFCSPEDKPGCLGMVWNPELCPDLCEQSALQCNEQGCHNFCSPEDKPGCLGMVWNPELCPDLCEQSALQCNEQGCHNFCSPEDKPGCLGMVWNPELCPDLCEQSALQCNEQGCHNFCSPEDKPGCLGMVWNPELCPDLCEQSALQCNEQGCHNFCSPEDKPGCLGMVWNPELCPDLCEQSALQCNEQGCHNFCSPEDKPGCLGMVWNPELCP

Organism: Euplotes raikovi (NCBI:txid5938)

B-factor: mean 1.09, std 1.01, range [0.19, 6.12]

Radius of gyration: 8.33 Å; Cα contacts (8 Å, |Δi|>4): 58; chains: 1; bounding box: 18×17×22 Å

Secondary structure (DSSP, 8-state):
-HHHHHHHTT-HHHHHHTS-TTHHIIIIIHHTSTTT--